Protein AF-A0A520B6V5-F1 (afdb_monomer)

Structure (mmCIF, N/CA/C/O backbone):
data_AF-A0A520B6V5-F1
#
_entry.id   AF-A0A520B6V5-F1
#
loop_
_atom_site.group_PDB
_atom_site.id
_atom_site.type_symbol
_atom_site.label_atom_id
_atom_site.label_alt_id
_atom_site.label_comp_id
_atom_site.label_asym_id
_atom_site.label_entity_id
_atom_site.label_seq_id
_atom_site.pdbx_PDB_ins_code
_atom_site.Cartn_x
_atom_site.Cartn_y
_atom_site.Cartn_z
_atom_site.occupancy
_atom_site.B_iso_or_equiv
_atom_site.auth_seq_id
_atom_site.auth_comp_id
_atom_site.auth_asym_id
_atom_site.auth_atom_id
_atom_site.pdbx_PDB_model_num
ATOM 1 N N . MET A 1 1 ? -78.909 41.472 81.569 1.00 25.52 1 MET A N 1
ATOM 2 C CA . MET A 1 1 ? -78.390 41.015 82.879 1.00 25.52 1 MET A CA 1
ATOM 3 C C . MET A 1 1 ? -78.961 39.630 83.156 1.00 25.52 1 MET A C 1
ATOM 5 O O . MET A 1 1 ? -80.143 39.476 82.890 1.00 25.52 1 MET A O 1
ATOM 9 N N . PRO A 1 2 ? -78.234 38.686 83.771 1.00 33.81 2 PRO A N 1
ATOM 10 C CA . PRO A 1 2 ? -76.838 38.299 83.549 1.00 33.81 2 PRO A CA 1
ATOM 11 C C . PRO A 1 2 ? -76.660 36.761 83.366 1.00 33.81 2 PRO A C 1
ATOM 13 O O . PRO A 1 2 ? -77.494 35.981 83.795 1.00 33.81 2 PRO A O 1
ATOM 16 N N . ARG A 1 3 ? -75.530 36.376 82.749 1.00 31.53 3 ARG A N 1
ATOM 17 C CA . ARG A 1 3 ? -74.710 35.148 82.917 1.00 31.53 3 ARG A CA 1
ATOM 18 C C . ARG A 1 3 ? -75.377 33.762 83.056 1.00 31.53 3 ARG A C 1
ATOM 20 O O . ARG A 1 3 ? -75.946 33.437 84.087 1.00 31.53 3 ARG A O 1
ATOM 27 N N . CYS A 1 4 ? -75.016 32.867 82.135 1.00 25.64 4 CYS A N 1
ATOM 28 C CA . CYS A 1 4 ? -74.608 31.505 82.496 1.00 25.64 4 CYS A CA 1
ATOM 29 C C . CYS A 1 4 ? -73.503 31.039 81.530 1.00 25.64 4 CYS A C 1
ATOM 31 O O . CYS A 1 4 ? -73.747 30.292 80.591 1.00 25.64 4 CYS A O 1
ATOM 33 N N . ASN A 1 5 ? -72.289 31.570 81.712 1.00 27.95 5 ASN A N 1
ATOM 34 C CA . ASN A 1 5 ? -71.089 30.837 81.314 1.00 27.95 5 ASN A CA 1
ATOM 35 C C . ASN A 1 5 ? -70.837 29.877 82.471 1.00 27.95 5 ASN A C 1
ATOM 37 O O . ASN A 1 5 ? -70.323 30.285 83.512 1.00 27.95 5 ASN A O 1
ATOM 41 N N . THR A 1 6 ? -71.296 28.643 82.324 1.00 31.77 6 THR A N 1
ATOM 42 C CA . THR A 1 6 ? -70.886 27.551 83.194 1.00 31.77 6 THR A CA 1
ATOM 43 C C . THR A 1 6 ? -69.450 27.233 82.794 1.00 31.77 6 THR A C 1
ATOM 45 O O . THR A 1 6 ? -69.215 26.570 81.787 1.00 31.77 6 THR A O 1
ATOM 48 N N . GLU A 1 7 ? -68.480 27.796 83.515 1.00 32.78 7 GLU A N 1
ATOM 49 C CA . GLU A 1 7 ? -67.121 27.255 83.534 1.00 32.78 7 GLU A CA 1
ATOM 50 C C . GLU A 1 7 ? -67.236 25.838 84.103 1.00 32.78 7 GLU A C 1
ATOM 52 O O . GLU A 1 7 ? -67.289 25.638 85.314 1.00 32.78 7 GLU A O 1
ATOM 57 N N . PHE A 1 8 ? -67.384 24.851 83.218 1.00 35.91 8 PHE A N 1
ATOM 58 C CA . PHE A 1 8 ? -67.172 23.460 83.579 1.00 35.91 8 PHE A CA 1
ATOM 59 C C . PHE A 1 8 ? -65.708 23.340 84.002 1.00 35.91 8 PHE A C 1
ATOM 61 O O . PHE A 1 8 ? -64.817 23.688 83.228 1.00 35.91 8 PHE A O 1
ATOM 68 N N . MET A 1 9 ? -65.464 22.887 85.234 1.00 37.22 9 MET A N 1
ATOM 69 C CA . MET A 1 9 ? -64.138 22.443 85.651 1.00 37.22 9 MET A CA 1
ATOM 70 C C . MET A 1 9 ? -63.673 21.390 84.648 1.00 37.22 9 MET A C 1
ATOM 72 O O . MET A 1 9 ? -64.223 20.292 84.574 1.00 37.22 9 MET A O 1
ATOM 76 N N . THR A 1 10 ? -62.701 21.759 83.822 1.00 41.72 10 THR A N 1
ATOM 77 C CA . THR A 1 10 ? -62.147 20.871 82.813 1.00 41.72 10 THR A CA 1
ATOM 78 C C . THR A 1 10 ? -61.469 19.708 83.530 1.00 41.72 10 THR A C 1
ATOM 80 O O . THR A 1 10 ? -60.546 19.900 84.321 1.00 41.72 10 THR A O 1
ATOM 83 N N . PHE A 1 11 ? -61.946 18.499 83.255 1.00 49.47 11 PHE A N 1
ATOM 84 C CA . PHE A 1 11 ? -61.425 17.220 83.732 1.00 49.47 11 PHE A CA 1
ATOM 85 C C . PHE A 1 11 ? -60.051 16.941 83.089 1.00 49.47 11 PHE A C 1
ATOM 87 O O . PHE A 1 11 ? -59.913 16.138 82.166 1.00 49.47 11 PHE A O 1
ATOM 94 N N . ILE A 1 12 ? -59.026 17.692 83.489 1.00 52.88 12 ILE A N 1
ATOM 95 C CA . ILE A 1 12 ? -57.696 17.613 82.880 1.00 52.88 12 ILE A CA 1
ATOM 96 C C . ILE A 1 12 ? -56.850 16.604 83.661 1.00 52.88 12 ILE A C 1
ATOM 98 O O . ILE A 1 12 ? -56.676 16.717 84.871 1.00 52.88 12 ILE A O 1
ATOM 102 N N . SER A 1 13 ? -56.349 15.605 82.930 1.00 55.00 13 SER A N 1
ATOM 103 C CA . SER A 1 13 ? -55.339 14.631 83.362 1.00 55.00 13 SER A CA 1
ATOM 104 C C . SER A 1 13 ? -54.192 15.299 84.137 1.00 55.00 13 SER A C 1
ATOM 106 O O . SER A 1 13 ? -53.695 16.340 83.716 1.00 55.00 13 SER A O 1
ATOM 108 N N . THR A 1 14 ? -53.732 14.687 85.231 1.00 61.81 14 THR A N 1
ATOM 109 C CA . THR A 1 14 ? -52.602 15.170 86.054 1.00 61.81 14 THR A CA 1
ATOM 110 C C . THR A 1 14 ? -51.225 14.903 85.438 1.00 61.81 14 THR A C 1
ATOM 112 O O . THR A 1 14 ? -50.211 15.312 86.006 1.00 61.81 14 THR A O 1
ATOM 115 N N . LEU A 1 15 ? -51.172 14.236 84.279 1.00 72.56 15 LEU A N 1
ATOM 116 C CA . LEU A 1 15 ? -49.929 13.923 83.575 1.00 72.56 15 LEU A CA 1
ATOM 117 C C . LEU A 1 15 ? -49.206 15.194 83.104 1.00 72.56 15 LEU A C 1
ATOM 119 O O . LEU A 1 15 ? -49.821 16.138 82.610 1.00 72.56 15 LEU A O 1
ATOM 123 N N . SER A 1 16 ? -47.873 15.189 83.191 1.00 79.69 16 SER A N 1
ATOM 124 C CA . SER A 1 16 ? -47.052 16.220 82.548 1.00 79.69 16 SER A CA 1
ATOM 125 C C . SER A 1 16 ? -47.180 16.142 81.021 1.00 79.69 16 SER A C 1
ATOM 127 O O . SER A 1 16 ? -47.396 15.062 80.467 1.00 79.69 16 SER A O 1
ATOM 129 N N . GLU A 1 17 ? -46.988 17.265 80.319 1.00 80.56 17 GLU A N 1
ATOM 130 C CA . GLU A 1 17 ? -47.048 17.302 78.845 1.00 80.56 17 GLU A CA 1
ATOM 131 C C . GLU A 1 17 ? -46.097 16.285 78.187 1.00 80.56 17 GLU A C 1
ATOM 133 O O . GLU A 1 17 ? -46.443 15.664 77.180 1.00 80.56 17 GLU A O 1
ATOM 138 N N . ALA A 1 18 ? -44.919 16.062 78.779 1.00 81.81 18 ALA A N 1
ATOM 139 C CA . ALA A 1 18 ? -43.954 15.076 78.298 1.00 81.81 18 ALA A CA 1
ATOM 140 C C . ALA A 1 18 ? -44.463 13.634 78.476 1.00 81.81 18 ALA A C 1
ATOM 142 O O . ALA A 1 18 ? -44.456 12.861 77.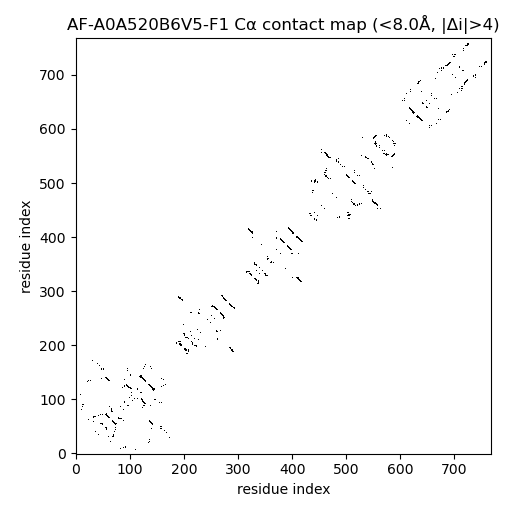521 1.00 81.81 18 ALA A O 1
ATOM 143 N N . ALA A 1 19 ? -44.973 13.289 79.665 1.00 83.19 19 ALA A N 1
ATOM 144 C CA . ALA A 1 19 ? -45.505 11.952 79.935 1.00 83.19 19 ALA A CA 1
ATOM 145 C C . ALA A 1 19 ? -46.736 11.635 79.069 1.00 83.19 19 ALA A C 1
ATOM 147 O O . ALA A 1 19 ? -46.903 10.509 78.600 1.00 83.19 19 ALA A O 1
ATOM 148 N N . GLU A 1 20 ? -47.579 12.638 78.813 1.00 88.12 20 GLU A N 1
ATOM 149 C CA . GLU A 1 20 ? -48.726 12.511 77.917 1.00 88.12 20 GLU A CA 1
ATOM 150 C C . GLU A 1 20 ? -48.300 12.307 76.456 1.00 88.12 20 GLU A C 1
ATOM 152 O O . GLU A 1 20 ? -48.876 11.469 75.759 1.00 88.12 20 GLU A O 1
ATOM 157 N N . THR A 1 21 ? -47.264 13.015 76.001 1.00 88.00 21 THR A N 1
ATOM 158 C CA . THR A 1 21 ? -46.708 12.848 74.648 1.00 88.00 21 THR A CA 1
ATOM 159 C C . THR A 1 21 ? -46.143 11.441 74.447 1.00 88.00 21 THR A C 1
ATOM 161 O O . THR A 1 21 ? -46.429 10.799 73.431 1.00 88.00 21 THR A O 1
ATOM 164 N N . ASP A 1 22 ? -45.399 10.920 75.425 1.00 88.19 22 ASP A N 1
ATOM 165 C CA . ASP A 1 22 ? -44.842 9.564 75.373 1.00 88.19 22 ASP A CA 1
ATOM 166 C C . ASP A 1 22 ? -45.948 8.500 75.364 1.00 88.19 22 ASP A C 1
ATOM 168 O O . ASP A 1 22 ? -45.899 7.539 74.592 1.00 88.19 22 ASP A O 1
ATOM 172 N N . ARG A 1 23 ? -47.000 8.698 76.164 1.00 91.88 23 ARG A N 1
ATOM 173 C CA . ARG A 1 23 ? -48.172 7.815 76.223 1.00 91.88 23 ARG A CA 1
ATOM 174 C C . ARG A 1 23 ? -48.959 7.797 74.911 1.00 91.88 23 ARG A C 1
ATOM 176 O O . ARG A 1 23 ? -49.294 6.715 74.429 1.00 91.88 23 ARG A O 1
ATOM 183 N N . LEU A 1 24 ? -49.245 8.962 74.320 1.00 90.81 24 LEU A N 1
ATOM 184 C CA . LEU A 1 24 ? -49.914 9.062 73.015 1.00 90.81 24 LEU A CA 1
ATOM 185 C C . LEU A 1 24 ? -49.071 8.417 71.916 1.00 90.81 24 LEU A C 1
ATOM 187 O O . LEU A 1 24 ? -49.586 7.643 71.112 1.00 90.81 24 LEU A O 1
ATOM 191 N N . THR A 1 25 ? -47.757 8.646 71.944 1.00 87.69 25 THR A N 1
ATOM 192 C CA . THR A 1 25 ? -46.812 7.985 71.040 1.00 87.69 25 THR A CA 1
ATOM 193 C C . THR A 1 25 ? -46.866 6.467 71.213 1.00 87.69 25 THR A C 1
ATOM 195 O O . THR A 1 25 ? -46.934 5.734 70.227 1.00 87.69 25 THR A O 1
ATOM 198 N N . ALA A 1 26 ? -46.897 5.970 72.453 1.00 87.12 26 ALA A N 1
ATOM 199 C CA . ALA A 1 26 ? -47.045 4.547 72.735 1.00 87.12 26 ALA A CA 1
ATOM 200 C C . ALA A 1 26 ? -48.378 3.992 72.205 1.00 87.12 26 ALA A C 1
ATOM 202 O O . ALA A 1 26 ? -48.365 2.949 71.555 1.00 87.12 26 ALA A O 1
ATOM 203 N N . LEU A 1 27 ? -49.498 4.694 72.408 1.00 90.06 27 LEU A N 1
ATOM 204 C CA . LEU A 1 27 ? -50.824 4.304 71.917 1.00 90.06 27 LEU A CA 1
ATOM 205 C C . LEU A 1 27 ? -50.885 4.243 70.385 1.00 90.06 27 LEU A C 1
ATOM 207 O O . LEU A 1 27 ? -51.315 3.230 69.829 1.00 90.06 27 LEU A O 1
ATOM 211 N N . TRP A 1 28 ? -50.430 5.289 69.693 1.00 89.19 28 TRP A N 1
ATOM 212 C CA . TRP A 1 28 ? -50.412 5.327 68.228 1.00 89.19 28 TRP A CA 1
ATOM 213 C C . TRP A 1 28 ? -49.485 4.258 67.644 1.00 89.19 28 TRP A C 1
ATOM 215 O O . TRP A 1 28 ? -49.840 3.605 66.663 1.00 89.19 28 TRP A O 1
ATOM 225 N N . ASN A 1 29 ? -48.358 3.978 68.305 1.00 85.31 29 ASN A N 1
ATOM 226 C CA . ASN A 1 29 ? -47.446 2.899 67.922 1.00 85.31 29 ASN A CA 1
ATOM 227 C C . ASN A 1 29 ? -48.054 1.492 68.046 1.00 85.31 29 ASN A C 1
ATOM 229 O O . ASN A 1 29 ? -47.529 0.559 67.432 1.00 85.31 29 ASN A O 1
ATOM 233 N N . MET A 1 30 ? -49.138 1.313 68.811 1.00 85.62 30 MET A N 1
ATOM 234 C CA . MET A 1 30 ? -49.874 0.043 68.855 1.00 85.62 30 MET A CA 1
ATOM 235 C C . MET A 1 30 ? -50.797 -0.159 67.647 1.00 85.62 30 MET A C 1
ATOM 237 O O . MET A 1 30 ? -51.280 -1.273 67.452 1.00 85.62 30 MET A O 1
ATOM 241 N N . ALA A 1 31 ? -51.056 0.887 66.847 1.00 87.25 31 ALA A N 1
ATOM 242 C CA . ALA A 1 31 ? -51.912 0.846 65.656 1.00 87.25 31 ALA A CA 1
ATOM 243 C C . ALA A 1 31 ? -53.288 0.184 65.903 1.00 87.25 31 ALA A C 1
ATOM 245 O O . ALA A 1 31 ? -53.793 -0.586 65.080 1.00 87.25 31 ALA A O 1
ATOM 246 N N . ILE A 1 32 ? -53.877 0.443 67.075 1.00 89.31 32 ILE A N 1
ATOM 247 C CA . ILE A 1 32 ? -55.111 -0.213 67.532 1.00 89.31 32 ILE A CA 1
ATOM 248 C C . ILE A 1 32 ? -56.364 0.664 67.434 1.00 89.31 32 ILE A C 1
ATOM 250 O O . ILE A 1 32 ? -57.467 0.122 67.316 1.00 89.31 32 ILE A O 1
ATOM 254 N N . LEU A 1 33 ? -56.219 1.989 67.462 1.00 90.62 33 LEU A N 1
ATOM 255 C CA . LEU A 1 33 ? -57.345 2.916 67.331 1.00 90.62 33 LEU A CA 1
ATOM 256 C C . LEU A 1 33 ? -58.064 2.716 65.988 1.00 90.62 33 LEU A C 1
ATOM 258 O O . LEU A 1 33 ? -57.436 2.379 64.987 1.00 90.62 33 LEU A O 1
ATOM 262 N N . ASP A 1 34 ? -59.390 2.862 65.998 1.00 91.38 34 ASP A N 1
ATOM 263 C CA . ASP A 1 34 ? -60.291 2.700 64.842 1.00 91.38 34 ASP A CA 1
ATOM 264 C C . ASP A 1 34 ? -60.236 1.333 64.134 1.00 91.38 34 ASP A C 1
ATOM 266 O O . ASP A 1 34 ? -60.782 1.150 63.044 1.00 91.38 34 ASP A O 1
ATOM 270 N N . THR A 1 35 ? -59.615 0.327 64.752 1.00 89.50 35 THR A N 1
ATOM 271 C CA . THR A 1 35 ? -59.565 -1.019 64.173 1.00 89.50 35 THR A CA 1
ATOM 272 C C . THR A 1 35 ? -60.896 -1.766 64.364 1.00 89.50 35 THR A C 1
ATOM 274 O O . THR A 1 35 ? -61.522 -1.623 65.420 1.00 89.50 35 THR A O 1
ATOM 277 N N . PRO A 1 36 ? -61.311 -2.633 63.413 1.00 87.25 36 PRO A N 1
ATOM 278 C CA . PRO A 1 36 ? -62.568 -3.384 63.502 1.00 87.25 36 PRO A CA 1
ATOM 279 C C . PRO A 1 36 ? -62.721 -4.179 64.804 1.00 87.25 36 PRO A C 1
ATOM 281 O O . PRO A 1 36 ? -61.720 -4.586 65.409 1.00 87.25 36 PRO A O 1
ATOM 284 N N . ALA A 1 37 ? -63.970 -4.437 65.207 1.00 82.81 37 ALA A N 1
ATOM 285 C CA . ALA A 1 37 ? -64.288 -5.277 66.362 1.00 82.81 37 ALA A CA 1
ATOM 286 C C . ALA A 1 37 ? -63.565 -6.629 66.269 1.00 82.81 37 ALA A C 1
ATOM 288 O O . ALA A 1 37 ? -63.398 -7.191 65.184 1.00 82.81 37 ALA A O 1
ATOM 289 N N . HIS A 1 38 ? -63.090 -7.125 67.407 1.00 87.38 38 HIS A N 1
ATOM 290 C CA . HIS A 1 38 ? -62.276 -8.329 67.449 1.00 87.38 38 HIS A CA 1
ATOM 291 C C . HIS A 1 38 ? -62.694 -9.185 68.634 1.00 87.38 38 HIS A C 1
ATOM 293 O O . HIS A 1 38 ? -62.669 -8.729 69.777 1.00 87.38 38 HIS A O 1
ATOM 299 N N . ARG A 1 39 ? -63.018 -10.444 68.332 1.00 89.69 39 ARG A N 1
ATOM 300 C CA . ARG A 1 39 ? -63.650 -11.389 69.253 1.00 89.69 39 ARG A CA 1
ATOM 301 C C . ARG A 1 39 ? -62.932 -11.497 70.600 1.00 89.69 39 ARG A C 1
ATOM 303 O O . ARG A 1 39 ? -63.594 -11.459 71.628 1.00 89.69 39 ARG A O 1
ATOM 310 N N . ASP A 1 40 ? -61.602 -11.559 70.596 1.00 91.62 40 ASP A N 1
ATOM 311 C CA . ASP A 1 40 ? -60.809 -11.670 71.829 1.00 91.62 40 ASP A CA 1
ATOM 312 C C . ASP A 1 40 ? -61.044 -10.496 72.803 1.00 91.62 40 ASP A C 1
ATOM 314 O O . ASP A 1 40 ? -61.115 -10.700 74.012 1.00 91.62 40 ASP A O 1
ATOM 318 N N . PHE A 1 41 ? -61.233 -9.268 72.302 1.00 94.12 41 PHE A N 1
ATOM 319 C CA . PHE A 1 41 ? -61.522 -8.104 73.154 1.00 94.12 41 PHE A CA 1
ATOM 320 C C . PHE A 1 41 ? -62.972 -8.117 73.658 1.00 94.12 41 PHE A C 1
ATOM 322 O O . PHE A 1 41 ? -63.220 -7.761 74.814 1.00 94.12 41 PHE A O 1
ATOM 329 N N . ASP A 1 42 ? -63.912 -8.564 72.820 1.00 93.25 42 ASP A N 1
ATOM 330 C CA . ASP A 1 42 ? -65.329 -8.712 73.180 1.00 93.25 42 ASP A CA 1
ATOM 331 C C . ASP A 1 42 ? -65.521 -9.762 74.285 1.00 93.25 42 ASP A C 1
ATOM 333 O O . ASP A 1 42 ? -66.317 -9.570 75.209 1.00 93.25 42 ASP A O 1
ATOM 337 N N . GLU A 1 43 ? -64.765 -10.863 74.225 1.00 94.50 43 GLU A N 1
ATOM 338 C CA . GLU A 1 43 ? -64.758 -11.906 75.253 1.00 94.50 43 GLU A CA 1
ATOM 339 C C . GLU A 1 43 ? -64.248 -11.359 76.591 1.00 94.50 43 GLU A C 1
ATOM 341 O O . GLU A 1 43 ? -64.922 -11.527 77.609 1.00 94.50 43 GLU A O 1
ATOM 346 N N . VAL A 1 44 ? -63.134 -10.619 76.593 1.00 95.44 44 VAL A N 1
ATOM 347 C CA . VAL A 1 44 ? -62.594 -10.010 77.820 1.00 95.44 44 VAL A CA 1
ATOM 348 C C . VAL A 1 44 ? -63.538 -8.949 78.398 1.00 95.44 44 VAL A C 1
ATOM 350 O O . VAL A 1 44 ? -63.750 -8.904 79.608 1.00 95.44 44 VAL A O 1
ATOM 353 N N . THR A 1 45 ? -64.180 -8.140 77.552 1.00 95.62 45 THR A N 1
ATOM 354 C CA . THR A 1 45 ? -65.168 -7.141 78.004 1.00 95.62 45 THR A CA 1
ATOM 355 C C . THR A 1 45 ? -66.393 -7.795 78.640 1.00 95.62 45 THR A C 1
ATOM 357 O O . THR A 1 45 ? -66.867 -7.343 79.681 1.00 95.62 45 THR A O 1
ATOM 360 N N . ARG A 1 46 ? -66.886 -8.900 78.065 1.00 95.31 46 ARG A N 1
ATOM 361 C CA . ARG A 1 46 ? -67.986 -9.676 78.654 1.00 95.31 46 ARG A CA 1
ATOM 362 C C . ARG A 1 46 ? -67.588 -10.300 79.991 1.00 95.31 46 ARG A C 1
ATOM 364 O O . ARG A 1 46 ? -68.387 -10.288 80.923 1.00 95.31 46 ARG A O 1
ATOM 371 N N . LEU A 1 47 ? -66.369 -10.833 80.091 1.00 95.75 47 LEU A N 1
ATOM 372 C CA . LEU A 1 47 ? -65.845 -11.388 81.341 1.00 95.75 47 LEU A CA 1
ATOM 373 C C . LEU A 1 47 ? -65.718 -10.318 82.429 1.00 95.75 47 LEU A C 1
ATOM 375 O O . LEU A 1 47 ? -66.053 -10.600 83.574 1.00 95.75 47 LEU A O 1
ATOM 379 N N . ALA A 1 48 ? -65.322 -9.091 82.080 1.00 95.00 48 ALA A N 1
ATOM 380 C CA . ALA A 1 48 ? -65.260 -7.976 83.024 1.00 95.00 48 ALA A CA 1
ATOM 381 C C . ALA A 1 48 ? -66.645 -7.611 83.582 1.00 95.00 48 ALA A C 1
ATOM 383 O O . ALA A 1 48 ? -66.807 -7.479 84.795 1.00 95.00 48 ALA A O 1
ATOM 384 N N . ALA A 1 49 ? -67.655 -7.523 82.708 1.00 94.50 49 ALA A N 1
ATOM 385 C CA . ALA A 1 49 ? -69.043 -7.287 83.106 1.00 94.50 49 ALA A CA 1
ATOM 386 C C . ALA A 1 49 ? -69.560 -8.387 84.052 1.00 94.50 49 ALA A C 1
ATOM 388 O O . ALA A 1 49 ? -70.120 -8.092 85.106 1.00 94.50 49 ALA A O 1
ATOM 389 N N . LEU A 1 50 ? -69.299 -9.658 83.721 1.00 94.12 50 LEU A N 1
ATOM 390 C CA . LEU A 1 50 ? -69.681 -10.808 84.547 1.00 94.12 50 LEU A CA 1
ATOM 391 C C . LEU A 1 50 ? -68.965 -10.825 85.902 1.00 94.12 50 LEU A C 1
ATOM 393 O O . LEU A 1 50 ? -69.611 -11.057 86.921 1.00 94.12 50 LEU A O 1
ATOM 397 N N . ALA A 1 51 ? -67.656 -10.561 85.926 1.00 92.50 51 ALA A N 1
ATOM 398 C CA . ALA A 1 51 ? -66.851 -10.578 87.146 1.00 92.50 51 ALA A CA 1
ATOM 399 C C . ALA A 1 51 ? -67.345 -9.559 88.181 1.00 92.50 51 ALA A C 1
ATOM 401 O O . ALA A 1 51 ? -67.311 -9.831 89.380 1.00 92.50 51 ALA A O 1
ATOM 402 N N . LEU A 1 52 ? -67.833 -8.404 87.720 1.00 92.06 52 LEU A N 1
ATOM 403 C CA . LEU A 1 52 ? -68.367 -7.349 88.579 1.00 92.06 52 LEU A CA 1
ATOM 404 C C . LEU A 1 52 ? -69.900 -7.375 88.678 1.00 92.06 52 LEU A C 1
ATOM 406 O O . LEU A 1 52 ? -70.462 -6.523 89.363 1.00 92.06 52 LEU A O 1
ATOM 410 N N . GLY A 1 53 ? -70.594 -8.314 88.027 1.00 89.88 53 GLY A N 1
ATOM 411 C CA . GLY A 1 53 ? -72.060 -8.386 88.030 1.00 89.88 53 GLY A CA 1
ATOM 412 C C . GLY A 1 53 ? -72.742 -7.137 87.457 1.00 89.88 53 GLY A C 1
ATOM 413 O O . GLY A 1 53 ? -73.752 -6.697 87.994 1.00 89.88 53 GLY A O 1
ATOM 414 N N . SER A 1 54 ? -72.157 -6.531 86.424 1.00 90.38 54 SER A N 1
ATOM 415 C CA . SER A 1 54 ? -72.654 -5.320 85.762 1.00 90.38 54 SER A CA 1
ATOM 416 C C . SER A 1 54 ? -73.177 -5.628 84.363 1.00 90.38 54 SER A C 1
ATOM 418 O O . SER A 1 54 ? -72.749 -6.586 83.719 1.00 90.38 54 SER A O 1
ATOM 420 N N . GLU A 1 55 ? -74.079 -4.786 83.865 1.00 87.19 55 GLU A N 1
ATOM 421 C CA . GLU A 1 55 ? -74.577 -4.881 82.494 1.00 87.19 55 GLU A CA 1
ATOM 422 C C . GLU A 1 55 ? -73.673 -4.167 81.481 1.00 87.19 55 GLU A C 1
ATOM 424 O O . GLU A 1 55 ? -73.719 -4.515 80.301 1.00 87.19 55 GLU A O 1
ATOM 429 N N . SER A 1 56 ? -72.848 -3.197 81.907 1.00 92.38 56 SER A N 1
ATOM 430 C CA . SER A 1 56 ? -72.044 -2.370 80.995 1.00 92.38 56 SER A CA 1
ATOM 431 C C . SER A 1 56 ? -70.549 -2.458 81.280 1.00 92.38 56 SER A C 1
ATOM 433 O O . SER A 1 56 ? -70.092 -2.232 82.397 1.00 92.38 56 SER A O 1
ATOM 435 N N . ALA A 1 57 ? -69.766 -2.729 80.239 1.00 95.56 57 ALA A N 1
ATOM 436 C CA . ALA A 1 57 ? -68.309 -2.764 80.307 1.00 95.56 57 ALA A CA 1
ATOM 437 C C . ALA A 1 57 ? -67.691 -2.321 78.982 1.00 95.56 57 ALA A C 1
ATOM 439 O O . ALA A 1 57 ? -68.318 -2.452 77.929 1.00 95.56 57 ALA A O 1
ATOM 440 N N . ALA A 1 58 ? -66.452 -1.840 79.012 1.00 95.62 58 ALA A N 1
ATOM 441 C CA . ALA A 1 58 ? -65.710 -1.492 77.810 1.00 95.62 58 ALA A CA 1
ATOM 442 C C . ALA A 1 58 ? -64.202 -1.683 77.974 1.00 95.62 58 ALA A C 1
ATOM 444 O O . ALA A 1 58 ? -63.639 -1.479 79.046 1.00 95.62 58 ALA A O 1
ATOM 445 N N . VAL A 1 59 ? -63.538 -2.003 76.865 1.00 96.50 59 VAL A N 1
ATOM 446 C CA . VAL A 1 59 ? -62.108 -1.734 76.690 1.00 96.50 59 VAL A CA 1
ATOM 447 C C . VAL A 1 59 ? -62.000 -0.351 76.066 1.00 96.50 59 VAL A C 1
ATOM 449 O O . VAL A 1 59 ? -62.292 -0.176 74.883 1.00 96.50 59 VAL A O 1
ATOM 452 N N . SER A 1 60 ? -61.600 0.626 76.866 1.00 94.50 60 SER A N 1
ATOM 453 C CA . SER A 1 60 ? -61.468 2.025 76.481 1.00 94.50 60 SER A CA 1
ATOM 454 C C . SER A 1 60 ? -60.001 2.403 76.323 1.00 94.50 60 SER A C 1
ATOM 456 O O . SER A 1 60 ? -59.209 2.185 77.234 1.00 94.50 60 SER A O 1
ATOM 458 N N . LEU A 1 61 ? -59.634 2.993 75.190 1.00 95.00 61 LEU A N 1
ATOM 459 C CA . LEU A 1 61 ? -58.300 3.527 74.915 1.00 95.00 61 LEU A CA 1
ATOM 460 C C . LEU A 1 61 ? -58.393 5.047 74.782 1.00 95.00 61 LEU A C 1
ATOM 462 O O . LEU A 1 61 ? -59.263 5.550 74.076 1.00 95.00 61 LEU A O 1
ATOM 466 N N . VAL A 1 62 ? -57.518 5.789 75.459 1.00 93.75 62 VAL A N 1
ATOM 467 C CA . VAL A 1 62 ? -57.614 7.255 75.535 1.00 93.75 62 VAL A CA 1
ATOM 468 C C . VAL A 1 62 ? -56.638 7.910 74.564 1.00 93.75 62 VAL A C 1
ATOM 470 O O . VAL A 1 62 ? -55.431 7.910 74.792 1.00 93.75 62 VAL A O 1
ATOM 473 N N . ASP A 1 63 ? -57.170 8.481 73.493 1.00 91.50 63 ASP A N 1
ATOM 474 C CA . ASP A 1 63 ? -56.458 9.254 72.473 1.00 91.50 63 ASP A CA 1
ATOM 475 C C . ASP A 1 63 ? -56.293 10.728 72.897 1.00 91.50 63 ASP A C 1
ATOM 477 O O . ASP A 1 63 ? -56.618 11.100 74.028 1.00 91.50 63 ASP A O 1
ATOM 481 N N . ASP A 1 64 ? -55.789 11.587 72.011 1.00 90.38 64 ASP A N 1
ATOM 482 C CA . ASP A 1 64 ? -55.566 13.007 72.294 1.00 90.38 64 ASP A CA 1
ATOM 483 C C . ASP A 1 64 ? -56.869 13.751 72.663 1.00 90.38 64 ASP A C 1
ATOM 485 O O . ASP A 1 64 ? -56.884 14.506 73.636 1.00 90.38 64 ASP A O 1
ATOM 489 N N . ARG A 1 65 ? -57.969 13.477 71.946 1.00 90.69 65 ARG A N 1
ATOM 490 C CA . ARG A 1 65 ? -59.266 14.182 72.041 1.00 90.69 65 ARG A CA 1
ATOM 491 C C . ARG A 1 65 ? -60.449 13.305 72.444 1.00 90.69 65 ARG A C 1
ATOM 493 O O . ARG A 1 65 ? -61.526 13.824 72.737 1.00 90.69 65 ARG A O 1
ATOM 500 N N . ARG A 1 66 ? -60.287 11.982 72.463 1.00 93.25 66 ARG A N 1
ATOM 501 C CA . ARG A 1 66 ? -61.381 11.032 72.727 1.00 93.25 66 ARG A CA 1
ATOM 502 C C . ARG A 1 66 ? -60.934 9.831 73.548 1.00 93.25 66 ARG A C 1
ATOM 504 O O . ARG A 1 66 ? -59.778 9.434 73.510 1.00 93.25 66 ARG A O 1
ATOM 511 N N . ALA A 1 67 ? -61.880 9.207 74.228 1.00 91.94 67 ALA A N 1
ATOM 512 C CA . ALA A 1 67 ? -61.778 7.832 74.681 1.00 91.94 67 ALA A CA 1
ATOM 513 C C . ALA A 1 67 ? -62.507 6.932 73.679 1.00 91.94 67 ALA A C 1
ATOM 515 O O . ALA A 1 67 ? -63.724 7.025 73.535 1.00 91.94 67 ALA A O 1
ATOM 516 N N . TRP A 1 68 ? -61.762 6.092 72.968 1.00 95.56 68 TRP A N 1
ATOM 517 C CA . TRP A 1 68 ? -62.270 5.187 71.944 1.00 95.56 68 TRP A CA 1
ATOM 518 C C . TRP A 1 68 ? -62.478 3.781 72.510 1.00 95.56 68 TRP A C 1
ATOM 520 O O . TRP A 1 68 ? -61.584 3.221 73.148 1.00 95.56 68 TRP A O 1
ATOM 530 N N . PHE A 1 69 ? -63.643 3.182 72.268 1.00 94.19 69 PHE A N 1
ATOM 531 C CA . PHE A 1 69 ? -63.975 1.866 72.809 1.00 94.19 69 PHE A CA 1
ATOM 532 C C . PHE A 1 69 ? -63.627 0.766 71.809 1.00 94.19 69 PHE A C 1
ATOM 534 O O . PHE A 1 69 ? -64.345 0.534 70.835 1.00 94.19 69 PHE A O 1
ATOM 541 N N . LYS A 1 70 ? -62.539 0.039 72.090 1.00 94.06 70 LYS A N 1
ATOM 542 C CA . LYS A 1 70 ? -62.109 -1.120 71.298 1.00 94.06 70 LYS A CA 1
ATOM 543 C C . LYS A 1 70 ? -63.138 -2.251 71.332 1.00 94.06 70 LYS A C 1
ATOM 545 O O . LYS A 1 70 ? -63.283 -2.987 70.358 1.00 94.06 70 LYS A O 1
ATOM 550 N N . SER A 1 71 ? -63.810 -2.383 72.470 1.00 95.19 71 SER A N 1
ATOM 551 C CA . SER A 1 71 ? -64.902 -3.315 72.729 1.00 95.19 71 SER A CA 1
ATOM 552 C C . SER A 1 71 ? -65.838 -2.694 73.768 1.00 95.19 71 SER A C 1
ATOM 554 O O . SER A 1 71 ? -65.381 -1.950 74.639 1.00 95.19 71 SER A O 1
ATOM 556 N N . ARG A 1 72 ? -67.141 -2.972 73.666 1.00 93.62 72 ARG A N 1
ATOM 557 C CA . ARG A 1 72 ? -68.185 -2.421 74.543 1.00 93.62 72 ARG A CA 1
ATOM 558 C C . ARG A 1 72 ? -69.356 -3.386 74.711 1.00 93.62 72 ARG A C 1
ATOM 560 O O . ARG A 1 72 ? -69.754 -4.057 73.760 1.00 93.62 72 ARG A O 1
ATOM 567 N N . LEU A 1 73 ? -69.960 -3.384 75.893 1.00 92.94 73 LEU A N 1
ATOM 568 C CA . LEU A 1 73 ? -71.178 -4.113 76.238 1.00 92.94 73 LEU A CA 1
ATOM 569 C C . LEU A 1 73 ? -72.210 -3.124 76.790 1.00 92.94 73 LEU A C 1
ATOM 571 O O . LEU A 1 73 ? -71.870 -2.316 77.646 1.00 92.94 73 LEU A O 1
ATOM 575 N N . CYS A 1 74 ? -73.441 -3.159 76.269 1.00 87.06 74 CYS A N 1
ATOM 576 C CA . CYS A 1 74 ? -74.579 -2.317 76.688 1.00 87.06 74 CYS A CA 1
ATOM 577 C C . CYS A 1 74 ? -74.346 -0.789 76.706 1.00 87.06 74 CYS A C 1
ATOM 579 O O . CYS A 1 74 ? -75.156 -0.042 77.245 1.00 87.06 74 CYS A O 1
ATOM 581 N N . MET A 1 75 ? -73.299 -0.299 76.040 1.00 85.44 75 MET A N 1
ATOM 582 C CA . MET A 1 75 ? -73.029 1.132 75.863 1.00 85.44 75 MET A CA 1
ATOM 583 C C . MET A 1 75 ? -73.388 1.549 74.431 1.00 85.44 75 MET A C 1
ATOM 585 O O . MET A 1 75 ? -72.907 0.894 73.511 1.00 85.44 75 MET A O 1
ATOM 589 N N . PRO A 1 76 ? -74.196 2.600 74.185 1.00 77.38 76 PRO A N 1
ATOM 590 C CA . PRO A 1 76 ? -74.648 2.952 72.832 1.00 77.38 76 PRO A CA 1
ATOM 591 C C . PRO A 1 76 ? -73.570 3.637 71.977 1.00 77.38 76 PRO A C 1
ATOM 593 O O . PRO A 1 76 ? -73.532 3.430 70.764 1.00 77.38 76 PRO A O 1
ATOM 596 N N . ALA A 1 77 ? -72.685 4.422 72.594 1.00 84.94 77 ALA A N 1
ATOM 597 C CA . ALA A 1 77 ? -71.605 5.126 71.907 1.00 84.94 77 ALA A CA 1
ATOM 598 C C . ALA A 1 77 ? -70.379 4.223 71.691 1.00 84.94 77 ALA A C 1
ATOM 600 O O . ALA A 1 77 ? -70.111 3.330 72.493 1.00 84.94 77 ALA A O 1
ATOM 601 N N . THR A 1 78 ? -69.627 4.465 70.616 1.00 87.56 78 THR A N 1
ATOM 602 C CA . THR A 1 78 ? -68.338 3.805 70.316 1.00 87.56 78 THR A CA 1
ATOM 603 C C . THR A 1 78 ? -67.133 4.574 70.849 1.00 87.56 78 THR A C 1
ATOM 605 O O . THR A 1 78 ? -66.031 4.042 70.880 1.00 87.56 78 THR A O 1
ATOM 608 N N . GLU A 1 79 ? -67.338 5.820 71.262 1.00 91.50 79 GLU A N 1
ATOM 609 C CA . GLU A 1 79 ? -66.327 6.694 71.844 1.00 91.50 79 GLU A CA 1
ATOM 610 C C . GLU A 1 79 ? -67.002 7.790 72.676 1.00 91.50 79 GLU A C 1
ATOM 612 O O . GLU A 1 79 ? -68.212 8.009 72.575 1.00 91.50 79 GLU A O 1
ATOM 617 N N . ALA A 1 80 ? -66.216 8.486 73.490 1.00 88.81 80 ALA A N 1
ATOM 618 C CA . ALA A 1 80 ? -66.632 9.668 74.236 1.00 88.81 80 ALA A CA 1
ATOM 619 C C . ALA A 1 80 ? -65.553 10.761 74.145 1.00 88.81 80 ALA A C 1
ATOM 621 O O . ALA A 1 80 ? -64.375 10.423 74.006 1.00 88.81 80 ALA A O 1
ATOM 622 N N . PRO A 1 81 ? -65.902 12.058 74.260 1.00 90.12 81 PRO A N 1
ATOM 623 C CA . PRO A 1 81 ? -64.906 13.118 74.412 1.00 90.12 81 PRO A CA 1
ATOM 624 C C . PRO A 1 81 ? -63.979 12.823 75.592 1.00 90.12 81 PRO A C 1
ATOM 626 O O . PRO A 1 81 ? -64.437 12.360 76.644 1.00 90.12 81 PRO A O 1
ATOM 629 N N . ARG A 1 82 ? -62.676 13.061 75.421 1.00 88.12 82 ARG A N 1
ATOM 630 C CA . ARG A 1 82 ? -61.663 12.706 76.426 1.00 88.12 82 ARG A CA 1
ATOM 631 C C . ARG A 1 82 ? -61.938 13.369 77.772 1.00 88.12 82 ARG A C 1
ATOM 633 O O . ARG A 1 82 ? -61.808 12.707 78.801 1.00 88.12 82 ARG A O 1
ATOM 640 N N . GLU A 1 83 ? -62.348 14.636 77.757 1.00 83.38 83 GLU A N 1
ATOM 641 C CA . GLU A 1 83 ? -62.692 15.395 78.962 1.00 83.38 83 GLU A CA 1
ATOM 642 C C . GLU A 1 83 ? -63.912 14.841 79.716 1.00 83.38 83 GLU A C 1
ATOM 644 O O . GLU A 1 83 ? -64.108 15.166 80.881 1.00 83.38 83 GLU A O 1
ATOM 649 N N . HIS A 1 84 ? -64.735 13.996 79.089 1.00 87.56 84 HIS A N 1
ATOM 650 C CA . HIS A 1 84 ? -65.905 13.397 79.736 1.00 87.56 84 HIS A CA 1
ATOM 651 C C . HIS A 1 84 ? -65.633 11.976 80.240 1.00 87.56 84 HIS A C 1
ATOM 653 O O . HIS A 1 84 ? -66.301 11.503 81.157 1.00 87.56 84 HIS A O 1
ATOM 659 N N . ALA A 1 85 ? -64.675 11.266 79.648 1.00 86.94 85 ALA A N 1
ATOM 660 C CA . ALA A 1 85 ? -64.499 9.841 79.879 1.00 86.94 85 ALA A CA 1
ATOM 661 C C . ALA A 1 85 ? -63.842 9.526 81.238 1.00 86.94 85 ALA A C 1
ATOM 663 O O . ALA A 1 85 ? -62.717 9.940 81.512 1.00 86.94 85 ALA A O 1
ATOM 664 N N . PHE A 1 86 ? -64.492 8.692 82.061 1.00 87.06 86 PHE A N 1
ATOM 665 C CA . PHE A 1 86 ? -63.956 8.268 83.367 1.00 87.06 86 PHE A CA 1
ATOM 666 C C . PHE A 1 86 ? -62.600 7.554 83.277 1.00 87.06 86 PHE A C 1
ATOM 668 O O . PHE A 1 86 ? -61.802 7.617 84.208 1.00 87.06 86 PHE A O 1
ATOM 675 N N . CYS A 1 87 ? -62.303 6.897 82.153 1.00 86.12 87 CYS A N 1
ATOM 676 C CA . CYS A 1 87 ? -61.016 6.237 81.926 1.00 86.12 87 CYS A CA 1
ATOM 677 C C . CYS A 1 87 ? -59.823 7.202 81.937 1.00 86.12 87 CYS A C 1
ATOM 679 O O . CYS A 1 87 ? -58.712 6.769 82.231 1.00 86.12 87 CYS A O 1
ATOM 681 N N . THR A 1 88 ? -60.048 8.500 81.707 1.00 85.00 88 THR A N 1
ATOM 682 C CA . THR A 1 88 ? -59.015 9.537 81.831 1.00 85.00 88 THR A CA 1
ATOM 683 C C . THR A 1 88 ? -58.464 9.627 83.261 1.00 85.00 88 THR A C 1
ATOM 685 O O . THR A 1 88 ? -57.287 9.927 83.439 1.00 85.00 88 THR A O 1
ATOM 688 N N . LEU A 1 89 ? -59.261 9.272 84.280 1.00 82.38 89 LEU A N 1
ATOM 689 C CA . LEU A 1 89 ? -58.834 9.260 85.687 1.00 82.38 89 LEU A CA 1
ATOM 690 C C . LEU A 1 89 ? -57.718 8.244 85.966 1.00 82.38 89 LEU A C 1
ATOM 692 O O . LEU A 1 89 ? -56.977 8.402 86.929 1.00 82.38 89 LEU A O 1
ATOM 696 N N . ALA A 1 90 ? -57.607 7.195 85.146 1.00 83.25 90 ALA A N 1
ATOM 697 C CA . ALA A 1 90 ? -56.660 6.101 85.345 1.00 83.25 90 ALA A CA 1
ATOM 698 C C . ALA A 1 90 ? -55.360 6.254 84.545 1.00 83.25 90 ALA A C 1
ATOM 700 O O . ALA A 1 90 ? -54.505 5.377 84.623 1.00 83.25 90 ALA A O 1
ATOM 701 N N . LEU A 1 91 ? -55.189 7.338 83.780 1.00 85.00 91 LEU A N 1
ATOM 702 C CA . LEU A 1 91 ? -53.995 7.517 82.944 1.00 85.00 91 LEU A CA 1
ATOM 703 C C . LEU A 1 91 ? -52.707 7.704 83.753 1.00 85.00 91 LEU A C 1
ATOM 705 O O . LEU A 1 91 ? -51.641 7.331 83.273 1.00 85.00 91 LEU A O 1
ATOM 709 N N . ASP A 1 92 ? -52.821 8.234 84.971 1.00 80.25 92 ASP A N 1
ATOM 710 C CA . ASP A 1 92 ? -51.714 8.437 85.919 1.00 80.25 92 ASP A CA 1
ATOM 711 C C . ASP A 1 92 ? -51.679 7.350 87.018 1.00 80.25 92 ASP A C 1
ATOM 713 O O . ASP A 1 92 ? -50.991 7.469 88.028 1.00 80.25 92 ASP A O 1
ATOM 717 N N . SER A 1 93 ? -52.461 6.274 86.853 1.00 78.06 93 SER A N 1
ATOM 718 C CA . SER A 1 93 ? -52.568 5.182 87.823 1.00 78.06 93 SER A CA 1
ATOM 719 C C . SER A 1 93 ? -52.165 3.849 87.204 1.00 78.06 93 SER A C 1
ATOM 721 O O . SER A 1 93 ? -52.575 3.500 86.100 1.00 78.06 93 SER A O 1
ATOM 723 N N . VAL A 1 94 ? -51.414 3.055 87.966 1.00 77.88 94 VAL A N 1
ATOM 724 C CA . VAL A 1 94 ? -51.114 1.645 87.655 1.00 77.88 94 VAL A CA 1
ATOM 725 C C . VAL A 1 94 ? -51.997 0.670 88.439 1.00 77.88 94 VAL A C 1
ATOM 727 O O . VAL A 1 94 ? -51.884 -0.541 88.272 1.00 77.88 94 VAL A O 1
ATOM 730 N N . VAL A 1 95 ? -52.892 1.189 89.285 1.00 85.69 95 VAL A N 1
ATOM 731 C CA . VAL A 1 95 ? -53.863 0.403 90.055 1.00 85.69 95 VAL A CA 1
ATOM 732 C C . VAL A 1 95 ? -55.294 0.685 89.585 1.00 85.69 95 VAL A C 1
ATOM 734 O O . VAL A 1 95 ? -55.571 1.796 89.115 1.00 85.69 95 VAL A O 1
ATOM 737 N N . PRO A 1 96 ? -56.222 -0.284 89.707 1.00 91.44 96 PRO A N 1
ATOM 738 C CA . PRO A 1 96 ? -57.621 -0.063 89.369 1.00 91.44 96 PRO A CA 1
ATOM 739 C C . PRO A 1 96 ? -58.250 1.083 90.165 1.00 91.44 96 PRO A C 1
ATOM 741 O O . PRO A 1 96 ? -58.042 1.217 91.370 1.00 91.44 96 PRO A O 1
ATOM 744 N N . ILE A 1 97 ? -59.063 1.887 89.487 1.00 91.38 97 ILE A N 1
ATOM 745 C CA . ILE A 1 97 ? -59.843 2.968 90.089 1.00 91.38 97 ILE A CA 1
ATOM 746 C C . ILE A 1 97 ? -61.274 2.493 90.273 1.00 91.38 97 ILE A C 1
ATOM 748 O O . ILE A 1 97 ? -61.899 2.048 89.314 1.00 91.38 97 ILE A O 1
ATOM 752 N N . VAL A 1 98 ? -61.800 2.637 91.489 1.00 92.44 98 VAL A N 1
ATOM 753 C CA . VAL A 1 98 ? -63.192 2.324 91.829 1.00 92.44 98 VAL A CA 1
ATOM 754 C C . VAL A 1 98 ? -63.872 3.578 92.376 1.00 92.44 98 VAL A C 1
ATOM 756 O O . VAL A 1 98 ? -63.323 4.274 93.233 1.00 92.44 98 VAL A O 1
ATOM 759 N N . ILE A 1 99 ? -65.064 3.861 91.859 1.00 92.81 99 ILE A N 1
ATOM 760 C CA . ILE A 1 99 ? -65.949 4.961 92.237 1.00 92.81 99 ILE A CA 1
ATOM 761 C C . ILE A 1 99 ? -67.304 4.340 92.559 1.00 92.81 99 ILE A C 1
ATOM 763 O O . ILE A 1 99 ? -68.015 3.883 91.665 1.00 92.81 99 ILE A O 1
ATOM 767 N N . LEU A 1 100 ? -67.619 4.289 93.853 1.00 92.56 100 LEU A N 1
ATOM 768 C CA . LEU A 1 100 ? -68.810 3.630 94.393 1.00 92.56 100 LEU A CA 1
ATOM 769 C C . LEU A 1 100 ? -70.101 4.406 94.099 1.00 92.56 100 LEU A C 1
ATOM 771 O O . LEU A 1 100 ? -71.120 3.796 93.782 1.00 92.56 100 LEU A O 1
ATOM 775 N N . ASP A 1 101 ? -70.035 5.738 94.151 1.00 92.75 101 ASP A N 1
ATOM 776 C CA . ASP A 1 101 ? -71.096 6.637 93.701 1.00 92.75 101 ASP A CA 1
ATOM 777 C C . ASP A 1 101 ? -70.488 7.878 93.035 1.00 92.75 101 ASP A C 1
ATOM 779 O O . ASP A 1 101 ? -69.837 8.690 93.694 1.00 92.75 101 ASP A O 1
ATOM 783 N N . THR A 1 102 ? -70.703 8.050 91.732 1.00 89.62 102 THR A N 1
ATOM 784 C CA . THR A 1 102 ? -70.182 9.196 90.967 1.00 89.62 102 THR A CA 1
ATOM 785 C C . THR A 1 102 ? -70.789 10.532 91.402 1.00 89.62 102 THR A C 1
ATOM 787 O O . THR A 1 102 ? -70.196 11.573 91.141 1.00 89.62 102 THR A O 1
ATOM 790 N N . HIS A 1 103 ? -71.946 10.543 92.074 1.00 88.50 103 HIS A N 1
ATOM 791 C CA . HIS A 1 103 ? -72.535 11.773 92.626 1.00 88.50 103 HIS A CA 1
ATOM 792 C C . HIS A 1 103 ? -71.905 12.177 93.963 1.00 88.50 103 HIS A C 1
ATOM 794 O O . HIS A 1 103 ? -72.000 13.339 94.348 1.00 88.50 103 HIS A O 1
ATOM 800 N N . ALA A 1 104 ? -71.274 11.232 94.666 1.00 87.31 104 ALA A N 1
ATOM 801 C CA . ALA A 1 104 ? -70.613 11.473 95.948 1.00 87.31 104 ALA A CA 1
ATOM 802 C C . ALA A 1 104 ? -69.090 11.654 95.818 1.00 87.31 104 ALA A C 1
ATOM 804 O O . ALA A 1 104 ? -68.441 12.103 96.762 1.00 87.31 104 ALA A O 1
ATOM 805 N N . ASP A 1 105 ? -68.509 11.293 94.673 1.00 86.56 105 ASP A N 1
ATOM 806 C CA . ASP A 1 105 ? -67.072 11.383 94.428 1.00 86.56 105 ASP A CA 1
ATOM 807 C C . ASP A 1 105 ? -66.702 12.727 93.788 1.00 86.56 105 ASP A C 1
ATOM 809 O O . ASP A 1 105 ? -67.123 13.038 92.674 1.00 86.56 105 ASP A O 1
ATOM 813 N N . VAL A 1 106 ? -65.864 13.510 94.474 1.00 84.44 106 VAL A N 1
ATOM 814 C CA . VAL A 1 106 ? -65.388 14.822 93.995 1.00 84.44 106 VAL A CA 1
ATOM 815 C C . VAL A 1 106 ? -64.692 14.733 92.635 1.00 84.44 106 VAL A C 1
ATOM 817 O O . VAL A 1 106 ? -64.737 15.674 91.848 1.00 84.44 106 VAL A O 1
ATOM 820 N N . ARG A 1 107 ? -64.097 13.578 92.304 1.00 83.62 107 ARG A N 1
ATOM 821 C CA . ARG A 1 107 ? -63.462 13.352 91.002 1.00 83.62 107 ARG A CA 1
ATOM 822 C C . ARG A 1 107 ? -64.470 13.263 89.866 1.00 83.62 107 ARG A C 1
ATOM 824 O O . ARG A 1 107 ? -64.020 13.154 88.743 1.00 83.62 107 ARG A O 1
ATOM 831 N N . CYS A 1 108 ? -65.777 13.225 90.137 1.00 83.31 108 CYS A N 1
ATOM 832 C CA . CYS A 1 108 ? -66.871 13.107 89.167 1.00 83.31 108 CYS A CA 1
ATOM 833 C C . CYS A 1 108 ? -67.791 14.336 89.113 1.00 83.31 108 CYS A C 1
ATOM 835 O O . CYS A 1 108 ? -68.749 14.352 88.333 1.00 83.31 108 CYS A O 1
ATOM 837 N N . GLU A 1 109 ? -67.501 15.368 89.909 1.00 82.06 109 GLU A N 1
ATOM 838 C CA . GLU A 1 109 ? -68.323 16.569 90.005 1.00 82.06 109 GLU A CA 1
ATOM 839 C C . GLU A 1 109 ? -68.413 17.292 88.649 1.00 82.06 109 GLU A C 1
ATOM 841 O O . GLU A 1 109 ? -67.414 17.527 87.972 1.00 82.06 109 GLU A O 1
ATOM 846 N N . GLY A 1 110 ? -69.638 17.602 88.211 1.00 79.69 110 GLY A N 1
ATOM 847 C CA . GLY A 1 110 ? -69.890 18.290 86.940 1.00 79.69 110 GLY A CA 1
ATOM 848 C C . GLY A 1 110 ? -69.649 17.462 85.668 1.00 79.69 110 GLY A C 1
ATOM 849 O O . GLY A 1 110 ? -69.822 18.001 84.575 1.00 79.69 110 GLY A O 1
ATOM 850 N N . ASN A 1 111 ? -69.292 16.173 85.770 1.00 83.81 111 ASN A N 1
ATOM 851 C CA . ASN A 1 111 ? -69.066 15.324 84.599 1.00 83.81 111 ASN A CA 1
ATOM 852 C C . ASN A 1 111 ? -70.387 15.051 83.842 1.00 83.81 111 ASN A C 1
ATOM 854 O O . ASN A 1 111 ? -71.316 14.493 84.427 1.00 83.81 111 ASN A O 1
ATOM 858 N N . PRO A 1 112 ? -70.490 15.349 82.532 1.00 85.56 112 PRO A N 1
ATOM 859 C CA . PRO A 1 112 ? -71.722 15.134 81.769 1.00 85.56 112 PRO A CA 1
ATOM 860 C C . PRO A 1 112 ? -72.246 13.691 81.752 1.00 85.56 112 PRO A C 1
ATOM 862 O O . PRO A 1 112 ? -73.447 13.491 81.594 1.00 85.56 112 PRO A O 1
ATOM 865 N N . LEU A 1 113 ? -71.382 12.686 81.943 1.00 85.62 113 LEU A N 1
ATOM 866 C CA . LEU A 1 113 ? -71.768 11.270 81.976 1.00 85.62 113 LEU A CA 1
ATOM 867 C C . LEU A 1 113 ? -72.501 10.859 83.264 1.00 85.62 113 LEU A C 1
ATOM 869 O O . LEU A 1 113 ? -73.038 9.752 83.321 1.00 85.62 113 LEU A O 1
ATOM 873 N N . THR A 1 114 ? -72.537 11.720 84.285 1.00 85.69 114 THR A N 1
ATOM 874 C CA . THR A 1 114 ? -73.258 11.483 85.549 1.00 85.69 114 THR A CA 1
ATOM 875 C C . THR A 1 114 ? -74.595 12.230 85.613 1.00 85.69 114 THR A C 1
ATOM 877 O O . THR A 1 114 ? -75.384 11.995 86.531 1.00 85.69 114 THR A O 1
ATOM 880 N N . LEU A 1 115 ? -74.873 13.119 84.649 1.00 80.94 115 LEU A N 1
ATOM 881 C CA . LEU A 1 115 ? -76.049 13.992 84.630 1.00 80.94 115 LEU A CA 1
ATOM 882 C C . LEU A 1 115 ? -77.271 13.313 83.983 1.00 80.94 115 LEU A C 1
ATOM 884 O O . LEU A 1 115 ? -77.158 12.572 83.010 1.00 80.94 115 LEU A O 1
ATOM 888 N N . GLY A 1 116 ? -78.468 13.635 84.486 1.00 76.62 116 GLY A N 1
ATOM 889 C CA . GLY A 1 116 ? -79.744 13.124 83.966 1.00 76.62 116 GLY A CA 1
ATOM 890 C C . GLY A 1 116 ? -80.160 11.748 84.522 1.00 76.62 116 GLY A C 1
ATOM 891 O O . GLY A 1 116 ? -79.419 11.131 85.284 1.00 76.62 116 GLY A O 1
ATOM 892 N N . PRO A 1 117 ? -81.368 11.259 84.174 1.00 70.12 117 PRO A N 1
ATOM 893 C CA . PRO A 1 117 ? -81.936 10.020 84.727 1.00 70.12 117 PRO A CA 1
ATOM 894 C C . PRO A 1 117 ? -81.218 8.733 84.281 1.00 70.12 117 PRO A C 1
ATOM 896 O O . PRO A 1 117 ? -81.378 7.703 84.928 1.00 70.12 117 PRO A O 1
ATOM 899 N N . ASP A 1 118 ? -80.414 8.796 83.215 1.00 77.44 118 ASP A N 1
ATOM 900 C CA . ASP A 1 118 ? -79.640 7.671 82.667 1.00 77.44 118 ASP A CA 1
ATOM 901 C C . ASP A 1 118 ? -78.123 7.778 82.942 1.00 77.44 118 ASP A C 1
ATOM 903 O O . ASP A 1 118 ? -77.341 7.020 82.362 1.00 77.44 118 ASP A O 1
ATOM 907 N N . GLY A 1 119 ? -77.700 8.717 83.798 1.00 84.94 119 GLY A N 1
ATOM 908 C CA . GLY A 1 119 ? -76.293 8.938 84.138 1.00 84.94 119 GLY A CA 1
ATOM 909 C C . GLY A 1 119 ? -75.652 7.748 84.863 1.00 84.94 119 GLY A C 1
ATOM 910 O O . GLY A 1 119 ? -76.305 7.036 85.631 1.00 84.94 119 GLY A O 1
ATOM 911 N N . TYR A 1 120 ? -74.355 7.531 84.638 1.00 90.19 120 TYR A N 1
ATOM 912 C CA . TYR A 1 120 ? -73.606 6.484 85.332 1.00 90.19 120 TYR A CA 1
ATOM 913 C C . TYR A 1 120 ? -73.359 6.881 86.784 1.00 90.19 120 TYR A C 1
ATOM 915 O O . TYR A 1 120 ? -72.856 7.971 87.060 1.00 90.19 120 TYR A O 1
ATOM 923 N N . ARG A 1 121 ? -73.691 5.973 87.703 1.00 92.50 121 ARG A N 1
ATOM 924 C CA . ARG A 1 121 ? -73.552 6.118 89.156 1.00 92.50 121 ARG A CA 1
ATOM 925 C C . ARG A 1 121 ? -72.404 5.303 89.730 1.00 92.50 121 ARG A C 1
ATOM 927 O O . ARG A 1 121 ? -71.952 5.620 90.816 1.00 92.50 121 ARG A O 1
ATOM 934 N N . PHE A 1 122 ? -71.884 4.322 89.005 1.00 93.94 122 PHE A N 1
ATOM 935 C CA . PHE A 1 122 ? -70.740 3.514 89.421 1.00 93.94 122 PHE A CA 1
ATOM 936 C C . PHE A 1 122 ? -69.716 3.409 88.289 1.00 93.94 122 PHE A C 1
ATOM 938 O O . PHE A 1 122 ? -70.097 3.305 87.121 1.00 93.94 122 PHE A O 1
ATOM 945 N N . TYR A 1 123 ? -68.429 3.400 88.642 1.00 93.81 123 TYR A N 1
ATOM 946 C CA . TYR A 1 123 ? -67.329 3.151 87.712 1.00 93.81 123 TYR A CA 1
ATOM 947 C C . TYR A 1 123 ? -66.228 2.331 88.388 1.00 93.81 123 TYR A C 1
ATOM 949 O O . TYR A 1 123 ? -65.717 2.715 89.438 1.00 93.81 123 TYR A O 1
ATOM 957 N N . ALA A 1 124 ? -65.803 1.242 87.754 1.00 94.25 124 ALA A N 1
ATOM 958 C CA . ALA A 1 124 ? -64.560 0.553 88.078 1.00 94.25 124 ALA A CA 1
ATOM 959 C C . ALA A 1 124 ? -63.727 0.392 86.809 1.00 94.25 124 ALA A C 1
ATOM 961 O O . ALA A 1 124 ? -64.222 -0.131 85.817 1.00 94.25 124 ALA A O 1
ATOM 962 N N . GLY A 1 125 ? -62.472 0.832 86.819 1.00 93.94 125 GLY A N 1
ATOM 963 C CA . GLY A 1 125 ? -61.581 0.756 85.664 1.00 93.94 125 GLY A CA 1
ATOM 964 C C . GLY A 1 125 ? -60.189 0.290 86.048 1.00 93.94 125 GLY A C 1
ATOM 965 O O . GLY A 1 125 ? -59.517 0.955 86.833 1.00 93.94 125 GLY A O 1
ATOM 966 N N . ALA A 1 126 ? -59.744 -0.820 85.468 1.00 95.50 126 ALA A N 1
ATOM 967 C CA . ALA A 1 126 ? -58.367 -1.282 85.571 1.00 95.50 126 ALA A CA 1
ATOM 968 C C . ALA A 1 126 ? -57.525 -0.724 84.411 1.00 95.50 126 ALA A C 1
ATOM 970 O O . ALA A 1 126 ? -57.967 -0.799 83.260 1.00 95.50 126 ALA A O 1
ATOM 971 N N . PRO A 1 127 ? -56.338 -0.154 84.681 1.00 95.25 127 PRO A N 1
ATOM 972 C CA . PRO A 1 127 ? -55.496 0.441 83.650 1.00 95.25 127 PRO A CA 1
ATOM 973 C C . PRO A 1 127 ? -54.900 -0.618 82.713 1.00 95.25 127 PRO A C 1
ATOM 975 O O . PRO A 1 127 ? -54.437 -1.670 83.148 1.00 95.25 127 PRO A O 1
ATOM 978 N N . ILE A 1 128 ? -54.888 -0.319 81.414 1.00 95.31 128 ILE A N 1
ATOM 979 C CA . ILE A 1 128 ? -54.242 -1.125 80.371 1.00 95.31 128 ILE A CA 1
ATOM 980 C C . ILE A 1 128 ? -52.840 -0.555 80.172 1.00 95.31 128 ILE A C 1
ATOM 982 O O . ILE A 1 128 ? -52.660 0.436 79.462 1.00 95.31 128 ILE A O 1
ATOM 986 N N . VAL A 1 129 ? -51.852 -1.148 80.836 1.00 92.00 129 VAL A N 1
ATOM 987 C CA . VAL A 1 129 ? -50.469 -0.652 80.859 1.00 92.00 129 VAL A CA 1
ATOM 988 C C . VAL A 1 129 ? -49.591 -1.524 79.969 1.00 92.00 129 VAL A C 1
ATOM 990 O O . VAL A 1 129 ? -49.610 -2.742 80.105 1.00 92.00 129 VAL A O 1
ATOM 993 N N . THR A 1 130 ? -48.839 -0.905 79.058 1.00 89.12 130 THR A N 1
ATOM 994 C CA . THR A 1 130 ? -47.859 -1.584 78.181 1.00 89.12 130 THR A CA 1
ATOM 995 C C . THR A 1 130 ? -46.639 -2.089 78.951 1.00 89.12 130 THR A C 1
ATOM 997 O O . THR A 1 130 ? -46.345 -1.604 80.044 1.00 89.12 130 THR A O 1
ATOM 1000 N N . SER A 1 131 ? -45.844 -2.978 78.346 1.00 84.81 131 SER A N 1
ATOM 1001 C CA . SER A 1 131 ? -44.557 -3.428 78.900 1.00 84.81 131 SER A CA 1
ATOM 1002 C C . SER A 1 131 ? -43.558 -2.283 79.134 1.00 84.81 131 SER A C 1
ATOM 1004 O O . SER A 1 131 ? -42.651 -2.405 79.952 1.00 84.81 131 SER A O 1
ATOM 1006 N N . ALA A 1 132 ? -43.719 -1.171 78.409 1.00 81.94 132 ALA A N 1
ATOM 1007 C CA . ALA A 1 132 ? -42.935 0.054 78.563 1.00 81.94 132 ALA A CA 1
ATOM 1008 C C . ALA A 1 132 ? -43.442 0.967 79.700 1.00 81.94 132 ALA A C 1
ATOM 1010 O O . ALA A 1 132 ? -42.852 2.013 79.951 1.00 81.94 132 ALA A O 1
ATOM 1011 N N . GLY A 1 133 ? -44.522 0.587 80.390 1.00 86.56 133 GLY A N 1
ATOM 1012 C CA . GLY A 1 133 ? -45.077 1.325 81.526 1.00 86.56 133 GLY A CA 1
ATOM 1013 C C . GLY A 1 133 ? -46.096 2.409 81.163 1.00 86.56 133 GLY A C 1
ATOM 1014 O O . GLY A 1 133 ? -46.573 3.104 82.054 1.00 86.56 133 GLY A O 1
ATOM 1015 N N . HIS A 1 134 ? -46.474 2.562 79.889 1.00 89.50 134 HIS A N 1
ATOM 1016 C CA . HIS A 1 134 ? -47.466 3.564 79.473 1.00 89.50 134 HIS A CA 1
ATOM 1017 C C . HIS A 1 134 ? -48.897 3.026 79.586 1.00 89.50 134 HIS A C 1
ATOM 1019 O O . HIS A 1 134 ? -49.205 1.986 78.994 1.00 89.50 134 HIS A O 1
ATOM 1025 N N . CYS A 1 135 ? -49.771 3.752 80.293 1.00 92.62 135 CYS A N 1
ATOM 1026 C CA . CYS A 1 135 ? -51.204 3.464 80.388 1.00 92.62 135 CYS A CA 1
ATOM 1027 C C . CYS A 1 135 ? -51.938 3.930 79.120 1.00 92.62 135 CYS A C 1
ATOM 1029 O O . CYS A 1 135 ? -51.992 5.118 78.806 1.00 92.62 135 CYS A O 1
ATOM 1031 N N . LEU A 1 136 ? -52.507 2.999 78.360 1.00 93.44 136 LEU A N 1
ATOM 1032 C CA . LEU A 1 136 ? -53.200 3.294 77.103 1.00 93.44 136 LEU A CA 1
ATOM 1033 C C . LEU A 1 136 ? -54.672 3.673 77.311 1.00 93.44 136 LEU A C 1
ATOM 1035 O O . LEU A 1 136 ? -55.277 4.301 76.444 1.00 93.44 136 LEU A O 1
ATOM 1039 N N . GLY A 1 137 ? -55.248 3.286 78.446 1.00 93.56 137 GLY A N 1
ATOM 1040 C CA . GLY A 1 137 ? -56.656 3.457 78.787 1.00 93.56 137 GLY A CA 1
ATOM 1041 C C . GLY A 1 137 ? -57.074 2.456 79.861 1.00 93.56 137 GLY A C 1
ATOM 1042 O O . GLY A 1 137 ? -56.244 2.065 80.679 1.00 93.56 137 GLY A O 1
ATOM 1043 N N . THR A 1 138 ? -58.334 2.024 79.879 1.00 95.31 138 THR A N 1
ATOM 1044 C CA . THR A 1 138 ? -58.847 1.098 80.899 1.00 95.31 138 THR A CA 1
ATOM 1045 C C . THR A 1 138 ? -59.721 -0.012 80.333 1.00 95.31 138 THR A C 1
ATOM 1047 O O . THR A 1 138 ? -60.458 0.178 79.369 1.00 95.31 138 THR A O 1
ATOM 1050 N N . LEU A 1 139 ? -59.689 -1.172 80.985 1.00 96.62 139 LEU A N 1
ATOM 1051 C CA . LEU A 1 139 ? -60.812 -2.101 80.979 1.00 96.62 139 LEU A CA 1
ATOM 1052 C C . LEU A 1 139 ? -61.742 -1.677 82.113 1.00 96.62 139 LEU A C 1
ATOM 1054 O O . LEU A 1 139 ? -61.348 -1.707 83.280 1.00 96.62 139 LEU A O 1
ATOM 1058 N N . CYS A 1 140 ? -62.948 -1.238 81.776 1.00 94.56 140 CYS A N 1
ATOM 1059 C CA . CYS A 1 140 ? -63.864 -0.646 82.737 1.00 94.56 140 CYS A CA 1
ATOM 1060 C C . CYS A 1 140 ? -65.257 -1.263 82.724 1.00 94.56 140 CYS A C 1
ATOM 1062 O O . CYS A 1 140 ? -65.683 -1.889 81.757 1.00 94.56 140 CYS A O 1
ATOM 1064 N N . VAL A 1 141 ? -65.949 -1.061 83.838 1.00 94.62 141 VAL A N 1
ATOM 1065 C CA . VAL A 1 141 ? -67.308 -1.498 84.136 1.00 94.62 141 VAL A CA 1
ATOM 1066 C C . VAL A 1 141 ? -68.070 -0.306 84.711 1.00 94.62 141 VAL A C 1
ATOM 1068 O O . VAL A 1 141 ? -67.518 0.436 85.529 1.00 94.62 141 VAL A O 1
ATOM 1071 N N . LEU A 1 142 ? -69.316 -0.106 84.277 1.00 92.88 142 LEU A N 1
ATOM 1072 C CA . LEU A 1 142 ? -70.149 1.027 84.684 1.00 92.88 142 LEU A CA 1
ATOM 1073 C C . LEU A 1 142 ? -71.577 0.584 85.004 1.00 92.88 142 LEU A C 1
ATOM 1075 O O . LEU A 1 142 ? -72.141 -0.228 84.281 1.00 92.88 142 LEU A O 1
ATOM 1079 N N . ASP A 1 143 ? -72.205 1.203 86.005 1.00 91.94 143 ASP A N 1
ATOM 1080 C CA . ASP A 1 143 ? -73.636 1.009 86.283 1.00 91.94 143 ASP A CA 1
ATOM 1081 C C . ASP A 1 143 ? -74.373 2.330 86.483 1.00 91.94 143 ASP A C 1
ATOM 1083 O O . ASP A 1 143 ? -73.785 3.366 86.795 1.00 91.94 143 ASP A O 1
ATOM 1087 N N . ARG A 1 144 ? -75.700 2.272 86.343 1.00 89.81 144 ARG A N 1
ATOM 1088 C CA . ARG A 1 144 ? -76.626 3.385 86.614 1.00 89.81 144 ARG A CA 1
ATOM 1089 C C . ARG A 1 144 ? -77.062 3.479 88.076 1.00 89.81 144 ARG A C 1
ATOM 1091 O O . ARG A 1 144 ? -77.748 4.426 88.444 1.00 89.81 144 ARG A O 1
ATOM 1098 N N . GLN A 1 145 ? -76.683 2.512 88.909 1.00 89.56 145 GLN A N 1
ATOM 1099 C CA . GLN A 1 145 ? -76.926 2.534 90.351 1.00 89.56 145 GLN A CA 1
ATOM 1100 C C . GLN A 1 145 ? -75.592 2.603 91.103 1.00 89.56 145 GLN A C 1
ATOM 1102 O O . GLN A 1 145 ? -74.616 2.010 90.640 1.00 89.56 145 GLN A O 1
ATOM 1107 N N . PRO A 1 146 ? -75.523 3.337 92.227 1.00 91.75 146 PRO A N 1
ATOM 1108 C CA . PRO A 1 146 ? -74.342 3.327 93.077 1.00 91.75 146 PRO A CA 1
ATOM 1109 C C . PRO A 1 146 ? -74.186 1.962 93.754 1.00 91.75 146 PRO A C 1
ATOM 1111 O O . PRO A 1 146 ? -75.153 1.210 93.899 1.00 91.75 146 PRO A O 1
ATOM 1114 N N . ARG A 1 147 ? -72.971 1.651 94.199 1.00 92.06 147 ARG A N 1
ATOM 1115 C CA . ARG A 1 147 ? -72.652 0.417 94.926 1.00 92.06 147 ARG A CA 1
ATOM 1116 C C . ARG A 1 147 ? -72.166 0.739 96.334 1.00 92.06 147 ARG A C 1
ATOM 1118 O O . ARG A 1 147 ? -71.437 1.703 96.523 1.00 92.06 147 ARG A O 1
ATOM 1125 N N . GLU A 1 148 ? -72.516 -0.085 97.320 1.00 88.50 148 GLU A N 1
ATOM 1126 C CA . GLU A 1 148 ? -72.012 0.082 98.695 1.00 88.50 148 GLU A CA 1
ATOM 1127 C C . GLU A 1 148 ? -70.533 -0.311 98.820 1.00 88.50 148 GLU A C 1
ATOM 1129 O O . GLU A 1 148 ? -69.772 0.335 99.539 1.00 88.50 148 GLU A O 1
ATOM 1134 N N . ASN A 1 149 ? -70.112 -1.363 98.114 1.00 91.00 149 ASN A N 1
ATOM 1135 C CA . ASN A 1 149 ? -68.726 -1.811 98.042 1.00 91.00 149 ASN A CA 1
ATOM 1136 C C . ASN A 1 149 ? -68.448 -2.581 96.735 1.00 91.00 149 ASN A C 1
ATOM 1138 O O . ASN A 1 149 ? -69.360 -2.950 95.995 1.00 91.00 149 ASN A O 1
ATOM 1142 N N . VAL A 1 150 ? -67.164 -2.822 96.458 1.00 90.50 150 VAL A N 1
ATOM 1143 C CA . VAL A 1 150 ? -66.700 -3.784 95.449 1.00 90.50 150 VAL A CA 1
ATOM 1144 C C . VAL A 1 150 ? -65.680 -4.692 96.138 1.00 90.50 150 VAL A C 1
ATOM 1146 O O . VAL A 1 150 ? -64.670 -4.176 96.625 1.00 90.50 150 VAL A O 1
ATOM 1149 N N . PRO A 1 151 ? -65.927 -6.010 96.237 1.00 93.12 151 PRO A N 1
ATOM 1150 C CA . PRO A 1 151 ? -64.994 -6.934 96.866 1.00 93.12 151 PRO A CA 1
ATOM 1151 C C . PRO A 1 151 ? -63.599 -6.899 96.214 1.00 93.12 151 PRO A C 1
ATOM 1153 O O . PRO A 1 151 ? -63.510 -6.793 94.985 1.00 93.12 151 PRO A O 1
ATOM 1156 N N . PRO A 1 152 ? -62.504 -7.027 96.990 1.00 91.06 152 PRO A N 1
ATOM 1157 C CA . PRO A 1 152 ? -61.144 -7.012 96.452 1.00 91.06 152 PRO A CA 1
ATOM 1158 C C . PRO A 1 152 ? -60.905 -8.058 95.357 1.00 91.06 152 PRO A C 1
ATOM 1160 O O . PRO A 1 152 ? -60.198 -7.768 94.394 1.00 91.06 152 PRO A O 1
ATOM 1163 N N . GLU A 1 153 ? -61.529 -9.239 95.446 1.00 92.94 153 GLU A N 1
ATOM 1164 C CA . GLU A 1 153 ? -61.431 -10.264 94.401 1.00 92.94 153 GLU A CA 1
ATOM 1165 C C . GLU A 1 153 ? -61.985 -9.805 93.044 1.00 92.94 153 GLU A C 1
ATOM 1167 O O . GLU A 1 153 ? -61.432 -10.164 92.007 1.00 92.94 153 GLU A O 1
ATOM 1172 N N . GLN A 1 154 ? -63.028 -8.968 93.024 1.00 93.62 154 GLN A N 1
ATOM 1173 C CA . GLN A 1 154 ? -63.587 -8.432 91.781 1.00 93.62 154 GLN A CA 1
ATOM 1174 C C . GLN A 1 154 ? -62.679 -7.354 91.184 1.00 93.62 154 GLN A C 1
ATOM 1176 O O . GLN A 1 154 ? -62.492 -7.300 89.969 1.00 93.62 154 GLN A O 1
ATOM 1181 N N . VAL A 1 155 ? -62.071 -6.522 92.036 1.00 92.12 155 VAL A N 1
ATOM 1182 C CA . VAL A 1 155 ? -61.085 -5.519 91.606 1.00 92.12 155 VAL A CA 1
ATOM 1183 C C . VAL A 1 155 ? -59.844 -6.199 91.021 1.00 92.12 155 VAL A C 1
ATOM 1185 O O . VAL A 1 155 ? -59.352 -5.773 89.975 1.00 92.12 155 VAL A O 1
ATOM 1188 N N . GLN A 1 156 ? -59.376 -7.286 91.644 1.00 93.25 156 GLN A N 1
ATOM 1189 C CA . GLN A 1 156 ? -58.264 -8.083 91.127 1.00 93.25 156 GLN A CA 1
ATOM 1190 C C . GLN A 1 156 ? -58.625 -8.775 89.808 1.00 93.25 156 GLN A C 1
ATOM 1192 O O . GLN A 1 156 ? -57.845 -8.711 88.863 1.00 93.25 156 GLN A O 1
ATOM 1197 N N . ALA A 1 157 ? -59.823 -9.358 89.697 1.00 93.06 157 ALA A N 1
ATOM 1198 C CA . ALA A 1 157 ? -60.282 -9.965 88.448 1.00 93.06 157 ALA A CA 1
ATOM 1199 C C . ALA A 1 157 ? -60.300 -8.951 87.289 1.00 93.06 157 ALA A C 1
ATOM 1201 O O . ALA A 1 157 ? -59.887 -9.272 86.176 1.00 93.06 157 ALA A O 1
ATOM 1202 N N . LEU A 1 158 ? -60.724 -7.708 87.545 1.00 94.06 158 LEU A N 1
ATOM 1203 C CA . LEU A 1 158 ? -60.686 -6.640 86.545 1.00 94.06 158 LEU A CA 1
ATOM 1204 C C . LEU A 1 158 ? -59.247 -6.281 86.133 1.00 94.06 158 LEU A C 1
ATOM 1206 O O . LEU A 1 158 ? -58.995 -6.047 84.951 1.00 94.06 158 LEU A O 1
ATOM 1210 N N . ALA A 1 159 ? -58.305 -6.268 87.082 1.00 93.62 159 ALA A N 1
ATOM 1211 C CA . ALA A 1 159 ? -56.886 -6.034 86.812 1.00 93.62 159 ALA A CA 1
ATOM 1212 C C . ALA A 1 159 ? -56.254 -7.152 85.967 1.00 93.62 159 ALA A C 1
ATOM 1214 O O . ALA A 1 159 ? -55.577 -6.865 84.979 1.00 93.62 159 ALA A O 1
ATOM 1215 N N . ASP A 1 160 ? -56.525 -8.416 86.298 1.00 94.56 160 ASP A N 1
ATOM 1216 C CA . ASP A 1 160 ? -56.007 -9.571 85.556 1.00 94.56 160 ASP A CA 1
ATOM 1217 C C . ASP A 1 160 ? -56.540 -9.582 84.114 1.00 94.56 160 ASP A C 1
ATOM 1219 O O . ASP A 1 160 ? -55.789 -9.791 83.156 1.00 94.56 160 ASP A O 1
ATOM 1223 N N . LEU A 1 161 ? -57.830 -9.274 83.937 1.00 96.31 161 LEU A N 1
ATOM 1224 C CA . LEU A 1 161 ? -58.439 -9.129 82.616 1.00 96.31 161 LEU A CA 1
ATOM 1225 C C . LEU A 1 161 ? -57.828 -7.957 81.830 1.00 96.31 161 LEU A C 1
ATOM 1227 O O . LEU A 1 161 ? -57.589 -8.102 80.632 1.00 96.31 161 LEU A O 1
ATOM 1231 N N . ALA A 1 162 ? -57.514 -6.826 82.473 1.00 94.38 162 ALA A N 1
ATOM 1232 C CA . ALA A 1 162 ? -56.808 -5.720 81.820 1.00 94.38 162 ALA A CA 1
ATOM 1233 C C . ALA A 1 162 ? -55.396 -6.128 81.358 1.00 94.38 162 ALA A C 1
ATOM 1235 O O . ALA A 1 162 ? -54.980 -5.745 80.264 1.00 94.38 162 ALA A O 1
ATOM 1236 N N . GLY A 1 163 ? -54.697 -6.973 82.124 1.00 92.81 163 GLY A N 1
ATOM 1237 C CA . GLY A 1 163 ? -53.421 -7.568 81.715 1.00 92.81 163 GLY A CA 1
ATOM 1238 C C . GLY A 1 163 ? -53.538 -8.445 80.461 1.00 92.81 163 GLY A C 1
ATOM 1239 O O . GLY A 1 163 ? -52.690 -8.370 79.569 1.00 92.81 163 GLY A O 1
ATOM 1240 N N . ILE A 1 164 ? -54.623 -9.218 80.334 1.00 94.56 164 ILE A N 1
ATOM 1241 C CA . ILE A 1 164 ? -54.921 -9.977 79.106 1.00 94.56 164 ILE A CA 1
ATOM 1242 C C . ILE A 1 164 ? -55.146 -9.023 77.929 1.00 94.56 164 ILE A C 1
ATOM 1244 O O . ILE A 1 164 ? -54.605 -9.258 76.846 1.00 94.56 164 ILE A O 1
ATOM 1248 N N . VAL A 1 165 ? -55.889 -7.927 78.133 1.00 94.38 165 VAL A N 1
ATOM 1249 C CA . VAL A 1 165 ? -56.072 -6.896 77.099 1.00 94.38 165 VAL A CA 1
ATOM 1250 C C . VAL A 1 165 ? -54.720 -6.351 76.644 1.00 94.38 165 VAL A C 1
ATOM 1252 O O . VAL A 1 165 ? -54.473 -6.348 75.442 1.00 94.38 165 VAL A O 1
ATOM 1255 N N . THR A 1 166 ? -53.819 -5.969 77.557 1.00 92.19 166 THR A N 1
ATOM 1256 C CA . THR A 1 166 ? -52.455 -5.535 77.197 1.00 92.19 166 THR A CA 1
ATOM 1257 C C . THR A 1 166 ? -51.756 -6.563 76.302 1.00 92.19 166 THR A C 1
ATOM 1259 O O . THR A 1 166 ? -51.274 -6.208 75.223 1.00 92.19 166 THR A O 1
ATOM 1262 N N . GLY A 1 167 ? -51.744 -7.840 76.700 1.00 89.62 167 GLY A N 1
ATOM 1263 C CA . GLY A 1 167 ? -51.095 -8.904 75.927 1.00 89.62 167 GLY A CA 1
ATOM 1264 C C . GLY A 1 167 ? -51.666 -9.062 74.512 1.00 89.62 167 GLY A C 1
ATOM 1265 O O . GLY A 1 167 ? -50.912 -9.252 73.555 1.00 89.62 167 GLY A O 1
ATOM 1266 N N . LEU A 1 168 ? -52.986 -8.917 74.347 1.00 91.25 168 LEU A N 1
ATOM 1267 C CA . LEU A 1 168 ? -53.643 -8.954 73.034 1.00 91.25 168 LEU A CA 1
ATOM 1268 C C . LEU A 1 168 ? -53.226 -7.776 72.138 1.00 91.25 168 LEU A C 1
ATOM 1270 O O . LEU A 1 168 ? -53.006 -7.967 70.937 1.00 91.25 168 LEU A O 1
ATOM 1274 N N . ILE A 1 169 ? -53.102 -6.570 72.705 1.00 89.69 169 ILE A N 1
ATOM 1275 C CA . ILE A 1 169 ? -52.665 -5.369 71.975 1.00 89.69 169 ILE A CA 1
ATOM 1276 C C . ILE A 1 169 ? -51.224 -5.542 71.479 1.00 89.69 169 ILE A C 1
ATOM 1278 O O . ILE A 1 169 ? -50.944 -5.334 70.296 1.00 89.69 169 ILE A O 1
ATOM 1282 N N . GLU A 1 170 ? -50.312 -5.978 72.346 1.00 86.88 170 GLU A N 1
ATOM 1283 C CA . GLU A 1 170 ? -48.895 -6.130 71.998 1.00 86.88 170 GLU A CA 1
ATOM 1284 C C . GLU A 1 170 ? -48.661 -7.271 70.992 1.00 86.88 170 GLU A C 1
ATOM 1286 O O . GLU A 1 170 ? -47.931 -7.100 70.010 1.00 86.88 170 GLU A O 1
ATOM 1291 N N . ALA A 1 171 ? -49.345 -8.410 71.146 1.00 84.50 171 ALA A N 1
ATOM 1292 C CA . ALA A 1 171 ? -49.242 -9.538 70.215 1.00 84.50 171 ALA A CA 1
ATOM 1293 C C . ALA A 1 171 ? -49.728 -9.200 68.793 1.00 84.50 171 ALA A C 1
ATOM 1295 O O . ALA A 1 171 ? -49.242 -9.766 67.806 1.00 84.50 171 ALA A O 1
ATOM 1296 N N . ARG A 1 172 ? -50.694 -8.282 68.657 1.00 83.56 172 ARG A N 1
ATOM 1297 C CA . ARG A 1 172 ? -51.139 -7.765 67.354 1.00 83.56 172 ARG A CA 1
ATOM 1298 C C . ARG A 1 172 ? -50.026 -6.971 66.666 1.00 83.56 172 ARG A C 1
ATOM 1300 O O . ARG A 1 172 ? -49.760 -7.201 65.488 1.00 83.56 172 ARG A O 1
ATOM 1307 N N . ARG A 1 173 ? -49.348 -6.086 67.402 1.00 76.06 173 ARG A N 1
ATOM 1308 C CA . ARG A 1 173 ? -48.262 -5.246 66.875 1.00 76.06 173 ARG A CA 1
ATOM 1309 C C . ARG A 1 173 ? -47.102 -6.079 66.330 1.00 76.06 173 ARG A C 1
ATOM 1311 O O . ARG A 1 173 ? -46.626 -5.815 65.227 1.00 76.06 173 ARG A O 1
ATOM 1318 N N . PHE A 1 174 ? -46.674 -7.106 67.066 1.00 72.75 174 PHE A N 1
ATOM 1319 C CA . PHE A 1 174 ? -45.583 -7.980 66.621 1.00 72.75 174 PHE A CA 1
ATOM 1320 C C . PHE A 1 174 ? -45.907 -8.719 65.317 1.00 72.75 174 PHE A C 1
ATOM 1322 O O . PHE A 1 174 ? -45.044 -8.813 64.444 1.00 72.75 174 PHE A O 1
ATOM 1329 N N . ARG A 1 175 ? -47.152 -9.185 65.143 1.00 72.38 175 ARG A N 1
ATOM 1330 C CA . ARG A 1 175 ? -47.589 -9.824 63.889 1.00 72.38 175 ARG A CA 1
ATOM 1331 C C . ARG A 1 175 ? -47.545 -8.861 62.704 1.00 72.38 175 ARG A C 1
ATOM 1333 O O . ARG A 1 175 ? -46.985 -9.201 61.668 1.00 72.38 175 ARG A O 1
ATOM 1340 N N . GLN A 1 176 ? -48.044 -7.641 62.885 1.00 64.94 176 GLN A N 1
ATOM 1341 C CA . GLN A 1 176 ? -48.089 -6.640 61.819 1.00 64.94 176 GLN A CA 1
ATOM 1342 C C . GLN A 1 176 ? -46.688 -6.211 61.345 1.00 64.94 176 GLN A C 1
ATOM 1344 O O . GLN A 1 176 ? -46.457 -6.064 60.147 1.00 64.94 176 GLN A O 1
ATOM 1349 N N . ILE A 1 177 ? -45.726 -6.060 62.263 1.00 67.19 177 ILE A N 1
ATOM 1350 C CA . ILE A 1 177 ? -44.330 -5.750 61.907 1.00 67.19 177 ILE A CA 1
ATOM 1351 C C . ILE A 1 177 ? -43.695 -6.903 61.109 1.00 67.19 177 ILE A C 1
ATOM 1353 O O . ILE A 1 177 ? -42.983 -6.652 60.136 1.00 67.19 177 ILE A O 1
ATOM 1357 N N . GLY A 1 178 ? -43.977 -8.157 61.478 1.00 62.59 178 GLY A N 1
ATOM 1358 C CA . GLY A 1 178 ? -43.492 -9.335 60.750 1.00 62.59 178 GLY A CA 1
ATOM 1359 C C . GLY A 1 178 ? -44.044 -9.441 59.323 1.00 62.59 178 GLY A C 1
ATOM 1360 O O . GLY A 1 178 ? -43.300 -9.751 58.390 1.00 62.59 178 GLY A O 1
ATOM 1361 N N . GLU A 1 179 ? -45.326 -9.126 59.128 1.00 63.94 179 GLU A N 1
ATOM 1362 C CA . GLU A 1 179 ? -45.965 -9.122 57.804 1.00 63.94 179 GLU A CA 1
ATOM 1363 C C . GLU A 1 179 ? -45.385 -8.033 56.890 1.00 63.94 179 GLU A C 1
ATOM 1365 O O . GLU A 1 179 ? -45.042 -8.314 55.741 1.00 63.94 179 GLU A O 1
ATOM 1370 N N . ILE A 1 180 ? -45.189 -6.814 57.409 1.00 59.91 180 ILE A N 1
ATOM 1371 C CA . ILE A 1 180 ? -44.588 -5.705 56.650 1.00 59.91 180 ILE A CA 1
ATOM 1372 C C . ILE A 1 180 ? -43.147 -6.037 56.248 1.00 59.91 180 ILE A C 1
ATOM 1374 O O . ILE A 1 180 ? -42.771 -5.836 55.095 1.00 59.91 180 ILE A O 1
ATOM 1378 N N . ALA A 1 181 ? -42.341 -6.576 57.168 1.00 61.84 181 ALA A N 1
ATOM 1379 C CA . ALA A 1 181 ? -40.966 -6.968 56.866 1.00 61.84 181 ALA A CA 1
ATOM 1380 C C . ALA A 1 181 ? -40.900 -8.029 55.752 1.00 61.84 181 ALA A C 1
ATOM 1382 O O . ALA A 1 181 ? -40.047 -7.941 54.870 1.00 61.84 181 ALA A O 1
ATOM 1383 N N . THR A 1 182 ? -41.838 -8.980 55.748 1.00 63.66 182 THR A N 1
ATOM 1384 C CA . THR A 1 182 ? -41.944 -10.012 54.704 1.00 63.66 182 THR A CA 1
ATOM 1385 C C . THR A 1 182 ? -42.319 -9.402 53.349 1.00 63.66 182 THR A C 1
ATOM 1387 O O . THR A 1 182 ? -41.660 -9.678 52.350 1.00 63.66 182 THR A O 1
ATOM 1390 N N . GLN A 1 183 ? -43.310 -8.504 53.312 1.00 61.84 183 GLN A N 1
ATOM 1391 C CA . GLN A 1 183 ? -43.725 -7.825 52.077 1.00 61.84 183 GLN A CA 1
ATOM 1392 C C . GLN A 1 183 ? -42.623 -6.943 51.482 1.00 61.84 183 GLN A C 1
ATOM 1394 O O . GLN A 1 183 ? -42.438 -6.928 50.268 1.00 61.84 183 GLN A O 1
ATOM 1399 N N . VAL A 1 184 ? -41.869 -6.220 52.317 1.00 63.12 184 VAL A N 1
ATOM 1400 C CA . VAL A 1 184 ? -40.750 -5.385 51.853 1.00 63.12 184 VAL A CA 1
ATOM 1401 C C . VAL A 1 184 ? -39.675 -6.244 51.190 1.00 63.12 184 VAL A C 1
ATOM 1403 O O . VAL A 1 184 ? -39.188 -5.882 50.122 1.00 63.12 184 VAL A O 1
ATOM 1406 N N . VAL A 1 185 ? -39.343 -7.391 51.787 1.00 71.06 185 VAL A N 1
ATOM 1407 C CA . VAL A 1 185 ? -38.351 -8.340 51.263 1.00 71.06 185 VAL A CA 1
ATOM 1408 C C . VAL A 1 185 ? -38.808 -9.013 49.960 1.00 71.06 185 VAL A C 1
ATOM 1410 O O . VAL A 1 185 ? -37.975 -9.301 49.102 1.00 71.06 185 VAL A O 1
ATOM 1413 N N . ASP A 1 186 ? -40.109 -9.220 49.757 1.00 65.31 186 ASP A N 1
ATOM 1414 C CA . ASP A 1 186 ? -40.634 -9.806 48.515 1.00 65.31 186 ASP A CA 1
ATOM 1415 C C . ASP A 1 186 ? -40.642 -8.845 47.318 1.00 65.31 186 ASP A C 1
ATOM 1417 O O . ASP A 1 186 ? -40.634 -9.293 46.171 1.00 65.31 186 ASP A O 1
ATOM 1421 N N . VAL A 1 187 ? -40.621 -7.532 47.559 1.00 63.03 187 VAL A N 1
ATOM 1422 C CA . VAL A 1 187 ? -40.571 -6.514 46.493 1.00 63.03 187 VAL A CA 1
ATOM 1423 C C . VAL A 1 187 ? -39.127 -6.152 46.109 1.00 63.03 187 VAL A C 1
ATOM 1425 O O . VAL A 1 187 ? -38.903 -5.502 45.086 1.00 63.03 187 VAL A O 1
ATOM 1428 N N . THR A 1 188 ? -38.116 -6.574 46.880 1.00 73.06 188 THR A N 1
ATOM 1429 C CA . THR A 1 188 ? -36.713 -6.291 46.537 1.00 73.06 188 THR A CA 1
ATOM 1430 C C . THR A 1 188 ? -36.274 -7.056 45.293 1.00 73.06 188 THR A C 1
ATOM 1432 O O . THR A 1 188 ? -36.611 -8.225 45.135 1.00 73.06 188 THR A O 1
ATOM 1435 N N . SER A 1 189 ? -35.446 -6.436 44.450 1.00 77.12 189 SER A N 1
ATOM 1436 C CA . SER A 1 189 ? -34.808 -7.102 43.305 1.00 77.12 189 SER A CA 1
ATOM 1437 C C . SER A 1 189 ? -33.692 -8.073 43.700 1.00 77.12 189 SER A C 1
ATOM 1439 O O . SER A 1 189 ? -33.297 -8.912 42.894 1.00 77.12 189 SER A O 1
ATOM 1441 N N . ASP A 1 190 ? -33.167 -7.940 44.918 1.00 88.00 190 ASP A N 1
ATOM 1442 C CA . ASP A 1 190 ? -32.083 -8.772 45.428 1.00 88.00 190 ASP A CA 1
ATOM 1443 C C . ASP A 1 190 ? -32.651 -10.092 45.963 1.00 88.00 190 ASP A C 1
ATOM 1445 O O . ASP A 1 190 ? -33.686 -10.125 46.635 1.00 88.00 190 ASP A O 1
ATOM 1449 N N . ALA A 1 191 ? -31.967 -11.198 45.675 1.00 90.31 191 ALA A N 1
ATOM 1450 C CA . ALA A 1 191 ? -32.337 -12.493 46.222 1.00 90.31 191 ALA A CA 1
ATOM 1451 C C . ALA A 1 191 ? -31.996 -12.519 47.716 1.00 90.31 191 ALA A C 1
ATOM 1453 O O . ALA A 1 191 ? -30.841 -12.334 48.099 1.00 90.31 191 ALA A O 1
ATOM 1454 N N . ILE A 1 192 ? -33.002 -12.741 48.559 1.00 90.19 192 ILE A N 1
ATOM 1455 C CA . ILE A 1 192 ? -32.857 -12.777 50.014 1.00 90.19 192 ILE A CA 1
ATOM 1456 C C . ILE A 1 192 ? -33.230 -14.169 50.502 1.00 90.19 192 ILE A C 1
ATOM 1458 O O . ILE A 1 192 ? -34.318 -14.677 50.220 1.00 90.19 192 ILE A O 1
ATOM 1462 N N . LEU A 1 193 ? -32.316 -14.770 51.261 1.00 90.62 193 LEU A N 1
ATOM 1463 C CA . LEU A 1 193 ? -32.512 -16.071 51.884 1.00 90.62 193 LEU A CA 1
ATOM 1464 C C . LEU A 1 193 ? -32.040 -16.062 53.334 1.00 90.62 193 LEU A C 1
ATOM 1466 O O . LEU A 1 193 ? -31.082 -15.365 53.676 1.00 90.62 193 LEU A O 1
ATOM 1470 N N . CYS A 1 194 ? -32.670 -16.891 54.160 1.00 89.31 194 CYS A N 1
ATOM 1471 C CA . CYS A 1 194 ? -32.214 -17.172 55.518 1.00 89.31 194 CYS A CA 1
ATOM 1472 C C . CYS A 1 194 ? -31.930 -18.662 55.669 1.00 89.31 194 CYS A C 1
ATOM 1474 O O . CYS A 1 194 ? -32.643 -19.488 55.103 1.00 89.31 194 CYS A O 1
ATOM 1476 N N . VAL A 1 195 ? -30.914 -18.998 56.458 1.00 87.56 195 VAL A N 1
ATOM 1477 C CA . VAL A 1 195 ? -30.584 -20.374 56.834 1.00 87.56 195 VAL A CA 1
ATOM 1478 C C . VAL A 1 195 ? -30.466 -20.501 58.344 1.00 87.56 195 VAL A C 1
ATOM 1480 O O . VAL A 1 195 ? -29.995 -19.582 59.022 1.00 87.56 195 VAL A O 1
ATOM 1483 N N . ASP A 1 196 ? -30.911 -21.640 58.864 1.00 84.38 196 ASP A N 1
ATOM 1484 C CA . ASP A 1 196 ? -30.762 -21.981 60.275 1.00 84.38 196 ASP A CA 1
ATOM 1485 C C . ASP A 1 196 ? -29.337 -22.451 60.622 1.00 84.38 196 ASP A C 1
ATOM 1487 O O . ASP A 1 196 ? -28.471 -22.571 59.754 1.00 84.38 196 ASP A O 1
ATOM 1491 N N . GLY A 1 197 ? -29.079 -22.746 61.899 1.00 77.44 197 GLY A N 1
ATOM 1492 C CA . GLY A 1 197 ? -27.775 -23.237 62.360 1.00 77.44 197 GLY A CA 1
ATOM 1493 C C . GLY A 1 197 ? -27.346 -24.595 61.784 1.00 77.44 197 GLY A C 1
ATOM 1494 O O . GLY A 1 197 ? -26.149 -24.896 61.795 1.00 77.44 197 GLY A O 1
ATOM 1495 N N . ALA A 1 198 ? -28.285 -25.386 61.253 1.00 79.12 198 ALA A N 1
ATOM 1496 C CA . ALA A 1 198 ? -28.021 -26.648 60.560 1.00 79.12 198 ALA A CA 1
ATOM 1497 C C . ALA A 1 198 ? -27.745 -26.452 59.056 1.00 79.12 198 ALA A C 1
ATOM 1499 O O . ALA A 1 198 ? -27.296 -27.383 58.387 1.00 79.12 198 ALA A O 1
ATOM 1500 N N . GLY A 1 199 ? -27.948 -25.238 58.536 1.00 77.56 199 GLY A N 1
ATOM 1501 C CA . GLY A 1 199 ? -27.736 -24.885 57.135 1.00 77.56 199 GLY A CA 1
ATOM 1502 C C . GLY A 1 199 ? -28.949 -25.136 56.244 1.00 77.56 199 GLY A C 1
ATOM 1503 O O . GLY A 1 199 ? -28.801 -25.087 55.020 1.00 77.56 199 GLY A O 1
ATOM 1504 N N . ALA A 1 200 ? -30.122 -25.395 56.828 1.00 87.19 200 ALA A N 1
ATOM 1505 C CA . ALA A 1 200 ? -31.371 -25.518 56.093 1.00 87.19 200 ALA A CA 1
ATOM 1506 C C . ALA A 1 200 ? -31.965 -24.132 55.817 1.00 87.19 200 ALA A C 1
ATOM 1508 O O . ALA A 1 200 ? -31.981 -23.256 56.683 1.00 87.19 200 ALA A O 1
ATOM 1509 N N . ILE A 1 201 ? -32.454 -23.926 54.597 1.00 90.06 201 ILE A N 1
ATOM 1510 C CA . ILE A 1 201 ? -33.083 -22.681 54.161 1.00 90.06 201 ILE A CA 1
ATOM 1511 C C . ILE A 1 201 ? -34.432 -22.538 54.866 1.00 90.06 201 ILE A C 1
ATOM 1513 O O . ILE A 1 201 ? -35.313 -23.384 54.734 1.00 90.06 201 ILE A O 1
ATOM 1517 N N . THR A 1 202 ? -34.598 -21.449 55.607 1.00 87.50 202 THR A N 1
ATOM 1518 C CA . THR A 1 202 ? -35.820 -21.125 56.357 1.00 87.50 202 THR A CA 1
ATOM 1519 C C . THR A 1 202 ? -36.631 -20.012 55.709 1.00 87.50 202 THR A C 1
ATOM 1521 O O . THR A 1 202 ? -37.816 -19.870 55.997 1.00 87.50 202 THR A O 1
ATOM 1524 N N . PHE A 1 203 ? -36.014 -19.234 54.819 1.00 87.88 203 PHE A N 1
ATOM 1525 C CA . PHE A 1 203 ? -36.669 -18.145 54.108 1.00 87.88 203 PHE A CA 1
ATOM 1526 C C . PHE A 1 203 ? -36.102 -18.005 52.697 1.00 87.88 203 PHE A C 1
ATOM 1528 O O . PHE A 1 203 ? -34.894 -18.153 52.500 1.00 87.88 203 PHE A O 1
ATOM 1535 N N . TRP A 1 204 ? -36.977 -17.704 51.738 1.00 90.69 204 TRP A N 1
ATOM 1536 C CA . TRP A 1 204 ? -36.654 -17.595 50.319 1.00 90.69 204 TRP A CA 1
ATOM 1537 C C . TRP A 1 204 ? -37.639 -16.647 49.626 1.00 90.69 204 TRP A C 1
ATOM 1539 O O . TRP A 1 204 ? -38.813 -17.000 49.472 1.00 90.69 204 TRP A O 1
ATOM 1549 N N . ASN A 1 205 ? -37.179 -15.448 49.251 1.00 89.69 205 ASN A N 1
ATOM 1550 C CA . ASN A 1 205 ? -38.038 -14.419 48.652 1.00 89.69 205 ASN A CA 1
ATOM 1551 C C . ASN A 1 205 ? -38.294 -14.641 47.154 1.00 89.69 205 ASN A C 1
ATOM 1553 O O . ASN A 1 205 ? -37.623 -15.434 46.484 1.00 89.69 205 ASN A O 1
ATOM 1557 N N . ARG A 1 206 ? -39.234 -13.871 46.594 1.00 88.50 206 ARG A N 1
ATOM 1558 C CA . ARG A 1 206 ? -39.574 -13.937 45.163 1.00 88.50 206 ARG A CA 1
ATOM 1559 C C . ARG A 1 206 ? -38.379 -13.700 44.228 1.00 88.50 206 ARG A C 1
ATOM 1561 O O . ARG A 1 206 ? -38.269 -14.370 43.202 1.00 88.50 206 ARG A O 1
ATOM 1568 N N . ALA A 1 207 ? -37.475 -12.778 44.555 1.00 90.69 207 ALA A N 1
ATOM 1569 C CA . ALA A 1 207 ? -36.291 -12.521 43.732 1.00 90.69 207 ALA A CA 1
ATOM 1570 C C . ALA A 1 207 ? -35.317 -13.710 43.705 1.00 90.69 207 ALA A C 1
ATOM 1572 O O . ALA A 1 207 ? -34.742 -13.997 42.655 1.00 90.69 207 ALA A O 1
ATOM 1573 N N . ALA A 1 208 ? -35.180 -14.451 44.808 1.00 92.12 208 ALA A N 1
ATOM 1574 C CA . ALA A 1 208 ? -34.402 -15.685 44.847 1.00 92.12 208 ALA A CA 1
ATOM 1575 C C . ALA A 1 208 ? -35.015 -16.778 43.954 1.00 92.12 208 ALA A C 1
ATOM 1577 O O . ALA A 1 208 ? -34.277 -17.489 43.268 1.00 92.12 208 ALA A O 1
ATOM 1578 N N . GLU A 1 209 ? -36.350 -16.863 43.867 1.00 92.62 209 GLU A N 1
ATOM 1579 C CA . GLU A 1 209 ? -37.015 -17.775 42.925 1.00 92.62 209 GLU A CA 1
ATOM 1580 C C . GLU A 1 209 ? -36.676 -17.453 41.471 1.00 92.62 209 GLU A C 1
ATOM 1582 O O . GLU A 1 209 ? -36.337 -18.349 40.700 1.00 92.62 209 GLU A O 1
ATOM 1587 N N . VAL A 1 210 ? -36.735 -16.173 41.098 1.00 90.94 210 VAL A N 1
ATOM 1588 C CA . VAL A 1 210 ? -36.415 -15.726 39.735 1.00 90.94 210 VAL A CA 1
ATOM 1589 C C . VAL A 1 210 ? -34.930 -15.928 39.425 1.00 90.94 210 VAL A C 1
ATOM 1591 O O . VAL A 1 210 ? -34.581 -16.383 38.338 1.00 90.94 210 VAL A O 1
ATOM 1594 N N . MET A 1 211 ? -34.049 -15.612 40.377 1.00 92.56 211 MET A N 1
ATOM 1595 C CA . MET A 1 211 ? -32.603 -15.691 40.189 1.00 92.56 211 MET A CA 1
ATOM 1596 C C . MET A 1 211 ? -32.114 -17.141 40.083 1.00 92.56 211 MET A C 1
ATOM 1598 O O . MET A 1 211 ? -31.352 -17.465 39.177 1.00 92.56 211 MET A O 1
ATOM 1602 N N . PHE A 1 212 ? -32.540 -18.038 40.968 1.00 93.19 212 PHE A N 1
ATOM 1603 C CA . PHE A 1 212 ? -32.005 -19.405 40.993 1.00 93.19 212 PHE A CA 1
ATOM 1604 C C . PHE A 1 212 ? -32.918 -20.440 40.329 1.00 93.19 212 PHE A C 1
ATOM 1606 O O . PHE A 1 212 ? -32.474 -21.555 40.069 1.00 93.19 212 PHE A O 1
ATOM 1613 N N . GLY A 1 213 ? -34.174 -20.097 40.034 1.00 91.56 213 GLY A N 1
ATOM 1614 C CA . GLY A 1 213 ? -35.152 -20.989 39.401 1.00 91.56 213 GLY A CA 1
ATOM 1615 C C . GLY A 1 213 ? -35.819 -21.990 40.352 1.00 91.56 213 GLY A C 1
ATOM 1616 O O . GLY A 1 213 ? -36.671 -22.762 39.918 1.00 91.56 213 GLY A O 1
ATOM 1617 N N . HIS A 1 214 ? -35.462 -21.981 41.639 1.00 92.25 214 HIS A N 1
ATOM 1618 C CA . HIS A 1 214 ? -36.111 -22.782 42.677 1.00 92.25 214 HIS A CA 1
ATOM 1619 C C . HIS A 1 214 ? -37.261 -21.995 43.306 1.00 92.25 214 HIS A C 1
ATOM 1621 O O . HIS A 1 214 ? -37.044 -20.907 43.835 1.00 92.25 214 HIS A O 1
ATOM 1627 N N . SER A 1 215 ? -38.474 -22.550 43.296 1.00 92.50 215 SER A N 1
ATOM 1628 C CA . SER A 1 215 ? -39.584 -21.969 44.065 1.00 92.50 215 SER A CA 1
ATOM 1629 C C . SER A 1 215 ? -39.308 -22.039 45.571 1.00 92.50 215 SER A C 1
ATOM 1631 O O . SER A 1 215 ? -38.593 -22.926 46.038 1.00 92.50 215 SER A O 1
ATOM 1633 N N . SER A 1 216 ? -39.926 -21.154 46.349 1.00 90.00 216 SER A N 1
ATOM 1634 C CA . SER A 1 216 ? -39.811 -21.107 47.808 1.00 90.00 216 SER A CA 1
ATOM 1635 C C . SER A 1 216 ? -40.195 -22.450 48.442 1.00 90.00 216 SER A C 1
ATOM 1637 O O . SER A 1 216 ? -39.480 -22.962 49.298 1.00 90.00 216 SER A O 1
ATOM 1639 N N . ALA A 1 217 ? -41.234 -23.112 47.918 1.00 89.75 217 ALA A N 1
ATOM 1640 C CA . ALA A 1 217 ? -41.645 -24.450 48.352 1.00 89.75 217 ALA A CA 1
ATOM 1641 C C . ALA A 1 217 ? -40.602 -25.551 48.072 1.00 89.75 217 ALA A C 1
ATOM 1643 O O . ALA A 1 217 ? -40.570 -26.554 48.779 1.00 89.75 217 ALA A O 1
ATOM 1644 N N . GLN A 1 218 ? -39.764 -25.389 47.043 1.00 91.00 218 GLN A N 1
ATOM 1645 C CA . GLN A 1 218 ? -38.665 -26.313 46.740 1.00 91.00 218 GLN A CA 1
ATOM 1646 C C . GLN A 1 218 ? -37.397 -25.982 47.529 1.00 91.00 218 GLN A C 1
ATOM 1648 O O . GLN A 1 218 ? -36.616 -26.886 47.807 1.00 91.00 218 GLN A O 1
ATOM 1653 N N . ALA A 1 219 ? -37.168 -24.702 47.831 1.00 89.75 219 ALA A N 1
ATOM 1654 C CA . ALA A 1 219 ? -35.957 -24.224 48.486 1.00 89.75 219 ALA A CA 1
ATOM 1655 C C . ALA A 1 219 ? -36.023 -24.357 50.013 1.00 89.75 219 ALA A C 1
ATOM 1657 O O . ALA A 1 219 ? -35.039 -24.762 50.629 1.00 89.75 219 ALA A O 1
ATOM 1658 N N . ILE A 1 220 ? -37.168 -24.051 50.634 1.00 91.38 220 ILE A N 1
ATOM 1659 C CA . ILE A 1 220 ? -37.336 -24.142 52.089 1.00 91.38 220 ILE A CA 1
ATOM 1660 C C . ILE A 1 220 ? -37.132 -25.592 52.553 1.00 91.38 220 ILE A C 1
ATOM 1662 O O . ILE A 1 220 ? -37.693 -26.535 51.998 1.00 91.38 220 ILE A O 1
ATOM 1666 N N . GLY A 1 221 ? -36.304 -25.766 53.584 1.00 87.06 221 GLY A N 1
ATOM 1667 C CA . GLY A 1 221 ? -35.903 -27.061 54.134 1.00 87.06 221 GLY A CA 1
ATOM 1668 C C . GLY A 1 221 ? -34.730 -27.736 53.412 1.00 87.06 221 GLY A C 1
ATOM 1669 O O . GLY A 1 221 ? -34.191 -28.708 53.936 1.00 87.06 221 GLY A O 1
ATOM 1670 N N . GLN A 1 222 ? -34.300 -27.233 52.250 1.00 91.88 222 GLN A N 1
ATOM 1671 C CA . GLN A 1 222 ? -33.091 -27.710 51.566 1.00 91.88 222 GLN A CA 1
ATOM 1672 C C . GLN A 1 222 ? -31.832 -27.019 52.098 1.00 91.88 222 GLN A C 1
ATOM 1674 O O . GLN A 1 222 ? -31.905 -25.995 52.776 1.00 91.88 222 GLN A O 1
ATOM 1679 N N . THR A 1 223 ? -30.659 -27.561 51.771 1.00 89.06 223 THR A N 1
ATOM 1680 C CA . THR A 1 223 ? -29.370 -26.921 52.066 1.00 89.06 223 THR A CA 1
ATOM 1681 C C . THR A 1 223 ? -28.989 -25.917 50.975 1.00 89.06 223 THR A C 1
ATOM 1683 O O . THR A 1 223 ? -29.517 -25.935 49.861 1.00 89.06 223 THR A O 1
ATOM 1686 N N . LEU A 1 224 ? -27.989 -25.073 51.254 1.00 87.38 224 LEU A N 1
ATOM 1687 C CA . LEU A 1 224 ? -27.414 -24.139 50.271 1.00 87.38 224 LEU A CA 1
ATOM 1688 C C . LEU A 1 224 ? -26.799 -24.820 49.031 1.00 87.38 224 LEU A C 1
ATOM 1690 O O . LEU A 1 224 ? -26.436 -24.139 48.072 1.00 87.38 224 LEU A O 1
ATOM 1694 N N . ASP A 1 225 ? -26.715 -26.152 48.999 1.00 87.94 225 ASP A N 1
ATOM 1695 C CA . ASP A 1 225 ? -26.207 -26.906 47.851 1.00 87.94 225 ASP A CA 1
ATOM 1696 C C . ASP A 1 225 ? -27.051 -26.729 46.592 1.00 87.94 225 ASP A C 1
ATOM 1698 O O . ASP A 1 225 ? -26.547 -26.970 45.496 1.00 87.94 225 ASP A O 1
ATOM 1702 N N . ILE A 1 226 ? -28.300 -26.272 46.712 1.00 90.06 226 ILE A N 1
ATOM 1703 C CA . ILE A 1 226 ? -29.147 -25.974 45.552 1.00 90.06 226 ILE A CA 1
ATOM 1704 C C . ILE A 1 226 ? -28.608 -24.792 44.724 1.00 90.06 226 ILE A C 1
ATOM 1706 O O . ILE A 1 226 ? -28.770 -24.791 43.510 1.00 90.06 226 ILE A O 1
ATOM 1710 N N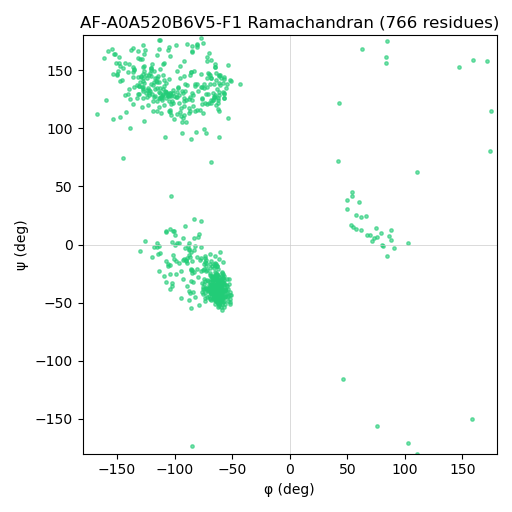 . ILE A 1 227 ? -27.874 -23.853 45.339 1.00 91.44 227 ILE A N 1
ATOM 1711 C CA . ILE A 1 227 ? -27.294 -22.675 44.661 1.00 91.44 227 ILE A CA 1
ATOM 1712 C C . ILE A 1 227 ? -25.764 -22.684 44.580 1.00 91.44 227 ILE A C 1
ATOM 1714 O O . ILE A 1 227 ? -25.178 -21.829 43.916 1.00 91.44 227 ILE A O 1
ATOM 1718 N N . LEU A 1 228 ? -25.094 -23.641 45.227 1.00 88.00 228 LEU A N 1
ATOM 1719 C CA . LEU A 1 228 ? -23.634 -23.735 45.227 1.00 88.00 228 LEU A CA 1
ATOM 1720 C C . LEU A 1 228 ? -23.112 -24.673 44.121 1.00 88.00 228 LEU A C 1
ATOM 1722 O O . LEU A 1 228 ? -23.567 -25.820 44.013 1.00 88.00 228 LEU A O 1
ATOM 1726 N N . PRO A 1 229 ? -22.110 -24.241 43.331 1.00 88.12 229 PRO A N 1
ATOM 1727 C CA . PRO A 1 229 ? -21.359 -25.121 42.442 1.00 88.12 229 PRO A CA 1
ATOM 1728 C C . PRO A 1 229 ? -20.700 -26.278 43.198 1.00 88.12 229 PRO A C 1
ATOM 1730 O O . PRO A 1 229 ? -20.189 -26.104 44.309 1.00 88.12 229 PRO A O 1
ATOM 1733 N N . ALA A 1 230 ? -20.647 -27.457 42.572 1.00 83.00 230 ALA A N 1
ATOM 1734 C CA . ALA A 1 230 ? -20.079 -28.661 43.188 1.00 83.00 230 ALA A CA 1
ATOM 1735 C C . ALA A 1 230 ? -18.602 -28.482 43.591 1.00 83.00 230 ALA A C 1
ATOM 1737 O O . ALA A 1 230 ? -18.159 -29.005 44.612 1.00 83.00 230 ALA A O 1
ATOM 1738 N N . THR A 1 231 ? -17.855 -27.683 42.825 1.00 81.81 231 THR A N 1
ATOM 1739 C CA . THR A 1 231 ? -16.452 -27.330 43.083 1.00 81.81 231 THR A CA 1
ATOM 1740 C C . THR A 1 231 ? -16.263 -26.545 44.383 1.00 81.81 231 THR A C 1
ATOM 1742 O O . THR A 1 231 ? -15.210 -26.645 45.014 1.00 81.81 231 THR A O 1
ATOM 1745 N N . HIS A 1 232 ? -17.266 -25.771 44.809 1.00 79.44 232 HIS A N 1
ATOM 1746 C CA . HIS A 1 232 ? -17.178 -24.858 45.953 1.00 79.44 232 HIS A CA 1
ATOM 1747 C C . HIS A 1 232 ? -17.956 -25.346 47.188 1.00 79.44 232 HIS A C 1
ATOM 1749 O O . HIS A 1 232 ? -17.702 -24.861 48.296 1.00 79.44 232 HIS A O 1
ATOM 1755 N N . ALA A 1 233 ? -18.836 -26.344 47.040 1.00 79.06 233 ALA A N 1
ATOM 1756 C CA . ALA A 1 233 ? -19.682 -26.879 48.112 1.00 79.06 233 ALA A CA 1
ATOM 1757 C C . ALA A 1 233 ? -18.881 -27.309 49.360 1.00 79.06 233 ALA A C 1
ATOM 1759 O O . ALA A 1 233 ? -19.154 -26.855 50.470 1.00 79.06 233 ALA A O 1
ATOM 1760 N N . ALA A 1 234 ? -17.805 -28.088 49.188 1.00 80.56 234 ALA A N 1
ATOM 1761 C CA . ALA A 1 234 ? -17.000 -28.592 50.309 1.00 80.56 234 ALA A CA 1
ATOM 1762 C C . ALA A 1 234 ? -16.228 -27.496 51.074 1.00 80.56 234 ALA A C 1
ATOM 1764 O O . ALA A 1 234 ? -15.908 -27.649 52.259 1.00 80.56 234 ALA A O 1
ATOM 1765 N N . ALA A 1 235 ? -15.867 -26.397 50.407 1.00 81.12 235 ALA A N 1
ATOM 1766 C CA . ALA A 1 235 ? -15.251 -25.243 51.060 1.00 81.12 235 ALA A CA 1
ATOM 1767 C C . ALA A 1 235 ? -16.305 -24.439 51.833 1.00 81.12 235 ALA A C 1
ATOM 1769 O O . ALA A 1 235 ? -16.074 -24.071 52.988 1.00 81.12 235 ALA A O 1
ATOM 1770 N N . HIS A 1 236 ? -17.478 -24.244 51.227 1.00 78.94 236 HIS A N 1
ATOM 1771 C CA . HIS A 1 236 ? -18.595 -23.538 51.838 1.00 78.94 236 HIS A CA 1
ATOM 1772 C C . HIS A 1 236 ? -19.131 -24.266 53.080 1.00 78.94 236 HIS A C 1
ATOM 1774 O O . HIS A 1 236 ? -19.278 -23.640 54.124 1.00 78.94 236 HIS A O 1
ATOM 1780 N N . HIS A 1 237 ? -19.326 -25.590 53.027 1.00 80.50 237 HIS A N 1
ATOM 1781 C CA . HIS A 1 237 ? -19.762 -26.400 54.178 1.00 80.50 237 HIS A CA 1
ATOM 1782 C C . HIS A 1 237 ? -18.820 -26.264 55.375 1.00 80.50 237 HIS A C 1
ATOM 1784 O O . HIS A 1 237 ? -19.265 -26.046 56.500 1.00 80.50 237 HIS A O 1
ATOM 1790 N N . ARG A 1 238 ? -17.502 -26.328 55.138 1.00 80.88 238 ARG A N 1
ATOM 1791 C CA . ARG A 1 238 ? -16.488 -26.136 56.189 1.00 80.88 238 ARG A CA 1
ATOM 1792 C C . ARG A 1 238 ? -16.519 -24.724 56.770 1.00 80.88 238 ARG A C 1
ATOM 1794 O O . ARG A 1 238 ? -16.363 -24.559 57.981 1.00 80.88 238 ARG A O 1
ATOM 1801 N N . GLY A 1 239 ? -16.704 -23.713 55.920 1.00 79.75 239 GLY A N 1
ATOM 1802 C CA . GLY A 1 239 ? -16.857 -22.322 56.343 1.00 79.75 239 GLY A CA 1
ATOM 1803 C C . GLY A 1 239 ? -18.114 -22.108 57.187 1.00 79.75 239 GLY A C 1
ATOM 1804 O O . GLY A 1 239 ? -18.037 -21.492 58.250 1.00 79.75 239 GLY A O 1
ATOM 1805 N N . PHE A 1 240 ? -19.237 -22.680 56.753 1.00 79.88 240 PHE A N 1
ATOM 1806 C CA . PHE A 1 240 ? -20.524 -22.605 57.433 1.00 79.88 240 PHE A CA 1
ATOM 1807 C C . PHE A 1 240 ? -20.486 -23.297 58.797 1.00 79.88 240 PHE A C 1
ATOM 1809 O O . PHE A 1 240 ? -20.759 -22.656 59.804 1.00 79.88 240 PHE A O 1
ATOM 1816 N N . ALA A 1 241 ? -20.019 -24.549 58.867 1.00 79.25 241 ALA A N 1
ATOM 1817 C CA . ALA A 1 241 ? -19.895 -25.290 60.125 1.00 79.25 241 ALA A CA 1
ATOM 1818 C C . ALA A 1 241 ? -19.036 -24.545 61.164 1.00 79.25 241 ALA A C 1
ATOM 1820 O O . ALA A 1 241 ? -19.371 -24.495 62.348 1.00 79.25 241 ALA A O 1
ATOM 1821 N N . ARG A 1 242 ? -17.948 -23.899 60.719 1.00 80.31 242 ARG A N 1
ATOM 1822 C CA . ARG A 1 242 ? -17.117 -23.049 61.583 1.00 80.31 242 ARG A CA 1
ATOM 1823 C C . ARG A 1 242 ? -17.874 -21.813 62.075 1.00 80.31 242 ARG A C 1
ATOM 1825 O O . ARG A 1 242 ? -17.731 -21.446 63.240 1.00 80.31 242 ARG A O 1
ATOM 1832 N N . ALA A 1 243 ? -18.632 -21.154 61.200 1.00 76.44 243 ALA A N 1
ATOM 1833 C CA . ALA A 1 243 ? -19.401 -19.960 61.541 1.00 76.44 243 ALA A CA 1
ATOM 1834 C C . ALA A 1 243 ? -20.560 -20.278 62.504 1.00 76.44 243 ALA A C 1
ATOM 1836 O O . ALA A 1 243 ? -20.762 -19.530 63.464 1.00 76.44 243 ALA A O 1
ATOM 1837 N N . SER A 1 244 ? -21.264 -21.397 62.298 1.00 75.88 244 SER A N 1
ATOM 1838 C CA . SER A 1 244 ? -22.347 -21.881 63.167 1.00 75.88 244 SER A CA 1
ATOM 1839 C C . SER A 1 244 ? -21.849 -22.296 64.555 1.00 75.88 244 SER A C 1
ATOM 1841 O O . SER A 1 244 ? -22.551 -22.094 65.538 1.00 75.88 244 SER A O 1
ATOM 1843 N N . ALA A 1 245 ? -20.606 -22.777 64.672 1.00 74.81 245 ALA A N 1
ATOM 1844 C CA . ALA A 1 245 ? -19.954 -23.071 65.954 1.00 74.81 245 ALA A CA 1
ATOM 1845 C C . ALA A 1 245 ? -19.400 -21.823 66.685 1.00 74.81 245 ALA A C 1
ATOM 1847 O O . ALA A 1 245 ? -18.659 -21.948 67.659 1.00 74.81 245 ALA A O 1
ATOM 1848 N N . GLY A 1 246 ? -19.710 -20.609 66.214 1.00 69.25 246 GLY A N 1
ATOM 1849 C CA . GLY A 1 246 ? -19.269 -19.354 66.835 1.00 69.25 246 GLY A CA 1
ATOM 1850 C C . GLY A 1 246 ? -17.887 -18.856 66.393 1.00 69.25 246 GLY A C 1
ATOM 1851 O O . GLY A 1 246 ? -17.394 -17.862 66.929 1.00 69.25 246 GLY A O 1
ATOM 1852 N N . GLY A 1 247 ? -17.260 -19.488 65.396 1.00 67.44 247 GLY A N 1
ATOM 1853 C CA . GLY A 1 247 ? -15.990 -19.032 64.830 1.00 67.44 247 GLY A CA 1
ATOM 1854 C C . GLY A 1 247 ? -16.095 -17.672 64.122 1.00 67.44 247 GLY A C 1
ATOM 1855 O O . GLY A 1 247 ? -17.147 -17.291 63.604 1.00 67.44 247 GLY A O 1
ATOM 1856 N N . ARG A 1 248 ? -14.983 -16.920 64.064 1.00 60.19 248 ARG A N 1
ATOM 1857 C CA . ARG A 1 248 ? -14.906 -15.671 63.282 1.00 60.19 248 ARG A CA 1
ATOM 1858 C C . ARG A 1 248 ? -15.048 -15.981 61.788 1.00 60.19 248 ARG A C 1
ATOM 1860 O O . ARG A 1 248 ? -14.284 -16.776 61.245 1.00 60.19 248 ARG A O 1
ATOM 1867 N N . THR A 1 249 ? -15.986 -15.308 61.129 1.00 63.97 249 THR A N 1
ATOM 1868 C CA . THR A 1 249 ? -16.137 -15.287 59.668 1.00 63.97 249 THR A CA 1
ATOM 1869 C C . THR A 1 249 ? -15.701 -13.925 59.133 1.00 63.97 249 THR A C 1
ATOM 1871 O O . THR A 1 249 ? -15.977 -12.893 59.742 1.00 63.97 249 THR A O 1
ATOM 1874 N N . THR A 1 250 ? -14.990 -13.918 58.008 1.00 60.69 250 THR A N 1
ATOM 1875 C CA . THR A 1 250 ? -14.536 -12.703 57.312 1.00 60.69 250 THR A CA 1
ATOM 1876 C C . THR A 1 250 ? -15.604 -12.099 56.398 1.00 60.69 250 THR A C 1
ATOM 1878 O O . THR A 1 250 ? -15.367 -11.035 55.829 1.00 60.69 250 THR A O 1
ATOM 1881 N N . LEU A 1 251 ? -16.750 -12.772 56.252 1.00 62.88 251 LEU A N 1
ATOM 1882 C CA . LEU A 1 251 ? -17.812 -12.431 55.301 1.00 62.88 251 LEU A CA 1
ATOM 1883 C C . LEU A 1 251 ? -18.945 -11.600 55.917 1.00 62.88 251 LEU A C 1
ATOM 1885 O O . LEU A 1 251 ? -19.733 -11.003 55.194 1.00 62.88 251 LEU A O 1
ATOM 1889 N N . VAL A 1 252 ? -19.047 -11.551 57.248 1.00 61.81 252 VAL A N 1
ATOM 1890 C CA . VAL A 1 252 ? -20.083 -10.747 57.912 1.00 61.81 252 VAL A CA 1
ATOM 1891 C C . VAL A 1 252 ? -19.718 -9.269 57.794 1.00 61.81 252 VAL A C 1
ATOM 1893 O O . VAL A 1 252 ? -18.643 -8.855 58.228 1.00 61.81 252 VAL A O 1
ATOM 1896 N N . GLY A 1 253 ? -20.615 -8.485 57.191 1.00 58.19 253 GLY A N 1
ATOM 1897 C CA . GLY A 1 253 ? -20.424 -7.049 56.953 1.00 58.19 253 GLY A CA 1
ATOM 1898 C C . GLY A 1 253 ? -19.541 -6.694 55.749 1.00 58.19 253 GLY A C 1
ATOM 1899 O O . GLY A 1 253 ? -19.186 -5.528 55.591 1.00 58.19 253 GLY A O 1
ATOM 1900 N N . LYS A 1 254 ? -19.179 -7.665 54.899 1.00 69.50 254 LYS A N 1
ATOM 1901 C CA . LYS A 1 254 ? -18.483 -7.429 53.624 1.00 69.50 254 LYS A CA 1
ATOM 1902 C C . LYS A 1 254 ? -19.243 -8.098 52.486 1.00 69.50 254 LYS A C 1
ATOM 1904 O O . LYS A 1 254 ? -19.683 -9.234 52.634 1.00 69.50 254 LYS A O 1
ATOM 1909 N N . SER A 1 255 ? -19.351 -7.416 51.353 1.00 75.75 255 SER A N 1
ATOM 1910 C CA . SER A 1 255 ? -19.770 -8.055 50.108 1.00 75.75 255 SER A CA 1
ATOM 1911 C C . SER A 1 255 ? -18.618 -8.859 49.519 1.00 75.75 255 SER A C 1
ATOM 1913 O O . SER A 1 255 ? -17.483 -8.377 49.476 1.00 75.75 255 SER A O 1
ATOM 1915 N N . VAL A 1 256 ? -18.903 -10.076 49.063 1.00 82.19 256 VAL A N 1
ATOM 1916 C CA . VAL A 1 256 ? -17.942 -10.926 48.354 1.00 82.19 256 VAL A CA 1
ATOM 1917 C C . VAL A 1 256 ? -18.508 -11.414 47.033 1.00 82.19 256 VAL A C 1
ATOM 1919 O O . VAL A 1 256 ? -19.677 -11.777 46.942 1.00 82.19 256 VAL A O 1
ATOM 1922 N N . GLU A 1 257 ? -17.659 -11.457 46.012 1.00 84.94 257 GLU A N 1
ATOM 1923 C CA . GLU A 1 257 ? -18.014 -12.049 44.727 1.00 84.94 257 GLU A CA 1
ATOM 1924 C C . GLU A 1 257 ? -17.798 -13.562 44.760 1.00 84.94 257 GLU A C 1
ATOM 1926 O O . GLU A 1 257 ? -16.724 -14.043 45.130 1.00 84.94 257 GLU A O 1
ATOM 1931 N N . LEU A 1 258 ? -18.818 -14.311 44.356 1.00 88.06 258 LEU A N 1
ATOM 1932 C CA . LEU A 1 258 ? -18.823 -15.768 44.303 1.00 88.06 258 LEU A CA 1
ATOM 1933 C C . LEU A 1 258 ? -19.461 -16.244 42.996 1.00 88.06 258 LEU A C 1
ATOM 1935 O O . LEU A 1 258 ? -20.074 -15.476 42.259 1.00 88.06 258 LEU A O 1
ATOM 1939 N N . THR A 1 259 ? -19.325 -17.534 42.716 1.00 90.00 259 THR A N 1
ATOM 1940 C CA . THR A 1 259 ? -20.081 -18.195 41.650 1.00 90.00 259 THR A CA 1
ATOM 1941 C C . THR A 1 259 ? -21.226 -18.967 42.282 1.00 90.00 259 THR A C 1
ATOM 1943 O O . THR A 1 259 ? -20.999 -19.742 43.215 1.00 90.00 259 THR A O 1
ATOM 1946 N N . ALA A 1 260 ? -22.431 -18.770 41.761 1.00 92.06 260 ALA A N 1
ATOM 1947 C CA . ALA A 1 260 ? -23.598 -19.570 42.088 1.00 92.06 260 ALA A CA 1
ATOM 1948 C C . ALA A 1 260 ? -24.052 -20.372 40.870 1.00 92.06 260 ALA A C 1
ATOM 1950 O O . ALA A 1 260 ? -23.597 -20.128 39.752 1.00 92.06 260 ALA A O 1
ATOM 1951 N N . LYS A 1 261 ? -24.955 -21.324 41.089 1.00 94.06 261 LYS A N 1
ATOM 1952 C CA . LYS A 1 261 ? -25.619 -22.076 40.024 1.00 94.06 261 LYS A CA 1
ATOM 1953 C C . LYS A 1 261 ? -27.126 -21.845 40.048 1.00 94.06 261 LYS A C 1
ATOM 1955 O O . LYS A 1 261 ? -27.701 -21.636 41.116 1.00 94.06 261 LYS A O 1
ATOM 1960 N N . ARG A 1 262 ? -27.758 -21.904 38.880 1.00 93.31 262 ARG A N 1
ATOM 1961 C CA . ARG A 1 262 ? -29.221 -21.969 38.737 1.00 93.31 262 ARG A CA 1
ATOM 1962 C C . ARG A 1 262 ? -29.689 -23.430 38.738 1.00 93.31 262 ARG A C 1
ATOM 1964 O O . ARG A 1 262 ? -28.876 -24.353 38.681 1.00 93.31 262 ARG A O 1
ATOM 1971 N N . ILE A 1 263 ? -31.003 -23.644 38.761 1.00 92.75 263 ILE A N 1
ATOM 1972 C CA . ILE A 1 263 ? -31.631 -24.975 38.725 1.00 92.75 263 ILE A CA 1
ATOM 1973 C C . ILE A 1 263 ? -31.252 -25.807 37.485 1.00 92.75 263 ILE A C 1
ATOM 1975 O O . ILE A 1 263 ? -31.182 -27.031 37.558 1.00 92.75 263 ILE A O 1
ATOM 1979 N N . ASP A 1 264 ? -30.949 -25.157 36.357 1.00 90.88 264 ASP A N 1
ATOM 1980 C CA . ASP A 1 264 ? -30.463 -25.792 35.122 1.00 90.88 264 ASP A CA 1
ATOM 1981 C C . ASP A 1 264 ? -28.957 -26.127 35.157 1.00 90.88 264 ASP A C 1
ATOM 1983 O O . ASP A 1 264 ? -28.390 -26.574 34.163 1.00 90.88 264 ASP A O 1
ATOM 1987 N N . SER A 1 265 ? -28.312 -25.936 36.313 1.00 87.62 265 SER A N 1
ATOM 1988 C CA . SER A 1 265 ? -26.871 -26.080 36.546 1.00 87.62 265 SER A CA 1
ATOM 1989 C C . SER A 1 265 ? -25.978 -25.057 35.836 1.00 87.62 265 SER A C 1
ATOM 1991 O O . SER A 1 265 ? -24.756 -25.189 35.902 1.00 87.62 265 SER A O 1
ATOM 1993 N N . SER A 1 266 ? -26.536 -24.020 35.202 1.00 91.06 266 SER A N 1
ATOM 1994 C CA . SER A 1 266 ? -25.739 -22.910 34.677 1.00 91.06 266 SER A CA 1
ATOM 1995 C C . SER A 1 266 ? -25.098 -22.127 35.820 1.00 91.06 266 SER A C 1
ATOM 1997 O O . SER A 1 266 ? -25.752 -21.759 36.799 1.00 91.06 266 SER A O 1
ATOM 1999 N N . GLU A 1 267 ? -23.796 -21.884 35.704 1.00 92.44 267 GLU A N 1
ATOM 2000 C CA . GLU A 1 267 ? -23.045 -21.098 36.675 1.00 92.44 267 GLU A CA 1
ATOM 2001 C C . GLU A 1 267 ? -23.028 -19.617 36.282 1.00 92.44 267 GLU A C 1
ATOM 2003 O O . GLU A 1 267 ? -22.841 -19.270 35.115 1.00 92.44 267 GLU A O 1
ATOM 2008 N N . PHE A 1 268 ? -23.196 -18.729 37.261 1.00 92.38 268 PHE A N 1
ATOM 2009 C CA . PHE A 1 268 ? -23.191 -17.283 37.053 1.00 92.38 268 PHE A CA 1
ATOM 2010 C C . PHE A 1 268 ? -22.564 -16.546 38.248 1.00 92.38 268 PHE A C 1
ATOM 2012 O O . PHE A 1 268 ? -22.574 -17.052 39.377 1.00 92.38 268 PHE A O 1
ATOM 2019 N N . PRO A 1 269 ? -21.959 -15.367 38.018 1.00 91.50 269 PRO A N 1
ATOM 2020 C CA . PRO A 1 269 ? -21.334 -14.597 39.081 1.00 91.50 269 PRO A CA 1
ATOM 2021 C C . PRO A 1 269 ? -22.382 -13.880 39.937 1.00 91.50 269 PRO A C 1
ATOM 2023 O O . PRO A 1 269 ? -23.288 -13.228 39.417 1.00 91.50 269 PRO A O 1
ATOM 2026 N N . ILE A 1 270 ? -22.202 -13.948 41.252 1.00 92.06 270 ILE A N 1
ATOM 2027 C CA . ILE A 1 270 ? -23.029 -13.269 42.245 1.00 92.06 270 ILE A CA 1
ATOM 2028 C C . ILE A 1 270 ? -22.187 -12.424 43.201 1.00 92.06 270 ILE A C 1
ATOM 2030 O O . ILE A 1 270 ? -21.030 -12.739 43.474 1.00 92.06 270 ILE A O 1
ATOM 2034 N N . GLU A 1 271 ? -22.793 -11.385 43.759 1.00 90.38 271 GLU A N 1
ATOM 2035 C CA . GLU A 1 271 ? -22.289 -10.659 44.925 1.00 90.38 271 GLU A CA 1
ATOM 2036 C C . GLU A 1 271 ? -23.132 -11.054 46.145 1.00 90.38 271 GLU A C 1
ATOM 2038 O O . GLU A 1 271 ? -24.354 -10.922 46.118 1.00 90.38 271 GLU A O 1
ATOM 2043 N N . LEU A 1 272 ? -22.490 -11.560 47.199 1.00 88.31 272 LEU A N 1
ATOM 2044 C CA . LEU A 1 272 ? -23.133 -12.021 48.430 1.00 88.31 272 LEU A CA 1
ATOM 2045 C C . LEU A 1 272 ? -22.741 -11.121 49.608 1.00 88.31 272 LEU A C 1
ATOM 2047 O O . LEU A 1 272 ? -21.556 -10.979 49.919 1.00 88.31 272 LEU A O 1
ATOM 2051 N N . SER A 1 273 ? -23.738 -10.597 50.320 1.00 86.06 273 SER A N 1
ATOM 2052 C CA . SER A 1 273 ? -23.580 -9.949 51.626 1.00 86.06 273 SER A CA 1
ATOM 2053 C C . SER A 1 273 ? -24.230 -10.809 52.712 1.00 86.06 273 SER A C 1
ATOM 2055 O O . SER A 1 273 ? -25.400 -11.175 52.599 1.00 86.06 273 SER A O 1
ATOM 2057 N N . LEU A 1 274 ? -23.483 -11.128 53.774 1.00 84.19 274 LEU A N 1
ATOM 2058 C CA . LEU A 1 274 ? -23.943 -12.007 54.856 1.00 84.19 274 LEU A CA 1
ATOM 2059 C C . LEU A 1 274 ? -24.173 -11.245 56.168 1.00 84.19 274 LEU A C 1
ATOM 2061 O O . LEU A 1 274 ? -23.311 -10.491 56.630 1.00 84.19 274 LEU A O 1
ATOM 2065 N N . ALA A 1 275 ? -25.308 -11.523 56.809 1.00 80.69 275 ALA A N 1
ATOM 2066 C CA . ALA A 1 275 ? -25.645 -11.099 58.166 1.00 80.69 275 ALA A CA 1
ATOM 2067 C C . ALA A 1 275 ? -25.897 -12.321 59.067 1.00 80.69 275 ALA A C 1
ATOM 2069 O O . ALA A 1 275 ? -26.300 -13.379 58.590 1.00 80.69 275 ALA A O 1
ATOM 2070 N N . ARG A 1 276 ? -25.652 -12.183 60.377 1.00 80.75 276 ARG A N 1
ATOM 2071 C CA . ARG A 1 276 ? -25.816 -13.253 61.378 1.00 80.75 276 ARG A CA 1
ATOM 2072 C C . ARG A 1 276 ? -26.611 -12.747 62.581 1.00 80.75 276 ARG A C 1
ATOM 2074 O O . ARG A 1 276 ? -26.293 -11.674 63.088 1.00 80.75 276 ARG A O 1
ATOM 2081 N N . TRP A 1 277 ? -27.555 -13.544 63.083 1.00 79.50 277 TRP A N 1
ATOM 2082 C CA . TRP A 1 277 ? -28.264 -13.308 64.354 1.00 79.50 277 TRP A CA 1
ATOM 2083 C C . TRP A 1 277 ? -28.428 -14.612 65.153 1.00 79.50 277 TRP A C 1
ATOM 2085 O O . TRP A 1 277 ? -28.173 -15.693 64.631 1.00 79.50 277 TRP A O 1
ATOM 2095 N N . GLY A 1 278 ? -28.815 -14.519 66.427 1.00 70.06 278 GLY A N 1
ATOM 2096 C CA . GLY A 1 278 ? -28.920 -15.664 67.349 1.00 70.06 278 GLY A CA 1
ATOM 2097 C C . GLY A 1 278 ? -27.854 -15.659 68.451 1.00 70.06 278 GLY A C 1
ATOM 2098 O O . GLY A 1 278 ? -27.036 -14.739 68.530 1.00 70.06 278 GLY A O 1
ATOM 2099 N N . SER A 1 279 ? -27.884 -16.669 69.324 1.00 65.62 279 SER A N 1
ATOM 2100 C CA . SER A 1 279 ? -27.012 -16.785 70.504 1.00 65.62 279 SER A CA 1
ATOM 2101 C C . SER A 1 279 ? -26.372 -18.175 70.605 1.00 65.62 279 SER A C 1
ATOM 2103 O O . SER A 1 279 ? -26.797 -19.120 69.947 1.00 65.62 279 SER A O 1
ATOM 2105 N N . LEU A 1 280 ? -25.352 -18.316 71.459 1.00 57.22 280 LEU A N 1
ATOM 2106 C CA . LEU A 1 280 ? -24.683 -19.601 71.717 1.00 57.22 280 LEU A CA 1
ATOM 2107 C C . LEU A 1 280 ? -25.611 -20.667 72.326 1.00 57.22 280 LEU A C 1
ATOM 2109 O O . LEU A 1 280 ? -25.370 -21.850 72.115 1.00 57.22 280 LEU A O 1
ATOM 2113 N N . GLU A 1 281 ? -26.662 -20.265 73.044 1.00 56.81 281 GLU A N 1
ATOM 2114 C CA . GLU A 1 281 ? -27.626 -21.187 73.669 1.00 56.81 281 GLU A CA 1
ATOM 2115 C C . GLU A 1 281 ? -28.748 -21.623 72.710 1.00 56.81 281 GLU A C 1
ATOM 2117 O O . GLU A 1 281 ? -29.313 -22.698 72.891 1.00 56.81 281 GLU A O 1
ATOM 2122 N N . GLY A 1 282 ? -29.053 -20.821 71.677 1.00 59.84 282 GLY A N 1
ATOM 2123 C CA . GLY A 1 282 ? -30.142 -21.069 70.716 1.00 59.84 282 GLY A CA 1
ATOM 2124 C C . GLY A 1 282 ? -29.703 -21.363 69.275 1.00 59.84 282 GLY A C 1
ATOM 2125 O O . GLY A 1 282 ? -30.553 -21.589 68.417 1.00 59.84 282 GLY A O 1
ATOM 2126 N N . GLY A 1 283 ? -28.396 -21.353 68.998 1.00 68.25 283 GLY A N 1
ATOM 2127 C CA . GLY A 1 283 ? -27.837 -21.466 67.650 1.00 68.25 283 GLY A CA 1
ATOM 2128 C C . GLY A 1 283 ? -27.794 -20.130 66.891 1.00 68.25 283 GLY A C 1
ATOM 2129 O O . GLY A 1 283 ? -28.535 -19.188 67.181 1.00 68.25 283 GLY A O 1
ATOM 2130 N N . TYR A 1 284 ? -26.889 -20.041 65.910 1.00 77.31 284 TYR A N 1
ATOM 2131 C CA . TYR A 1 284 ? -26.771 -18.889 65.011 1.00 77.31 284 TYR A CA 1
ATOM 2132 C C . TYR A 1 284 ? -27.505 -19.142 63.694 1.00 77.31 284 TYR A C 1
ATOM 2134 O O . TYR A 1 284 ? -27.319 -20.187 63.079 1.00 77.31 284 TYR A O 1
ATOM 2142 N N . ASN A 1 285 ? -28.251 -18.143 63.233 1.00 82.12 285 ASN A N 1
ATOM 2143 C CA . ASN A 1 285 ? -28.892 -18.099 61.923 1.00 82.12 285 ASN A CA 1
ATOM 2144 C C . ASN A 1 285 ? -28.187 -17.072 61.030 1.00 82.12 285 ASN A C 1
ATOM 2146 O O . ASN A 1 285 ? -27.562 -16.121 61.521 1.00 82.12 285 ASN A O 1
ATOM 2150 N N . PHE A 1 286 ? -28.308 -17.245 59.717 1.00 84.56 286 PHE A N 1
ATOM 2151 C CA . PHE A 1 286 ? -27.661 -16.383 58.730 1.00 84.56 286 PHE A CA 1
ATOM 2152 C C . PHE A 1 286 ? -28.660 -15.897 57.685 1.00 84.56 286 PHE A C 1
ATOM 2154 O O . PHE A 1 286 ? -29.530 -16.655 57.268 1.00 84.56 286 PHE A O 1
ATOM 2161 N N . ALA A 1 287 ? -28.499 -14.656 57.225 1.00 85.38 287 ALA A N 1
ATOM 2162 C CA . ALA A 1 287 ? -29.195 -14.116 56.059 1.00 85.38 287 ALA A CA 1
ATOM 2163 C C . ALA A 1 287 ? -28.170 -13.771 54.989 1.00 85.38 287 ALA A C 1
ATOM 2165 O O . ALA A 1 287 ? -27.145 -13.149 55.282 1.00 85.38 287 ALA A O 1
ATOM 2166 N N . GLY A 1 288 ? -28.466 -14.174 53.760 1.00 88.06 288 GLY A N 1
ATOM 2167 C CA . GLY A 1 288 ? -27.728 -13.791 52.568 1.00 88.06 288 GLY A CA 1
ATOM 2168 C C . GLY A 1 288 ? -28.570 -12.856 51.714 1.00 88.06 288 GLY A C 1
ATOM 2169 O O . GLY A 1 288 ? -29.709 -13.183 51.390 1.00 88.06 288 GLY A O 1
ATOM 2170 N N . ILE A 1 289 ? -27.993 -11.716 51.341 1.00 89.44 289 ILE A N 1
ATOM 2171 C CA . ILE A 1 289 ? -28.484 -10.876 50.246 1.00 89.44 289 ILE A CA 1
ATOM 2172 C C . ILE A 1 289 ? -27.581 -11.151 49.051 1.00 89.44 289 ILE A C 1
ATOM 2174 O O . ILE A 1 289 ? -26.360 -11.028 49.165 1.00 89.44 289 ILE A O 1
ATOM 2178 N N . ILE A 1 290 ? -28.175 -11.553 47.933 1.00 91.56 290 ILE A N 1
ATOM 2179 C CA . ILE A 1 290 ? -27.463 -11.965 46.730 1.00 91.56 290 ILE A CA 1
ATOM 2180 C C . ILE A 1 290 ? -27.895 -11.105 45.543 1.00 91.56 290 ILE A C 1
ATOM 2182 O O . ILE A 1 290 ? -29.086 -10.954 45.267 1.00 91.56 290 ILE A O 1
ATOM 2186 N N . ARG A 1 291 ? -26.909 -10.577 44.814 1.00 91.06 291 ARG A N 1
ATOM 2187 C CA . ARG A 1 291 ? -27.094 -9.818 43.571 1.00 91.06 291 ARG A CA 1
ATOM 2188 C C . ARG A 1 291 ? -26.463 -10.540 42.393 1.00 91.06 291 ARG A C 1
ATOM 2190 O O . ARG A 1 291 ? -25.361 -11.067 42.515 1.00 91.06 291 ARG A O 1
ATOM 2197 N N . ASP A 1 292 ? -27.130 -10.518 41.244 1.00 89.81 292 ASP A N 1
ATOM 2198 C CA . ASP A 1 292 ? -26.574 -11.030 39.989 1.00 89.81 292 ASP A CA 1
ATOM 2199 C C . ASP A 1 292 ? -25.548 -10.027 39.422 1.00 89.81 292 ASP A C 1
ATOM 2201 O O . ASP A 1 292 ? -25.875 -8.869 39.155 1.00 89.81 292 ASP A O 1
ATOM 2205 N N . ALA A 1 293 ? -24.299 -10.465 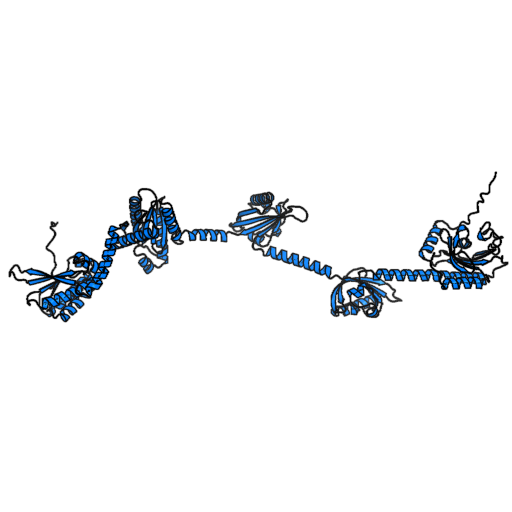39.242 1.00 86.88 293 ALA A N 1
ATOM 2206 C CA . ALA A 1 293 ? -23.197 -9.634 38.752 1.00 86.88 293 ALA A CA 1
ATOM 2207 C C . ALA A 1 293 ? -22.899 -9.837 37.249 1.00 86.88 293 ALA A C 1
ATOM 2209 O O . ALA A 1 293 ? -21.901 -9.321 36.735 1.00 86.88 293 ALA A O 1
ATOM 2210 N N . THR A 1 294 ? -23.742 -10.583 36.523 1.00 86.75 294 THR A N 1
ATOM 2211 C CA . THR A 1 294 ? -23.488 -11.003 35.133 1.00 86.75 294 THR A CA 1
ATOM 2212 C C . THR A 1 294 ? -23.371 -9.816 34.175 1.00 86.75 294 THR A C 1
ATOM 2214 O O . THR A 1 294 ? -22.356 -9.681 33.490 1.00 86.75 294 THR A O 1
ATOM 2217 N N . ALA A 1 295 ? -24.366 -8.921 34.154 1.00 83.38 295 ALA A N 1
ATOM 2218 C CA . ALA A 1 295 ? -24.405 -7.781 33.230 1.00 83.38 295 ALA A CA 1
ATOM 2219 C C . ALA A 1 295 ? -23.234 -6.811 33.450 1.00 83.38 295 ALA A C 1
ATOM 2221 O O . ALA A 1 295 ? -22.591 -6.366 32.499 1.00 83.38 295 ALA A O 1
ATOM 2222 N N . ARG A 1 296 ? -22.907 -6.542 34.720 1.00 83.38 296 ARG A N 1
ATOM 2223 C CA . ARG A 1 296 ? -21.763 -5.705 35.088 1.00 83.38 296 ARG A CA 1
ATOM 2224 C C . ARG A 1 296 ? -20.449 -6.300 34.570 1.00 83.38 296 ARG A C 1
ATOM 2226 O O . ARG A 1 296 ? -19.667 -5.583 33.950 1.00 83.38 296 ARG A O 1
ATOM 2233 N N . ARG A 1 297 ? -20.224 -7.606 34.767 1.00 82.25 297 ARG A N 1
ATOM 2234 C CA . ARG A 1 297 ? -19.010 -8.286 34.285 1.00 82.25 297 ARG A CA 1
ATOM 2235 C C . ARG A 1 297 ? -18.901 -8.328 32.766 1.00 82.25 297 ARG A C 1
ATOM 2237 O O . ARG A 1 297 ? -17.789 -8.246 32.252 1.00 82.25 297 ARG A O 1
ATOM 2244 N N . MET A 1 298 ? -20.015 -8.478 32.051 1.00 80.69 298 MET A N 1
ATOM 2245 C CA . MET A 1 298 ? -20.010 -8.433 30.586 1.00 80.69 298 MET A CA 1
ATOM 2246 C C . MET A 1 298 ? -19.552 -7.062 30.084 1.00 80.69 298 MET A C 1
ATOM 2248 O O . MET A 1 298 ? -18.611 -7.004 29.303 1.00 80.69 298 MET A O 1
ATOM 2252 N N . LEU A 1 299 ? -20.114 -5.972 30.618 1.00 83.94 299 LEU A N 1
ATOM 2253 C CA . LEU A 1 299 ? -19.719 -4.605 30.257 1.00 83.94 299 LEU A CA 1
ATOM 2254 C C . LEU A 1 299 ? -18.252 -4.297 30.589 1.00 83.94 299 LEU A C 1
ATOM 2256 O O . LEU A 1 299 ? -17.544 -3.694 29.784 1.00 83.94 299 LEU A O 1
ATOM 2260 N N . GLU A 1 300 ? -17.776 -4.708 31.768 1.00 83.56 300 GLU A N 1
ATOM 2261 C CA . GLU A 1 300 ? -16.371 -4.527 32.157 1.00 83.56 300 GLU A CA 1
ATOM 2262 C C . GLU A 1 300 ? -15.429 -5.275 31.199 1.00 83.56 300 GLU A C 1
ATOM 2264 O O . GLU A 1 300 ? -14.471 -4.679 30.700 1.00 83.56 300 GLU A O 1
ATOM 2269 N N . ARG A 1 301 ? -15.744 -6.536 30.869 1.00 83.88 301 ARG A N 1
ATOM 2270 C CA . ARG A 1 301 ? -14.967 -7.342 29.913 1.00 83.88 301 ARG A CA 1
ATOM 2271 C C . ARG A 1 301 ? -15.014 -6.786 28.497 1.00 83.88 301 ARG A C 1
ATOM 2273 O O . ARG A 1 301 ? -13.973 -6.735 27.852 1.00 83.88 301 ARG A O 1
ATOM 2280 N N . GLU A 1 302 ? -16.179 -6.366 28.012 1.00 84.62 302 GLU A N 1
ATOM 2281 C CA . GLU A 1 302 ? -16.319 -5.745 26.690 1.00 84.62 302 GLU A CA 1
ATOM 2282 C C . GLU A 1 302 ? -15.481 -4.472 26.595 1.00 84.62 302 GLU A C 1
ATOM 2284 O O . GLU A 1 302 ? -14.770 -4.271 25.612 1.00 84.62 302 GLU A O 1
ATOM 2289 N N . ARG A 1 303 ? -15.486 -3.638 27.643 1.00 87.06 303 ARG A N 1
ATOM 2290 C CA . ARG A 1 303 ? -14.657 -2.430 27.699 1.00 87.06 303 ARG A CA 1
ATOM 2291 C C . ARG A 1 303 ? -13.165 -2.760 27.699 1.00 87.06 303 ARG A C 1
ATOM 2293 O O . ARG A 1 303 ? -12.397 -2.103 26.999 1.00 87.06 303 ARG A O 1
ATOM 2300 N N . GLU A 1 304 ? -12.744 -3.751 28.482 1.00 84.19 304 GLU A N 1
ATOM 2301 C CA . GLU A 1 304 ? -11.348 -4.203 28.518 1.00 84.19 304 GLU A CA 1
ATOM 2302 C C . GLU A 1 304 ? -10.899 -4.779 27.173 1.00 84.19 304 GLU A C 1
ATOM 2304 O O . GLU A 1 304 ? -9.828 -4.420 26.685 1.00 84.19 304 GLU A O 1
ATOM 2309 N N . GLN A 1 305 ? -11.733 -5.604 26.537 1.00 85.06 305 GLN A N 1
ATOM 2310 C CA . GLN A 1 305 ? -11.463 -6.160 25.212 1.00 85.06 305 GLN A CA 1
ATOM 2311 C C . GLN A 1 305 ? -11.408 -5.075 24.137 1.00 85.06 305 GLN A C 1
ATOM 2313 O O . GLN A 1 305 ? -10.475 -5.068 23.338 1.00 85.06 305 GLN A O 1
ATOM 2318 N N . ALA A 1 306 ? -12.353 -4.131 24.134 1.00 80.56 306 ALA A N 1
ATOM 2319 C CA . ALA A 1 306 ? -12.358 -3.014 23.195 1.00 80.56 306 ALA A CA 1
ATOM 2320 C C . ALA A 1 306 ? -11.099 -2.148 23.345 1.00 80.56 306 ALA A C 1
ATOM 2322 O O . ALA A 1 306 ? -10.469 -1.798 22.347 1.00 80.56 306 ALA A O 1
ATOM 2323 N N . LYS A 1 307 ? -10.686 -1.856 24.587 1.00 85.25 307 LYS A N 1
ATOM 2324 C CA . LYS A 1 307 ? -9.443 -1.125 24.858 1.00 85.25 307 LYS A CA 1
ATOM 2325 C C . LYS A 1 307 ? -8.217 -1.897 24.363 1.00 85.25 307 LYS A C 1
ATOM 2327 O O . LYS A 1 307 ? -7.420 -1.339 23.618 1.00 85.25 307 LYS A O 1
ATOM 2332 N N . ALA A 1 308 ? -8.090 -3.176 24.723 1.00 87.38 308 ALA A N 1
ATOM 2333 C CA . ALA A 1 308 ? -6.960 -4.007 24.308 1.00 87.38 308 ALA A CA 1
ATOM 2334 C C . ALA A 1 308 ? -6.872 -4.148 22.779 1.00 87.38 308 ALA A C 1
ATOM 2336 O O . ALA A 1 308 ? -5.780 -4.122 22.209 1.00 87.38 308 ALA A O 1
ATOM 2337 N N . PHE A 1 309 ? -8.019 -4.258 22.104 1.00 89.12 309 PHE A N 1
ATOM 2338 C CA . PHE A 1 309 ? -8.097 -4.275 20.648 1.00 89.12 309 PHE A CA 1
ATOM 2339 C C . PHE A 1 309 ? -7.594 -2.960 20.036 1.00 89.12 309 PHE A C 1
ATOM 2341 O O . PHE A 1 309 ? -6.740 -2.999 19.153 1.00 89.12 309 PHE A O 1
ATOM 2348 N N . LEU A 1 310 ? -8.065 -1.804 20.524 1.00 89.75 310 LEU A N 1
ATOM 2349 C CA . LEU A 1 310 ? -7.621 -0.491 20.038 1.00 89.75 310 LEU A CA 1
ATOM 2350 C C . LEU A 1 310 ? -6.123 -0.260 20.273 1.00 89.75 310 LEU A C 1
ATOM 2352 O O . LEU A 1 310 ? -5.435 0.154 19.341 1.00 89.75 310 LEU A O 1
ATOM 2356 N N . ASP A 1 311 ? -5.611 -0.585 21.464 1.00 88.75 311 ASP A N 1
ATOM 2357 C CA . ASP A 1 311 ? -4.179 -0.488 21.783 1.00 88.75 311 ASP A CA 1
ATOM 2358 C C . ASP A 1 311 ? -3.350 -1.363 20.822 1.00 88.75 311 ASP A C 1
ATOM 2360 O O . ASP A 1 311 ? -2.337 -0.920 20.282 1.00 88.75 311 ASP A O 1
ATOM 2364 N N . THR A 1 312 ? -3.826 -2.579 20.522 1.00 90.12 312 THR A N 1
ATOM 2365 C CA . THR A 1 312 ? -3.167 -3.497 19.578 1.00 90.12 312 THR A CA 1
ATOM 2366 C C . THR A 1 312 ? -3.162 -2.949 18.153 1.00 90.12 312 THR A C 1
ATOM 2368 O O . THR A 1 312 ? -2.124 -3.002 17.492 1.00 90.12 312 THR A O 1
ATOM 2371 N N . VAL A 1 313 ? -4.293 -2.424 17.668 1.00 91.25 313 VAL A N 1
ATOM 2372 C CA . VAL A 1 313 ? -4.387 -1.813 16.332 1.00 91.25 313 VAL A CA 1
ATOM 2373 C C . VAL A 1 313 ? -3.419 -0.640 16.230 1.00 91.25 313 VAL A C 1
ATOM 2375 O O . VAL A 1 313 ? -2.647 -0.577 15.279 1.00 91.25 313 VAL A O 1
ATOM 2378 N N . VAL A 1 314 ? -3.419 0.254 17.222 1.00 92.81 314 VAL A N 1
ATOM 2379 C CA . VAL A 1 314 ? -2.531 1.420 17.259 1.00 92.81 314 VAL A CA 1
ATOM 2380 C C . VAL A 1 314 ? -1.059 1.005 17.222 1.00 92.81 314 VAL A C 1
ATOM 2382 O O . VAL A 1 314 ? -0.310 1.537 16.400 1.00 92.81 314 VAL A O 1
ATOM 2385 N N . ASP A 1 315 ? -0.649 0.034 18.042 1.00 89.88 315 ASP A N 1
ATOM 2386 C CA . ASP A 1 315 ? 0.752 -0.402 18.133 1.00 89.88 315 ASP A CA 1
ATOM 2387 C C . ASP A 1 315 ? 1.242 -1.197 16.909 1.00 89.88 315 ASP A C 1
ATOM 2389 O O . ASP A 1 315 ? 2.446 -1.228 16.661 1.00 89.88 315 ASP A O 1
ATOM 2393 N N . HIS A 1 316 ? 0.347 -1.798 16.118 1.00 87.44 316 HIS A N 1
ATOM 2394 C CA . HIS A 1 316 ? 0.711 -2.531 14.894 1.00 87.44 316 HIS A CA 1
ATOM 2395 C C . HIS A 1 316 ? 0.454 -1.744 13.600 1.00 87.44 316 HIS A C 1
ATOM 2397 O O . HIS A 1 316 ? 0.702 -2.264 12.510 1.00 87.44 316 HIS A O 1
ATOM 2403 N N . LEU A 1 317 ? -0.024 -0.496 13.683 1.00 91.19 317 LEU A N 1
ATOM 2404 C CA . LEU A 1 317 ? -0.086 0.385 12.517 1.00 91.19 317 LEU A CA 1
ATOM 2405 C C . LEU A 1 317 ? 1.340 0.636 11.988 1.00 91.19 317 LEU A C 1
ATOM 2407 O O . LEU A 1 317 ? 2.188 1.103 12.747 1.00 91.19 317 LEU A O 1
ATOM 2411 N N . PRO A 1 318 ? 1.612 0.394 10.690 1.00 87.69 318 PRO A N 1
ATOM 2412 C CA . PRO A 1 318 ? 2.951 0.547 10.113 1.00 87.69 318 PRO A CA 1
ATOM 2413 C C . PRO A 1 318 ? 3.367 2.014 9.924 1.00 87.69 318 PRO A C 1
ATOM 2415 O O . PRO A 1 318 ? 4.538 2.306 9.705 1.00 87.69 318 PRO A O 1
ATOM 2418 N N . ALA A 1 319 ? 2.413 2.945 9.990 1.00 93.88 319 ALA A N 1
ATOM 2419 C CA . ALA A 1 319 ? 2.676 4.377 9.968 1.00 93.88 319 ALA A CA 1
ATOM 2420 C C . ALA A 1 319 ? 2.837 4.909 11.397 1.00 93.88 319 ALA A C 1
ATOM 2422 O O . ALA A 1 319 ? 2.124 4.481 12.310 1.00 93.88 319 ALA A O 1
ATOM 2423 N N . MET A 1 320 ? 3.722 5.892 11.579 1.00 94.75 320 MET A N 1
ATOM 2424 C CA . MET A 1 320 ? 3.837 6.615 12.843 1.00 94.75 320 MET A CA 1
ATOM 2425 C C . MET A 1 320 ? 2.512 7.322 13.123 1.00 94.75 320 MET A C 1
ATOM 2427 O O . MET A 1 320 ? 2.147 8.252 12.406 1.00 94.75 320 MET A O 1
ATOM 2431 N N . LEU A 1 321 ? 1.822 6.911 14.182 1.00 96.44 321 LEU A N 1
ATOM 2432 C CA . LEU A 1 321 ? 0.643 7.583 14.710 1.00 96.44 321 LEU A CA 1
ATOM 2433 C C . LEU A 1 321 ? 1.038 8.346 15.967 1.00 96.44 321 LEU A C 1
ATOM 2435 O O . LEU A 1 321 ? 1.641 7.780 16.879 1.00 96.44 321 LEU A O 1
ATOM 2439 N N . PHE A 1 322 ? 0.652 9.614 16.036 1.00 95.44 322 PHE A N 1
ATOM 2440 C CA . PHE A 1 322 ? 0.795 10.414 17.237 1.00 95.44 322 PHE A CA 1
ATOM 2441 C C . PHE A 1 322 ? -0.458 11.230 17.533 1.00 95.44 322 PHE A C 1
ATOM 2443 O O . PHE A 1 322 ? -1.180 11.659 16.633 1.00 95.44 322 PHE A O 1
ATOM 2450 N N . VAL A 1 323 ? -0.680 11.486 18.816 1.00 96.38 323 VAL A N 1
ATOM 2451 C CA . VAL A 1 323 ? -1.705 12.400 19.315 1.00 96.38 323 VAL A CA 1
ATOM 2452 C C . VAL A 1 323 ? -1.008 13.451 20.156 1.00 96.38 323 VAL A C 1
ATOM 2454 O O . VAL A 1 323 ? -0.184 13.112 21.004 1.00 96.38 323 VAL A O 1
ATOM 2457 N N . LYS A 1 324 ? -1.335 14.720 19.935 1.00 96.50 324 LYS A N 1
ATOM 2458 C CA . LYS A 1 324 ? -0.899 15.838 20.770 1.00 96.50 324 LYS A CA 1
ATOM 2459 C C . LYS A 1 324 ? -2.090 16.565 21.348 1.00 96.50 324 LYS A C 1
ATOM 2461 O O . LYS A 1 324 ? -3.131 16.674 20.703 1.00 96.50 324 LYS A O 1
ATOM 2466 N N . ASP A 1 325 ? -1.891 17.144 22.516 1.00 95.69 325 ASP A N 1
ATOM 2467 C CA . ASP A 1 325 ? -2.785 18.160 23.040 1.00 95.69 325 ASP A CA 1
ATOM 2468 C C . ASP A 1 325 ? -2.720 19.419 22.152 1.00 95.69 325 ASP A C 1
ATOM 2470 O O . ASP A 1 325 ? -1.642 19.938 21.845 1.00 95.69 325 ASP A O 1
ATOM 2474 N N . ALA A 1 326 ? -3.873 19.900 21.688 1.00 93.19 326 ALA A N 1
ATOM 2475 C CA . ALA A 1 326 ? -3.944 20.997 20.729 1.00 93.19 326 ALA A CA 1
ATOM 2476 C C . ALA A 1 326 ? -3.486 22.347 21.301 1.00 93.19 326 ALA A C 1
ATOM 2478 O O . ALA A 1 326 ? -3.013 23.189 20.532 1.00 93.19 326 ALA A O 1
ATOM 2479 N N . GLU A 1 327 ? -3.600 22.551 22.613 1.00 92.12 327 GLU A N 1
ATOM 2480 C CA . GLU A 1 327 ? -3.246 23.795 23.298 1.00 92.12 327 GLU A CA 1
ATOM 2481 C C . GLU A 1 327 ? -1.757 23.816 23.662 1.00 92.12 327 GLU A C 1
ATOM 2483 O O . GLU A 1 327 ? -1.015 24.700 23.236 1.00 92.12 327 GLU A O 1
ATOM 2488 N N . THR A 1 328 ? -1.301 22.792 24.380 1.00 94.12 328 THR A N 1
ATOM 2489 C CA . THR A 1 328 ? 0.064 22.683 24.914 1.00 94.12 328 THR A CA 1
ATOM 2490 C C . THR A 1 328 ? 1.072 22.118 23.918 1.00 94.12 328 THR A C 1
ATOM 2492 O O . THR A 1 328 ? 2.273 22.207 24.162 1.00 94.12 328 THR A O 1
ATOM 2495 N N . LYS A 1 329 ? 0.610 21.52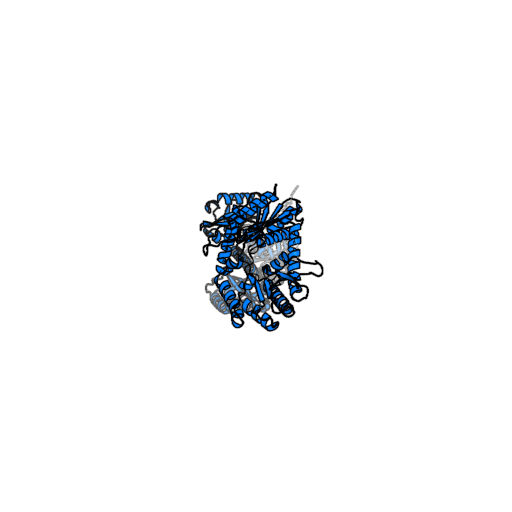1 22.808 1.00 94.12 329 LYS A N 1
ATOM 2496 C CA . LYS A 1 329 ? 1.435 20.836 21.790 1.00 94.12 329 LYS A CA 1
ATOM 2497 C C . LYS A 1 329 ? 2.209 19.625 22.300 1.00 94.12 329 LYS A C 1
ATOM 2499 O O . LYS A 1 329 ? 3.085 19.119 21.598 1.00 94.12 329 LYS A O 1
ATOM 2504 N N . ARG A 1 330 ? 1.886 19.138 23.499 1.00 96.25 330 ARG A N 1
ATOM 2505 C CA . ARG A 1 330 ? 2.567 17.996 24.108 1.00 96.25 330 ARG A CA 1
ATOM 2506 C C . ARG A 1 330 ? 2.046 16.683 23.541 1.00 96.25 330 ARG A C 1
ATOM 2508 O O . ARG A 1 330 ? 0.838 16.521 23.375 1.00 96.25 330 ARG A O 1
ATOM 2515 N N . TYR A 1 331 ? 2.947 15.745 23.261 1.00 96.75 331 TYR A N 1
ATOM 2516 C CA . TYR A 1 331 ? 2.582 14.395 22.830 1.00 96.75 331 TYR A CA 1
ATOM 2517 C C . TYR A 1 331 ? 1.828 13.655 23.949 1.00 96.75 331 TYR A C 1
ATOM 2519 O O . TYR A 1 331 ? 2.290 13.593 25.085 1.00 96.75 331 TYR A O 1
ATOM 2527 N N . LEU A 1 332 ? 0.670 13.090 23.613 1.00 96.00 332 LEU A N 1
ATOM 2528 C CA . LEU A 1 332 ? -0.198 12.282 24.479 1.00 96.00 332 LEU A CA 1
ATOM 2529 C C . LEU A 1 332 ? -0.187 10.801 24.090 1.00 96.00 332 LEU A C 1
ATOM 2531 O O . LEU A 1 332 ? -0.391 9.938 24.938 1.00 96.00 332 LEU A O 1
ATOM 2535 N N . LEU A 1 333 ? 0.079 10.510 22.817 1.00 95.69 333 LEU A N 1
ATOM 2536 C CA . LEU A 1 333 ? 0.244 9.156 22.306 1.00 95.69 333 LEU A CA 1
ATOM 2537 C C . LEU A 1 333 ? 1.266 9.167 21.175 1.00 95.69 333 LEU A C 1
ATOM 2539 O O . LEU A 1 333 ? 1.260 10.077 20.347 1.00 95.69 333 LEU A O 1
ATOM 2543 N N . VAL A 1 334 ? 2.107 8.139 21.131 1.00 95.75 334 VAL A N 1
ATOM 2544 C CA . VAL A 1 334 ? 2.921 7.765 19.972 1.00 95.75 334 VAL A CA 1
ATOM 2545 C C . VAL A 1 334 ? 2.914 6.243 19.913 1.00 95.75 334 VAL A C 1
ATOM 2547 O O . VAL A 1 334 ? 3.135 5.600 20.942 1.00 95.75 334 VAL A O 1
ATOM 2550 N N . ASN A 1 335 ? 2.615 5.670 18.750 1.00 95.69 335 ASN A N 1
ATOM 2551 C CA . ASN A 1 335 ? 2.648 4.221 18.575 1.00 95.69 335 ASN A CA 1
ATOM 2552 C C . ASN A 1 335 ? 4.076 3.700 18.352 1.00 95.69 335 ASN A C 1
ATOM 2554 O O . ASN A 1 335 ? 5.012 4.468 18.123 1.00 95.69 335 ASN A O 1
ATOM 2558 N N . ARG A 1 336 ? 4.229 2.374 18.354 1.00 94.50 336 ARG A N 1
ATOM 2559 C CA . ARG A 1 336 ? 5.512 1.702 18.113 1.00 94.50 336 ARG A CA 1
ATOM 2560 C C . ARG A 1 336 ? 6.226 2.155 16.832 1.00 94.50 336 ARG A C 1
ATOM 2562 O O . ARG A 1 336 ? 7.424 2.418 16.869 1.00 94.50 336 ARG A O 1
ATOM 2569 N N . ALA A 1 337 ? 5.507 2.303 15.717 1.00 94.06 337 ALA A N 1
ATOM 2570 C CA . ALA A 1 337 ? 6.102 2.779 14.464 1.00 94.06 337 ALA A CA 1
ATOM 2571 C C . ALA A 1 337 ? 6.694 4.197 14.597 1.00 94.06 337 ALA A C 1
ATOM 2573 O O . ALA A 1 337 ? 7.699 4.517 13.964 1.00 94.06 337 ALA A O 1
ATOM 2574 N N . GLY A 1 338 ? 6.115 5.046 15.453 1.00 93.25 338 GLY A N 1
ATOM 2575 C CA . GLY A 1 338 ? 6.688 6.344 15.801 1.00 93.25 338 GLY A CA 1
ATOM 2576 C C . GLY A 1 338 ? 7.983 6.254 16.602 1.00 93.25 338 GLY A C 1
ATOM 2577 O O . GLY A 1 338 ? 8.899 7.038 16.345 1.00 93.25 338 GLY A O 1
ATOM 2578 N N . GLU A 1 339 ? 8.100 5.292 17.521 1.00 93.31 339 GLU A N 1
ATOM 2579 C CA . GLU A 1 339 ? 9.359 5.038 18.237 1.00 93.31 339 GLU A CA 1
ATOM 2580 C C . GLU A 1 339 ? 10.460 4.595 17.269 1.00 93.31 339 GLU A C 1
ATOM 2582 O O . GLU A 1 339 ? 11.566 5.130 17.298 1.00 93.31 339 GLU A O 1
ATOM 2587 N N . GLU A 1 340 ? 10.141 3.665 16.368 1.00 91.25 340 GLU A N 1
ATOM 2588 C CA . GLU A 1 340 ? 11.073 3.130 15.371 1.00 91.25 340 GLU A CA 1
ATOM 2589 C C . GLU A 1 340 ? 11.521 4.207 14.369 1.00 91.25 340 GLU A C 1
ATOM 2591 O O . GLU A 1 340 ? 12.711 4.327 14.076 1.00 91.25 340 GLU A O 1
ATOM 2596 N N . LEU A 1 341 ? 10.590 5.040 13.887 1.00 90.44 341 LEU A N 1
ATOM 2597 C CA . LEU A 1 341 ? 10.888 6.105 12.928 1.00 90.44 341 LEU A CA 1
ATOM 2598 C C . LEU A 1 341 ? 11.735 7.231 13.539 1.00 90.44 341 LEU A C 1
ATOM 2600 O O . LEU A 1 341 ? 12.648 7.747 12.894 1.00 90.44 341 LEU A O 1
ATOM 2604 N N . THR A 1 342 ? 11.424 7.633 14.774 1.00 90.31 342 THR A N 1
ATOM 2605 C CA . THR A 1 342 ? 12.100 8.754 15.450 1.00 90.31 342 THR A CA 1
ATOM 2606 C C . THR A 1 342 ? 13.340 8.331 16.240 1.00 90.31 342 THR A C 1
ATOM 2608 O O . THR A 1 342 ? 14.135 9.191 16.621 1.00 90.31 342 THR A O 1
ATOM 2611 N N . GLY A 1 343 ? 13.487 7.029 16.512 1.00 90.06 343 GLY A N 1
ATOM 2612 C CA . GLY A 1 343 ? 14.469 6.425 17.417 1.00 90.06 343 GLY A CA 1
ATOM 2613 C C . GLY A 1 343 ? 14.400 6.935 18.857 1.00 90.06 343 GLY A C 1
ATOM 2614 O O . GLY A 1 343 ? 15.406 6.915 19.566 1.00 90.06 343 GLY A O 1
ATOM 2615 N N . LYS A 1 344 ? 13.233 7.422 19.292 1.00 91.12 344 LYS A N 1
ATOM 2616 C CA . LYS A 1 344 ? 12.964 7.872 20.664 1.00 91.12 344 LYS A CA 1
ATOM 2617 C C . LYS A 1 344 ? 11.876 7.000 21.268 1.00 91.12 344 LYS A C 1
ATOM 2619 O O . LYS A 1 344 ? 10.904 6.689 20.591 1.00 91.12 344 LYS A O 1
ATOM 2624 N N . SER A 1 345 ? 12.006 6.635 22.542 1.00 94.50 345 SER A N 1
ATOM 2625 C CA . SER A 1 345 ? 10.937 5.883 23.196 1.00 94.50 345 SER A CA 1
ATOM 2626 C C . SER A 1 345 ? 9.712 6.766 23.419 1.00 94.50 345 SER A C 1
ATOM 2628 O O . SER A 1 345 ? 9.839 7.945 23.753 1.00 94.50 345 SER A O 1
ATOM 2630 N N . ARG A 1 346 ? 8.515 6.182 23.339 1.00 93.38 346 ARG A N 1
ATOM 2631 C CA . ARG A 1 346 ? 7.251 6.827 23.692 1.00 93.38 346 ARG A CA 1
ATOM 2632 C C . ARG A 1 346 ? 7.324 7.431 25.088 1.00 93.38 346 ARG A C 1
ATOM 2634 O O . ARG A 1 346 ? 6.925 8.574 25.253 1.00 93.38 346 ARG A O 1
ATOM 2641 N N . ASN A 1 347 ? 7.941 6.754 26.058 1.00 93.56 347 ASN A N 1
ATOM 2642 C CA . ASN A 1 347 ? 8.092 7.286 27.418 1.00 93.56 347 ASN A CA 1
ATOM 2643 C C . ASN A 1 347 ? 8.895 8.597 27.459 1.00 93.56 347 ASN A C 1
ATOM 2645 O O . ASN A 1 347 ? 8.623 9.449 28.300 1.00 93.56 347 ASN A O 1
ATOM 2649 N N . ASP A 1 348 ? 9.843 8.782 26.537 1.00 93.62 348 ASP A N 1
ATOM 2650 C CA . ASP A 1 348 ? 10.612 10.021 26.420 1.00 93.62 348 ASP A CA 1
ATOM 2651 C C . ASP A 1 348 ? 9.879 11.100 25.626 1.00 93.62 348 ASP A C 1
ATOM 2653 O O . ASP A 1 348 ? 10.210 12.278 25.767 1.00 93.62 348 ASP A O 1
ATOM 2657 N N . MET A 1 349 ? 8.942 10.713 24.761 1.00 94.44 349 MET A N 1
ATOM 2658 C CA . MET A 1 349 ? 8.180 11.623 23.909 1.00 94.44 349 MET A CA 1
ATOM 2659 C C . MET A 1 349 ? 6.942 12.175 24.608 1.00 94.44 349 MET A C 1
ATOM 2661 O O . MET A 1 349 ? 6.648 13.364 24.473 1.00 94.44 349 MET A O 1
ATOM 2665 N N . ILE A 1 350 ? 6.220 11.330 25.348 1.00 96.69 350 ILE A N 1
ATOM 2666 C CA . ILE A 1 350 ? 4.992 11.716 26.038 1.00 96.69 350 ILE A CA 1
ATOM 2667 C C . ILE A 1 350 ? 5.267 12.877 26.994 1.00 96.69 350 ILE A C 1
ATOM 2669 O O . ILE A 1 350 ? 6.218 12.877 27.773 1.00 96.69 350 ILE A O 1
ATOM 2673 N N . GLY A 1 351 ? 4.420 13.899 26.908 1.00 95.94 351 GLY A N 1
ATOM 2674 C CA . GLY A 1 351 ? 4.536 15.117 27.692 1.00 95.94 351 GLY A CA 1
ATOM 2675 C C . GLY A 1 351 ? 5.535 16.137 27.147 1.00 95.94 351 GLY A C 1
ATOM 2676 O O . GLY A 1 351 ? 5.613 17.210 27.731 1.00 95.94 351 GLY A O 1
ATOM 2677 N N . LYS A 1 352 ? 6.257 15.888 26.048 1.00 96.12 352 LYS A N 1
ATOM 2678 C CA . LYS A 1 352 ? 7.169 16.869 25.421 1.00 96.12 352 LYS A CA 1
ATOM 2679 C C . LYS A 1 352 ? 6.576 17.489 24.155 1.00 96.12 352 LYS A C 1
ATOM 2681 O O . LYS A 1 352 ? 5.621 16.948 23.605 1.00 96.12 352 LYS A O 1
ATOM 2686 N N . THR A 1 353 ? 7.107 18.620 23.704 1.00 94.88 353 THR A N 1
ATOM 2687 C CA . THR A 1 353 ? 6.755 19.288 22.436 1.00 94.88 353 THR A CA 1
ATOM 2688 C C . THR A 1 353 ? 7.763 18.959 21.327 1.00 94.88 353 THR A C 1
ATOM 2690 O O . THR A 1 353 ? 8.799 18.338 21.573 1.00 94.88 353 THR A O 1
ATOM 2693 N N . ASP A 1 354 ? 7.488 19.354 20.077 1.00 93.12 354 ASP A N 1
ATOM 2694 C CA . ASP A 1 354 ? 8.420 19.080 18.973 1.00 93.12 354 ASP A CA 1
ATOM 2695 C C . ASP A 1 354 ? 9.813 19.712 19.158 1.00 93.12 354 ASP A C 1
ATOM 2697 O O . ASP A 1 354 ? 10.787 19.005 18.904 1.00 93.12 354 ASP A O 1
ATOM 2701 N N . PRO A 1 355 ? 9.969 20.988 19.583 1.00 92.31 355 PRO A N 1
ATOM 2702 C CA . PRO A 1 355 ? 11.286 21.600 19.793 1.00 92.31 355 PRO A CA 1
ATOM 2703 C C . PRO A 1 355 ? 12.091 20.949 20.920 1.00 92.31 355 PRO A C 1
ATOM 2705 O O . PRO A 1 355 ? 13.317 20.967 20.878 1.00 92.31 355 PRO A O 1
ATOM 2708 N N . GLU A 1 356 ? 11.420 20.354 21.911 1.00 91.38 356 GLU A N 1
ATOM 2709 C CA . GLU A 1 356 ? 12.072 19.593 22.987 1.00 91.38 356 GLU A CA 1
ATOM 2710 C C . GLU A 1 356 ? 12.617 18.241 22.487 1.00 91.38 356 GLU A C 1
ATOM 2712 O O . GLU A 1 356 ? 13.522 17.669 23.097 1.00 91.38 356 GLU A O 1
ATOM 2717 N N . LEU A 1 357 ? 12.070 17.713 21.387 1.00 89.44 357 LEU A N 1
ATOM 2718 C CA . LEU A 1 357 ? 12.398 16.387 20.861 1.00 89.44 357 LEU A CA 1
ATOM 2719 C C . LEU A 1 357 ? 13.307 16.431 19.630 1.00 89.44 357 LEU A C 1
ATOM 2721 O O . LEU A 1 357 ? 14.188 15.577 19.497 1.00 89.44 357 LEU A O 1
ATOM 2725 N N . PHE A 1 358 ? 13.108 17.393 18.732 1.00 88.00 358 PHE A N 1
ATOM 2726 C CA . PHE A 1 358 ? 13.704 17.406 17.399 1.00 88.00 358 PHE A CA 1
ATOM 2727 C C . PHE A 1 358 ? 14.376 18.744 17.095 1.00 88.00 358 PHE A C 1
ATOM 2729 O O . PHE A 1 358 ? 13.807 19.804 17.342 1.00 88.00 358 PHE A O 1
ATOM 2736 N N . ALA A 1 359 ? 15.545 18.700 16.447 1.00 84.06 359 ALA A N 1
ATOM 2737 C CA . ALA A 1 359 ? 16.273 19.903 16.032 1.00 84.06 359 ALA A CA 1
ATOM 2738 C C . ALA A 1 359 ? 15.436 20.818 15.115 1.00 84.06 359 ALA A C 1
ATOM 2740 O O . ALA A 1 359 ? 15.512 22.040 15.204 1.00 84.06 359 ALA A O 1
ATOM 2741 N N . GLN A 1 360 ? 14.579 20.229 14.274 1.00 83.19 360 GLN A N 1
ATOM 2742 C CA . GLN A 1 360 ? 13.654 20.950 13.392 1.00 83.19 360 GLN A CA 1
ATOM 2743 C C . GLN A 1 360 ? 12.276 21.211 14.033 1.00 83.19 360 GLN A C 1
ATOM 2745 O O . GLN A 1 360 ? 11.311 21.533 13.336 1.00 83.19 360 GLN A O 1
ATOM 2750 N N . GLY A 1 361 ? 12.149 21.072 15.356 1.00 84.94 361 GLY A N 1
ATOM 2751 C CA . GLY A 1 361 ? 10.857 21.042 16.039 1.00 84.94 361 GLY A CA 1
ATOM 2752 C C . GLY A 1 361 ? 9.999 22.298 15.864 1.00 84.94 361 GLY A C 1
ATOM 2753 O O . GLY A 1 361 ? 8.778 22.190 15.771 1.00 84.94 361 GLY A O 1
ATOM 2754 N N . ALA A 1 362 ? 10.608 23.476 15.693 1.00 86.44 362 ALA A N 1
ATOM 2755 C CA . ALA A 1 362 ? 9.872 24.707 15.379 1.00 86.44 362 ALA A CA 1
ATOM 2756 C C . ALA A 1 362 ? 9.078 24.598 14.059 1.00 86.44 362 ALA A C 1
ATOM 2758 O O . ALA A 1 362 ? 7.949 25.081 13.957 1.00 86.44 362 ALA A O 1
ATOM 2759 N N . GLY A 1 363 ? 9.634 23.907 13.056 1.00 86.38 363 GLY A N 1
ATOM 2760 C CA . GLY A 1 363 ? 8.941 23.631 11.798 1.00 86.38 363 GLY A CA 1
ATOM 2761 C C . GLY A 1 363 ? 7.754 22.680 11.979 1.00 86.38 363 GLY A C 1
ATOM 2762 O O . GLY A 1 363 ? 6.721 22.841 11.326 1.00 86.38 363 GLY A O 1
ATOM 2763 N N . TYR A 1 364 ? 7.858 21.715 12.897 1.00 87.56 364 TYR A N 1
ATOM 2764 C CA . TYR A 1 364 ? 6.771 20.783 13.208 1.00 87.56 364 TYR A CA 1
ATOM 2765 C C . TYR A 1 364 ? 5.617 21.451 13.963 1.00 87.56 364 TYR A C 1
ATOM 2767 O O . TYR A 1 364 ? 4.459 21.204 13.608 1.00 87.56 364 TYR A O 1
ATOM 2775 N N . GLU A 1 365 ? 5.912 22.368 14.886 1.00 87.56 365 GLU A N 1
ATOM 2776 C CA . GLU A 1 365 ? 4.896 23.191 15.553 1.00 87.56 365 GLU A CA 1
ATOM 2777 C C . GLU A 1 365 ? 4.195 24.143 14.583 1.00 87.56 365 GLU A C 1
ATOM 2779 O O . GLU A 1 365 ? 2.987 24.370 14.681 1.00 87.56 365 GLU A O 1
ATOM 2784 N N . GLN A 1 366 ? 4.921 24.700 13.611 1.00 88.12 366 GLN A N 1
ATOM 2785 C CA . GLN A 1 366 ? 4.307 25.556 12.599 1.00 88.12 366 GLN A CA 1
ATOM 2786 C C . GLN A 1 366 ? 3.291 24.783 11.746 1.00 88.12 366 GLN A C 1
ATOM 2788 O O . GLN A 1 366 ? 2.225 25.308 11.422 1.00 88.12 366 GLN A O 1
ATOM 2793 N N . ARG A 1 367 ? 3.566 23.508 11.463 1.00 88.31 367 ARG A N 1
ATOM 2794 C CA . ARG A 1 367 ? 2.616 22.598 10.807 1.00 88.31 367 ARG A CA 1
ATOM 2795 C C . ARG A 1 367 ? 1.429 22.245 11.714 1.00 88.31 367 ARG A C 1
ATOM 2797 O O . ARG A 1 367 ? 0.316 22.104 11.216 1.00 88.31 367 ARG A O 1
ATOM 2804 N N . ASP A 1 368 ? 1.619 22.172 13.035 1.00 89.75 368 ASP A N 1
ATOM 2805 C CA . ASP A 1 368 ? 0.506 22.019 13.989 1.00 89.75 368 ASP A CA 1
ATOM 2806 C C . ASP A 1 368 ? -0.396 23.260 13.996 1.00 89.75 368 ASP A C 1
ATOM 2808 O O . ASP A 1 368 ? -1.620 23.138 14.025 1.00 89.75 368 ASP A O 1
ATOM 2812 N N . LYS A 1 369 ? 0.186 24.463 13.911 1.00 88.56 369 LYS A N 1
ATOM 2813 C CA . LYS A 1 369 ? -0.575 25.715 13.754 1.00 88.56 369 LYS A CA 1
ATOM 2814 C C . LYS A 1 369 ? -1.345 25.741 12.433 1.00 88.56 369 LYS A C 1
ATOM 2816 O O . LYS A 1 369 ? -2.511 26.125 12.426 1.00 88.56 369 LYS A O 1
ATOM 2821 N N . ALA A 1 370 ? -0.728 25.292 11.340 1.00 87.62 370 ALA A N 1
ATOM 2822 C CA . ALA A 1 370 ? -1.393 25.185 10.043 1.00 87.62 370 ALA A CA 1
ATOM 2823 C C . ALA A 1 370 ? -2.576 24.202 10.086 1.00 87.62 370 ALA A C 1
ATOM 2825 O O . ALA A 1 370 ? -3.657 24.534 9.609 1.00 87.62 370 ALA A O 1
ATOM 2826 N N . ALA A 1 371 ? -2.416 23.041 10.728 1.00 87.69 371 ALA A N 1
ATOM 2827 C CA . ALA A 1 371 ? -3.506 22.083 10.914 1.00 87.69 371 ALA A CA 1
ATOM 2828 C C . ALA A 1 371 ? -4.660 22.659 11.758 1.00 87.69 371 ALA A C 1
ATOM 2830 O O . ALA A 1 371 ? -5.823 22.433 11.440 1.00 87.69 371 ALA A O 1
ATOM 2831 N N . LEU A 1 372 ? -4.367 23.462 12.788 1.00 88.81 372 LEU A N 1
ATOM 2832 C CA . LEU A 1 372 ? -5.398 24.157 13.571 1.00 88.81 372 LEU A CA 1
ATOM 2833 C C . LEU A 1 372 ? -6.126 25.269 12.801 1.00 88.81 372 LEU A C 1
ATOM 2835 O O . LEU A 1 372 ? -7.274 25.586 13.126 1.00 88.81 372 LEU A O 1
ATOM 2839 N N . ALA A 1 373 ? -5.495 25.876 11.799 1.00 87.94 373 ALA A N 1
ATOM 2840 C CA . ALA A 1 373 ? -6.112 26.943 11.013 1.00 87.94 373 ALA A CA 1
ATOM 2841 C C . ALA A 1 373 ? -7.176 26.424 10.029 1.00 87.94 373 ALA A C 1
ATOM 2843 O O . ALA A 1 373 ? -8.052 27.181 9.615 1.00 87.94 373 ALA A O 1
ATOM 2844 N N . VAL A 1 374 ? -7.129 25.138 9.671 1.00 84.75 374 VAL A N 1
ATOM 2845 C CA . VAL A 1 374 ? -8.027 24.524 8.685 1.00 84.75 374 VAL A CA 1
ATOM 2846 C C . VAL A 1 374 ? -9.001 23.567 9.388 1.00 84.75 374 VAL A C 1
ATOM 2848 O O . VAL A 1 374 ? -8.665 22.943 10.391 1.00 84.75 374 VAL A O 1
ATOM 2851 N N . LYS A 1 375 ? -10.240 23.458 8.890 1.00 77.56 375 LYS A N 1
ATOM 2852 C CA . LYS A 1 375 ? -11.246 22.500 9.403 1.00 77.56 375 LYS A CA 1
ATOM 2853 C C . LYS A 1 375 ? -11.168 21.111 8.749 1.00 77.56 375 LYS A C 1
ATOM 2855 O O . LYS A 1 375 ? -11.917 20.219 9.126 1.00 77.56 375 LYS A O 1
ATOM 2860 N N . SER A 1 376 ? -10.296 20.932 7.760 1.00 82.81 376 SER A N 1
ATOM 2861 C CA . SER A 1 376 ? -10.123 19.699 6.986 1.00 82.81 376 SER A CA 1
ATOM 2862 C C . SER A 1 376 ? -8.763 19.053 7.253 1.00 82.81 376 SER A C 1
ATOM 2864 O O . SER A 1 376 ? -7.920 19.613 7.951 1.00 82.81 376 SER A O 1
ATOM 2866 N N . VAL A 1 377 ? -8.529 17.881 6.655 1.00 85.75 377 VAL A N 1
ATOM 2867 C CA . VAL A 1 377 ? -7.234 17.186 6.711 1.00 85.75 377 VAL A CA 1
ATOM 2868 C C . VAL A 1 377 ? -6.125 18.093 6.173 1.00 85.75 377 VAL A C 1
ATOM 2870 O O . VAL A 1 377 ? -6.204 18.570 5.040 1.00 85.75 377 VAL A O 1
ATOM 2873 N N . HIS A 1 378 ? -5.075 18.296 6.967 1.00 89.38 378 HIS A N 1
ATOM 2874 C CA . HIS A 1 378 ? -3.849 18.954 6.529 1.00 89.38 378 HIS A CA 1
ATOM 2875 C C . HIS A 1 378 ? -2.845 17.883 6.083 1.00 89.38 378 HIS A C 1
ATOM 2877 O O . HIS A 1 378 ? -2.360 17.102 6.902 1.00 89.38 378 HIS A O 1
ATOM 2883 N N . LEU A 1 379 ? -2.578 17.814 4.777 1.00 90.69 379 LEU A N 1
ATOM 2884 C CA . LEU A 1 379 ? -1.672 16.850 4.149 1.00 90.69 379 LEU A CA 1
ATOM 2885 C C . LEU A 1 379 ? -0.453 17.581 3.588 1.00 90.69 379 LEU A C 1
ATOM 2887 O O . LEU A 1 379 ? -0.602 18.546 2.841 1.00 90.69 379 LEU A O 1
ATOM 2891 N N . PHE A 1 380 ? 0.738 17.090 3.908 1.00 89.69 380 PHE A N 1
ATOM 2892 C CA . PHE A 1 380 ? 1.990 17.600 3.359 1.00 89.69 380 PHE A CA 1
ATOM 2893 C C . PHE A 1 380 ? 3.054 16.500 3.328 1.00 89.69 380 PHE A C 1
ATOM 2895 O O . PHE A 1 380 ? 2.931 15.470 3.996 1.00 89.69 380 PHE A O 1
ATOM 2902 N N . GLU A 1 381 ? 4.113 16.742 2.563 1.00 91.06 381 GLU A N 1
ATOM 2903 C CA . GLU A 1 381 ? 5.319 15.918 2.565 1.00 91.06 381 GLU A CA 1
ATOM 2904 C C . GLU A 1 381 ? 6.499 16.721 3.099 1.00 91.06 381 GLU A C 1
ATOM 2906 O O . GLU A 1 381 ? 6.580 17.937 2.905 1.00 91.06 381 GLU A O 1
ATOM 2911 N N . SER A 1 382 ? 7.398 16.051 3.810 1.00 89.25 382 SER A N 1
ATOM 2912 C CA . SER A 1 382 ? 8.612 16.672 4.323 1.00 89.25 382 SER A CA 1
ATOM 2913 C C . SER A 1 382 ? 9.732 15.670 4.510 1.00 89.25 382 SER A C 1
ATOM 2915 O O . SER A 1 382 ? 9.478 14.549 4.943 1.00 89.25 382 SER A O 1
ATOM 2917 N N . GLU A 1 383 ? 10.960 16.124 4.294 1.00 89.06 383 GLU A N 1
ATOM 2918 C CA . GLU A 1 383 ? 12.153 15.389 4.704 1.00 89.06 383 GLU A CA 1
ATOM 2919 C C . GLU A 1 383 ? 12.238 15.288 6.230 1.00 89.06 383 GLU A C 1
ATOM 2921 O O . GLU A 1 383 ? 11.954 16.250 6.952 1.00 89.06 383 GLU A O 1
ATOM 2926 N N . PHE A 1 384 ? 12.616 14.107 6.701 1.00 87.94 384 PHE A N 1
ATOM 2927 C CA . PHE A 1 384 ? 12.875 13.794 8.094 1.00 87.94 384 PHE A CA 1
ATOM 2928 C C . PHE A 1 384 ? 14.202 13.050 8.198 1.00 87.94 384 PHE A C 1
ATOM 2930 O O . PHE A 1 384 ? 14.398 12.017 7.562 1.00 87.94 384 PHE A O 1
ATOM 2937 N N . GLU A 1 385 ? 15.099 13.560 9.030 1.00 84.88 385 GLU A N 1
ATOM 2938 C CA . GLU A 1 385 ? 16.387 12.928 9.287 1.00 84.88 385 GLU A CA 1
ATOM 2939 C C . GLU A 1 385 ? 16.243 11.921 10.431 1.00 84.88 385 GLU A C 1
ATOM 2941 O O . GLU A 1 385 ? 15.884 12.279 11.559 1.00 84.88 385 GLU A O 1
ATOM 2946 N N . ARG A 1 386 ? 16.494 10.642 10.138 1.00 84.31 386 ARG A N 1
ATOM 2947 C CA . ARG A 1 386 ? 16.510 9.585 11.151 1.00 84.31 386 ARG A CA 1
ATOM 2948 C C . ARG A 1 386 ? 17.760 9.718 12.032 1.00 84.31 386 ARG A C 1
ATOM 2950 O O . ARG A 1 386 ? 18.779 10.230 11.574 1.00 84.31 386 ARG A O 1
ATOM 2957 N N . PRO A 1 387 ? 17.762 9.161 13.257 1.00 75.50 387 PRO A N 1
ATOM 2958 C CA . PRO A 1 387 ? 18.920 9.226 14.160 1.00 75.50 387 PRO A CA 1
ATOM 2959 C C . PRO A 1 387 ? 20.236 8.639 13.616 1.00 75.50 387 PRO A C 1
ATOM 2961 O O . PRO A 1 387 ? 21.290 8.905 14.185 1.00 75.50 387 PRO A O 1
ATOM 2964 N N . GLY A 1 388 ? 20.191 7.851 12.535 1.00 71.19 388 GLY A N 1
ATOM 2965 C CA . GLY A 1 388 ? 21.368 7.313 11.839 1.00 71.19 388 GLY A CA 1
ATOM 2966 C C . GLY A 1 388 ? 21.948 8.206 10.731 1.00 71.19 388 GLY A C 1
ATOM 2967 O O . GLY A 1 388 ? 22.940 7.814 10.126 1.00 71.19 388 GLY A O 1
ATOM 2968 N N . GLY A 1 389 ? 21.351 9.373 10.454 1.00 76.06 389 GLY A N 1
ATOM 2969 C CA . GLY A 1 389 ? 21.767 10.291 9.382 1.00 76.06 389 GLY A CA 1
ATOM 2970 C C . GLY A 1 389 ? 21.079 10.049 8.030 1.00 76.06 389 GLY A C 1
ATOM 2971 O O . GLY A 1 389 ? 21.285 10.810 7.088 1.00 76.06 389 GLY A O 1
ATOM 2972 N N . ASP A 1 390 ? 20.236 9.018 7.922 1.00 83.12 390 ASP A N 1
ATOM 2973 C CA . ASP A 1 390 ? 19.440 8.769 6.718 1.00 83.12 390 ASP A CA 1
ATOM 2974 C C . ASP A 1 390 ? 18.248 9.743 6.641 1.00 83.12 390 ASP A C 1
ATOM 2976 O O . ASP A 1 390 ? 17.430 9.809 7.564 1.00 83.12 390 ASP A O 1
ATOM 2980 N N . SER A 1 391 ? 18.112 10.467 5.523 1.00 86.19 391 SER A N 1
ATOM 2981 C CA . SER A 1 391 ? 16.927 11.291 5.229 1.00 86.19 391 SER A CA 1
ATOM 2982 C C . SER A 1 391 ? 15.837 10.448 4.582 1.00 86.19 391 SER A C 1
ATOM 2984 O O . SER A 1 391 ? 16.090 9.731 3.607 1.00 86.19 391 SER A O 1
ATOM 2986 N N . VAL A 1 392 ? 14.622 10.556 5.112 1.00 90.75 392 VAL A N 1
ATOM 2987 C CA . VAL A 1 392 ? 13.418 9.944 4.550 1.00 90.75 392 VAL A CA 1
ATOM 2988 C C . VAL A 1 392 ? 12.349 10.984 4.256 1.00 90.75 392 VAL A C 1
ATOM 2990 O O . VAL A 1 392 ? 12.161 11.945 5.000 1.00 90.75 392 VAL A O 1
ATOM 2993 N N . THR A 1 393 ? 11.590 10.757 3.191 1.00 91.75 393 THR A N 1
ATOM 2994 C CA . THR A 1 393 ? 10.443 11.589 2.836 1.00 91.75 393 THR A CA 1
ATOM 2995 C C . THR A 1 393 ? 9.203 11.065 3.557 1.00 91.75 393 THR A C 1
ATOM 2997 O O . THR A 1 393 ? 8.704 9.979 3.255 1.00 91.75 393 THR A O 1
ATOM 3000 N N . LEU A 1 394 ? 8.670 11.852 4.493 1.00 93.00 394 LEU A N 1
ATOM 3001 C CA . LEU A 1 394 ? 7.445 11.527 5.221 1.00 93.00 394 LEU A CA 1
ATOM 3002 C C . LEU A 1 394 ? 6.236 12.226 4.617 1.00 93.00 394 LEU A C 1
ATOM 3004 O O . LEU A 1 394 ? 6.194 13.455 4.532 1.00 93.00 394 LEU A O 1
ATOM 3008 N N . ARG A 1 395 ? 5.199 11.451 4.307 1.00 94.75 395 ARG A N 1
ATOM 3009 C CA . ARG A 1 395 ? 3.862 11.957 4.006 1.00 94.75 395 ARG A CA 1
ATOM 3010 C C . ARG A 1 395 ? 3.046 11.994 5.287 1.00 94.75 395 ARG A C 1
ATOM 3012 O O . ARG A 1 395 ? 2.693 10.952 5.832 1.00 94.75 395 ARG A O 1
ATOM 3019 N N . THR A 1 396 ? 2.733 13.197 5.757 1.00 93.44 396 THR A N 1
ATOM 3020 C CA . THR A 1 396 ? 2.039 13.400 7.031 1.00 93.44 396 THR A CA 1
ATOM 3021 C C . THR A 1 396 ? 0.624 13.912 6.805 1.00 93.44 396 THR A C 1
ATOM 3023 O O . THR A 1 396 ? 0.419 14.940 6.160 1.00 93.44 396 THR A O 1
ATOM 3026 N N . LYS A 1 397 ? -0.357 13.218 7.384 1.00 94.44 397 LYS A N 1
ATOM 3027 C CA . LYS A 1 397 ? -1.744 13.678 7.507 1.00 94.44 397 LYS A CA 1
ATOM 3028 C C . LYS A 1 397 ? -1.984 14.134 8.935 1.00 94.44 397 LYS A C 1
ATOM 3030 O O . LYS A 1 397 ? -1.682 13.388 9.860 1.00 94.44 397 LYS A O 1
ATOM 3035 N N . ARG A 1 398 ? -2.547 15.327 9.118 1.00 93.94 398 ARG A N 1
ATOM 3036 C CA . ARG A 1 398 ? -2.977 15.834 10.426 1.00 93.94 398 ARG A CA 1
ATOM 3037 C C . ARG A 1 398 ? -4.453 16.189 10.403 1.00 93.94 398 ARG A C 1
ATOM 3039 O O . ARG A 1 398 ? -4.924 16.840 9.470 1.00 93.94 398 ARG A O 1
ATOM 3046 N N . ILE A 1 399 ? -5.156 15.774 11.446 1.00 93.50 399 ILE A N 1
ATOM 3047 C CA . ILE A 1 399 ? -6.534 16.165 11.726 1.00 93.50 399 ILE A CA 1
ATOM 3048 C C . ILE A 1 399 ? -6.628 16.704 13.145 1.00 93.50 399 ILE A C 1
ATOM 3050 O O . ILE A 1 399 ? -5.839 16.345 14.019 1.00 93.50 399 ILE A O 1
ATOM 3054 N N . VAL A 1 400 ? -7.604 17.573 13.358 1.00 94.12 400 VAL A N 1
ATOM 3055 C CA . VAL A 1 400 ? -7.940 18.098 14.676 1.00 94.12 400 VAL A CA 1
ATOM 3056 C C . VAL A 1 400 ? -9.244 17.440 15.086 1.00 94.12 400 VAL A C 1
ATOM 3058 O O . VAL A 1 400 ? -10.202 17.479 14.315 1.00 94.12 400 VAL A O 1
ATOM 3061 N N . VAL A 1 401 ? -9.263 16.813 16.255 1.00 93.62 401 VAL A N 1
ATOM 3062 C CA . VAL A 1 401 ? -10.420 16.066 16.755 1.00 93.62 401 VAL A CA 1
ATOM 3063 C C . VAL A 1 401 ? -10.872 16.635 18.090 1.00 93.62 401 VAL A C 1
ATOM 3065 O O . VAL A 1 401 ? -10.059 17.135 18.874 1.00 93.62 401 VAL A O 1
ATOM 3068 N N . ASP A 1 402 ? -12.176 16.574 18.327 1.00 93.25 402 ASP A N 1
ATOM 3069 C CA . ASP A 1 402 ? -12.767 16.949 19.605 1.00 93.25 402 ASP A CA 1
ATOM 3070 C C . ASP A 1 402 ? -12.379 15.930 20.674 1.00 93.25 402 ASP A C 1
ATOM 3072 O O . ASP A 1 402 ? -12.206 14.740 20.390 1.00 93.25 402 ASP A O 1
ATOM 3076 N N . GLY A 1 403 ? -12.209 16.408 21.900 1.00 89.56 403 GLY A N 1
ATOM 3077 C CA . GLY A 1 403 ? -11.985 15.550 23.050 1.00 89.56 403 GLY A CA 1
ATOM 3078 C C . GLY A 1 403 ? -13.158 15.618 24.023 1.00 89.56 403 GLY A C 1
ATOM 3079 O O . GLY A 1 403 ? -14.118 16.360 23.809 1.00 89.56 403 GLY A O 1
ATOM 3080 N N . PRO A 1 404 ? -13.115 14.816 25.095 1.00 88.75 404 PRO A N 1
ATOM 3081 C CA . PRO A 1 404 ? -14.198 14.746 26.067 1.00 88.75 404 PRO A CA 1
ATOM 3082 C C . PRO A 1 404 ? -14.366 16.040 26.877 1.00 88.75 404 PRO A C 1
ATOM 3084 O O . PRO A 1 404 ? -15.420 16.228 27.481 1.00 88.75 404 PRO A O 1
ATOM 3087 N N . ASN A 1 405 ? -13.353 16.916 26.909 1.00 88.56 405 ASN A N 1
ATOM 3088 C CA . ASN A 1 405 ? -13.353 18.118 27.743 1.00 88.56 405 ASN A CA 1
ATOM 3089 C C . ASN A 1 405 ? -13.545 19.404 26.933 1.00 88.56 405 ASN A C 1
ATOM 3091 O O . ASN A 1 405 ? -14.117 20.365 27.450 1.00 88.56 405 ASN A O 1
ATOM 3095 N N . ARG A 1 406 ? -13.049 19.455 25.688 1.00 90.31 406 ARG A N 1
ATOM 3096 C CA . ARG A 1 406 ? -13.165 20.635 24.818 1.00 90.31 406 ARG A CA 1
ATOM 3097 C C . ARG A 1 406 ? -13.290 20.268 23.339 1.00 90.31 406 ARG A C 1
ATOM 3099 O O . ARG A 1 406 ? -12.768 19.255 22.877 1.00 90.31 406 ARG A O 1
ATOM 3106 N N . GLU A 1 407 ? -13.926 21.145 22.567 1.00 90.56 407 GLU A N 1
ATOM 3107 C CA . GLU A 1 407 ? -13.830 21.079 21.107 1.00 90.56 407 GLU A CA 1
ATOM 3108 C C . GLU A 1 407 ? -12.374 21.276 20.664 1.00 90.56 407 GLU A C 1
ATOM 3110 O O . GLU A 1 407 ? -11.621 22.055 21.258 1.00 90.56 407 GLU A O 1
ATOM 3115 N N . ARG A 1 408 ? -11.984 20.578 19.594 1.00 90.75 408 ARG A N 1
ATOM 3116 C CA . ARG A 1 408 ? -10.651 20.637 18.981 1.00 90.75 408 ARG A CA 1
ATOM 3117 C C . ARG A 1 408 ? -9.525 20.366 19.985 1.00 90.75 408 ARG A C 1
ATOM 3119 O O . ARG A 1 408 ? -8.500 21.048 19.980 1.00 90.75 408 ARG A O 1
ATOM 3126 N N . GLU A 1 409 ? -9.724 19.384 20.862 1.00 94.12 409 GLU A N 1
ATOM 3127 C CA . GLU A 1 409 ? -8.815 19.066 21.967 1.00 94.12 409 GLU A CA 1
ATOM 3128 C C . GLU A 1 409 ? -7.490 18.468 21.506 1.00 94.12 409 GLU A C 1
ATOM 3130 O O . GLU A 1 409 ? -6.458 18.784 22.106 1.00 94.12 409 GLU A O 1
ATOM 3135 N N . TYR A 1 410 ? -7.506 17.654 20.447 1.00 96.00 410 TYR A N 1
ATOM 3136 C CA . TYR A 1 410 ? -6.344 16.876 20.028 1.00 96.00 410 TYR A CA 1
ATOM 3137 C C . TYR A 1 410 ? -5.949 17.124 18.575 1.00 96.00 410 TYR A C 1
ATOM 3139 O O . TYR A 1 410 ? -6.787 17.303 17.692 1.00 96.00 410 TYR A O 1
ATOM 3147 N N . ILE A 1 411 ? -4.644 17.067 18.318 1.00 95.75 411 ILE A N 1
ATOM 3148 C CA . ILE A 1 411 ? -4.066 16.981 16.977 1.00 95.75 411 ILE A CA 1
ATOM 3149 C C . ILE A 1 411 ? -3.608 15.542 16.780 1.00 95.75 411 ILE A C 1
ATOM 3151 O O . ILE A 1 411 ? -2.683 15.090 17.453 1.00 95.75 411 ILE A O 1
ATOM 3155 N N . VAL A 1 412 ? -4.243 14.831 15.854 1.00 95.69 412 VAL A N 1
ATOM 3156 C CA . VAL A 1 412 ? -3.866 13.466 15.480 1.00 95.69 412 VAL A CA 1
ATOM 3157 C C . VAL A 1 412 ? -3.081 13.533 14.184 1.00 95.69 412 VAL A C 1
ATOM 3159 O O . VAL A 1 412 ? -3.573 14.051 13.178 1.00 95.69 412 VAL A O 1
ATOM 3162 N N . GLY A 1 413 ? -1.852 13.032 14.210 1.00 94.94 413 GLY A N 1
ATOM 3163 C CA . GLY A 1 413 ? -0.981 12.972 13.051 1.00 94.94 413 GLY A CA 1
ATOM 3164 C C . GLY A 1 413 ? -0.603 11.544 12.699 1.00 94.94 413 GLY A C 1
ATOM 3165 O O . GLY A 1 413 ? -0.279 10.748 13.574 1.00 94.94 413 GLY A O 1
ATOM 3166 N N . MET A 1 414 ? -0.625 11.240 11.407 1.00 95.06 414 MET A N 1
ATOM 3167 C CA . MET A 1 414 ? -0.135 9.984 10.856 1.00 95.06 414 MET A CA 1
ATOM 3168 C C . MET A 1 414 ? 0.933 10.282 9.808 1.00 95.06 414 MET A C 1
ATOM 3170 O O . MET A 1 414 ? 0.642 10.967 8.823 1.00 95.06 414 MET A O 1
ATOM 3174 N N . SER A 1 415 ? 2.144 9.777 10.022 1.00 94.38 415 SER A N 1
ATOM 3175 C CA . SER A 1 415 ? 3.298 9.967 9.144 1.00 94.38 415 SER A CA 1
ATOM 3176 C C . SER A 1 415 ? 3.725 8.633 8.543 1.00 94.38 415 SER A C 1
ATOM 3178 O O . SER A 1 415 ? 4.025 7.682 9.262 1.00 94.38 415 SER A O 1
ATOM 3180 N N . GLU A 1 416 ? 3.761 8.571 7.218 1.00 93.56 416 GLU A N 1
ATOM 3181 C CA . GLU A 1 416 ? 4.149 7.390 6.449 1.00 93.56 416 GLU A CA 1
ATOM 3182 C C . GLU A 1 416 ? 5.432 7.679 5.668 1.00 93.56 416 GLU A C 1
ATOM 3184 O O . GLU A 1 416 ? 5.547 8.736 5.041 1.00 93.56 416 GLU A O 1
ATOM 3189 N N . ASP A 1 417 ? 6.384 6.748 5.690 1.00 91.94 417 ASP A N 1
ATOM 3190 C CA . ASP A 1 417 ? 7.587 6.833 4.866 1.00 91.94 417 ASP A CA 1
ATOM 3191 C C . ASP A 1 417 ? 7.251 6.482 3.414 1.00 91.94 417 ASP A C 1
ATOM 3193 O O . ASP A 1 417 ? 6.888 5.352 3.092 1.00 91.94 417 ASP A O 1
ATOM 3197 N N . VAL A 1 418 ? 7.363 7.471 2.527 1.00 91.06 418 VAL A N 1
ATOM 3198 C CA . VAL A 1 418 ? 7.083 7.317 1.095 1.00 91.06 418 VAL A CA 1
ATOM 3199 C C . VAL A 1 418 ? 8.358 7.316 0.254 1.00 91.06 418 VAL A C 1
ATOM 3201 O O . VAL A 1 418 ? 8.275 7.395 -0.971 1.00 91.06 418 VAL A O 1
ATOM 3204 N N . THR A 1 419 ? 9.537 7.203 0.871 1.00 87.94 419 THR A N 1
ATOM 3205 C CA . THR A 1 419 ? 10.837 7.327 0.194 1.00 87.94 419 THR A CA 1
ATOM 3206 C C . THR A 1 419 ? 11.002 6.303 -0.926 1.00 87.94 419 THR A C 1
ATOM 3208 O O . THR A 1 419 ? 11.315 6.666 -2.061 1.00 87.94 419 THR A O 1
ATOM 3211 N N . GLU A 1 420 ? 10.756 5.021 -0.644 1.00 85.88 420 GLU A N 1
ATOM 3212 C CA . GLU A 1 420 ? 10.852 3.961 -1.655 1.00 85.88 420 GLU A CA 1
ATOM 3213 C C . GLU A 1 420 ? 9.797 4.121 -2.746 1.00 85.88 420 GLU A C 1
ATOM 3215 O O . GLU A 1 420 ? 10.106 3.976 -3.926 1.00 85.88 420 GLU A O 1
ATOM 3220 N N . THR A 1 421 ? 8.577 4.515 -2.372 1.00 84.38 421 THR A N 1
ATOM 3221 C CA . THR A 1 421 ? 7.497 4.769 -3.334 1.00 84.38 421 THR A CA 1
ATOM 3222 C C . THR A 1 421 ? 7.866 5.915 -4.276 1.00 84.38 421 THR A C 1
ATOM 3224 O O . THR A 1 421 ? 7.708 5.789 -5.488 1.00 84.38 421 THR A O 1
ATOM 3227 N N . ARG A 1 422 ? 8.418 7.017 -3.753 1.00 83.12 422 ARG A N 1
ATOM 3228 C CA . ARG A 1 422 ? 8.878 8.167 -4.543 1.00 83.12 422 ARG A CA 1
ATOM 3229 C C . ARG A 1 422 ? 10.046 7.796 -5.454 1.00 83.12 422 ARG A C 1
ATOM 3231 O O . ARG A 1 422 ? 10.026 8.158 -6.630 1.00 83.12 422 ARG A O 1
ATOM 3238 N N . LYS A 1 423 ? 11.024 7.033 -4.954 1.00 81.31 423 LYS A N 1
ATOM 3239 C CA . LYS A 1 423 ? 12.142 6.512 -5.762 1.00 81.31 423 LYS A CA 1
ATOM 3240 C C . LYS A 1 423 ? 11.644 5.592 -6.879 1.00 81.31 423 LYS A C 1
ATOM 3242 O O . LYS A 1 423 ? 12.055 5.763 -8.023 1.00 81.31 423 LYS A O 1
ATOM 3247 N N . ALA A 1 424 ? 10.725 4.676 -6.576 1.00 77.25 424 ALA A N 1
ATOM 3248 C CA . ALA A 1 424 ? 10.127 3.776 -7.556 1.00 77.25 424 ALA A CA 1
ATOM 3249 C C . ALA A 1 424 ? 9.324 4.544 -8.614 1.00 77.25 424 ALA A C 1
ATOM 3251 O O . ALA A 1 424 ? 9.496 4.301 -9.803 1.00 77.25 424 ALA A O 1
ATOM 3252 N N . GLN A 1 425 ? 8.508 5.522 -8.214 1.00 80.75 425 GLN A N 1
ATOM 3253 C CA . GLN A 1 425 ? 7.758 6.373 -9.144 1.00 80.75 425 GLN A CA 1
ATOM 3254 C C . GLN A 1 425 ? 8.681 7.178 -10.063 1.00 80.75 425 GLN A C 1
ATOM 3256 O O . GLN A 1 425 ? 8.474 7.191 -11.275 1.00 80.75 425 GLN A O 1
ATOM 3261 N N . ALA A 1 426 ? 9.720 7.807 -9.510 1.00 78.12 426 ALA A N 1
ATOM 3262 C CA . ALA A 1 426 ? 10.712 8.533 -10.298 1.00 78.12 426 ALA A CA 1
ATOM 3263 C C . ALA A 1 426 ? 11.456 7.600 -11.268 1.00 78.12 426 ALA A C 1
ATOM 3265 O O . ALA A 1 426 ? 11.718 7.973 -12.412 1.00 78.12 426 ALA A O 1
ATOM 3266 N N . GLN A 1 427 ? 11.752 6.370 -10.841 1.00 76.19 427 GLN A N 1
ATOM 3267 C CA . GLN A 1 427 ? 12.378 5.358 -11.686 1.00 76.19 427 GLN A CA 1
ATOM 3268 C C . GLN A 1 427 ? 11.442 4.885 -12.804 1.00 76.19 427 GLN A C 1
ATOM 3270 O O . GLN A 1 427 ? 11.883 4.776 -13.943 1.00 76.19 427 GLN A O 1
ATOM 3275 N N . VAL A 1 428 ? 10.155 4.659 -12.523 1.00 78.56 428 VAL A N 1
ATOM 3276 C CA . VAL A 1 428 ? 9.148 4.311 -13.540 1.00 78.56 428 VAL A CA 1
ATOM 3277 C C . VAL A 1 428 ? 9.012 5.433 -14.566 1.00 78.56 428 VAL A C 1
ATOM 3279 O O . VAL A 1 428 ? 9.076 5.165 -15.762 1.00 78.56 428 VAL A O 1
ATOM 3282 N N . GLN A 1 429 ? 8.905 6.691 -14.125 1.00 75.44 429 GLN A N 1
ATOM 3283 C CA . GLN A 1 429 ? 8.873 7.844 -15.033 1.00 75.44 429 GLN A CA 1
ATOM 3284 C C . GLN A 1 429 ? 10.147 7.940 -15.879 1.00 75.44 429 GLN A C 1
ATOM 3286 O O . GLN A 1 429 ? 10.081 8.220 -17.073 1.00 75.44 429 GLN A O 1
ATOM 3291 N N . ARG A 1 430 ? 11.315 7.667 -15.288 1.00 77.38 430 ARG A N 1
ATOM 3292 C CA . ARG A 1 430 ? 12.577 7.631 -16.028 1.00 77.38 430 ARG A CA 1
ATOM 3293 C C . ARG A 1 430 ? 12.584 6.514 -17.075 1.00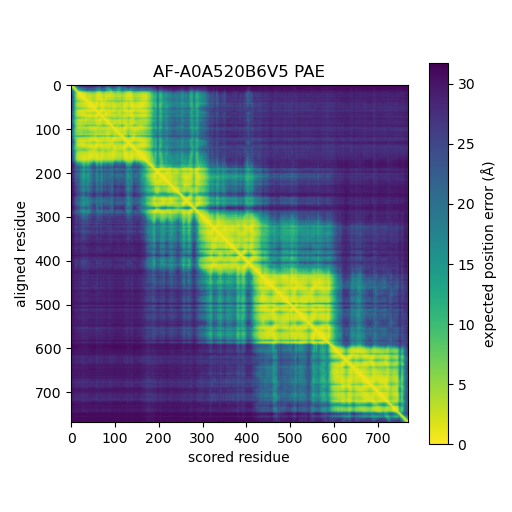 77.38 430 ARG A C 1
ATOM 3295 O O . ARG A 1 430 ? 12.923 6.792 -18.215 1.00 77.38 430 ARG A O 1
ATOM 3302 N N . LEU A 1 431 ? 12.187 5.292 -16.723 1.00 81.44 431 LEU A N 1
ATOM 3303 C CA . LEU A 1 431 ? 12.152 4.142 -17.640 1.00 81.44 431 LEU A CA 1
ATOM 3304 C C . LEU A 1 431 ? 11.117 4.309 -18.762 1.00 81.44 431 LEU A C 1
ATOM 3306 O O . LEU A 1 431 ? 11.337 3.831 -19.873 1.00 81.44 431 LEU A O 1
ATOM 3310 N N . ALA A 1 432 ? 10.020 5.025 -18.497 1.00 83.06 432 ALA A N 1
ATOM 3311 C CA . ALA A 1 432 ? 9.025 5.365 -19.509 1.00 83.06 432 ALA A CA 1
ATOM 3312 C C . ALA A 1 432 ? 9.595 6.271 -20.611 1.00 83.06 432 ALA A C 1
ATOM 3314 O O . ALA A 1 432 ? 9.145 6.182 -21.752 1.00 83.06 432 ALA A O 1
ATOM 3315 N N . HIS A 1 433 ? 10.612 7.085 -20.299 1.00 87.56 433 HIS A N 1
ATOM 3316 C CA . HIS A 1 433 ? 11.160 8.068 -21.237 1.00 87.56 433 HIS A CA 1
ATOM 3317 C C . HIS A 1 433 ? 12.594 7.820 -21.711 1.00 87.56 433 HIS A C 1
ATOM 3319 O O . HIS A 1 433 ? 12.970 8.297 -22.784 1.00 87.56 433 HIS A O 1
ATOM 3325 N N . TYR A 1 434 ? 13.396 7.073 -20.956 1.00 91.94 434 TYR A N 1
ATOM 3326 C CA . TYR A 1 434 ? 14.832 6.927 -21.179 1.00 91.94 434 TYR A CA 1
ATOM 3327 C C . TYR A 1 434 ? 15.271 5.459 -21.215 1.00 91.94 434 TYR A C 1
ATOM 3329 O O . TYR A 1 434 ? 14.745 4.617 -20.489 1.00 91.94 434 TYR A O 1
ATOM 3337 N N . ASP A 1 435 ? 16.260 5.160 -22.058 1.00 93.31 435 ASP A N 1
ATOM 3338 C CA . ASP A 1 435 ? 16.960 3.876 -22.121 1.00 93.31 435 ASP A CA 1
ATOM 3339 C C . ASP A 1 435 ? 17.850 3.701 -20.884 1.00 93.31 435 ASP A C 1
ATOM 3341 O O . ASP A 1 435 ? 18.644 4.581 -20.550 1.00 93.31 435 ASP A O 1
ATOM 3345 N N . SER A 1 436 ? 17.745 2.562 -20.197 1.00 88.44 436 SER A N 1
ATOM 3346 C CA . SER A 1 436 ? 18.431 2.336 -18.917 1.00 88.44 436 SER A CA 1
ATOM 3347 C C . SER A 1 436 ? 19.948 2.205 -19.042 1.00 88.44 436 SER A C 1
ATOM 3349 O O . SER A 1 436 ? 20.649 2.441 -18.061 1.00 88.44 436 SER A O 1
ATOM 3351 N N . LEU A 1 437 ? 20.451 1.815 -20.217 1.00 91.69 437 LEU A N 1
ATOM 3352 C CA . LEU A 1 437 ? 21.878 1.583 -20.438 1.00 91.69 437 LEU A CA 1
ATOM 3353 C C . LEU A 1 437 ? 22.609 2.864 -20.846 1.00 91.69 437 LEU A C 1
ATOM 3355 O O . LEU A 1 437 ? 23.656 3.189 -20.296 1.00 91.69 437 LEU A O 1
ATOM 3359 N N . THR A 1 438 ? 22.057 3.603 -21.804 1.00 92.38 438 THR A N 1
ATOM 3360 C CA . THR A 1 438 ? 22.697 4.811 -22.339 1.00 92.38 438 THR A CA 1
ATOM 3361 C C . THR A 1 438 ? 22.215 6.083 -21.654 1.00 92.38 438 THR A C 1
ATOM 3363 O O . THR A 1 438 ? 22.917 7.090 -21.677 1.00 92.38 438 THR A O 1
ATOM 3366 N N . GLY A 1 439 ? 21.023 6.073 -21.044 1.00 90.06 439 GLY A N 1
ATOM 3367 C CA . GLY A 1 439 ? 20.331 7.243 -20.494 1.00 90.06 439 GLY A CA 1
ATOM 3368 C C . GLY A 1 439 ? 19.807 8.219 -21.557 1.00 90.06 439 GLY A C 1
ATOM 3369 O O . GLY A 1 439 ? 19.460 9.353 -21.222 1.00 90.06 439 GLY A O 1
ATOM 3370 N N . LEU A 1 440 ? 19.861 7.862 -22.844 1.00 94.25 440 LEU A N 1
ATOM 3371 C CA . LEU A 1 440 ? 19.218 8.621 -23.923 1.00 94.25 440 LEU A CA 1
ATOM 3372 C C . LEU A 1 440 ? 17.709 8.375 -23.899 1.00 94.25 440 LEU A C 1
ATOM 3374 O O . LEU A 1 440 ? 17.247 7.533 -23.131 1.00 94.25 440 LEU A O 1
ATOM 3378 N N . ARG A 1 441 ? 16.919 9.076 -24.721 1.00 94.94 441 ARG A N 1
ATOM 3379 C CA . ARG A 1 441 ? 15.496 8.731 -24.837 1.00 94.94 441 ARG A CA 1
ATOM 3380 C C . ARG A 1 441 ? 15.336 7.299 -25.346 1.00 94.94 441 ARG A C 1
ATOM 3382 O O . ARG A 1 441 ? 16.148 6.819 -26.137 1.00 94.94 441 ARG A O 1
ATOM 3389 N N . ASN A 1 442 ? 14.298 6.618 -24.879 1.00 94.94 442 ASN A N 1
ATOM 3390 C CA . ASN A 1 442 ? 13.945 5.302 -25.399 1.00 94.94 442 ASN A CA 1
ATOM 3391 C C . ASN A 1 442 ? 13.162 5.427 -26.721 1.00 94.94 442 ASN A C 1
ATOM 3393 O O . ASN A 1 442 ? 12.765 6.519 -27.134 1.00 94.94 442 ASN A O 1
ATOM 3397 N N . ARG A 1 443 ? 12.910 4.287 -27.371 1.00 93.81 443 ARG A N 1
ATOM 3398 C CA . ARG A 1 443 ? 12.149 4.213 -28.625 1.00 93.81 443 ARG A CA 1
ATOM 3399 C C . ARG A 1 443 ? 10.763 4.857 -28.540 1.00 93.81 443 ARG A C 1
ATOM 3401 O O . ARG A 1 443 ? 10.408 5.593 -29.452 1.00 93.81 443 ARG A O 1
ATOM 3408 N N . GLY A 1 444 ? 10.000 4.590 -27.477 1.00 91.56 444 GLY A N 1
ATOM 3409 C CA . GLY A 1 444 ? 8.633 5.106 -27.331 1.00 91.56 444 GLY A CA 1
ATOM 3410 C C . GLY A 1 444 ? 8.609 6.632 -27.308 1.00 91.56 444 GLY A C 1
ATOM 3411 O O . GLY A 1 444 ? 8.010 7.260 -28.168 1.00 91.56 444 GLY A O 1
ATOM 3412 N N . SER A 1 445 ? 9.405 7.231 -26.421 1.00 93.62 445 SER A N 1
ATOM 3413 C CA . SER A 1 445 ? 9.509 8.691 -26.305 1.00 93.62 445 SER A CA 1
ATOM 3414 C C . SER A 1 445 ? 10.171 9.388 -27.488 1.00 93.62 445 SER A C 1
ATOM 3416 O O . SER A 1 445 ? 10.129 10.616 -27.564 1.00 93.62 445 SER A O 1
ATOM 3418 N N . PHE A 1 446 ? 10.843 8.640 -28.361 1.00 95.50 446 PHE A N 1
ATOM 3419 C CA . PHE A 1 446 ? 11.359 9.158 -29.620 1.00 95.50 446 PHE A CA 1
ATOM 3420 C C . PHE A 1 446 ? 10.271 9.185 -30.694 1.00 95.50 446 PHE A C 1
ATOM 3422 O O . PHE A 1 446 ? 10.117 10.205 -31.353 1.00 95.50 446 PHE A O 1
ATOM 3429 N N . VAL A 1 447 ? 9.485 8.111 -30.819 1.00 94.50 447 VAL A N 1
ATOM 3430 C CA . VAL A 1 447 ? 8.315 8.055 -31.714 1.00 94.50 447 VAL A CA 1
ATOM 3431 C C . VAL A 1 447 ? 7.305 9.144 -31.347 1.00 94.50 447 VAL A C 1
ATOM 3433 O O . VAL A 1 447 ? 6.942 9.929 -32.215 1.00 94.50 447 VAL A O 1
ATOM 3436 N N . ASP A 1 448 ? 6.994 9.305 -30.056 1.00 94.75 448 ASP A N 1
ATOM 3437 C CA . ASP A 1 448 ? 6.097 10.364 -29.568 1.00 94.75 448 ASP A CA 1
ATOM 3438 C C . ASP A 1 448 ? 6.578 11.784 -29.935 1.00 94.75 448 ASP A C 1
ATOM 3440 O O . ASP A 1 448 ? 5.783 12.720 -30.029 1.00 94.75 448 ASP A O 1
ATOM 3444 N N . GLU A 1 449 ? 7.893 11.988 -30.081 1.00 95.06 449 GLU A N 1
ATOM 3445 C CA . GLU A 1 449 ? 8.458 13.272 -30.508 1.00 95.06 449 GLU A CA 1
ATOM 3446 C C . GLU A 1 449 ? 8.286 13.488 -32.014 1.00 95.06 449 GLU A C 1
ATOM 3448 O O . GLU A 1 449 ? 7.937 14.594 -32.422 1.00 95.06 449 GLU A O 1
ATOM 3453 N N . ILE A 1 450 ? 8.494 12.444 -32.823 1.00 96.19 450 ILE A N 1
ATOM 3454 C CA . ILE A 1 450 ? 8.274 12.487 -34.275 1.00 96.19 450 ILE A CA 1
ATOM 3455 C C . ILE A 1 450 ? 6.800 12.790 -34.555 1.00 96.19 450 ILE A C 1
ATOM 3457 O O . ILE A 1 450 ? 6.507 13.763 -35.248 1.00 96.19 450 ILE A O 1
ATOM 3461 N N . ASP A 1 451 ? 5.881 12.038 -33.943 1.00 95.94 451 ASP A N 1
ATOM 3462 C CA . ASP A 1 451 ? 4.437 12.224 -34.118 1.00 95.94 451 ASP A CA 1
ATOM 3463 C C . ASP A 1 451 ? 4.002 13.643 -33.728 1.00 95.94 451 ASP A C 1
ATOM 3465 O O . ASP A 1 451 ? 3.197 14.271 -34.417 1.00 95.94 451 ASP A O 1
ATOM 3469 N N . ARG A 1 452 ? 4.577 14.197 -32.649 1.00 96.25 452 ARG A N 1
ATOM 3470 C CA . ARG A 1 452 ? 4.303 15.577 -32.226 1.00 96.25 452 ARG A CA 1
ATOM 3471 C C . ARG A 1 452 ? 4.776 16.603 -33.255 1.00 96.25 452 ARG A C 1
ATOM 3473 O O . ARG A 1 452 ? 4.080 17.591 -33.472 1.00 96.25 452 ARG A O 1
ATOM 3480 N N . LEU A 1 453 ? 5.954 16.407 -33.849 1.00 96.00 453 LEU A N 1
ATOM 3481 C CA . LEU A 1 453 ? 6.505 17.322 -34.852 1.00 96.00 453 LEU A CA 1
ATOM 3482 C C . LEU A 1 453 ? 5.730 17.253 -36.171 1.00 96.00 453 LEU A C 1
ATOM 3484 O O . LEU A 1 453 ? 5.446 18.302 -36.744 1.00 96.00 453 LEU A O 1
ATOM 3488 N N . ILE A 1 454 ? 5.328 16.052 -36.595 1.00 95.25 454 ILE A N 1
ATOM 3489 C CA . ILE A 1 454 ? 4.460 15.837 -37.761 1.00 95.25 454 ILE A CA 1
ATOM 3490 C C . ILE A 1 454 ? 3.105 16.515 -37.548 1.00 95.25 454 ILE A C 1
ATOM 3492 O O . ILE A 1 454 ? 2.676 17.304 -38.384 1.00 95.25 454 ILE A O 1
ATOM 3496 N N . ALA A 1 455 ? 2.456 16.281 -36.402 1.00 94.00 455 ALA A N 1
ATOM 3497 C CA . ALA A 1 455 ? 1.167 16.897 -36.081 1.00 94.00 455 ALA A CA 1
ATOM 3498 C C . ALA A 1 455 ? 1.237 18.433 -35.992 1.00 94.00 455 ALA A C 1
ATOM 3500 O O . ALA A 1 455 ? 0.232 19.112 -36.191 1.00 94.00 455 ALA A O 1
ATOM 3501 N N . ALA A 1 456 ? 2.413 18.980 -35.677 1.00 94.44 456 ALA A N 1
ATOM 3502 C CA . ALA A 1 456 ? 2.675 20.415 -35.664 1.00 94.44 456 ALA A CA 1
ATOM 3503 C C . ALA A 1 456 ? 3.121 20.976 -37.030 1.00 94.44 456 ALA A C 1
ATOM 3505 O O . ALA A 1 456 ? 3.438 22.163 -37.099 1.00 94.44 456 ALA A O 1
ATOM 3506 N N . GLU A 1 457 ? 3.197 20.142 -38.078 1.00 91.44 457 GLU A N 1
ATOM 3507 C CA . GLU A 1 457 ? 3.745 20.469 -39.406 1.00 91.44 457 GLU A CA 1
ATOM 3508 C C . GLU A 1 457 ? 5.134 21.140 -39.334 1.00 91.44 457 GLU A C 1
ATOM 3510 O O . GLU A 1 457 ? 5.507 21.974 -40.162 1.00 91.44 457 GLU A O 1
ATOM 3515 N N . ALA A 1 458 ? 5.918 20.804 -38.306 1.00 92.88 458 ALA A N 1
ATOM 3516 C CA . ALA A 1 458 ? 7.219 21.405 -38.062 1.00 92.88 458 ALA A CA 1
ATOM 3517 C C . ALA A 1 458 ? 8.294 20.672 -38.882 1.00 92.88 458 ALA A C 1
ATOM 3519 O O . ALA A 1 458 ? 8.453 19.469 -38.696 1.00 92.88 458 ALA A O 1
ATOM 3520 N N . PRO A 1 459 ? 9.092 21.351 -39.729 1.00 93.94 459 PRO A N 1
ATOM 3521 C CA . PRO A 1 459 ? 10.177 20.697 -40.457 1.00 93.94 459 PRO A CA 1
ATOM 3522 C C . PRO A 1 459 ? 11.255 20.146 -39.514 1.00 93.94 459 PRO A C 1
ATOM 3524 O O . PRO A 1 459 ? 11.737 20.853 -38.618 1.00 93.94 459 PRO A O 1
ATOM 3527 N N . PHE A 1 460 ? 11.692 18.908 -39.747 1.00 96.38 460 PHE A N 1
ATOM 3528 C CA . PHE A 1 460 ? 12.784 18.273 -39.002 1.00 96.38 460 PHE A CA 1
ATOM 3529 C C . PHE A 1 460 ? 13.569 17.288 -39.870 1.00 96.38 460 PHE A C 1
ATOM 3531 O O . PHE A 1 460 ? 13.099 16.835 -40.906 1.00 96.38 460 PHE A O 1
ATOM 3538 N N . ALA A 1 461 ? 14.782 16.945 -39.444 1.00 95.88 461 ALA A N 1
ATOM 3539 C CA . ALA A 1 461 ? 15.548 15.851 -40.029 1.00 95.88 461 ALA A CA 1
ATOM 3540 C C . ALA A 1 461 ? 15.587 14.663 -39.069 1.00 95.88 461 ALA A C 1
ATOM 3542 O O . ALA A 1 461 ? 15.911 14.834 -37.889 1.00 95.88 461 ALA A O 1
ATOM 3543 N N . LEU A 1 462 ? 15.295 13.473 -39.586 1.00 96.69 462 LEU A N 1
ATOM 3544 C CA . LEU A 1 462 ? 15.466 12.198 -38.908 1.00 96.69 462 LEU A CA 1
ATOM 3545 C C . LEU A 1 462 ? 16.803 11.582 -39.327 1.00 96.69 462 LEU A C 1
ATOM 3547 O O . LEU A 1 462 ? 17.046 11.348 -40.508 1.00 96.69 462 LEU A O 1
ATOM 3551 N N . ILE A 1 463 ? 17.669 11.316 -38.354 1.00 95.81 463 ILE A N 1
ATOM 3552 C CA . ILE A 1 463 ? 18.987 10.715 -38.563 1.00 95.81 463 ILE A CA 1
ATOM 3553 C C . ILE A 1 463 ? 19.001 9.350 -37.874 1.00 95.81 463 ILE A C 1
ATOM 3555 O O . ILE A 1 463 ? 18.935 9.295 -36.648 1.00 95.81 463 ILE A O 1
ATOM 3559 N N . SER A 1 464 ? 19.123 8.270 -38.642 1.00 95.69 464 SER A N 1
ATOM 3560 C CA . SER A 1 464 ? 19.314 6.901 -38.144 1.00 95.69 464 SER A CA 1
ATOM 3561 C C . SER A 1 464 ? 20.798 6.538 -38.163 1.00 95.69 464 SER A C 1
ATOM 3563 O O . SER A 1 464 ? 21.490 6.779 -39.153 1.00 95.69 464 SER A O 1
ATOM 3565 N N . ILE A 1 465 ? 21.295 5.943 -37.081 1.00 95.38 465 ILE A N 1
ATOM 3566 C CA . ILE A 1 465 ? 22.693 5.546 -36.894 1.00 95.38 465 ILE A CA 1
ATOM 3567 C C . ILE A 1 465 ? 22.737 4.077 -36.492 1.00 95.38 465 ILE A C 1
ATOM 3569 O O . ILE A 1 465 ? 22.049 3.669 -35.560 1.00 95.38 465 ILE A O 1
ATOM 3573 N N . ASP A 1 466 ? 23.619 3.315 -37.124 1.00 94.00 466 ASP A N 1
ATOM 3574 C CA . ASP A 1 466 ? 23.896 1.924 -36.771 1.00 94.00 466 ASP A CA 1
ATOM 3575 C C . ASP A 1 466 ? 25.398 1.721 -36.578 1.00 94.00 466 ASP A C 1
ATOM 3577 O O . ASP A 1 466 ? 26.209 2.240 -37.355 1.00 94.00 466 ASP A O 1
ATOM 3581 N N . LEU A 1 467 ? 25.766 1.015 -35.506 1.00 92.06 467 LEU A N 1
ATOM 3582 C CA . LEU A 1 467 ? 27.164 0.738 -35.190 1.00 92.06 467 LEU A CA 1
ATOM 3583 C C . LEU A 1 467 ? 27.681 -0.440 -36.020 1.00 92.06 467 LEU A C 1
ATOM 3585 O O . LEU A 1 467 ? 27.295 -1.597 -35.846 1.00 92.06 467 LEU A O 1
ATOM 3589 N N . ASP A 1 468 ? 28.652 -0.161 -36.883 1.00 85.62 468 ASP A N 1
ATOM 3590 C CA . ASP A 1 468 ? 29.195 -1.160 -37.787 1.00 85.62 468 ASP A CA 1
ATOM 3591 C C . ASP A 1 468 ? 29.923 -2.266 -37.010 1.00 85.62 468 ASP A C 1
ATOM 3593 O O . ASP A 1 468 ? 30.859 -2.013 -36.249 1.00 85.62 468 ASP A O 1
ATOM 3597 N N . ARG A 1 469 ? 29.545 -3.522 -37.277 1.00 81.69 469 ARG A N 1
ATOM 3598 C CA . ARG A 1 469 ? 30.154 -4.733 -36.691 1.00 81.69 469 ARG A CA 1
ATOM 3599 C C . ARG A 1 469 ? 30.034 -4.827 -35.162 1.00 81.69 469 ARG A C 1
ATOM 3601 O O . ARG A 1 469 ? 30.793 -5.580 -34.554 1.00 81.69 469 ARG A O 1
ATOM 3608 N N . PHE A 1 470 ? 29.059 -4.168 -34.534 1.00 88.19 470 PHE A N 1
ATOM 3609 C CA . PHE A 1 470 ? 28.848 -4.283 -33.085 1.00 88.19 470 PHE A CA 1
ATOM 3610 C C . PHE A 1 470 ? 28.616 -5.731 -32.618 1.00 88.19 470 PHE A C 1
ATOM 3612 O O . PHE A 1 470 ? 29.127 -6.141 -31.576 1.00 88.19 470 PHE A O 1
ATOM 3619 N N . LYS A 1 471 ? 27.945 -6.557 -33.432 1.00 83.00 471 LYS A N 1
ATOM 3620 C CA . LYS A 1 471 ? 27.800 -7.996 -33.160 1.00 83.00 471 LYS A CA 1
ATOM 3621 C C . LYS A 1 471 ? 29.146 -8.704 -32.947 1.00 83.00 471 LYS A C 1
ATOM 3623 O O . LYS A 1 471 ? 29.273 -9.472 -32.004 1.00 83.00 471 LYS A O 1
ATOM 3628 N N . ALA A 1 472 ? 30.163 -8.391 -33.752 1.00 83.31 472 ALA A N 1
ATOM 3629 C CA . ALA A 1 472 ? 31.491 -8.986 -33.599 1.00 83.31 472 ALA A CA 1
ATOM 3630 C C . ALA A 1 472 ? 32.155 -8.588 -32.269 1.00 83.31 472 ALA A C 1
ATOM 3632 O O . ALA A 1 472 ? 32.872 -9.391 -31.681 1.00 83.31 472 ALA A O 1
ATOM 3633 N N . VAL A 1 473 ? 31.879 -7.380 -31.760 1.00 85.00 473 VAL A N 1
ATOM 3634 C CA . VAL A 1 473 ? 32.345 -6.949 -30.432 1.00 85.00 473 VAL A CA 1
ATOM 3635 C C . VAL A 1 473 ? 31.696 -7.778 -29.326 1.00 85.00 473 VAL A C 1
ATOM 3637 O O . VAL A 1 473 ? 32.403 -8.245 -28.434 1.00 85.00 473 VAL A O 1
ATOM 3640 N N . ASN A 1 474 ? 30.384 -8.009 -29.399 1.00 85.88 474 ASN A N 1
ATOM 3641 C CA . ASN A 1 474 ? 29.692 -8.875 -28.441 1.00 85.88 474 ASN A CA 1
ATOM 3642 C C . ASN A 1 474 ? 30.193 -10.320 -28.504 1.00 85.88 474 ASN A C 1
ATOM 3644 O O . ASN A 1 474 ? 30.442 -10.916 -27.458 1.00 85.88 474 ASN A O 1
ATOM 3648 N N . ASP A 1 475 ? 30.381 -10.859 -29.709 1.00 87.12 475 ASP A N 1
ATOM 3649 C CA . ASP A 1 475 ? 30.840 -12.234 -29.911 1.00 87.12 475 ASP A CA 1
ATOM 3650 C C . ASP A 1 475 ? 32.284 -12.430 -29.402 1.00 87.12 475 ASP A C 1
ATOM 3652 O O . ASP A 1 475 ? 32.618 -13.488 -28.873 1.00 87.12 475 ASP A O 1
ATOM 3656 N N . GLN A 1 476 ? 33.139 -11.406 -29.519 1.00 83.88 476 GLN A N 1
ATOM 3657 C CA . GLN A 1 476 ? 34.551 -11.477 -29.127 1.00 83.88 476 GLN A CA 1
ATOM 3658 C C . GLN A 1 476 ? 34.809 -11.144 -27.647 1.00 83.88 476 GLN A C 1
ATOM 3660 O O . GLN A 1 476 ? 35.659 -11.778 -27.021 1.00 83.88 476 GLN A O 1
ATOM 3665 N N . PHE A 1 477 ? 34.123 -10.143 -27.086 1.00 84.25 477 PHE A N 1
ATOM 3666 C CA . PHE A 1 477 ? 34.417 -9.595 -25.749 1.00 84.25 477 PHE A CA 1
ATOM 3667 C C . PHE A 1 477 ? 33.264 -9.753 -24.745 1.00 84.25 477 PHE A C 1
ATOM 3669 O O . PHE A 1 477 ? 33.412 -9.403 -23.571 1.00 84.25 477 PHE A O 1
ATOM 3676 N N . GLY A 1 478 ? 32.133 -10.310 -25.182 1.00 86.00 478 GLY A N 1
ATOM 3677 C CA . GLY A 1 478 ? 30.947 -10.551 -24.369 1.00 86.00 478 GLY A CA 1
ATOM 3678 C C . GLY A 1 478 ? 30.028 -9.334 -24.227 1.00 86.00 478 GLY A C 1
ATOM 3679 O O . GLY A 1 478 ? 30.425 -8.182 -24.408 1.00 86.00 478 GLY A O 1
ATOM 3680 N N . HIS A 1 479 ? 28.779 -9.596 -23.834 1.00 87.75 479 HIS A N 1
ATOM 3681 C CA . HIS A 1 479 ? 27.728 -8.576 -23.731 1.00 87.75 479 HIS A CA 1
ATOM 3682 C C . HIS A 1 479 ? 28.049 -7.436 -22.756 1.00 87.75 479 HIS A C 1
ATOM 3684 O O . HIS A 1 479 ? 27.718 -6.294 -23.043 1.00 87.75 479 HIS A O 1
ATOM 3690 N N . LEU A 1 480 ? 28.752 -7.698 -21.647 1.00 87.44 480 LEU A N 1
ATOM 3691 C CA . LEU A 1 480 ? 29.129 -6.642 -20.694 1.00 87.44 480 LEU A CA 1
ATOM 3692 C C . LEU A 1 480 ? 30.078 -5.601 -21.313 1.00 87.44 480 LEU A C 1
ATOM 3694 O O . LEU A 1 480 ? 29.974 -4.412 -21.012 1.00 87.44 480 LEU A O 1
ATOM 3698 N N . ALA A 1 481 ? 30.988 -6.037 -22.190 1.00 86.75 481 ALA A N 1
ATOM 3699 C CA . ALA A 1 481 ? 31.870 -5.135 -22.923 1.00 86.75 481 ALA A CA 1
ATOM 3700 C C . ALA A 1 481 ? 31.091 -4.334 -23.979 1.00 86.75 481 ALA A C 1
ATOM 3702 O O . ALA A 1 481 ? 31.327 -3.135 -24.134 1.00 86.75 481 ALA A O 1
ATOM 3703 N N . GLY A 1 482 ? 30.128 -4.972 -24.654 1.00 89.75 482 GLY A N 1
ATOM 3704 C CA . GLY A 1 482 ? 29.214 -4.307 -25.582 1.00 89.75 482 GLY A CA 1
ATOM 3705 C C . GLY A 1 482 ? 28.329 -3.258 -24.912 1.00 89.75 482 GLY A C 1
ATOM 3706 O O . GLY A 1 482 ? 28.227 -2.141 -25.410 1.00 89.75 482 GLY A O 1
ATOM 3707 N N . ASP A 1 483 ? 27.754 -3.570 -23.753 1.00 92.44 483 ASP A N 1
ATOM 3708 C CA . ASP A 1 483 ? 26.926 -2.649 -22.970 1.00 92.44 483 ASP A CA 1
ATOM 3709 C C . ASP A 1 483 ? 27.717 -1.406 -22.545 1.00 92.44 483 ASP A C 1
ATOM 3711 O O . ASP A 1 483 ? 27.253 -0.275 -22.698 1.00 92.44 483 ASP A O 1
ATOM 3715 N N . ALA A 1 484 ? 28.954 -1.592 -22.079 1.00 89.62 484 ALA A N 1
ATOM 3716 C CA . ALA A 1 484 ? 29.827 -0.476 -21.735 1.00 89.62 484 ALA A CA 1
ATOM 3717 C C . ALA A 1 484 ? 30.237 0.357 -22.956 1.00 89.62 484 ALA A C 1
ATOM 3719 O O . ALA A 1 484 ? 30.312 1.585 -22.863 1.00 89.62 484 ALA A O 1
ATOM 3720 N N . ALA A 1 485 ? 30.455 -0.287 -24.107 1.00 91.06 485 ALA A N 1
ATOM 3721 C CA . ALA A 1 485 ? 30.689 0.423 -25.357 1.00 91.06 485 ALA A CA 1
ATOM 3722 C C . ALA A 1 485 ? 29.462 1.261 -25.753 1.00 91.06 485 ALA A C 1
ATOM 3724 O O . ALA A 1 485 ? 29.613 2.439 -26.062 1.00 91.06 485 ALA A O 1
ATOM 3725 N N . LEU A 1 486 ? 28.250 0.708 -25.662 1.00 94.19 486 LEU A N 1
ATOM 3726 C CA . LEU A 1 486 ? 26.998 1.419 -25.942 1.00 94.19 486 LEU A CA 1
ATOM 3727 C C . LEU A 1 486 ? 26.771 2.610 -25.004 1.00 94.19 486 LEU A C 1
ATOM 3729 O O . LEU A 1 486 ? 26.361 3.674 -25.466 1.00 94.19 486 LEU A O 1
ATOM 3733 N N . ALA A 1 487 ? 27.065 2.464 -23.709 1.00 92.62 487 ALA A N 1
ATOM 3734 C CA . ALA A 1 487 ? 26.992 3.569 -22.753 1.00 92.62 487 ALA A CA 1
ATOM 3735 C C . ALA A 1 487 ? 27.932 4.721 -23.158 1.00 92.62 487 ALA A C 1
ATOM 3737 O O . ALA A 1 487 ? 27.504 5.873 -23.239 1.00 92.62 487 ALA A O 1
ATOM 3738 N N . GLN A 1 488 ? 29.180 4.405 -23.524 1.00 92.25 488 GLN A N 1
ATOM 3739 C CA . GLN A 1 488 ? 30.151 5.405 -23.977 1.00 92.25 488 GLN A CA 1
ATOM 3740 C C . GLN A 1 488 ? 29.782 6.024 -25.338 1.00 92.25 488 GLN A C 1
ATOM 3742 O O . GLN A 1 488 ? 30.019 7.215 -25.551 1.00 92.25 488 GLN A O 1
ATOM 3747 N N . ILE A 1 489 ? 29.177 5.256 -26.252 1.00 94.12 489 ILE A N 1
ATOM 3748 C CA . ILE A 1 489 ? 28.586 5.787 -27.492 1.00 94.12 489 ILE A CA 1
ATOM 3749 C C . ILE A 1 489 ? 27.492 6.805 -27.151 1.00 94.12 489 ILE A C 1
ATOM 3751 O O . ILE A 1 489 ? 27.491 7.900 -27.711 1.00 94.12 489 ILE A O 1
ATOM 3755 N N . GLY A 1 490 ? 26.611 6.488 -26.197 1.00 93.50 490 GLY A N 1
ATOM 3756 C CA . GLY A 1 4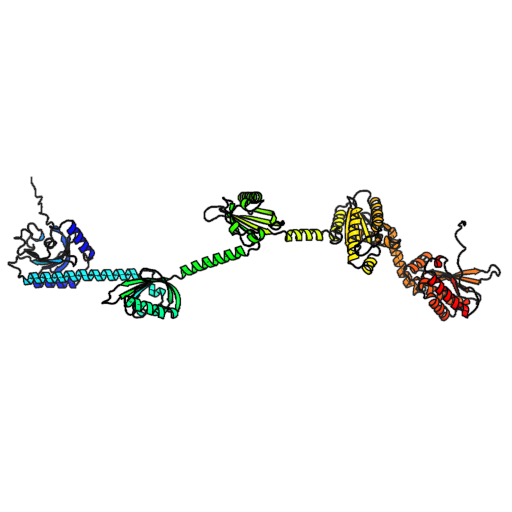90 ? 25.580 7.408 -25.717 1.00 93.50 490 GLY A CA 1
ATOM 3757 C C . GLY A 1 490 ? 26.159 8.734 -25.216 1.00 93.50 490 GLY A C 1
ATOM 3758 O O . GLY A 1 490 ? 25.682 9.801 -25.604 1.00 93.50 490 GLY A O 1
ATOM 3759 N N . ASP A 1 491 ? 27.235 8.686 -24.430 1.00 92.50 491 ASP A N 1
ATOM 3760 C CA . ASP A 1 491 ? 27.926 9.886 -23.943 1.00 92.50 491 ASP A CA 1
ATOM 3761 C C . ASP A 1 491 ? 28.585 10.696 -25.065 1.00 92.50 491 ASP A C 1
ATOM 3763 O O . ASP A 1 491 ? 28.486 11.925 -25.083 1.00 92.50 491 ASP A O 1
ATOM 3767 N N . ARG A 1 492 ? 29.207 10.031 -26.046 1.00 92.81 492 ARG A N 1
ATOM 3768 C CA . ARG A 1 492 ? 29.779 10.709 -27.221 1.00 92.81 492 ARG A CA 1
ATOM 3769 C C . ARG A 1 492 ? 28.711 11.399 -28.053 1.00 92.81 492 ARG A C 1
ATOM 3771 O O . ARG A 1 492 ? 28.909 12.541 -28.458 1.00 92.81 492 ARG A O 1
ATOM 3778 N N . LEU A 1 493 ? 27.580 10.733 -28.271 1.00 93.50 493 LEU A N 1
ATOM 3779 C CA . LEU A 1 493 ? 26.449 11.301 -28.997 1.00 93.50 493 LEU A CA 1
ATOM 3780 C C . LEU A 1 493 ? 25.871 12.526 -28.275 1.00 93.50 493 LEU A C 1
ATOM 3782 O O . LEU A 1 493 ? 25.586 13.528 -28.927 1.00 93.50 493 LEU A O 1
ATOM 3786 N N . ARG A 1 494 ? 25.773 12.505 -26.937 1.00 92.56 494 ARG A N 1
ATOM 3787 C CA . ARG A 1 494 ? 25.403 13.701 -26.153 1.00 92.56 494 ARG A CA 1
ATOM 3788 C C . ARG A 1 494 ? 26.402 14.841 -26.309 1.00 92.56 494 ARG A C 1
ATOM 3790 O O . ARG A 1 494 ? 25.985 15.989 -26.385 1.00 92.56 494 ARG A O 1
ATOM 3797 N N . ALA A 1 495 ? 27.699 14.538 -26.335 1.00 90.75 495 ALA A N 1
ATOM 3798 C CA . ALA A 1 495 ? 28.745 15.554 -26.410 1.00 90.75 495 ALA A CA 1
ATOM 3799 C C . ALA A 1 495 ? 28.779 16.290 -27.762 1.00 90.75 495 ALA A C 1
ATOM 3801 O O . ALA A 1 495 ? 29.164 17.456 -27.806 1.00 90.75 495 ALA A O 1
ATOM 3802 N N . VAL A 1 496 ? 28.380 15.627 -28.854 1.00 89.75 496 VAL A N 1
ATOM 3803 C CA . VAL A 1 496 ? 28.325 16.229 -30.203 1.00 89.75 496 VAL A CA 1
ATOM 3804 C C . VAL A 1 496 ? 26.960 16.828 -30.553 1.00 89.75 496 VAL A C 1
ATOM 3806 O O . VAL A 1 496 ? 26.838 17.560 -31.536 1.00 89.75 496 VAL A O 1
ATOM 3809 N N . ALA A 1 497 ? 25.928 16.525 -29.768 1.00 83.94 497 ALA A N 1
ATOM 3810 C CA . ALA A 1 497 ? 24.580 17.034 -29.963 1.00 83.94 497 ALA A CA 1
ATOM 3811 C C . ALA A 1 497 ? 24.454 18.531 -29.628 1.00 83.94 497 ALA A C 1
ATOM 3813 O O . ALA A 1 497 ? 25.130 19.067 -28.753 1.00 83.94 497 ALA A O 1
ATOM 3814 N N . MET A 1 498 ? 23.563 19.221 -30.345 1.00 78.06 498 MET A N 1
ATOM 3815 C CA . MET A 1 498 ? 23.326 20.666 -30.219 1.00 78.06 498 MET A CA 1
ATOM 3816 C C . MET A 1 498 ? 21.998 20.954 -29.493 1.00 78.06 498 MET A C 1
ATOM 3818 O O . MET A 1 498 ? 21.154 20.073 -29.363 1.00 78.06 498 MET A O 1
ATOM 3822 N N . VAL A 1 499 ? 21.760 22.208 -29.081 1.00 70.69 499 VAL A N 1
ATOM 3823 C CA . VAL A 1 499 ? 20.554 22.637 -28.323 1.00 70.69 499 VAL A CA 1
ATOM 3824 C C . VAL A 1 499 ? 19.222 22.243 -28.990 1.00 70.69 499 VAL A C 1
ATOM 3826 O O . VAL A 1 499 ? 18.247 21.983 -28.297 1.00 70.69 499 VAL A O 1
ATOM 3829 N N . ALA A 1 500 ? 19.177 22.151 -30.322 1.00 83.94 500 ALA A N 1
ATOM 3830 C CA . ALA A 1 500 ? 17.989 21.770 -31.096 1.00 83.94 500 ALA A CA 1
ATOM 3831 C C . ALA A 1 500 ? 18.060 20.318 -31.610 1.00 83.94 500 ALA A C 1
ATOM 3833 O O . ALA A 1 500 ? 17.782 20.057 -32.784 1.00 83.94 500 ALA A O 1
ATOM 3834 N N . THR A 1 501 ? 18.523 19.388 -30.766 1.00 89.62 501 THR A N 1
ATOM 3835 C CA . THR A 1 501 ? 18.611 17.964 -31.115 1.00 89.62 501 THR A CA 1
ATOM 3836 C C . THR A 1 501 ? 18.012 17.072 -30.034 1.00 89.62 501 THR A C 1
ATOM 3838 O O . THR A 1 501 ? 18.255 17.266 -28.843 1.00 89.62 501 THR A O 1
ATOM 3841 N N . THR A 1 502 ? 17.244 16.072 -30.461 1.00 93.75 502 THR A N 1
ATOM 3842 C CA . THR A 1 502 ? 16.689 15.030 -29.591 1.00 93.75 502 THR A CA 1
ATOM 3843 C C . THR A 1 502 ? 17.374 13.713 -29.919 1.00 93.75 502 THR A C 1
ATOM 3845 O O . THR A 1 502 ? 17.360 13.295 -31.070 1.00 93.75 502 THR A O 1
ATOM 3848 N N . LEU A 1 503 ? 17.964 13.063 -28.917 1.00 95.69 503 LEU A N 1
ATOM 3849 C CA . LEU A 1 503 ? 18.725 11.817 -29.049 1.00 95.69 503 LEU A CA 1
ATOM 3850 C C . LEU A 1 503 ? 17.972 10.637 -28.441 1.00 95.69 503 LEU A C 1
ATOM 3852 O O . LEU A 1 503 ? 17.503 10.728 -27.301 1.00 95.69 503 LEU A O 1
ATOM 3856 N N . ALA A 1 504 ? 17.965 9.507 -29.140 1.00 96.44 504 ALA A N 1
ATOM 3857 C CA . ALA A 1 504 ? 17.408 8.261 -28.640 1.00 96.44 504 ALA A CA 1
ATOM 3858 C C . ALA A 1 504 ? 18.255 7.041 -28.999 1.00 96.44 504 ALA A C 1
ATOM 3860 O O . ALA A 1 504 ? 18.961 7.023 -30.008 1.00 96.44 504 ALA A O 1
ATOM 3861 N N . ARG A 1 505 ? 18.120 5.993 -28.187 1.00 96.38 505 ARG A N 1
ATOM 3862 C CA . ARG A 1 505 ? 18.496 4.632 -28.568 1.00 96.38 505 ARG A CA 1
ATOM 3863 C C . ARG A 1 505 ? 17.224 3.860 -28.894 1.00 96.38 505 ARG A C 1
ATOM 3865 O O . ARG A 1 505 ? 16.327 3.749 -28.058 1.00 96.38 505 ARG A O 1
ATOM 3872 N N . VAL A 1 506 ? 17.134 3.364 -30.123 1.00 91.62 506 VAL A N 1
ATOM 3873 C CA . VAL A 1 506 ? 15.898 2.782 -30.669 1.00 91.62 506 VAL A CA 1
ATOM 3874 C C . VAL A 1 506 ? 15.852 1.266 -30.451 1.00 91.62 506 VAL A C 1
ATOM 3876 O O . VAL A 1 506 ? 14.775 0.708 -30.238 1.00 91.62 506 VAL A O 1
ATOM 3879 N N . GLY A 1 507 ? 17.011 0.613 -30.408 1.00 86.38 507 GLY A N 1
ATOM 3880 C CA . GLY A 1 507 ? 17.156 -0.806 -30.084 1.00 86.38 507 GLY A CA 1
ATOM 3881 C C . GLY A 1 507 ? 18.584 -1.273 -30.341 1.00 86.38 507 GLY A C 1
ATOM 3882 O O . GLY A 1 507 ? 19.293 -0.617 -31.082 1.00 86.38 507 GLY A O 1
ATOM 3883 N N . GLY A 1 508 ? 19.029 -2.370 -29.715 1.00 87.62 508 GLY A N 1
ATOM 3884 C CA . GLY A 1 508 ? 20.331 -2.993 -30.012 1.00 87.62 508 GLY A CA 1
ATOM 3885 C C . GLY A 1 508 ? 21.498 -1.998 -30.111 1.00 87.62 508 GLY A C 1
ATOM 3886 O O . GLY A 1 508 ? 21.844 -1.337 -29.130 1.00 87.62 508 GLY A O 1
ATOM 3887 N N . ASP A 1 509 ? 22.071 -1.906 -31.303 1.00 90.56 509 ASP A N 1
ATOM 3888 C CA . ASP A 1 509 ? 23.140 -1.014 -31.760 1.00 90.56 509 ASP A CA 1
ATOM 3889 C C . ASP A 1 509 ? 22.655 0.202 -32.575 1.00 90.56 509 ASP A C 1
ATOM 3891 O O . ASP A 1 509 ? 23.464 0.926 -33.157 1.00 90.56 509 ASP A O 1
ATOM 3895 N N . GLU A 1 510 ? 21.350 0.461 -32.581 1.00 93.12 510 GLU A N 1
ATOM 3896 C CA . GLU A 1 510 ? 20.700 1.534 -33.328 1.00 93.12 510 GLU A CA 1
ATOM 3897 C C . GLU A 1 510 ? 20.423 2.765 -32.454 1.00 93.12 510 GLU A C 1
ATOM 3899 O O . GLU A 1 510 ? 19.749 2.718 -31.412 1.00 93.12 510 GLU A O 1
ATOM 3904 N N . PHE A 1 511 ? 20.885 3.911 -32.941 1.00 96.62 511 PHE A N 1
ATOM 3905 C CA . PHE A 1 511 ? 20.652 5.228 -32.362 1.00 96.62 511 PHE A CA 1
ATOM 3906 C C . PHE A 1 511 ? 19.935 6.114 -33.373 1.00 96.62 511 PHE A C 1
ATOM 3908 O O . PHE A 1 511 ? 20.087 5.947 -34.580 1.00 96.62 511 PHE A O 1
ATOM 3915 N N . ALA A 1 512 ? 19.159 7.076 -32.888 1.00 95.69 512 ALA A N 1
ATOM 3916 C CA . ALA A 1 512 ? 18.469 8.015 -33.756 1.00 95.69 512 ALA A CA 1
ATOM 3917 C C . ALA A 1 512 ? 18.479 9.431 -33.185 1.00 95.69 512 ALA A C 1
ATOM 3919 O O . ALA A 1 512 ? 18.500 9.633 -31.965 1.00 95.69 512 ALA A O 1
ATOM 3920 N N . LEU A 1 513 ? 18.487 10.414 -34.083 1.00 95.75 513 LEU A N 1
ATOM 3921 C CA . LEU A 1 513 ? 18.407 11.825 -33.744 1.00 95.75 513 LEU A CA 1
ATOM 3922 C C . LEU A 1 513 ? 17.296 12.511 -34.527 1.00 95.75 513 LEU A C 1
ATOM 3924 O O . LEU A 1 513 ? 17.067 12.212 -35.696 1.00 95.75 513 LEU A O 1
ATOM 3928 N N . ILE A 1 514 ? 16.677 13.492 -33.881 1.00 96.12 514 ILE A N 1
ATOM 3929 C CA . ILE A 1 514 ? 15.838 14.498 -34.529 1.00 96.12 514 ILE A CA 1
ATOM 3930 C C . ILE A 1 514 ? 16.583 15.824 -34.468 1.00 96.12 514 ILE A C 1
ATOM 3932 O O . ILE A 1 514 ? 17.019 16.240 -33.391 1.00 96.12 514 ILE A O 1
ATOM 3936 N N . VAL A 1 515 ? 16.711 16.497 -35.608 1.00 95.12 515 VAL A N 1
ATOM 3937 C CA . VAL A 1 515 ? 17.256 17.855 -35.704 1.00 95.12 515 VAL A CA 1
ATOM 3938 C C . VAL A 1 515 ? 16.138 18.796 -36.126 1.00 95.12 515 VAL A C 1
ATOM 3940 O O . VAL A 1 515 ? 15.511 18.579 -37.158 1.00 95.12 515 VAL A O 1
ATOM 3943 N N . THR A 1 516 ? 15.912 19.860 -35.357 1.00 93.44 516 THR A N 1
ATOM 3944 C CA . THR A 1 516 ? 14.922 20.903 -35.674 1.00 93.44 516 THR A CA 1
ATOM 3945 C C . THR A 1 516 ? 15.598 22.253 -35.929 1.00 93.44 516 THR A C 1
ATOM 3947 O O . THR A 1 516 ? 16.771 22.462 -35.590 1.00 93.44 516 THR A O 1
ATOM 3950 N N . GLY A 1 517 ? 14.871 23.187 -36.549 1.00 88.00 517 GLY A N 1
ATOM 3951 C CA . GLY A 1 517 ? 15.333 24.552 -36.830 1.00 88.00 517 GLY A CA 1
ATOM 3952 C C . GLY A 1 517 ? 15.754 24.788 -38.290 1.00 88.00 517 GLY A C 1
ATOM 3953 O O . GLY A 1 517 ? 15.512 23.946 -39.147 1.00 88.00 517 GLY A O 1
ATOM 3954 N N . PRO A 1 518 ? 16.368 25.941 -38.610 1.00 86.50 518 PRO A N 1
ATOM 3955 C CA . PRO A 1 518 ? 16.678 26.313 -39.992 1.00 86.50 518 PRO A CA 1
ATOM 3956 C C . PRO A 1 518 ? 17.818 25.474 -40.589 1.00 86.50 518 PRO A C 1
ATOM 3958 O O . PRO A 1 518 ? 18.624 24.895 -39.859 1.00 86.50 518 PRO A O 1
ATOM 3961 N N . ALA A 1 519 ? 17.914 25.469 -41.925 1.00 88.19 519 ALA A N 1
ATOM 3962 C CA . ALA A 1 519 ? 18.980 24.817 -42.698 1.00 88.19 519 ALA A CA 1
ATOM 3963 C C . ALA A 1 519 ? 19.172 23.320 -42.368 1.00 88.19 519 ALA A C 1
ATOM 3965 O O . ALA A 1 519 ? 20.301 22.849 -42.209 1.00 88.19 519 ALA A O 1
ATOM 3966 N N . LEU A 1 520 ? 18.061 22.577 -42.267 1.00 91.12 520 LEU A N 1
ATOM 3967 C CA . LEU A 1 520 ? 18.026 21.173 -41.840 1.00 91.12 520 LEU A CA 1
ATOM 3968 C C . LEU A 1 520 ? 18.986 20.274 -42.618 1.00 91.12 520 LEU A C 1
ATOM 3970 O O . LEU A 1 520 ? 19.770 19.566 -41.994 1.00 91.12 520 LEU A O 1
ATOM 3974 N N . ALA A 1 521 ? 18.976 20.328 -43.953 1.00 89.12 521 ALA A N 1
ATOM 3975 C CA . ALA A 1 521 ? 19.825 19.471 -44.780 1.00 89.12 521 ALA A CA 1
ATOM 3976 C C . ALA A 1 521 ? 21.324 19.681 -44.494 1.00 89.12 521 ALA A C 1
ATOM 3978 O O . ALA A 1 521 ? 22.060 18.723 -44.267 1.00 89.12 521 ALA A O 1
ATOM 3979 N N . GLU A 1 522 ? 21.781 20.935 -44.448 1.00 89.88 522 GLU A N 1
ATOM 3980 C CA . GLU A 1 522 ? 23.196 21.242 -44.218 1.00 89.88 522 GLU A CA 1
ATOM 3981 C C . GLU A 1 522 ? 23.625 20.932 -42.783 1.00 89.88 522 GLU A C 1
ATOM 3983 O O . GLU A 1 522 ? 24.645 20.281 -42.556 1.00 89.88 522 GLU A O 1
ATOM 3988 N N . ARG A 1 523 ? 22.808 21.311 -41.795 1.00 91.06 523 ARG A N 1
ATOM 3989 C CA . ARG A 1 523 ? 23.098 21.007 -40.389 1.00 91.06 523 ARG A CA 1
ATOM 3990 C C . ARG A 1 523 ? 23.113 19.510 -40.112 1.00 91.06 523 ARG A C 1
ATOM 3992 O O . ARG A 1 523 ? 23.977 19.052 -39.371 1.00 91.06 523 ARG A O 1
ATOM 3999 N N . SER A 1 524 ? 22.201 18.753 -40.718 1.00 92.88 524 SER A N 1
ATOM 4000 C CA . SER A 1 524 ? 22.144 17.297 -40.559 1.00 92.88 524 SER A CA 1
ATOM 4001 C C . SER A 1 524 ? 23.348 16.622 -41.201 1.00 92.88 524 SER A C 1
ATOM 4003 O O . SER A 1 524 ? 23.915 15.715 -40.603 1.00 92.88 524 SER A O 1
ATOM 4005 N N . ARG A 1 525 ? 23.814 17.117 -42.357 1.00 91.44 525 ARG A N 1
ATOM 4006 C CA . ARG A 1 525 ? 25.049 16.646 -43.000 1.00 91.44 525 ARG A CA 1
ATOM 4007 C C . ARG A 1 525 ? 26.270 16.858 -42.105 1.00 91.44 525 ARG A C 1
ATOM 4009 O O . ARG A 1 525 ? 27.024 15.916 -41.872 1.00 91.44 525 ARG A O 1
ATOM 4016 N N . ILE A 1 526 ? 26.446 18.075 -41.584 1.00 91.25 526 ILE A N 1
ATOM 4017 C CA . ILE A 1 526 ? 27.573 18.425 -40.706 1.00 91.25 526 ILE A CA 1
ATOM 4018 C C . ILE A 1 526 ? 27.525 17.606 -39.412 1.00 91.25 526 ILE A C 1
ATOM 4020 O O . ILE A 1 526 ? 28.537 17.030 -39.004 1.00 91.25 526 ILE A O 1
ATOM 4024 N N . LEU A 1 527 ? 26.355 17.523 -38.773 1.00 92.69 527 LEU A N 1
ATOM 4025 C CA . LEU A 1 527 ? 26.182 16.769 -37.534 1.00 92.69 527 LEU A CA 1
ATOM 4026 C C . LEU A 1 527 ? 26.452 15.275 -37.751 1.00 92.69 527 LEU A C 1
ATOM 4028 O O . LEU A 1 527 ? 27.215 14.688 -36.992 1.00 92.69 527 LEU A O 1
ATOM 4032 N N . ALA A 1 528 ? 25.906 14.674 -38.808 1.00 92.31 528 ALA A N 1
ATOM 4033 C CA . ALA A 1 528 ? 26.137 13.269 -39.131 1.00 92.31 528 ALA A CA 1
ATOM 4034 C C . ALA A 1 528 ? 27.619 12.963 -39.407 1.00 92.31 528 ALA A C 1
ATOM 4036 O O . ALA A 1 528 ? 28.145 11.985 -38.882 1.00 92.31 528 ALA A O 1
ATOM 4037 N N . ALA A 1 529 ? 28.327 13.819 -40.152 1.00 90.81 529 ALA A N 1
ATOM 4038 C CA . ALA A 1 529 ? 29.765 13.653 -40.389 1.00 90.81 529 ALA A CA 1
ATOM 4039 C C . ALA A 1 529 ? 30.590 13.785 -39.092 1.00 90.81 529 ALA A C 1
ATOM 4041 O O . ALA A 1 529 ? 31.564 13.056 -38.876 1.00 90.81 529 ALA A O 1
ATOM 4042 N N . THR A 1 530 ? 30.171 14.687 -38.200 1.00 92.31 530 THR A N 1
ATOM 4043 C CA . THR A 1 530 ? 30.780 14.860 -36.873 1.00 92.31 530 THR A CA 1
ATOM 4044 C C . THR A 1 530 ? 30.561 13.623 -36.006 1.00 92.31 530 THR A C 1
ATOM 4046 O O . THR A 1 530 ? 31.502 13.146 -35.374 1.00 92.31 530 THR A O 1
ATOM 4049 N N . ILE A 1 531 ? 29.346 13.067 -36.016 1.00 92.88 531 ILE A N 1
ATOM 4050 C CA . ILE A 1 531 ? 28.995 11.833 -35.308 1.00 92.88 531 ILE A CA 1
ATOM 4051 C C . ILE A 1 531 ? 29.862 10.676 -35.799 1.00 92.88 531 ILE A C 1
ATOM 4053 O O . ILE A 1 531 ? 30.541 10.063 -34.981 1.00 92.88 531 ILE A O 1
ATOM 4057 N N . VAL A 1 532 ? 29.916 10.420 -37.111 1.00 91.94 532 VAL A N 1
ATOM 4058 C CA . VAL A 1 532 ? 30.727 9.328 -37.682 1.00 91.94 532 VAL A CA 1
ATOM 4059 C C . VAL A 1 532 ? 32.182 9.423 -37.219 1.00 91.94 532 VAL A C 1
ATOM 4061 O O . VAL A 1 532 ? 32.768 8.439 -36.767 1.00 91.94 532 VAL A O 1
ATOM 4064 N N . THR A 1 533 ? 32.746 10.630 -37.249 1.00 90.56 533 THR A N 1
ATOM 4065 C CA . THR A 1 533 ? 34.121 10.885 -36.800 1.00 90.56 533 THR A CA 1
ATOM 4066 C C . THR A 1 533 ? 34.296 10.639 -35.295 1.00 90.56 533 THR A C 1
ATOM 4068 O O . THR A 1 533 ? 35.267 10.010 -34.868 1.00 90.56 533 THR A O 1
ATOM 4071 N N . ALA A 1 534 ? 33.354 11.105 -34.473 1.00 90.75 534 ALA A N 1
ATOM 4072 C CA . ALA A 1 534 ? 33.398 10.946 -33.021 1.00 90.75 534 ALA A CA 1
ATOM 4073 C C . ALA A 1 534 ? 33.242 9.479 -32.583 1.00 90.75 534 ALA A C 1
ATOM 4075 O O . ALA A 1 534 ? 33.899 9.033 -31.635 1.00 90.75 534 ALA A O 1
ATOM 4076 N N . LEU A 1 535 ? 32.396 8.707 -33.270 1.00 91.12 535 LEU A N 1
ATOM 4077 C CA . LEU A 1 535 ? 32.173 7.296 -32.957 1.00 91.12 535 LEU A CA 1
ATOM 4078 C C . LEU A 1 535 ? 33.343 6.407 -33.407 1.00 91.12 535 LEU A C 1
ATOM 4080 O O . LEU A 1 535 ? 33.661 5.456 -32.698 1.00 91.12 535 LEU A O 1
ATOM 4084 N N . ALA A 1 536 ? 34.061 6.779 -34.474 1.00 88.38 536 ALA A N 1
ATOM 4085 C CA . ALA A 1 536 ? 35.233 6.050 -34.976 1.00 88.38 536 ALA A CA 1
ATOM 4086 C C . ALA A 1 536 ? 36.443 6.018 -34.015 1.00 88.38 536 ALA A C 1
ATOM 4088 O O . ALA A 1 536 ? 37.365 5.216 -34.195 1.00 88.38 536 ALA A O 1
ATOM 4089 N N . SER A 1 537 ? 36.470 6.888 -32.998 1.00 87.94 537 SER A N 1
ATOM 4090 C CA . SER A 1 537 ? 37.560 6.930 -32.014 1.00 87.94 537 SER A CA 1
ATOM 4091 C C . SER A 1 537 ? 37.559 5.676 -31.114 1.00 87.94 537 SER A C 1
ATOM 4093 O O . SER A 1 537 ? 36.483 5.231 -30.712 1.00 87.94 537 SER A O 1
ATOM 4095 N N . PRO A 1 538 ? 38.716 5.118 -30.706 1.00 89.06 538 PRO A N 1
ATOM 4096 C CA . PRO A 1 538 ? 38.760 3.935 -29.837 1.00 89.06 538 PRO A CA 1
ATOM 4097 C C . PRO A 1 538 ? 37.984 4.121 -28.522 1.00 89.06 538 PRO A C 1
ATOM 4099 O O . PRO A 1 538 ? 38.087 5.163 -27.873 1.00 89.06 538 PRO A O 1
ATOM 4102 N N . ILE A 1 539 ? 37.188 3.128 -28.132 1.00 88.38 539 ILE A N 1
ATOM 4103 C CA . ILE A 1 539 ? 36.369 3.088 -26.910 1.00 88.38 539 ILE A CA 1
ATOM 4104 C C . ILE A 1 539 ? 37.086 2.192 -25.907 1.00 88.38 539 ILE A C 1
ATOM 4106 O O . ILE A 1 539 ? 37.207 0.986 -26.120 1.00 88.38 539 ILE A O 1
ATOM 4110 N N . VAL A 1 540 ? 37.589 2.789 -24.828 1.00 86.06 540 VAL A N 1
ATOM 4111 C CA . VAL A 1 540 ? 38.321 2.074 -23.779 1.00 86.06 540 VAL A CA 1
ATOM 4112 C C . VAL A 1 540 ? 37.340 1.672 -22.687 1.00 86.06 540 VAL A C 1
ATOM 4114 O O . VAL A 1 540 ? 36.864 2.514 -21.928 1.00 86.06 540 VAL A O 1
ATOM 4117 N N . THR A 1 541 ? 37.057 0.376 -22.597 1.00 83.88 541 THR A N 1
ATOM 4118 C CA . THR A 1 541 ? 36.246 -0.208 -21.522 1.00 83.88 541 THR A CA 1
ATOM 4119 C C . THR A 1 541 ? 37.138 -0.956 -20.528 1.00 83.88 541 THR A C 1
ATOM 4121 O O . THR A 1 541 ? 38.314 -1.207 -20.792 1.00 83.88 541 THR A O 1
ATOM 4124 N N . ARG A 1 542 ? 36.580 -1.377 -19.384 1.00 81.56 542 ARG A N 1
ATOM 4125 C CA . ARG A 1 542 ? 37.289 -2.233 -18.413 1.00 81.56 542 ARG A CA 1
ATOM 4126 C C . ARG A 1 542 ? 37.751 -3.572 -19.017 1.00 81.56 542 ARG A C 1
ATOM 4128 O O . ARG A 1 542 ? 38.682 -4.173 -18.489 1.00 81.56 542 ARG A O 1
ATOM 4135 N N . TRP A 1 543 ? 37.089 -4.047 -20.072 1.00 82.44 543 TRP A N 1
ATOM 4136 C CA . TRP A 1 543 ? 37.299 -5.380 -20.644 1.00 82.44 543 TRP A CA 1
ATOM 4137 C C . TRP A 1 543 ? 38.144 -5.361 -21.919 1.00 82.44 543 TRP A C 1
ATOM 4139 O O . TRP A 1 543 ? 38.925 -6.282 -22.139 1.00 82.44 543 TRP A O 1
ATOM 4149 N N . ALA A 1 544 ? 37.995 -4.329 -22.753 1.00 80.81 544 ALA A N 1
ATOM 4150 C CA . ALA A 1 544 ? 38.689 -4.212 -24.031 1.00 80.81 544 ALA A CA 1
ATOM 4151 C C . ALA A 1 544 ? 38.707 -2.768 -24.553 1.00 80.81 544 ALA A C 1
ATOM 4153 O O . ALA A 1 544 ? 37.858 -1.945 -24.192 1.00 80.81 544 ALA A O 1
ATOM 4154 N N . THR A 1 545 ? 39.634 -2.498 -25.472 1.00 87.12 545 THR A N 1
ATOM 4155 C CA . THR A 1 545 ? 39.584 -1.322 -26.345 1.00 87.12 545 THR A CA 1
ATOM 4156 C C . THR A 1 545 ? 38.942 -1.732 -27.663 1.00 87.12 545 THR A C 1
ATOM 4158 O O . THR A 1 545 ? 39.514 -2.539 -28.395 1.00 87.12 545 THR A O 1
ATOM 4161 N N . VAL A 1 546 ? 37.761 -1.192 -27.962 1.00 84.94 546 VAL A N 1
ATOM 4162 C CA . VAL A 1 546 ? 37.002 -1.521 -29.176 1.00 84.94 546 VAL A CA 1
ATOM 4163 C C . VAL A 1 546 ? 37.006 -0.343 -30.138 1.00 84.94 546 VAL A C 1
ATOM 4165 O O . VAL A 1 546 ? 36.929 0.814 -29.725 1.00 84.94 546 VAL A O 1
ATOM 4168 N N . GLN A 1 547 ? 37.105 -0.631 -31.432 1.00 84.56 547 GLN A N 1
ATOM 4169 C CA . GLN A 1 547 ? 37.013 0.375 -32.482 1.00 84.56 547 GLN A CA 1
ATOM 4170 C C . GLN A 1 547 ? 35.820 0.028 -33.370 1.00 84.56 547 GLN A C 1
ATOM 4172 O O . GLN A 1 547 ? 35.796 -1.029 -34.000 1.00 84.56 547 GLN A O 1
ATOM 4177 N N . LEU A 1 548 ? 34.815 0.901 -33.362 1.00 85.75 548 LEU A N 1
ATOM 4178 C CA . LEU A 1 548 ? 33.548 0.718 -34.063 1.00 85.75 548 LEU A CA 1
ATOM 4179 C C . LEU A 1 548 ? 33.417 1.781 -35.152 1.00 85.75 548 LEU A C 1
ATOM 4181 O O . LEU A 1 548 ? 33.782 2.935 -34.941 1.00 85.75 548 LEU A O 1
ATOM 4185 N N . GLY A 1 549 ? 32.905 1.383 -36.313 1.00 85.62 549 GLY A N 1
ATOM 4186 C CA . GLY A 1 549 ? 32.402 2.329 -37.306 1.00 85.62 549 GLY A CA 1
ATOM 4187 C C . GLY A 1 549 ? 30.955 2.702 -36.997 1.00 85.62 549 GLY A C 1
ATOM 4188 O O . GLY A 1 549 ? 30.307 2.073 -36.158 1.00 85.62 549 GLY A O 1
ATOM 4189 N N . SER A 1 550 ? 30.429 3.698 -37.696 1.00 91.25 550 SER A N 1
ATOM 4190 C CA . SER A 1 550 ? 28.991 3.939 -37.717 1.00 91.25 550 SER A CA 1
ATOM 4191 C C . SER A 1 550 ? 28.544 4.311 -39.118 1.00 91.25 550 SER A C 1
ATOM 4193 O O . SER A 1 550 ? 29.138 5.195 -39.740 1.00 91.25 550 SER A O 1
ATOM 4195 N N . SER A 1 551 ? 27.463 3.699 -39.576 1.00 91.75 551 SER A N 1
ATOM 4196 C CA . SER A 1 551 ? 26.773 4.101 -40.798 1.00 91.75 551 SER A CA 1
ATOM 4197 C C . SER A 1 551 ? 25.613 5.031 -40.433 1.00 91.75 551 SER A C 1
ATOM 4199 O O . SER A 1 551 ? 24.983 4.841 -39.391 1.00 91.75 551 SER A O 1
ATOM 4201 N N . VAL A 1 552 ? 25.339 6.045 -41.264 1.00 95.00 552 VAL A N 1
ATOM 4202 C CA . VAL A 1 552 ? 24.292 7.046 -40.986 1.00 95.00 552 VAL A CA 1
ATOM 4203 C C . VAL A 1 552 ? 23.373 7.253 -42.189 1.00 95.00 552 VAL A C 1
ATOM 4205 O O . VAL A 1 552 ? 23.843 7.522 -43.296 1.00 95.00 552 VAL A O 1
ATOM 4208 N N . GLY A 1 553 ? 22.064 7.172 -41.951 1.00 94.19 553 GLY A N 1
ATOM 4209 C CA . GLY A 1 553 ? 21.000 7.496 -42.902 1.00 94.19 553 GLY A CA 1
ATOM 4210 C C . GLY A 1 553 ? 20.205 8.722 -42.459 1.00 94.19 553 GLY A C 1
ATOM 4211 O O . GLY A 1 553 ? 19.937 8.879 -41.271 1.00 9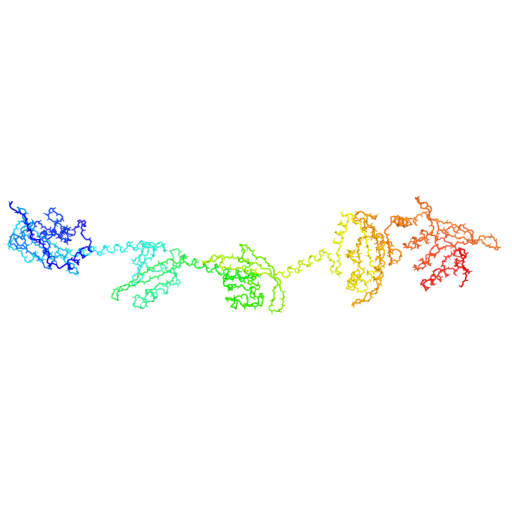4.19 553 GLY A O 1
ATOM 4212 N N . ILE A 1 554 ? 19.842 9.600 -43.394 1.00 95.25 554 ILE A N 1
ATOM 4213 C CA . ILE A 1 554 ? 19.113 10.846 -43.110 1.00 95.25 554 ILE A CA 1
ATOM 4214 C C . ILE A 1 554 ? 17.865 10.937 -43.990 1.00 95.25 554 ILE A C 1
ATOM 4216 O O . ILE A 1 554 ? 17.982 10.784 -45.203 1.00 95.25 554 ILE A O 1
ATOM 4220 N N . ALA A 1 555 ? 16.715 11.252 -43.394 1.00 95.44 555 ALA A N 1
ATOM 4221 C CA . ALA A 1 555 ? 15.483 11.648 -44.080 1.00 95.44 555 ALA A CA 1
ATOM 4222 C C . ALA A 1 555 ? 15.006 13.017 -43.561 1.00 95.44 555 ALA A C 1
ATOM 4224 O O . ALA A 1 555 ? 15.164 13.330 -42.378 1.00 95.44 555 ALA A O 1
ATOM 4225 N N . LEU A 1 556 ? 14.458 13.854 -44.434 1.00 94.62 556 LEU A N 1
ATOM 4226 C CA . LEU A 1 556 ? 13.995 15.210 -44.141 1.00 94.62 556 LEU A CA 1
ATOM 4227 C C . LEU A 1 556 ? 12.469 15.267 -44.189 1.00 94.62 556 LEU A C 1
ATOM 4229 O O . LEU A 1 556 ? 11.884 15.037 -45.234 1.00 94.62 556 LEU A O 1
ATOM 4233 N N . ALA A 1 557 ? 11.815 15.628 -43.091 1.00 93.69 557 ALA A N 1
ATOM 4234 C CA . ALA A 1 557 ? 10.383 15.895 -43.090 1.00 93.69 557 ALA A CA 1
ATOM 4235 C C . ALA A 1 557 ? 10.113 17.376 -43.421 1.00 93.69 557 ALA A C 1
ATOM 4237 O O . ALA A 1 557 ? 10.791 18.252 -42.862 1.00 93.69 557 ALA A O 1
ATOM 4238 N N . PRO A 1 558 ? 9.116 17.688 -44.269 1.00 90.88 558 PRO A N 1
ATOM 4239 C CA . PRO A 1 558 ? 8.168 16.762 -44.909 1.00 90.88 558 PRO A CA 1
ATOM 4240 C C . PRO A 1 558 ? 8.608 16.221 -46.289 1.00 90.88 558 PRO A C 1
ATOM 4242 O O . PRO A 1 558 ? 7.889 15.420 -46.878 1.00 90.88 558 PRO A O 1
ATOM 4245 N N . ASP A 1 559 ? 9.754 16.656 -46.829 1.00 89.12 559 ASP A N 1
ATOM 4246 C CA . ASP A 1 559 ? 10.174 16.366 -48.217 1.00 89.12 559 ASP A CA 1
ATOM 4247 C C . ASP A 1 559 ? 10.308 14.861 -48.530 1.00 89.12 559 ASP A C 1
ATOM 4249 O O . ASP A 1 559 ? 9.978 14.411 -49.627 1.00 89.12 559 ASP A O 1
ATOM 4253 N N . ASP A 1 560 ? 10.773 14.089 -47.550 1.00 89.62 560 ASP A N 1
ATOM 4254 C CA . ASP A 1 560 ? 11.019 12.653 -47.617 1.00 89.62 560 ASP A CA 1
ATOM 4255 C C . ASP A 1 560 ? 9.922 11.844 -46.895 1.00 89.62 560 ASP A C 1
ATOM 4257 O O . ASP A 1 560 ? 10.130 10.667 -46.624 1.00 89.62 560 ASP A O 1
ATOM 4261 N N . GLY A 1 561 ? 8.776 12.430 -46.534 1.00 88.75 561 GLY A N 1
ATOM 4262 C CA . GLY A 1 561 ? 7.654 11.710 -45.914 1.00 88.75 561 GLY A CA 1
ATOM 4263 C C . GLY A 1 561 ? 6.860 12.547 -44.911 1.00 88.75 561 GLY A C 1
ATOM 4264 O O . GLY A 1 561 ? 7.399 13.455 -44.273 1.00 88.75 561 GLY A O 1
ATOM 4265 N N . ASP A 1 562 ? 5.579 12.214 -44.751 1.00 89.75 562 ASP A N 1
ATOM 4266 C CA . ASP A 1 562 ? 4.635 12.912 -43.867 1.00 89.75 562 ASP A CA 1
ATOM 4267 C C . ASP A 1 562 ? 4.126 12.047 -42.697 1.00 89.75 562 ASP A C 1
ATOM 4269 O O . ASP A 1 562 ? 3.423 12.546 -41.818 1.00 89.75 562 ASP A O 1
ATOM 4273 N N . THR A 1 563 ? 4.534 10.775 -42.630 1.00 92.75 563 THR A N 1
ATOM 4274 C CA . THR A 1 563 ? 4.246 9.859 -41.516 1.00 92.75 563 THR A CA 1
ATOM 4275 C C . THR A 1 563 ? 5.519 9.351 -40.842 1.00 92.75 563 THR A C 1
ATOM 4277 O O . THR A 1 563 ? 6.598 9.283 -41.443 1.00 92.75 563 THR A O 1
ATOM 4280 N N . THR A 1 564 ? 5.403 8.963 -39.569 1.00 92.38 564 THR A N 1
ATOM 4281 C CA . THR A 1 564 ? 6.519 8.404 -38.795 1.00 92.38 564 THR A CA 1
ATOM 4282 C C . THR A 1 564 ? 7.064 7.130 -39.439 1.00 92.38 564 THR A C 1
ATOM 4284 O O . THR A 1 564 ? 8.281 6.943 -39.505 1.00 92.38 564 THR A O 1
ATOM 4287 N N . GLU A 1 565 ? 6.188 6.259 -39.938 1.00 90.44 565 GLU A N 1
ATOM 4288 C CA . GLU A 1 565 ? 6.553 5.020 -40.620 1.00 90.44 565 GLU A CA 1
ATOM 4289 C C . GLU A 1 565 ? 7.358 5.280 -41.899 1.00 90.44 565 GLU A C 1
ATOM 4291 O O . GLU A 1 565 ? 8.424 4.682 -42.067 1.00 90.44 565 GLU A O 1
ATOM 4296 N N . GLU A 1 566 ? 6.902 6.191 -42.763 1.00 89.62 566 GLU A N 1
ATOM 4297 C CA . GLU A 1 566 ? 7.588 6.519 -44.019 1.00 89.62 566 GLU A CA 1
ATOM 4298 C C . GLU A 1 566 ? 8.961 7.144 -43.775 1.00 89.62 566 GLU A C 1
ATOM 4300 O O . GLU A 1 566 ? 9.962 6.679 -44.323 1.00 89.62 566 GLU A O 1
ATOM 4305 N N . LEU A 1 567 ? 9.045 8.144 -42.891 1.00 92.69 567 LEU A N 1
ATOM 4306 C CA . LEU A 1 567 ? 10.311 8.808 -42.573 1.00 92.69 567 LEU A CA 1
ATOM 4307 C C . LEU A 1 567 ? 11.335 7.830 -41.992 1.00 92.69 567 LEU A C 1
ATOM 4309 O O . LEU A 1 567 ? 12.512 7.867 -42.361 1.00 92.69 567 LEU A O 1
ATOM 4313 N N . ARG A 1 568 ? 10.899 6.924 -41.107 1.00 91.62 568 ARG A N 1
ATOM 4314 C CA . ARG A 1 568 ? 11.766 5.865 -40.574 1.00 91.62 568 ARG A CA 1
ATOM 4315 C C . ARG A 1 568 ? 12.226 4.911 -41.671 1.00 91.62 568 ARG A C 1
ATOM 4317 O O . ARG A 1 568 ? 13.421 4.644 -41.763 1.00 91.62 568 ARG A O 1
ATOM 4324 N N . GLN A 1 569 ? 11.314 4.441 -42.521 1.00 88.12 569 GLN A N 1
ATOM 4325 C CA . GLN A 1 569 ? 11.644 3.549 -43.632 1.00 88.12 569 GLN A CA 1
ATOM 4326 C C . GLN A 1 569 ? 12.665 4.185 -44.588 1.00 88.12 569 GLN A C 1
ATOM 4328 O O . GLN A 1 569 ? 13.618 3.529 -45.017 1.00 88.12 569 GLN A O 1
ATOM 4333 N N . HIS A 1 570 ? 12.502 5.468 -44.902 1.00 91.56 570 HIS A N 1
ATOM 4334 C CA . HIS A 1 570 ? 13.410 6.204 -45.774 1.00 91.56 570 HIS A CA 1
ATOM 4335 C C . HIS A 1 570 ? 14.777 6.462 -45.125 1.00 91.56 570 HIS A C 1
ATOM 4337 O O . HIS A 1 570 ? 15.807 6.303 -45.791 1.00 91.56 570 HIS A O 1
ATOM 4343 N N . ALA A 1 571 ? 14.820 6.761 -43.823 1.00 90.88 571 ALA A N 1
ATOM 4344 C CA . ALA A 1 571 ? 16.071 6.862 -43.074 1.00 90.88 571 ALA A CA 1
ATOM 4345 C C . ALA A 1 571 ? 16.820 5.515 -43.018 1.00 90.88 571 ALA A C 1
ATOM 4347 O O . ALA A 1 571 ? 18.035 5.480 -43.232 1.00 90.88 571 ALA A O 1
ATOM 4348 N N . ASP A 1 572 ? 16.113 4.399 -42.818 1.00 87.94 572 ASP A N 1
ATOM 4349 C CA . ASP A 1 572 ? 16.693 3.048 -42.785 1.00 87.94 572 ASP A CA 1
ATOM 4350 C C . ASP A 1 572 ? 17.235 2.621 -44.158 1.00 87.94 572 ASP A C 1
ATOM 4352 O O . ASP A 1 572 ? 18.294 1.997 -44.274 1.00 87.94 572 ASP A O 1
ATOM 4356 N N . LEU A 1 573 ? 16.552 3.005 -45.233 1.00 84.62 573 LEU A N 1
ATOM 4357 C CA . LEU A 1 573 ? 17.023 2.782 -46.594 1.00 84.62 573 LEU A CA 1
ATOM 4358 C C . LEU A 1 573 ? 18.277 3.609 -46.914 1.00 84.62 573 LEU A C 1
ATOM 4360 O O . LEU A 1 573 ? 19.216 3.094 -47.528 1.00 84.62 573 LEU A O 1
ATOM 4364 N N . ALA A 1 574 ? 18.328 4.867 -46.472 1.00 88.81 574 ALA A N 1
ATOM 4365 C CA . ALA A 1 574 ? 19.528 5.693 -46.577 1.00 88.81 574 ALA A CA 1
ATOM 4366 C C . ALA A 1 574 ? 20.695 5.085 -45.775 1.00 88.81 574 ALA A C 1
ATOM 4368 O O . ALA A 1 574 ? 21.819 5.002 -46.272 1.00 88.81 574 ALA A O 1
ATOM 4369 N N . LEU A 1 575 ? 20.417 4.566 -44.578 1.00 88.44 575 LEU A N 1
ATOM 4370 C CA . LEU A 1 575 ? 21.384 3.870 -43.732 1.00 88.44 575 LEU A CA 1
ATOM 4371 C C . LEU A 1 575 ? 21.914 2.589 -44.396 1.00 88.44 575 LEU A C 1
ATOM 4373 O O . LEU A 1 575 ? 23.117 2.320 -44.385 1.00 88.44 575 LEU A O 1
ATOM 4377 N N . TYR A 1 576 ? 21.037 1.806 -45.025 1.00 82.12 576 TYR A N 1
ATOM 4378 C CA . TYR A 1 576 ? 21.432 0.618 -45.779 1.00 82.12 576 TYR A CA 1
ATOM 4379 C C . TYR A 1 576 ? 22.385 0.960 -46.935 1.00 82.12 576 TYR A C 1
ATOM 4381 O O . TYR A 1 576 ? 23.367 0.248 -47.157 1.00 82.12 576 TYR A O 1
ATOM 4389 N N . ARG A 1 577 ? 22.154 2.075 -47.640 1.00 81.62 577 ARG A N 1
ATOM 4390 C CA . ARG A 1 577 ? 23.080 2.554 -48.681 1.00 81.62 577 ARG A CA 1
ATOM 4391 C C . ARG A 1 577 ? 24.428 2.960 -48.109 1.00 81.62 577 ARG A C 1
ATOM 4393 O O . ARG A 1 577 ? 25.449 2.580 -48.678 1.00 81.62 577 ARG A O 1
ATOM 4400 N N . ALA A 1 578 ? 24.445 3.649 -46.969 1.00 85.00 578 ALA A N 1
ATOM 4401 C CA . ALA A 1 578 ? 25.693 3.971 -46.283 1.00 85.00 578 ALA A CA 1
ATOM 4402 C C . ALA A 1 578 ? 26.507 2.700 -45.973 1.00 85.00 578 ALA A C 1
ATOM 4404 O O . ALA A 1 578 ? 27.723 2.669 -46.172 1.00 85.00 578 ALA A O 1
ATOM 4405 N N . LYS A 1 579 ? 25.832 1.603 -45.599 1.00 80.25 579 LYS A N 1
ATOM 4406 C CA . LYS A 1 579 ? 26.483 0.301 -45.389 1.00 80.25 579 LYS A CA 1
ATOM 4407 C C . LYS A 1 579 ? 27.045 -0.318 -46.677 1.00 80.25 579 LYS A C 1
ATOM 4409 O O . LYS A 1 579 ? 28.088 -0.968 -46.615 1.00 80.25 579 LYS A O 1
ATOM 4414 N N . GLN A 1 580 ? 26.391 -0.131 -47.826 1.00 76.62 580 GLN A N 1
ATOM 4415 C CA . GLN A 1 580 ? 26.875 -0.629 -49.124 1.00 76.62 580 GLN A CA 1
ATOM 4416 C C . GLN A 1 580 ? 28.057 0.179 -49.676 1.00 76.62 580 GLN A C 1
ATOM 4418 O O . GLN A 1 580 ? 28.959 -0.398 -50.273 1.00 76.62 580 GLN A O 1
ATOM 4423 N N . GLN A 1 581 ? 28.105 1.490 -49.431 1.00 76.38 581 GLN A N 1
ATOM 4424 C CA . GLN A 1 581 ? 29.168 2.387 -49.914 1.00 76.38 581 GLN A CA 1
ATOM 4425 C C . GLN A 1 581 ? 30.490 2.285 -49.125 1.00 76.38 581 GLN A C 1
ATOM 4427 O O . GLN A 1 581 ? 31.319 3.190 -49.170 1.00 76.38 581 GLN A O 1
ATOM 4432 N N . GLY A 1 582 ? 30.707 1.179 -48.408 1.00 71.88 582 GLY A N 1
ATOM 4433 C CA . GLY A 1 582 ? 31.929 0.928 -47.640 1.00 71.88 582 GLY A CA 1
ATOM 4434 C C . GLY A 1 582 ? 31.806 1.132 -46.128 1.00 71.88 582 GLY A C 1
ATOM 4435 O O . GLY A 1 582 ? 32.791 0.868 -45.438 1.00 71.88 582 GLY A O 1
ATOM 4436 N N . ARG A 1 583 ? 30.612 1.486 -45.611 1.00 78.62 583 ARG A N 1
ATOM 4437 C CA . ARG A 1 583 ? 30.346 1.831 -44.196 1.00 78.62 583 ARG A CA 1
ATOM 4438 C C . ARG A 1 583 ? 31.111 3.082 -43.739 1.00 78.62 583 ARG A C 1
ATOM 4440 O O . ARG A 1 583 ? 31.974 3.583 -44.452 1.00 78.62 583 ARG A O 1
ATOM 4447 N N . GLY A 1 584 ? 30.781 3.630 -42.568 1.00 76.81 584 GLY A N 1
ATOM 4448 C CA . GLY A 1 584 ? 31.450 4.846 -42.078 1.00 76.81 584 GLY A CA 1
ATOM 4449 C C . GLY A 1 584 ? 31.171 6.102 -42.916 1.00 76.81 584 GLY A C 1
ATOM 4450 O O . GLY A 1 584 ? 31.986 7.022 -42.934 1.00 76.81 584 GLY A O 1
ATOM 4451 N N . VAL A 1 585 ? 30.048 6.137 -43.638 1.00 82.44 585 VAL A N 1
ATOM 4452 C CA . VAL A 1 585 ? 29.632 7.268 -44.481 1.00 82.44 585 VAL A CA 1
ATOM 4453 C C . VAL A 1 585 ? 28.220 7.726 -44.123 1.00 82.44 585 VAL A C 1
ATOM 4455 O O . VAL A 1 585 ? 27.460 7.018 -43.460 1.00 82.44 585 VAL A O 1
ATOM 4458 N N . VAL A 1 586 ? 27.875 8.933 -44.570 1.00 88.94 586 VAL A N 1
ATOM 4459 C CA . VAL A 1 586 ? 26.557 9.547 -44.383 1.00 88.94 586 VAL A CA 1
ATOM 4460 C C . VAL A 1 586 ? 25.808 9.520 -45.708 1.00 88.94 586 VAL A C 1
ATOM 4462 O O . VAL A 1 586 ? 26.339 9.973 -46.721 1.00 88.94 586 VAL A O 1
ATOM 4465 N N . CYS A 1 587 ? 24.570 9.037 -45.704 1.00 90.06 587 CYS A N 1
ATOM 4466 C CA . CYS A 1 587 ? 23.699 9.037 -46.875 1.00 90.06 587 CYS A CA 1
ATOM 4467 C C . CYS A 1 587 ? 22.382 9.754 -46.571 1.00 90.06 587 CYS A C 1
ATOM 4469 O O . CYS A 1 587 ? 21.743 9.490 -45.557 1.00 90.06 587 CYS A O 1
ATOM 4471 N N . PHE A 1 588 ? 21.966 10.639 -47.476 1.00 91.25 588 PHE A N 1
ATOM 4472 C CA . PHE A 1 588 ? 20.605 11.172 -47.488 1.00 91.25 588 PHE A CA 1
ATOM 4473 C C . PHE A 1 588 ? 19.693 10.223 -48.259 1.00 91.25 588 PHE A C 1
ATOM 4475 O O . PHE A 1 588 ? 20.125 9.568 -49.218 1.00 91.25 588 PHE A O 1
ATOM 4482 N N . PHE A 1 589 ? 18.430 10.166 -47.856 1.00 86.69 589 PHE A N 1
ATOM 4483 C CA . PHE A 1 589 ? 17.397 9.572 -48.675 1.00 86.69 589 PHE A CA 1
ATOM 4484 C C . PHE A 1 589 ? 17.268 10.353 -49.990 1.00 86.69 589 PHE A C 1
ATOM 4486 O O . PHE A 1 589 ? 17.533 11.548 -50.089 1.00 86.69 589 PHE A O 1
ATOM 4493 N N . SER A 1 590 ? 16.957 9.612 -51.046 1.00 76.38 590 SER A N 1
ATOM 4494 C CA . SER A 1 590 ? 16.720 10.137 -52.384 1.00 76.38 590 SER A CA 1
ATOM 4495 C C . SER A 1 590 ? 15.914 9.087 -53.131 1.00 76.38 590 SER A C 1
ATOM 4497 O O . SER A 1 590 ? 16.347 7.926 -53.216 1.00 76.38 590 SER A O 1
ATOM 4499 N N . ALA A 1 591 ? 14.757 9.502 -53.650 1.00 63.34 591 ALA A N 1
ATOM 4500 C CA . ALA A 1 591 ? 13.807 8.646 -54.352 1.00 63.34 591 ALA A CA 1
ATOM 4501 C C . ALA A 1 591 ? 14.388 8.043 -55.650 1.00 63.34 591 ALA A C 1
ATOM 4503 O O . ALA A 1 591 ? 14.133 6.881 -55.964 1.00 63.34 591 ALA A O 1
ATOM 4504 N N . GLU A 1 592 ? 15.238 8.776 -56.379 1.00 57.88 592 GLU A N 1
ATOM 4505 C CA . GLU A 1 592 ? 15.881 8.280 -57.611 1.00 57.88 592 GLU A CA 1
ATOM 4506 C C . GLU A 1 592 ? 16.884 7.149 -57.333 1.00 57.88 592 GLU A C 1
ATOM 4508 O O . GLU A 1 592 ? 16.933 6.148 -58.049 1.00 57.88 592 GLU A O 1
ATOM 4513 N N . MET A 1 593 ? 17.642 7.262 -56.240 1.00 54.09 593 MET A N 1
ATOM 4514 C CA . MET A 1 593 ? 18.594 6.233 -55.811 1.00 54.09 593 MET A CA 1
ATOM 4515 C C . MET A 1 593 ? 17.911 4.998 -55.182 1.00 54.09 593 MET A C 1
ATOM 4517 O O . MET A 1 593 ? 18.534 3.937 -55.078 1.00 54.09 593 MET A O 1
ATOM 4521 N N . ASP A 1 594 ? 16.638 5.094 -54.775 1.00 53.12 594 ASP A N 1
ATOM 4522 C CA . ASP A 1 594 ? 15.872 3.948 -54.249 1.00 53.12 594 ASP A CA 1
ATOM 4523 C C . ASP A 1 594 ? 15.487 2.987 -55.354 1.00 53.12 594 ASP A C 1
ATOM 4525 O O . ASP A 1 594 ? 15.761 1.787 -55.286 1.00 53.12 594 ASP A O 1
ATOM 4529 N N . ARG A 1 595 ? 14.988 3.561 -56.446 1.00 57.19 595 ARG A N 1
ATOM 4530 C CA . ARG A 1 595 ? 14.643 2.825 -57.653 1.00 57.19 595 ARG A CA 1
ATOM 4531 C C . ARG A 1 595 ? 15.827 2.011 -58.177 1.00 57.19 595 ARG A C 1
ATOM 4533 O O . ARG A 1 595 ? 15.665 0.828 -58.446 1.00 57.19 595 ARG A O 1
ATOM 4540 N N . ALA A 1 596 ? 17.033 2.588 -58.184 1.00 59.16 596 ALA A N 1
ATOM 4541 C CA . ALA A 1 596 ? 18.260 1.896 -58.590 1.00 59.16 596 ALA A CA 1
ATOM 4542 C C . ALA A 1 596 ? 18.649 0.729 -57.657 1.00 59.16 596 ALA A C 1
ATOM 4544 O O . ALA A 1 596 ? 19.123 -0.306 -58.121 1.00 59.16 596 ALA A O 1
ATOM 4545 N N . THR A 1 597 ? 18.433 0.868 -56.343 1.00 60.31 597 THR A N 1
ATOM 4546 C CA . THR A 1 597 ? 18.760 -0.176 -55.352 1.00 60.31 597 THR A CA 1
ATOM 4547 C C . THR A 1 597 ? 17.764 -1.341 -55.433 1.00 60.31 597 THR A C 1
ATOM 4549 O O . THR A 1 597 ? 18.159 -2.509 -55.383 1.00 60.31 597 THR A O 1
ATOM 4552 N N . GLN A 1 598 ? 16.472 -1.034 -55.591 1.00 63.50 598 GLN A N 1
ATOM 4553 C CA . GLN A 1 598 ? 15.417 -2.027 -55.804 1.00 63.50 598 GLN A CA 1
ATOM 4554 C C . GLN A 1 598 ? 15.571 -2.735 -57.156 1.00 63.50 598 GLN A C 1
ATOM 4556 O O . GLN A 1 598 ? 15.485 -3.962 -57.205 1.00 63.50 598 GLN A O 1
ATOM 4561 N N . ASP A 1 599 ? 15.888 -1.998 -58.225 1.00 68.69 599 ASP A N 1
ATOM 4562 C CA . ASP A 1 599 ? 16.196 -2.573 -59.539 1.00 68.69 599 ASP A CA 1
ATOM 4563 C C . ASP A 1 599 ? 17.400 -3.517 -59.472 1.00 68.69 599 ASP A C 1
ATOM 4565 O O . ASP A 1 599 ? 17.361 -4.598 -60.059 1.00 68.69 599 ASP A O 1
ATOM 4569 N N . ARG A 1 600 ? 18.441 -3.169 -58.703 1.00 73.44 600 ARG A N 1
ATOM 4570 C CA . ARG A 1 600 ? 19.621 -4.026 -58.524 1.00 73.44 600 ARG A CA 1
ATOM 4571 C C . ARG A 1 600 ? 19.301 -5.335 -57.801 1.00 73.44 600 ARG A C 1
ATOM 4573 O O . ARG A 1 600 ? 19.777 -6.383 -58.222 1.00 73.44 600 ARG A O 1
ATOM 4580 N N . ARG A 1 601 ? 18.465 -5.301 -56.753 1.00 72.50 601 ARG A N 1
ATOM 4581 C CA . ARG A 1 601 ? 17.975 -6.521 -56.073 1.00 72.50 601 ARG A CA 1
ATOM 4582 C C . ARG A 1 601 ? 17.092 -7.372 -56.984 1.00 72.50 601 ARG A C 1
ATOM 4584 O O . ARG A 1 601 ? 17.170 -8.597 -56.934 1.00 72.50 601 ARG A O 1
ATOM 4591 N N . GLY A 1 602 ? 16.268 -6.727 -57.812 1.00 81.12 602 GLY A N 1
ATOM 4592 C CA . GLY A 1 602 ? 15.506 -7.397 -58.863 1.00 81.12 602 GLY A CA 1
ATOM 4593 C C . GLY A 1 602 ? 16.436 -8.148 -59.814 1.00 81.12 602 GLY A C 1
ATOM 4594 O O . GLY A 1 602 ? 16.313 -9.359 -59.948 1.00 81.12 602 GLY A O 1
ATOM 4595 N N . LEU A 1 603 ? 17.437 -7.453 -60.361 1.00 83.88 603 LEU A N 1
ATOM 4596 C CA . LEU A 1 603 ? 18.436 -8.044 -61.253 1.00 83.88 603 LEU A CA 1
ATOM 4597 C C . LEU A 1 603 ? 19.257 -9.160 -60.597 1.00 83.88 603 LEU A C 1
ATOM 4599 O O . LEU A 1 603 ? 19.564 -10.127 -61.275 1.00 83.88 603 LEU A O 1
ATOM 4603 N N . GLU A 1 604 ? 19.594 -9.085 -59.306 1.00 85.81 604 GLU A N 1
ATOM 4604 C CA . GLU A 1 604 ? 20.275 -10.194 -58.613 1.00 85.81 604 GLU A CA 1
ATOM 4605 C C . GLU A 1 604 ? 19.406 -11.459 -58.576 1.00 85.81 604 GLU A C 1
ATOM 4607 O O . GLU A 1 604 ? 19.872 -12.563 -58.868 1.00 85.81 604 GLU A O 1
ATOM 4612 N N . ARG A 1 605 ? 18.124 -11.305 -58.227 1.00 84.94 605 ARG A N 1
ATOM 4613 C CA . ARG A 1 605 ? 17.176 -12.421 -58.218 1.00 84.94 605 ARG A CA 1
ATOM 4614 C C . ARG A 1 605 ? 16.999 -12.997 -59.621 1.00 84.94 605 ARG A C 1
ATOM 4616 O O . ARG A 1 605 ? 17.008 -14.216 -59.772 1.00 84.94 605 ARG A O 1
ATOM 4623 N N . ASP A 1 606 ? 16.852 -12.129 -60.613 1.00 88.69 606 ASP A N 1
ATOM 4624 C CA . ASP A 1 606 ? 16.627 -12.524 -62.000 1.00 88.69 606 ASP A CA 1
ATOM 4625 C C . ASP A 1 606 ? 17.899 -13.170 -62.595 1.00 88.69 606 ASP A C 1
ATOM 4627 O O . ASP A 1 606 ? 17.797 -14.163 -63.307 1.00 88.69 606 ASP A O 1
ATOM 4631 N N . LEU A 1 607 ? 19.103 -12.719 -62.214 1.00 89.25 607 LEU A N 1
ATOM 4632 C CA . LEU A 1 607 ? 20.376 -13.343 -62.599 1.00 89.25 607 LEU A CA 1
ATOM 4633 C C . LEU A 1 607 ? 20.499 -14.767 -62.049 1.00 89.25 607 LEU A C 1
ATOM 4635 O O . LEU A 1 607 ? 20.957 -15.660 -62.754 1.00 89.25 607 LEU A O 1
ATOM 4639 N N . ARG A 1 608 ? 20.063 -15.001 -60.804 1.00 87.50 608 ARG A N 1
ATOM 4640 C CA . ARG A 1 608 ? 20.044 -16.349 -60.217 1.00 87.50 608 ARG A CA 1
ATOM 4641 C C . ARG A 1 608 ? 19.147 -17.297 -61.017 1.00 87.50 608 ARG A C 1
ATOM 4643 O O . ARG A 1 608 ? 19.530 -18.439 -61.216 1.00 87.50 608 ARG A O 1
ATOM 4650 N N . ALA A 1 609 ? 17.998 -16.819 -61.497 1.00 85.31 609 ALA A N 1
ATOM 4651 C CA . ALA A 1 609 ? 17.129 -17.596 -62.381 1.00 85.31 609 ALA A CA 1
ATOM 4652 C C . ALA A 1 609 ? 17.748 -17.792 -63.778 1.00 85.31 609 ALA A C 1
ATOM 4654 O O . ALA A 1 609 ? 17.643 -18.874 -64.349 1.00 85.31 609 ALA A O 1
ATOM 4655 N N . ALA A 1 610 ? 18.435 -16.771 -64.299 1.00 87.44 610 ALA A N 1
ATOM 4656 C CA . ALA A 1 610 ? 19.067 -16.813 -65.612 1.00 87.44 610 ALA A CA 1
ATOM 4657 C C . ALA A 1 610 ? 20.158 -17.895 -65.717 1.00 87.44 610 ALA A C 1
ATOM 4659 O O . ALA A 1 610 ? 20.319 -18.481 -66.784 1.00 87.44 610 ALA A O 1
ATOM 4660 N N . LEU A 1 611 ? 20.867 -18.196 -64.620 1.00 85.06 611 LEU A N 1
ATOM 4661 C CA . LEU A 1 611 ? 21.913 -19.229 -64.573 1.00 85.06 611 LEU A CA 1
ATOM 4662 C C . LEU A 1 611 ? 21.410 -20.646 -64.890 1.00 85.06 611 LEU A C 1
ATOM 4664 O O . LEU A 1 611 ? 22.165 -21.434 -65.458 1.00 85.06 611 LEU A O 1
ATOM 4668 N N . ASP A 1 612 ? 20.149 -20.941 -64.571 1.00 79.50 612 ASP A N 1
ATOM 4669 C CA . ASP A 1 612 ? 19.507 -22.240 -64.821 1.00 79.50 612 ASP A CA 1
ATOM 4670 C C . ASP A 1 612 ? 18.758 -22.284 -66.171 1.00 79.50 612 ASP A C 1
ATOM 4672 O O . ASP A 1 612 ? 18.074 -23.259 -66.485 1.00 79.50 612 ASP A O 1
ATOM 4676 N N . SER A 1 613 ? 18.870 -21.226 -66.978 1.00 79.88 613 SER A N 1
ATOM 4677 C CA . SER A 1 613 ? 18.148 -21.044 -68.242 1.00 79.88 613 SER A CA 1
ATOM 4678 C C . SER A 1 613 ? 19.099 -20.720 -69.403 1.00 79.88 613 SER A C 1
ATOM 4680 O O . SER A 1 613 ? 20.280 -20.439 -69.198 1.00 79.88 613 SER A O 1
ATOM 4682 N N . ASP A 1 614 ? 18.583 -20.694 -70.634 1.00 79.25 614 ASP A N 1
ATOM 4683 C CA . ASP A 1 614 ? 19.356 -20.329 -71.834 1.00 79.25 614 ASP A CA 1
ATOM 4684 C C . ASP A 1 614 ? 19.457 -18.797 -72.055 1.00 79.25 614 ASP A C 1
ATOM 4686 O O . ASP A 1 614 ? 19.691 -18.326 -73.167 1.00 79.25 614 ASP A O 1
ATOM 4690 N N . GLU A 1 615 ? 19.270 -17.985 -71.005 1.00 88.88 615 GLU A N 1
ATOM 4691 C CA . GLU A 1 615 ? 19.358 -16.515 -71.077 1.00 88.88 615 GLU A CA 1
ATOM 4692 C C . GLU A 1 615 ? 20.801 -15.979 -71.118 1.00 88.88 615 GLU A C 1
ATOM 4694 O O . GLU A 1 615 ? 21.040 -14.852 -71.578 1.00 88.88 615 GLU A O 1
ATOM 4699 N N . ILE A 1 616 ? 21.762 -16.767 -70.625 1.00 91.62 616 ILE A N 1
ATOM 4700 C CA . ILE A 1 616 ? 23.195 -16.460 -70.670 1.00 91.62 616 ILE A CA 1
ATOM 4701 C C . ILE A 1 616 ? 23.804 -17.132 -71.901 1.00 91.62 616 ILE A C 1
ATOM 4703 O O . ILE A 1 616 ? 23.837 -18.354 -72.007 1.00 91.62 616 ILE A O 1
ATOM 4707 N N . THR A 1 617 ? 24.323 -16.318 -72.815 1.00 91.88 617 THR A N 1
ATOM 4708 C CA . THR A 1 617 ? 24.936 -16.750 -74.081 1.00 91.88 617 THR A CA 1
ATOM 4709 C C . THR A 1 617 ? 26.348 -16.188 -74.217 1.00 91.88 617 THR A C 1
ATOM 4711 O O . THR A 1 617 ? 26.750 -15.297 -73.461 1.00 91.88 617 THR A O 1
ATOM 4714 N N . LEU A 1 618 ? 27.123 -16.696 -75.177 1.00 93.94 618 LEU A N 1
ATOM 4715 C CA . LEU A 1 618 ? 28.480 -16.229 -75.452 1.00 93.94 618 LEU A CA 1
ATOM 4716 C C . LEU A 1 618 ? 28.556 -15.541 -76.817 1.00 93.94 618 LEU A C 1
ATOM 4718 O O . LEU A 1 618 ? 28.038 -16.024 -77.819 1.00 93.94 618 LEU A O 1
ATOM 4722 N N . ALA A 1 619 ? 29.227 -14.393 -76.849 1.00 94.50 619 ALA A N 1
ATOM 4723 C CA . ALA A 1 619 ? 29.704 -13.774 -78.077 1.00 94.50 619 ALA A CA 1
ATOM 4724 C C . ALA A 1 619 ? 31.217 -13.982 -78.178 1.00 94.50 619 ALA A C 1
ATOM 4726 O O . ALA A 1 619 ? 31.915 -13.877 -77.173 1.00 94.50 619 ALA A O 1
ATOM 4727 N N . TYR A 1 620 ? 31.729 -14.220 -79.385 1.00 94.44 620 TYR A N 1
ATOM 4728 C CA . TYR A 1 620 ? 33.144 -14.531 -79.590 1.00 94.44 620 TYR A CA 1
ATOM 4729 C C . TYR A 1 620 ? 33.880 -13.419 -80.316 1.00 94.44 620 TYR A C 1
ATOM 4731 O O . TYR A 1 620 ? 33.473 -12.995 -81.400 1.00 94.44 620 TYR A O 1
ATOM 4739 N N . GLN A 1 621 ? 34.995 -12.977 -79.740 1.00 94.69 621 GLN A N 1
ATOM 4740 C CA . GLN A 1 621 ? 35.884 -12.006 -80.364 1.00 94.69 621 GLN A CA 1
ATOM 4741 C C . GLN A 1 621 ? 37.152 -12.703 -80.888 1.00 94.69 621 GLN A C 1
ATOM 4743 O O . GLN A 1 621 ? 37.928 -13.231 -80.092 1.00 94.69 621 GLN A O 1
ATOM 4748 N N . PRO A 1 622 ? 37.394 -12.738 -82.213 1.00 92.81 622 PRO A N 1
ATOM 4749 C CA . PRO A 1 622 ? 38.541 -13.446 -82.768 1.00 92.81 622 PRO A CA 1
ATOM 4750 C C . PRO A 1 622 ? 39.861 -12.707 -82.534 1.00 92.81 622 PRO A C 1
ATOM 4752 O O . PRO A 1 622 ? 39.976 -11.502 -82.753 1.00 92.81 622 PRO A O 1
ATOM 4755 N N . VAL A 1 623 ? 40.887 -13.473 -82.173 1.00 89.62 623 VAL A N 1
ATOM 4756 C CA . VAL A 1 623 ? 42.281 -13.042 -82.066 1.00 89.62 623 VAL A CA 1
ATOM 4757 C C . VAL A 1 623 ? 43.043 -13.578 -83.273 1.00 89.62 623 VAL A C 1
ATOM 4759 O O . VAL A 1 623 ? 43.191 -14.791 -83.455 1.00 89.62 623 VAL A O 1
ATOM 4762 N N . VAL A 1 624 ? 43.531 -12.661 -84.106 1.00 90.75 624 VAL A N 1
ATOM 4763 C CA . VAL A 1 624 ? 44.204 -12.973 -85.373 1.00 90.75 624 VAL A CA 1
ATOM 4764 C C . VAL A 1 624 ? 45.718 -12.857 -85.215 1.00 90.75 624 VAL A C 1
ATOM 4766 O O . VAL A 1 624 ? 46.238 -11.874 -84.686 1.00 90.75 624 VAL A O 1
ATOM 4769 N N . SER A 1 625 ? 46.443 -13.858 -85.708 1.00 88.62 625 SER A N 1
ATOM 4770 C CA . SER A 1 625 ? 47.902 -13.822 -85.805 1.00 88.62 625 SER A CA 1
ATOM 4771 C C . SER A 1 625 ? 48.339 -12.792 -86.843 1.00 88.62 625 SER A C 1
ATOM 4773 O O . SER A 1 625 ? 48.036 -12.926 -88.025 1.00 88.62 625 SER A O 1
ATOM 4775 N N . THR A 1 626 ? 49.136 -11.805 -86.436 1.00 89.56 626 THR A N 1
ATOM 4776 C CA . THR A 1 626 ? 49.689 -10.794 -87.358 1.00 89.56 626 THR A CA 1
ATOM 4777 C C . THR A 1 626 ? 50.677 -11.371 -88.374 1.00 89.56 626 THR A C 1
ATOM 4779 O O . THR A 1 626 ? 50.973 -10.725 -89.372 1.00 89.56 626 THR A O 1
ATOM 4782 N N . LYS A 1 627 ? 51.204 -12.580 -88.133 1.00 89.69 627 LYS A N 1
ATOM 4783 C CA . LYS A 1 627 ? 52.160 -13.253 -89.024 1.00 89.69 627 LYS A CA 1
ATOM 4784 C C . LYS A 1 627 ? 51.479 -14.118 -90.083 1.00 89.69 627 LYS A C 1
ATOM 4786 O O . LYS A 1 627 ? 52.013 -14.265 -91.176 1.00 89.69 627 LYS A O 1
ATOM 4791 N N . THR A 1 628 ? 50.366 -14.756 -89.729 1.00 87.75 628 THR A N 1
ATOM 4792 C CA . THR A 1 628 ? 49.691 -15.747 -90.586 1.00 87.75 628 THR A CA 1
ATOM 4793 C C . THR A 1 628 ? 48.315 -15.293 -91.054 1.00 87.75 628 THR A C 1
ATOM 4795 O O . THR A 1 628 ? 47.716 -15.990 -91.861 1.00 87.75 628 THR A O 1
ATOM 4798 N N . GLU A 1 629 ? 47.807 -14.172 -90.532 1.00 88.31 629 GLU A N 1
ATOM 4799 C CA . GLU A 1 629 ? 46.454 -13.636 -90.761 1.00 88.31 629 GLU A CA 1
ATOM 4800 C C . GLU A 1 629 ? 45.320 -14.630 -90.446 1.00 88.31 629 GLU A C 1
ATOM 4802 O O . GLU A 1 629 ? 44.162 -14.416 -90.792 1.00 88.31 629 GLU A O 1
ATOM 4807 N N . GLN A 1 630 ? 45.639 -15.713 -89.734 1.00 89.81 630 GLN A N 1
ATOM 4808 C CA . GLN A 1 630 ? 44.685 -16.728 -89.301 1.00 89.81 630 GLN A CA 1
ATOM 4809 C C . GLN A 1 630 ? 44.251 -16.494 -87.856 1.00 89.81 630 GLN A C 1
ATOM 4811 O O . GLN A 1 630 ? 45.024 -16.001 -87.027 1.00 89.81 630 GLN A O 1
ATOM 4816 N N . ILE A 1 631 ? 43.014 -16.885 -87.554 1.00 91.06 631 ILE A N 1
ATOM 4817 C CA . ILE A 1 631 ? 42.471 -16.883 -86.194 1.00 91.06 631 ILE A CA 1
ATOM 4818 C C . ILE A 1 631 ? 43.227 -17.931 -85.375 1.00 91.06 631 ILE A C 1
ATOM 4820 O O . ILE A 1 631 ? 43.288 -19.099 -85.749 1.00 91.06 631 ILE A O 1
ATOM 4824 N N . THR A 1 632 ? 43.813 -17.511 -84.257 1.00 89.06 632 THR A N 1
ATOM 4825 C CA . THR A 1 632 ? 44.534 -18.404 -83.334 1.00 89.06 632 THR A CA 1
ATOM 4826 C C . THR A 1 632 ? 43.720 -18.740 -82.096 1.00 89.06 632 THR A C 1
ATOM 4828 O O . THR A 1 632 ? 43.851 -19.824 -81.532 1.00 89.06 632 THR A O 1
ATOM 4831 N N . SER A 1 633 ? 42.896 -17.799 -81.647 1.00 91.44 633 SER A N 1
ATOM 4832 C CA . SER A 1 633 ? 42.009 -17.980 -80.505 1.00 91.44 633 SER A CA 1
ATOM 4833 C C . SER A 1 633 ? 40.788 -17.083 -80.642 1.00 91.44 633 SER A C 1
ATOM 4835 O O . SER A 1 633 ? 40.797 -16.140 -81.432 1.00 91.44 633 SER A O 1
ATOM 4837 N N . VAL A 1 634 ? 39.744 -17.367 -79.877 1.00 93.06 634 VAL A N 1
ATOM 4838 C CA . VAL A 1 634 ? 38.575 -16.499 -79.735 1.00 93.06 634 VAL A CA 1
ATOM 4839 C C . VAL A 1 634 ? 38.311 -16.259 -78.253 1.00 93.06 634 VAL A C 1
ATOM 4841 O O . VAL A 1 634 ? 38.393 -17.189 -77.455 1.00 93.06 634 VAL A O 1
ATOM 4844 N N . GLU A 1 635 ? 38.031 -15.018 -77.879 1.00 93.56 635 GLU A N 1
ATOM 4845 C CA . GLU A 1 635 ? 37.657 -14.652 -76.514 1.00 93.56 635 GLU A CA 1
ATOM 4846 C C . GLU A 1 635 ? 36.146 -14.807 -76.334 1.00 93.56 635 GLU A C 1
ATOM 4848 O O . GLU A 1 635 ? 35.366 -14.251 -77.111 1.00 93.56 635 GLU A O 1
ATOM 4853 N N . ALA A 1 636 ? 35.746 -15.584 -75.328 1.00 94.00 636 ALA A N 1
ATOM 4854 C CA . ALA A 1 636 ? 34.362 -15.803 -74.946 1.00 94.00 636 ALA A CA 1
ATOM 4855 C C . ALA A 1 636 ? 33.875 -14.654 -74.053 1.00 94.00 636 ALA A C 1
ATOM 4857 O O . ALA A 1 636 ? 34.333 -14.474 -72.922 1.00 9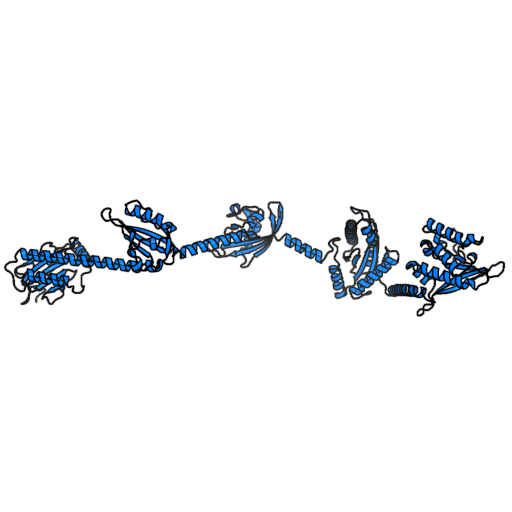4.00 636 ALA A O 1
ATOM 4858 N N . LEU A 1 637 ? 32.912 -13.886 -74.558 1.00 92.94 637 LEU A N 1
ATOM 4859 C CA . LEU A 1 637 ? 32.337 -12.730 -73.884 1.00 92.94 637 LEU A CA 1
ATOM 4860 C C . LEU A 1 637 ? 30.885 -13.021 -73.505 1.00 92.94 637 LEU A C 1
ATOM 4862 O O . LEU A 1 637 ? 30.016 -13.121 -74.373 1.00 92.94 637 LEU A O 1
ATOM 4866 N N . ALA A 1 638 ? 30.608 -13.097 -72.204 1.00 92.25 638 ALA A N 1
ATOM 4867 C CA . ALA A 1 638 ? 29.265 -13.360 -71.699 1.00 92.25 638 ALA A CA 1
ATOM 4868 C C . ALA A 1 638 ? 28.258 -12.276 -72.119 1.00 92.25 638 ALA A C 1
ATOM 4870 O O . ALA A 1 638 ? 28.551 -11.073 -72.114 1.00 92.25 638 ALA A O 1
ATOM 4871 N N . ARG A 1 639 ? 27.052 -12.705 -72.484 1.00 94.25 639 ARG A N 1
ATOM 4872 C CA . ARG A 1 639 ? 25.910 -11.864 -72.840 1.00 94.25 639 ARG A CA 1
ATOM 4873 C C . ARG A 1 639 ? 24.688 -12.357 -72.086 1.00 94.25 639 ARG A C 1
ATOM 4875 O O . ARG A 1 639 ? 24.377 -13.541 -72.132 1.00 94.25 639 ARG A O 1
ATOM 4882 N N . TRP A 1 640 ? 23.989 -11.441 -71.427 1.00 94.19 640 TRP A N 1
ATOM 4883 C CA . TRP A 1 640 ? 22.720 -11.743 -70.778 1.00 94.19 640 TRP A CA 1
ATOM 4884 C C . TRP A 1 640 ? 21.587 -11.004 -71.481 1.00 94.19 640 TRP A C 1
ATOM 4886 O O . TRP A 1 640 ? 21.573 -9.771 -71.530 1.00 94.19 640 TRP A O 1
ATOM 4896 N N . CYS A 1 641 ? 20.642 -11.762 -72.030 1.00 89.50 641 CYS A N 1
ATOM 4897 C CA . CYS A 1 641 ? 19.450 -11.234 -72.683 1.00 89.50 641 CYS A CA 1
ATOM 4898 C C . CYS A 1 641 ? 18.230 -11.498 -71.801 1.00 89.50 641 CYS A C 1
ATOM 4900 O O . CYS A 1 641 ? 17.598 -12.544 -71.903 1.00 89.50 641 CYS A O 1
ATOM 4902 N N . HIS A 1 642 ? 17.889 -10.536 -70.946 1.00 89.19 642 HIS A N 1
ATOM 4903 C CA . HIS A 1 642 ? 16.765 -10.673 -70.028 1.00 89.19 642 HIS A CA 1
ATOM 4904 C C . HIS A 1 642 ? 15.424 -10.600 -70.797 1.00 89.19 642 HIS A C 1
ATOM 4906 O O . HIS A 1 642 ? 15.226 -9.667 -71.582 1.00 89.19 642 HIS A O 1
ATOM 4912 N N . PRO A 1 643 ? 14.436 -11.475 -70.517 1.00 82.69 643 PRO A N 1
ATOM 4913 C CA . PRO A 1 643 ? 13.200 -11.608 -71.304 1.00 82.69 643 PRO A CA 1
ATOM 4914 C C . PRO A 1 643 ? 12.344 -10.333 -71.358 1.00 82.69 643 PRO A C 1
ATOM 4916 O O . PRO A 1 643 ? 11.743 -10.024 -72.382 1.00 82.69 643 PRO A O 1
ATOM 4919 N N . ILE A 1 644 ? 12.296 -9.577 -70.256 1.00 84.44 644 ILE A N 1
ATOM 4920 C CA . ILE A 1 644 ? 11.563 -8.301 -70.163 1.00 84.44 644 ILE A CA 1
ATOM 4921 C C . ILE A 1 644 ? 12.458 -7.082 -70.450 1.00 84.44 644 ILE A C 1
ATOM 4923 O O . ILE A 1 644 ? 12.049 -6.168 -71.160 1.00 84.44 644 ILE A O 1
ATOM 4927 N N . ARG A 1 645 ? 13.664 -7.034 -69.865 1.00 80.50 645 ARG A N 1
ATOM 4928 C CA . ARG A 1 645 ? 14.546 -5.854 -69.871 1.00 80.50 645 ARG A CA 1
ATOM 4929 C C . ARG A 1 645 ? 15.454 -5.760 -71.107 1.00 80.50 645 ARG A C 1
ATOM 4931 O O . ARG A 1 645 ? 16.059 -4.713 -71.318 1.00 80.50 645 ARG A O 1
ATOM 4938 N N . GLY A 1 646 ? 15.537 -6.807 -71.927 1.00 86.50 646 GLY A N 1
ATOM 4939 C CA . GLY A 1 646 ? 16.441 -6.860 -73.075 1.00 86.50 646 GLY A CA 1
ATOM 4940 C C . GLY A 1 646 ? 17.905 -7.098 -72.665 1.00 86.50 646 GLY A C 1
ATOM 4941 O O . GLY A 1 646 ? 18.156 -7.688 -71.612 1.00 86.50 646 GLY A O 1
ATOM 4942 N N . PRO A 1 647 ? 18.888 -6.694 -73.492 1.00 87.31 647 PRO A N 1
ATOM 4943 C CA . PRO A 1 647 ? 20.299 -6.971 -73.231 1.00 87.31 647 PRO A CA 1
ATOM 4944 C C . PRO A 1 647 ? 20.799 -6.225 -71.987 1.00 87.31 647 PRO A C 1
ATOM 4946 O O . PRO A 1 647 ? 20.725 -4.997 -71.913 1.00 87.31 647 PRO A O 1
ATOM 4949 N N . ILE A 1 648 ? 21.353 -6.970 -71.030 1.00 89.75 648 ILE A N 1
ATOM 4950 C CA . ILE A 1 648 ? 21.952 -6.427 -69.809 1.00 89.75 648 ILE A CA 1
ATOM 4951 C C . ILE A 1 648 ? 23.474 -6.293 -70.002 1.00 89.75 648 ILE A C 1
ATOM 4953 O O . ILE A 1 648 ? 24.124 -7.262 -70.407 1.00 89.75 648 ILE A O 1
ATOM 4957 N N . PRO A 1 649 ? 24.075 -5.118 -69.719 1.00 86.06 649 PRO A N 1
ATOM 4958 C CA . PRO A 1 649 ? 25.513 -4.908 -69.887 1.00 86.06 649 PRO A CA 1
ATOM 4959 C C . PRO A 1 649 ? 26.374 -5.859 -69.027 1.00 86.06 649 PRO A C 1
ATOM 4961 O O . PRO A 1 649 ? 26.076 -6.006 -67.838 1.00 86.06 649 PRO A O 1
ATOM 4964 N N . PRO A 1 650 ? 27.470 -6.433 -69.571 1.00 86.12 650 PRO A N 1
ATOM 4965 C CA . PRO A 1 650 ? 28.407 -7.285 -68.829 1.00 86.12 650 PRO A CA 1
ATOM 4966 C C . PRO A 1 650 ? 28.930 -6.668 -67.535 1.00 86.12 650 PRO A C 1
ATOM 4968 O O . PRO A 1 650 ? 28.836 -7.301 -66.488 1.00 86.12 650 PRO A O 1
ATOM 4971 N N . ASP A 1 651 ? 29.366 -5.409 -67.574 1.00 81.81 651 ASP A N 1
ATOM 4972 C CA . ASP A 1 651 ? 29.889 -4.707 -66.394 1.00 81.81 651 ASP A CA 1
ATOM 4973 C C . ASP A 1 651 ? 28.876 -4.663 -65.236 1.00 81.81 651 ASP A C 1
ATOM 4975 O O . ASP A 1 651 ? 29.259 -4.685 -64.067 1.00 81.81 651 ASP A O 1
ATOM 4979 N N . LEU A 1 652 ? 27.574 -4.635 -65.550 1.00 81.88 652 LEU A N 1
ATOM 4980 C CA . LEU A 1 652 ? 26.508 -4.574 -64.555 1.00 81.88 652 LEU A CA 1
ATOM 4981 C C . LEU A 1 652 ? 26.242 -5.943 -63.920 1.00 81.88 652 LEU A C 1
ATOM 4983 O O . LEU A 1 652 ? 26.227 -6.054 -62.696 1.00 81.88 652 LEU A O 1
ATOM 4987 N N . PHE A 1 653 ? 26.022 -6.992 -64.719 1.00 89.19 653 PHE A N 1
ATOM 4988 C CA . PHE A 1 653 ? 25.663 -8.297 -64.153 1.00 89.19 653 PHE A CA 1
ATOM 4989 C C . PHE A 1 653 ? 26.865 -9.069 -63.606 1.00 89.19 653 PHE A C 1
ATOM 4991 O O . PHE A 1 653 ? 26.690 -9.828 -62.657 1.00 89.19 653 PHE A O 1
ATOM 4998 N N . ILE A 1 654 ? 28.076 -8.850 -64.133 1.00 86.81 654 ILE A N 1
ATOM 4999 C CA . ILE A 1 654 ? 29.304 -9.426 -63.564 1.00 86.81 654 ILE A CA 1
ATOM 5000 C C . ILE A 1 654 ? 29.544 -8.837 -62.169 1.00 86.81 654 ILE A C 1
ATOM 5002 O O . ILE A 1 654 ? 29.752 -9.593 -61.225 1.00 86.81 654 ILE A O 1
ATOM 5006 N N . SER A 1 655 ? 29.400 -7.517 -62.001 1.00 83.38 655 SER A N 1
ATOM 5007 C CA . SER A 1 655 ? 29.500 -6.865 -60.686 1.00 83.38 655 SER A CA 1
ATOM 5008 C C . SER A 1 655 ? 28.454 -7.396 -59.695 1.00 83.38 655 SER A C 1
ATOM 5010 O O . SER A 1 655 ? 28.786 -7.705 -58.550 1.00 83.38 655 SER A O 1
ATOM 5012 N N . ILE A 1 656 ? 27.201 -7.578 -60.132 1.00 86.19 656 ILE A N 1
ATOM 5013 C CA . ILE A 1 656 ? 26.156 -8.192 -59.296 1.00 86.19 656 ILE A CA 1
ATOM 5014 C C . ILE A 1 656 ? 26.530 -9.634 -58.929 1.00 86.19 656 ILE A C 1
ATOM 5016 O O . ILE A 1 656 ? 26.360 -10.031 -57.775 1.00 86.19 656 ILE A O 1
ATOM 5020 N N . ALA A 1 657 ? 27.053 -10.419 -59.874 1.00 86.94 657 ALA A N 1
ATOM 5021 C CA . ALA A 1 657 ? 27.462 -11.798 -59.632 1.00 86.94 657 ALA A CA 1
ATOM 5022 C C . ALA A 1 657 ? 28.604 -11.892 -58.607 1.00 86.94 657 ALA A C 1
ATOM 5024 O O . ALA A 1 657 ? 28.586 -12.775 -57.751 1.00 86.94 657 ALA A O 1
ATOM 5025 N N . GLU A 1 658 ? 29.581 -10.986 -58.667 1.00 84.50 658 GLU A N 1
ATOM 5026 C CA . GLU A 1 658 ? 30.704 -10.943 -57.725 1.00 84.50 658 GLU A CA 1
ATOM 5027 C C . GLU A 1 658 ? 30.242 -10.614 -56.304 1.00 84.50 658 GLU A C 1
ATOM 5029 O O . GLU A 1 658 ? 30.594 -11.319 -55.359 1.00 84.50 658 GLU A O 1
ATOM 5034 N N . GLU A 1 659 ? 29.406 -9.587 -56.146 1.00 78.56 659 GLU A N 1
ATOM 5035 C CA . GLU A 1 659 ? 28.925 -9.149 -54.832 1.00 78.56 659 GLU A CA 1
ATOM 5036 C C . GLU A 1 659 ? 27.934 -10.125 -54.186 1.00 78.56 659 GLU A C 1
ATOM 5038 O O . GLU A 1 659 ? 27.889 -10.241 -52.960 1.00 78.56 659 GLU A O 1
ATOM 5043 N N . SER A 1 660 ? 27.141 -10.826 -54.999 1.00 82.31 660 SER A N 1
ATOM 5044 C CA . SER A 1 660 ? 26.165 -11.822 -54.533 1.00 82.31 660 SER A CA 1
ATOM 5045 C C . SER A 1 660 ? 26.752 -13.229 -54.375 1.00 82.31 660 SER A C 1
ATOM 5047 O O . SER A 1 660 ? 26.054 -14.136 -53.921 1.00 82.31 660 SER A O 1
ATOM 5049 N N . GLY A 1 661 ? 28.016 -13.434 -54.762 1.00 84.44 661 GLY A N 1
ATOM 5050 C CA . GLY A 1 661 ? 28.669 -14.745 -54.773 1.00 84.44 661 GLY A CA 1
ATOM 5051 C C . GLY A 1 661 ? 28.201 -15.683 -55.896 1.00 84.44 661 GLY A C 1
ATOM 5052 O O . GLY A 1 661 ? 28.635 -16.831 -55.950 1.00 84.44 661 GLY A O 1
ATOM 5053 N N . LEU A 1 662 ? 27.348 -15.218 -56.816 1.00 89.12 662 LEU A N 1
ATOM 5054 C CA . LEU A 1 662 ? 26.898 -15.984 -57.986 1.00 89.12 662 LEU A CA 1
ATOM 5055 C C . LEU A 1 662 ? 27.985 -16.137 -59.064 1.00 89.12 662 LEU A C 1
ATOM 5057 O O . LEU A 1 662 ? 27.839 -16.965 -59.962 1.00 89.12 662 LEU A O 1
ATOM 5061 N N . ILE A 1 663 ? 29.083 -15.379 -58.981 1.00 89.69 663 ILE A N 1
ATOM 5062 C CA . ILE A 1 663 ? 30.157 -15.377 -59.985 1.00 89.69 663 ILE A CA 1
ATOM 5063 C C . ILE A 1 663 ? 30.795 -16.754 -60.200 1.00 89.69 663 ILE A C 1
ATOM 5065 O O . ILE A 1 663 ? 31.156 -17.085 -61.325 1.00 89.69 663 ILE A O 1
ATOM 5069 N N . THR A 1 664 ? 30.876 -17.598 -59.169 1.00 88.88 664 THR A N 1
ATOM 5070 C CA . THR A 1 664 ? 31.408 -18.965 -59.303 1.00 88.88 664 THR A CA 1
ATOM 5071 C C . THR A 1 664 ? 30.500 -19.846 -60.159 1.00 88.88 664 THR A C 1
ATOM 5073 O O . THR A 1 664 ? 30.979 -20.576 -61.029 1.00 88.88 664 THR A O 1
ATOM 5076 N N . GLN A 1 665 ? 29.182 -19.736 -59.971 1.00 89.69 665 GLN A N 1
ATOM 5077 C CA . GLN A 1 665 ? 28.196 -20.477 -60.764 1.00 89.69 665 GLN A CA 1
ATOM 5078 C C . GLN A 1 665 ? 28.166 -19.963 -62.208 1.00 89.69 665 GLN A C 1
ATOM 5080 O O . GLN A 1 665 ? 28.254 -20.752 -63.149 1.00 89.69 665 GLN A O 1
ATOM 5085 N N . LEU A 1 666 ? 28.142 -18.637 -62.379 1.00 91.75 666 LEU A N 1
ATOM 5086 C CA . LEU A 1 666 ? 28.192 -17.982 -63.685 1.00 91.75 666 LEU A CA 1
ATOM 5087 C C . LEU A 1 666 ? 29.450 -18.368 -64.469 1.00 91.75 666 LEU A C 1
ATOM 5089 O O . LEU A 1 666 ? 29.358 -18.775 -65.623 1.00 91.75 666 LEU A O 1
ATOM 5093 N N . GLY A 1 667 ? 30.621 -18.281 -63.838 1.00 91.25 667 GLY A N 1
ATOM 5094 C CA . GLY A 1 667 ? 31.888 -18.623 -64.474 1.00 91.25 667 GLY A CA 1
ATOM 5095 C C . GLY A 1 667 ? 31.979 -20.101 -64.852 1.00 91.25 667 GLY A C 1
ATOM 5096 O O . GLY A 1 667 ? 32.473 -20.419 -65.929 1.00 91.25 667 GLY A O 1
ATOM 5097 N N . THR A 1 668 ? 31.433 -21.004 -64.030 1.00 91.31 668 THR A N 1
ATOM 5098 C CA . THR A 1 668 ? 31.342 -22.436 -64.370 1.00 91.31 668 THR A CA 1
ATOM 5099 C C . THR A 1 668 ? 30.461 -22.658 -65.599 1.00 91.31 668 THR A C 1
ATOM 5101 O O . THR A 1 668 ? 30.857 -23.369 -66.520 1.00 91.31 668 THR A O 1
ATOM 5104 N N . ARG A 1 669 ? 29.292 -22.004 -65.661 1.00 91.06 669 ARG A N 1
ATOM 5105 C CA . ARG A 1 669 ? 28.387 -22.093 -66.816 1.00 91.06 669 ARG A CA 1
ATOM 5106 C C . ARG A 1 669 ? 29.038 -21.554 -68.092 1.00 91.06 669 ARG A C 1
ATOM 5108 O O . ARG A 1 669 ? 28.961 -22.213 -69.124 1.00 91.06 669 ARG A O 1
ATOM 5115 N N . ILE A 1 670 ? 29.719 -20.407 -68.010 1.00 93.25 670 ILE A N 1
ATOM 5116 C CA . ILE A 1 670 ? 30.480 -19.822 -69.126 1.00 93.25 670 ILE A CA 1
ATOM 5117 C C . ILE A 1 670 ? 31.568 -20.788 -69.607 1.00 93.25 670 ILE A C 1
ATOM 5119 O O . ILE A 1 670 ? 31.700 -20.992 -70.810 1.00 93.25 670 ILE A O 1
ATOM 5123 N N . LEU A 1 671 ? 32.320 -21.407 -68.689 1.00 92.81 671 LEU A N 1
ATOM 5124 C CA . LEU A 1 671 ? 33.352 -22.390 -69.030 1.00 92.81 671 LEU A CA 1
ATOM 5125 C C . LEU A 1 671 ? 32.768 -23.595 -69.777 1.00 92.81 671 LEU A C 1
ATOM 5127 O O . LEU A 1 671 ? 33.344 -23.998 -70.785 1.00 92.81 671 LEU A O 1
ATOM 5131 N N . CYS A 1 672 ? 31.634 -24.141 -69.321 1.00 92.38 672 CYS A N 1
ATOM 5132 C CA . CYS A 1 672 ? 30.958 -25.244 -70.008 1.00 92.38 672 CYS A CA 1
ATOM 5133 C C . CYS A 1 672 ? 30.570 -24.867 -71.440 1.00 92.38 672 CYS A C 1
ATOM 5135 O O . CYS A 1 672 ? 31.035 -25.523 -72.367 1.00 92.38 672 CYS A O 1
ATOM 5137 N N . ILE A 1 673 ? 29.803 -23.784 -71.623 1.00 92.62 673 ILE A N 1
ATOM 5138 C CA . ILE A 1 673 ? 29.319 -23.359 -72.949 1.00 92.62 673 ILE A CA 1
ATOM 5139 C C . ILE A 1 673 ? 30.506 -23.088 -73.885 1.00 92.62 673 ILE A C 1
ATOM 5141 O O . ILE A 1 673 ? 30.542 -23.579 -75.010 1.00 92.62 673 ILE A O 1
ATOM 5145 N N . ALA A 1 674 ? 31.525 -22.373 -73.399 1.00 94.56 674 ALA A N 1
ATOM 5146 C CA . ALA A 1 674 ? 32.712 -22.050 -74.184 1.00 94.56 674 ALA A CA 1
ATOM 5147 C C . ALA A 1 674 ? 33.475 -23.306 -74.632 1.00 94.56 674 ALA A C 1
ATOM 5149 O O . ALA A 1 674 ? 33.975 -23.355 -75.755 1.00 94.56 674 ALA A O 1
ATOM 5150 N N . CYS A 1 675 ? 33.585 -24.321 -73.768 1.00 94.19 675 CYS A N 1
ATOM 5151 C CA . CYS A 1 675 ? 34.283 -25.561 -74.101 1.00 94.19 675 CYS A CA 1
ATOM 5152 C C . CYS A 1 675 ? 33.463 -26.467 -75.028 1.00 94.19 675 CYS A C 1
ATOM 5154 O O . CYS A 1 675 ? 34.039 -27.070 -75.933 1.00 94.19 675 CYS A O 1
ATOM 5156 N N . GLU A 1 676 ? 32.144 -26.541 -74.830 1.00 93.25 676 GLU A N 1
ATOM 5157 C CA . GLU A 1 676 ? 31.216 -27.282 -75.692 1.00 93.25 676 GLU A CA 1
ATOM 5158 C C . GLU A 1 676 ? 31.224 -26.722 -77.116 1.00 93.25 676 GLU A C 1
ATOM 5160 O O . GLU A 1 676 ? 31.450 -27.464 -78.068 1.00 93.25 676 GLU A O 1
ATOM 5165 N N . GLU A 1 677 ? 31.079 -25.407 -77.274 1.00 94.06 677 GLU A N 1
ATOM 5166 C CA . GLU A 1 677 ? 31.084 -24.779 -78.598 1.00 94.06 677 GLU A CA 1
ATOM 5167 C C . GLU A 1 677 ? 32.471 -24.847 -79.259 1.00 94.06 677 GLU A C 1
ATOM 5169 O O . GLU A 1 677 ? 32.579 -25.053 -80.470 1.00 94.06 677 GLU A O 1
ATOM 5174 N N . ALA A 1 678 ? 33.556 -24.773 -78.477 1.00 93.56 678 ALA A N 1
ATOM 5175 C CA . ALA A 1 678 ? 34.915 -24.891 -79.004 1.00 93.56 678 ALA A CA 1
ATOM 5176 C C . ALA A 1 678 ? 35.224 -26.255 -79.636 1.00 93.56 678 ALA A C 1
ATOM 5178 O O . ALA A 1 678 ? 36.091 -26.344 -80.518 1.00 93.56 678 ALA A O 1
ATOM 5179 N N . MET A 1 679 ? 34.520 -27.313 -79.228 1.00 93.56 679 MET A N 1
ATOM 5180 C CA . MET A 1 679 ? 34.653 -28.640 -79.833 1.00 93.56 679 MET A CA 1
ATOM 5181 C C . MET A 1 679 ? 34.213 -28.669 -81.298 1.00 93.56 679 MET A C 1
ATOM 5183 O O . MET A 1 679 ? 34.748 -29.464 -82.070 1.00 93.56 679 MET A O 1
ATOM 5187 N N . GLU A 1 680 ? 33.312 -27.776 -81.706 1.00 91.94 680 GLU A N 1
ATOM 5188 C CA . GLU A 1 680 ? 32.842 -27.673 -83.091 1.00 91.94 680 GLU A CA 1
ATOM 5189 C C . GLU A 1 680 ? 33.816 -26.902 -83.999 1.00 91.94 680 GLU A C 1
ATOM 5191 O O . GLU A 1 680 ? 33.674 -26.896 -85.224 1.00 91.94 680 GLU A O 1
ATOM 5196 N N . TRP A 1 681 ? 34.828 -26.245 -83.423 1.00 92.38 681 TRP A N 1
ATOM 5197 C CA . TRP A 1 681 ? 35.784 -25.426 -84.171 1.00 92.38 681 TRP A CA 1
ATOM 5198 C C . TRP A 1 681 ? 37.024 -26.221 -84.607 1.00 92.38 681 TRP A C 1
ATOM 5200 O O . TRP A 1 681 ? 37.386 -27.214 -83.969 1.00 92.38 681 TRP A O 1
ATOM 5210 N N . PRO A 1 682 ? 37.746 -25.761 -85.652 1.00 90.75 682 PRO A N 1
ATOM 5211 C CA . PRO A 1 682 ? 39.020 -26.348 -86.055 1.00 90.75 682 PRO A CA 1
ATOM 5212 C C . PRO A 1 682 ? 40.013 -26.500 -84.894 1.00 90.75 682 PRO A C 1
ATOM 5214 O O . PRO A 1 682 ? 40.180 -25.589 -84.087 1.00 90.75 682 PRO A O 1
ATOM 5217 N N . GLU A 1 683 ? 40.748 -27.616 -84.874 1.00 87.81 683 GLU A N 1
ATOM 5218 C CA . GLU A 1 683 ? 41.638 -28.021 -83.769 1.00 87.81 683 GLU A CA 1
ATOM 5219 C C . GLU A 1 683 ? 42.684 -26.959 -83.376 1.00 87.81 683 GLU A C 1
ATOM 5221 O O . GLU A 1 683 ? 43.063 -26.845 -82.213 1.00 87.81 683 GLU A O 1
ATOM 5226 N N . HIS A 1 684 ? 43.118 -26.132 -84.330 1.00 85.50 684 HIS A N 1
ATOM 5227 C CA . HIS A 1 684 ? 44.110 -25.080 -84.100 1.00 85.50 684 HIS A CA 1
ATOM 5228 C C . HIS A 1 684 ? 43.555 -23.827 -83.399 1.00 85.50 684 HIS A C 1
ATOM 5230 O O . HIS A 1 684 ? 44.347 -22.983 -82.978 1.00 85.50 684 HIS A O 1
ATOM 5236 N N . ILE A 1 685 ? 42.230 -23.683 -83.281 1.00 91.81 685 ILE A N 1
ATOM 5237 C CA . ILE A 1 685 ? 41.589 -22.524 -82.652 1.00 91.81 685 ILE A CA 1
ATOM 5238 C C . ILE A 1 685 ? 41.369 -22.805 -81.167 1.00 91.81 685 ILE A C 1
ATOM 5240 O O . ILE A 1 685 ? 40.749 -23.803 -80.789 1.00 91.81 685 ILE A O 1
ATOM 5244 N N . LYS A 1 686 ? 41.861 -21.895 -80.325 1.00 93.12 686 LYS A N 1
ATOM 5245 C CA . LYS A 1 686 ? 41.676 -21.929 -78.867 1.00 93.12 686 LYS A CA 1
ATOM 5246 C C . LYS A 1 686 ? 40.491 -21.074 -78.420 1.00 93.12 686 LYS A C 1
ATOM 5248 O O . LYS A 1 686 ? 40.178 -20.079 -79.071 1.00 93.12 686 LYS A O 1
ATOM 5253 N N . VAL A 1 687 ? 39.895 -21.408 -77.282 1.00 94.38 687 VAL A N 1
ATOM 5254 C CA . VAL A 1 687 ? 38.891 -20.582 -76.600 1.00 94.38 687 VAL A CA 1
ATOM 5255 C C . VAL A 1 687 ? 39.510 -19.927 -75.371 1.00 94.38 687 VAL A C 1
ATOM 5257 O O . VAL A 1 687 ? 40.142 -20.608 -74.567 1.00 94.38 687 VAL A O 1
ATOM 5260 N N . ALA A 1 688 ? 39.368 -18.611 -75.244 1.00 92.94 688 ALA A N 1
ATOM 5261 C CA . ALA A 1 688 ? 39.818 -17.843 -74.090 1.00 92.94 688 ALA A CA 1
ATOM 5262 C C . ALA A 1 688 ? 38.621 -17.454 -73.214 1.00 92.94 688 ALA A C 1
ATOM 5264 O O . ALA A 1 688 ? 37.640 -16.916 -73.724 1.00 92.94 688 ALA A O 1
ATOM 5265 N N . VAL A 1 689 ? 38.688 -17.742 -71.912 1.00 93.12 689 VAL A N 1
ATOM 5266 C CA . VAL A 1 689 ? 37.621 -17.460 -70.940 1.00 93.12 689 VAL A CA 1
ATOM 5267 C C . VAL A 1 689 ? 38.166 -16.601 -69.803 1.00 93.12 689 VAL A C 1
ATOM 5269 O O . VAL A 1 689 ? 39.159 -16.956 -69.167 1.00 93.12 689 VAL A O 1
ATOM 5272 N N . ASN A 1 690 ? 37.488 -15.485 -69.536 1.00 89.94 690 ASN A N 1
ATOM 5273 C CA . ASN A 1 690 ? 37.811 -14.576 -68.441 1.00 89.94 690 ASN A CA 1
ATOM 5274 C C . ASN A 1 690 ? 37.396 -15.164 -67.085 1.00 89.94 690 ASN A C 1
ATOM 5276 O O . ASN A 1 690 ? 36.275 -15.649 -66.929 1.00 89.94 690 ASN A O 1
ATOM 5280 N N . ILE A 1 691 ? 38.283 -15.071 -66.096 1.00 88.12 691 ILE A N 1
ATOM 5281 C CA . ILE A 1 691 ? 38.073 -15.563 -64.733 1.00 88.12 691 ILE A CA 1
ATOM 5282 C C . ILE A 1 691 ? 38.093 -14.394 -63.745 1.00 88.12 691 ILE A C 1
ATOM 5284 O O . ILE A 1 691 ? 39.043 -13.606 -63.706 1.00 88.12 691 ILE A O 1
ATOM 5288 N N . SER A 1 692 ? 37.056 -14.302 -62.907 1.00 85.38 692 SER A N 1
ATOM 5289 C CA . SER A 1 692 ? 37.001 -13.308 -61.829 1.00 85.38 692 SER A CA 1
ATOM 5290 C C . SER A 1 692 ? 37.983 -13.662 -60.702 1.00 85.38 692 SER A C 1
ATOM 5292 O O . SER A 1 692 ? 38.093 -14.837 -60.332 1.00 85.38 692 SER A O 1
ATOM 5294 N N . PRO A 1 693 ? 38.639 -12.671 -60.062 1.00 81.69 693 PRO A N 1
ATOM 5295 C CA . PRO A 1 693 ? 39.470 -12.910 -58.885 1.00 81.69 693 PRO A CA 1
ATOM 5296 C C . PRO A 1 693 ? 38.748 -13.671 -57.769 1.00 81.69 693 PRO A C 1
ATOM 5298 O O . PRO A 1 693 ? 39.367 -14.488 -57.090 1.00 81.69 693 PRO A O 1
ATOM 5301 N N . MET A 1 694 ? 37.439 -13.459 -57.598 1.00 81.19 694 MET A N 1
ATOM 5302 C CA . MET A 1 694 ? 36.641 -14.139 -56.570 1.00 81.19 694 MET A CA 1
ATOM 5303 C C . MET A 1 694 ? 36.577 -15.659 -56.773 1.00 81.19 694 MET A C 1
ATOM 5305 O O . MET A 1 694 ? 36.542 -16.398 -55.793 1.00 81.19 694 MET A O 1
ATOM 5309 N N . GLN A 1 695 ? 36.625 -16.135 -58.021 1.00 82.62 695 GLN A N 1
ATOM 5310 C CA . GLN A 1 695 ? 36.625 -17.569 -58.329 1.00 82.62 695 GLN A CA 1
ATOM 5311 C C . GLN A 1 695 ? 37.951 -18.239 -57.957 1.00 82.62 695 GLN A C 1
ATOM 5313 O O . GLN A 1 695 ? 37.967 -19.399 -57.571 1.00 82.62 695 GLN A O 1
ATOM 5318 N N . ILE A 1 696 ? 39.063 -17.505 -58.025 1.00 80.75 696 ILE A N 1
ATOM 5319 C CA . ILE A 1 696 ? 40.374 -18.009 -57.596 1.00 80.75 696 ILE A CA 1
ATOM 5320 C C . ILE A 1 696 ? 40.440 -18.083 -56.066 1.00 80.75 696 ILE A C 1
ATOM 5322 O O . ILE A 1 696 ? 40.959 -19.046 -55.511 1.00 80.75 696 ILE A O 1
ATOM 5326 N N . HIS A 1 697 ? 39.846 -17.108 -55.372 1.00 77.12 697 HIS A N 1
ATOM 5327 C CA . HIS A 1 697 ? 39.775 -17.108 -53.908 1.00 77.12 697 HIS A CA 1
ATOM 5328 C C . HIS A 1 697 ? 38.847 -18.193 -53.338 1.00 77.12 697 HIS A C 1
ATOM 5330 O O . HIS A 1 697 ? 38.994 -18.547 -52.170 1.00 77.12 697 HIS A O 1
ATOM 5336 N N . ALA A 1 698 ? 37.913 -18.728 -54.134 1.00 79.25 698 ALA A N 1
ATOM 5337 C CA . ALA A 1 698 ? 37.069 -19.851 -53.724 1.00 79.25 698 ALA A CA 1
ATOM 5338 C C . ALA A 1 698 ? 37.878 -21.146 -53.494 1.00 79.25 698 ALA A C 1
ATOM 5340 O O . ALA A 1 698 ? 37.466 -21.981 -52.691 1.00 79.25 698 ALA A O 1
ATOM 5341 N N . GLY A 1 699 ? 39.060 -21.272 -54.118 1.00 77.19 699 GLY A N 1
ATOM 5342 C CA . GLY A 1 699 ? 40.015 -22.358 -53.863 1.00 77.19 699 GLY A CA 1
ATOM 5343 C C . GLY A 1 699 ? 39.639 -23.719 -54.462 1.00 77.19 699 GLY A C 1
ATOM 5344 O O . GLY A 1 699 ? 40.203 -24.728 -54.051 1.00 77.19 699 GLY A O 1
ATOM 5345 N N . ASP A 1 700 ? 38.678 -23.758 -55.387 1.00 84.56 700 ASP A N 1
ATOM 5346 C CA . ASP A 1 700 ? 38.189 -24.963 -56.072 1.00 84.56 700 ASP A CA 1
ATOM 5347 C C . ASP A 1 700 ? 38.240 -24.852 -57.611 1.00 84.56 700 ASP A C 1
ATOM 5349 O O . ASP A 1 700 ? 37.850 -25.777 -58.330 1.00 84.56 700 ASP A O 1
ATOM 5353 N N . LEU A 1 701 ? 38.758 -23.742 -58.151 1.00 86.25 701 LEU A N 1
ATOM 5354 C CA . LEU A 1 701 ? 38.742 -23.454 -59.587 1.00 86.25 701 LEU A CA 1
ATOM 5355 C C . LEU A 1 701 ? 39.469 -24.527 -60.411 1.00 86.25 701 LEU A C 1
ATOM 5357 O O . LEU A 1 701 ? 38.998 -24.906 -61.486 1.00 86.25 701 LEU A O 1
ATOM 5361 N N . SER A 1 702 ? 40.601 -25.040 -59.924 1.00 86.31 702 SER A N 1
ATOM 5362 C CA . SER A 1 702 ? 41.335 -26.111 -60.607 1.00 86.31 702 SER A CA 1
ATOM 5363 C C . SER A 1 702 ? 40.521 -27.408 -60.738 1.00 86.31 702 SER A C 1
ATOM 5365 O O . SER A 1 702 ? 40.618 -28.114 -61.747 1.00 86.31 702 SER A O 1
ATOM 5367 N N . GLU A 1 703 ? 39.683 -27.724 -59.751 1.00 88.31 703 GLU A N 1
ATOM 5368 C CA . GLU A 1 703 ? 38.771 -28.865 -59.790 1.00 88.31 703 GLU A CA 1
ATOM 5369 C C . GLU A 1 703 ? 37.627 -28.619 -60.775 1.00 88.31 703 GLU A C 1
ATOM 5371 O O . GLU A 1 703 ? 37.358 -29.471 -61.625 1.00 88.31 703 GLU A O 1
ATOM 5376 N N . VAL A 1 704 ? 37.028 -27.426 -60.738 1.00 90.06 704 VAL A N 1
ATOM 5377 C CA . VAL A 1 704 ? 35.971 -27.016 -61.671 1.00 90.06 704 VAL A CA 1
ATOM 5378 C C . VAL A 1 704 ? 36.443 -27.130 -63.122 1.00 90.06 704 VAL A C 1
ATOM 5380 O O . VAL A 1 704 ? 35.799 -27.803 -63.925 1.00 90.06 704 VAL A O 1
ATOM 5383 N N . VAL A 1 705 ? 37.600 -26.554 -63.464 1.00 90.44 705 VAL A N 1
ATOM 5384 C CA . VAL A 1 705 ? 38.145 -26.595 -64.834 1.00 90.44 705 VAL A CA 1
ATOM 5385 C C . VAL A 1 705 ? 38.399 -28.033 -65.293 1.00 90.44 705 VAL A C 1
ATOM 5387 O O . VAL A 1 705 ? 38.066 -28.393 -66.422 1.00 90.44 705 VAL A O 1
ATOM 5390 N N . ARG A 1 706 ? 38.942 -28.886 -64.419 1.00 88.88 706 ARG A N 1
ATOM 5391 C CA . ARG A 1 706 ? 39.164 -30.310 -64.716 1.00 88.88 706 ARG A CA 1
ATOM 5392 C C . ARG A 1 706 ? 37.855 -31.035 -65.023 1.00 88.88 706 ARG A C 1
ATOM 5394 O O . ARG A 1 706 ? 37.799 -31.804 -65.985 1.00 88.88 706 ARG A O 1
ATOM 5401 N N . ASN A 1 707 ? 36.818 -30.785 -64.229 1.00 91.25 707 ASN A N 1
ATOM 5402 C CA . ASN A 1 707 ? 35.505 -31.393 -64.412 1.00 91.25 707 ASN A CA 1
ATOM 5403 C C . ASN A 1 707 ? 34.870 -30.940 -65.732 1.00 91.25 707 ASN A C 1
ATOM 5405 O O . ASN A 1 707 ? 34.378 -31.782 -66.479 1.00 91.25 707 ASN A O 1
ATOM 5409 N N . VAL A 1 708 ? 34.966 -29.650 -66.074 1.00 92.44 708 VAL A N 1
ATOM 5410 C CA . VAL A 1 708 ? 34.461 -29.112 -67.349 1.00 92.44 708 VAL A CA 1
ATOM 5411 C C . VAL A 1 708 ? 35.198 -29.710 -68.549 1.00 92.44 708 VAL A C 1
ATOM 5413 O O . VAL A 1 708 ? 34.557 -30.189 -69.481 1.00 92.44 708 VAL A O 1
ATOM 5416 N N . LEU A 1 709 ? 36.533 -29.751 -68.535 1.00 90.06 709 LEU A N 1
ATOM 5417 C CA . LEU A 1 709 ? 37.313 -30.356 -69.624 1.00 90.06 709 LEU A CA 1
ATOM 5418 C C . LEU A 1 709 ? 36.983 -31.845 -69.803 1.00 90.06 709 LEU A C 1
ATOM 5420 O O . LEU A 1 709 ? 36.877 -32.328 -70.927 1.00 90.06 709 LEU A O 1
ATOM 5424 N N . THR A 1 710 ? 36.772 -32.563 -68.697 1.00 90.19 710 THR A N 1
ATOM 5425 C CA . THR A 1 710 ? 36.386 -33.981 -68.728 1.00 90.19 710 THR A CA 1
ATOM 5426 C C . THR A 1 710 ? 34.974 -34.170 -69.284 1.00 90.19 710 THR A C 1
ATOM 5428 O O . THR A 1 710 ? 34.753 -35.080 -70.078 1.00 90.19 710 THR A O 1
ATOM 5431 N N . ALA A 1 711 ? 34.024 -33.318 -68.891 1.00 91.06 711 ALA A N 1
ATOM 5432 C CA . ALA A 1 711 ? 32.631 -33.405 -69.323 1.00 91.06 711 ALA A CA 1
ATOM 5433 C C . ALA A 1 711 ? 32.442 -33.025 -70.801 1.00 91.06 711 ALA A C 1
ATOM 5435 O O . ALA A 1 711 ? 31.688 -33.682 -71.511 1.00 91.06 711 ALA A O 1
ATOM 5436 N N . THR A 1 712 ? 33.144 -31.989 -71.263 1.00 91.88 712 THR A N 1
ATOM 5437 C CA . THR A 1 712 ? 33.033 -31.463 -72.637 1.00 91.88 712 THR A CA 1
ATOM 5438 C C . THR A 1 712 ? 33.939 -32.187 -73.634 1.00 91.88 712 THR A C 1
ATOM 5440 O O . THR A 1 712 ? 33.694 -32.158 -74.837 1.00 91.88 712 THR A O 1
ATOM 5443 N N . GLY A 1 713 ? 34.994 -32.848 -73.148 1.00 89.06 713 GLY A N 1
ATOM 5444 C CA . GLY A 1 713 ? 35.983 -33.529 -73.980 1.00 89.06 713 GLY A CA 1
ATOM 5445 C C . GLY A 1 713 ? 36.978 -32.593 -74.671 1.00 89.06 713 GLY A C 1
ATOM 5446 O O . GLY A 1 713 ? 37.784 -33.068 -75.474 1.00 89.06 713 GLY A O 1
ATOM 5447 N N . LEU A 1 714 ? 36.956 -31.287 -74.370 1.00 90.31 714 LEU A N 1
ATOM 5448 C CA . LEU A 1 714 ? 37.877 -30.326 -74.969 1.00 90.31 714 LEU A CA 1
ATOM 5449 C C . LEU A 1 714 ? 39.327 -30.667 -74.584 1.00 90.31 714 LEU A C 1
ATOM 5451 O O . LEU A 1 714 ? 39.649 -30.724 -73.392 1.00 90.31 714 LEU A O 1
ATOM 5455 N N . PRO A 1 715 ? 40.241 -30.851 -75.560 1.00 88.25 715 PRO A N 1
ATOM 5456 C CA . PRO A 1 715 ? 41.653 -30.997 -75.261 1.00 88.25 715 PRO A CA 1
ATOM 5457 C C . PRO A 1 715 ? 42.127 -29.779 -74.489 1.00 88.25 715 PRO A C 1
ATOM 5459 O O . PRO A 1 715 ? 41.972 -28.644 -74.938 1.00 88.25 715 PRO A O 1
ATOM 5462 N N . SER A 1 716 ? 42.740 -30.021 -73.338 1.00 85.50 716 SER A N 1
ATOM 5463 C CA . SER A 1 716 ? 43.056 -28.965 -72.388 1.00 85.50 716 SER A CA 1
ATOM 5464 C C . SER A 1 716 ? 43.863 -27.826 -73.051 1.00 85.50 716 SER A C 1
ATOM 5466 O O . SER A 1 716 ? 43.565 -26.660 -72.827 1.00 85.50 716 SER A O 1
ATOM 5468 N N . HIS A 1 717 ? 44.793 -28.129 -73.969 1.00 84.56 717 HIS A N 1
ATOM 5469 C CA . HIS A 1 717 ? 45.617 -27.138 -74.688 1.00 84.56 717 HIS A CA 1
ATOM 5470 C C . HIS A 1 717 ? 44.838 -26.137 -75.573 1.00 84.56 717 HIS A C 1
ATOM 5472 O O . HIS A 1 717 ? 45.428 -25.159 -76.060 1.00 84.56 717 HIS A O 1
ATOM 5478 N N . ARG A 1 718 ? 43.544 -26.394 -75.815 1.00 90.44 718 ARG A N 1
ATOM 5479 C CA . ARG A 1 718 ? 42.620 -25.507 -76.532 1.00 90.44 718 ARG A CA 1
ATOM 5480 C C . ARG A 1 718 ? 41.883 -24.532 -75.610 1.00 90.44 718 ARG A C 1
ATOM 5482 O O . ARG A 1 718 ? 41.325 -23.572 -76.129 1.00 90.44 718 ARG A O 1
ATOM 5489 N N . LEU A 1 719 ? 41.913 -24.724 -74.289 1.00 91.44 719 LEU A N 1
ATOM 5490 C CA . LEU A 1 719 ? 41.364 -23.781 -73.312 1.00 91.44 719 LEU A CA 1
ATOM 5491 C C . LEU A 1 719 ? 42.449 -22.810 -72.831 1.00 91.44 719 LEU A C 1
ATOM 5493 O O . LEU A 1 719 ? 43.537 -23.210 -72.417 1.00 91.44 719 LEU A O 1
ATOM 5497 N N . GLN A 1 720 ? 42.133 -21.523 -72.858 1.00 90.25 720 GLN A N 1
ATOM 5498 C CA . GLN A 1 720 ? 42.949 -20.440 -72.334 1.00 90.25 720 GLN A CA 1
ATOM 5499 C C . GLN A 1 720 ? 42.170 -19.711 -71.238 1.00 90.25 720 GLN A C 1
ATOM 5501 O O . GLN A 1 720 ? 41.022 -19.330 -71.439 1.00 90.25 720 GLN A O 1
ATOM 5506 N N . LEU A 1 721 ? 42.790 -19.522 -70.074 1.00 88.62 721 LEU A N 1
ATOM 5507 C CA . LEU A 1 721 ? 42.181 -18.782 -68.969 1.00 88.62 721 LEU A CA 1
ATOM 5508 C C . LEU A 1 721 ? 42.806 -17.390 -68.900 1.00 88.62 721 LEU A C 1
ATOM 5510 O O . LEU A 1 721 ? 44.034 -17.255 -68.872 1.00 88.62 721 LEU A O 1
ATOM 5514 N N . GLU A 1 722 ? 41.963 -16.365 -68.882 1.00 85.81 722 GLU A N 1
ATOM 5515 C CA . GLU A 1 722 ?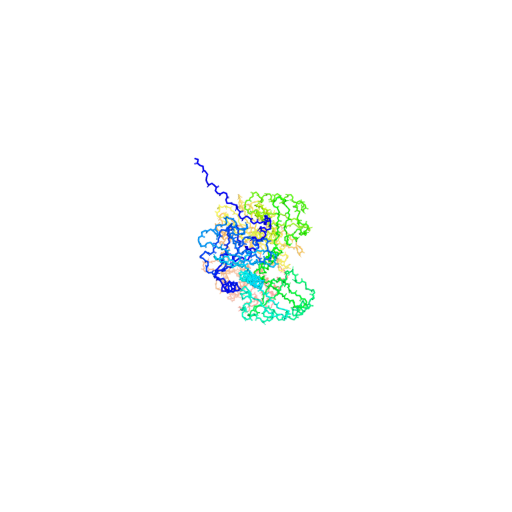 42.377 -14.967 -68.793 1.00 85.81 722 GLU A CA 1
ATOM 5516 C C . GLU A 1 722 ? 42.055 -14.419 -67.406 1.00 85.81 722 GLU A C 1
ATOM 5518 O O . GLU A 1 722 ? 40.955 -14.597 -66.882 1.00 85.81 722 GLU A O 1
ATOM 5523 N N . VAL A 1 723 ? 43.044 -13.776 -66.792 1.00 81.81 723 VAL A N 1
ATOM 5524 C CA . VAL A 1 723 ? 42.947 -13.195 -65.450 1.00 81.81 723 VAL A CA 1
ATOM 5525 C C . VAL A 1 723 ? 43.363 -11.733 -65.502 1.00 81.81 723 VAL A C 1
ATOM 5527 O O . VAL A 1 723 ? 44.187 -11.326 -66.323 1.00 81.81 723 VAL A O 1
ATOM 5530 N N . THR A 1 724 ? 42.785 -10.922 -64.622 1.00 71.69 724 THR A N 1
ATOM 5531 C CA . THR A 1 724 ? 43.124 -9.500 -64.518 1.00 71.69 724 THR A CA 1
ATOM 5532 C C . THR A 1 724 ? 44.342 -9.286 -63.612 1.00 71.69 724 THR A C 1
ATOM 5534 O O . THR A 1 724 ? 44.538 -10.000 -62.632 1.00 71.69 724 THR A O 1
ATOM 5537 N N . GLU A 1 725 ? 45.154 -8.260 -63.898 1.00 62.56 725 GLU A N 1
ATOM 5538 C CA . GLU A 1 725 ? 46.381 -7.930 -63.141 1.00 62.56 725 GLU A CA 1
ATOM 5539 C C . GLU A 1 725 ? 46.111 -7.657 -61.644 1.00 62.56 725 GLU A C 1
ATOM 5541 O O . GLU A 1 725 ? 46.941 -7.951 -60.783 1.00 62.56 725 GLU A O 1
ATOM 5546 N N . GLY A 1 726 ? 44.909 -7.165 -61.311 1.00 59.09 726 GLY A N 1
ATOM 5547 C CA . GLY A 1 726 ? 44.471 -6.893 -59.936 1.00 59.09 726 GLY A CA 1
ATOM 5548 C C . GLY A 1 726 ? 44.352 -8.130 -59.037 1.00 59.09 726 GLY A C 1
ATOM 5549 O O . GLY A 1 726 ? 44.209 -7.982 -57.822 1.00 59.09 726 GLY A O 1
ATOM 5550 N N . LEU A 1 727 ? 44.457 -9.335 -59.606 1.00 62.50 727 LEU A N 1
ATOM 5551 C CA . LEU A 1 727 ? 44.466 -10.605 -58.885 1.00 62.50 727 LEU A CA 1
ATOM 5552 C C . LEU A 1 727 ? 45.594 -10.690 -57.837 1.00 62.50 727 LEU A C 1
ATOM 5554 O O . LEU A 1 727 ? 45.400 -11.277 -56.779 1.00 62.50 727 LEU A O 1
ATOM 5558 N N . PHE A 1 728 ? 46.749 -10.063 -58.083 1.00 58.69 728 PHE A N 1
ATOM 5559 C CA . PHE A 1 728 ? 47.932 -10.184 -57.217 1.00 58.69 728 PHE A CA 1
ATOM 5560 C C . PHE A 1 728 ? 47.938 -9.251 -55.990 1.00 58.69 728 PHE A C 1
ATOM 5562 O O . PHE A 1 728 ? 48.926 -9.201 -55.258 1.00 58.69 728 PHE A O 1
ATOM 5569 N N . LEU A 1 729 ? 46.856 -8.502 -55.744 1.00 55.41 729 LEU A N 1
ATOM 5570 C CA . LEU A 1 729 ? 46.776 -7.519 -54.653 1.00 55.41 729 LEU A CA 1
ATOM 5571 C C . LEU A 1 729 ? 46.240 -8.087 -53.324 1.00 55.41 729 LEU A C 1
ATOM 5573 O O . LEU A 1 729 ? 46.361 -7.421 -52.294 1.00 55.41 729 LEU A O 1
ATOM 5577 N N . ARG A 1 730 ? 45.639 -9.285 -53.318 1.00 51.44 730 ARG A N 1
ATOM 5578 C CA . ARG A 1 730 ? 45.084 -9.949 -52.122 1.00 51.44 730 ARG A CA 1
ATOM 5579 C C . ARG A 1 730 ? 45.492 -11.428 -52.103 1.00 51.44 730 ARG A C 1
ATOM 5581 O O . ARG A 1 730 ? 45.462 -12.073 -53.138 1.00 51.44 730 ARG A O 1
ATOM 5588 N N . ASP A 1 731 ? 45.916 -11.921 -50.935 1.00 57.78 731 ASP A N 1
ATOM 5589 C CA . ASP A 1 731 ? 46.302 -13.320 -50.655 1.00 57.78 731 ASP A CA 1
ATOM 5590 C C . ASP A 1 731 ? 47.154 -14.019 -51.744 1.00 57.78 731 ASP A C 1
ATOM 5592 O O . ASP A 1 731 ? 46.724 -14.925 -52.467 1.00 57.78 731 ASP A O 1
ATOM 5596 N N . VAL A 1 732 ? 48.418 -13.590 -51.840 1.00 65.81 732 VAL A N 1
ATOM 5597 C CA . VAL A 1 732 ? 49.389 -14.041 -52.854 1.00 65.81 732 VAL A CA 1
ATOM 5598 C C . VAL A 1 732 ? 49.632 -15.559 -52.800 1.00 65.81 732 VAL A C 1
ATOM 5600 O O . VAL A 1 732 ? 49.703 -16.200 -53.847 1.00 65.81 732 VAL A O 1
ATOM 5603 N N . ASP A 1 733 ? 49.700 -16.154 -51.605 1.00 71.38 733 ASP A N 1
ATOM 5604 C CA . ASP A 1 733 ? 50.042 -17.575 -51.421 1.00 71.38 733 ASP A CA 1
ATOM 5605 C C . ASP A 1 733 ? 48.914 -18.543 -51.823 1.00 71.38 733 ASP A C 1
ATOM 5607 O O . ASP A 1 733 ? 49.172 -19.673 -52.248 1.00 71.38 733 ASP A O 1
ATOM 5611 N N . LEU A 1 734 ? 47.646 -18.140 -51.670 1.00 70.81 734 LEU A N 1
ATOM 5612 C CA . LEU A 1 734 ? 46.499 -18.931 -52.133 1.00 70.81 734 LEU A CA 1
ATOM 5613 C C . LEU A 1 734 ? 46.400 -18.863 -53.660 1.00 70.81 734 LEU A C 1
ATOM 5615 O O . LEU A 1 734 ? 46.345 -19.897 -54.324 1.00 70.81 734 LEU A O 1
ATOM 5619 N N . THR A 1 735 ? 46.474 -17.646 -54.200 1.00 70.94 735 THR A N 1
ATOM 5620 C CA . THR A 1 735 ? 46.442 -17.371 -55.640 1.00 70.94 735 THR A CA 1
ATOM 5621 C C . THR A 1 735 ? 47.542 -18.133 -56.381 1.00 70.94 735 THR A C 1
ATOM 5623 O O . THR A 1 735 ? 47.287 -18.755 -57.410 1.00 70.94 735 THR A O 1
ATOM 5626 N N . PHE A 1 736 ? 48.767 -18.145 -55.846 1.00 75.56 736 PHE A N 1
ATOM 5627 C CA . PHE A 1 736 ? 49.888 -18.848 -56.471 1.00 75.56 736 PHE A CA 1
ATOM 5628 C C . PHE A 1 736 ? 49.673 -20.369 -56.528 1.00 75.56 736 PHE A C 1
ATOM 5630 O O . PHE A 1 736 ? 49.922 -20.980 -57.567 1.00 75.56 736 PHE A O 1
ATOM 5637 N N . ARG A 1 737 ? 49.152 -20.977 -55.451 1.00 77.81 737 ARG A N 1
ATOM 5638 C CA . ARG A 1 737 ? 48.863 -22.422 -55.398 1.00 77.81 737 ARG A CA 1
ATOM 5639 C C . ARG A 1 737 ? 47.794 -22.842 -56.406 1.00 77.81 737 ARG A C 1
ATOM 5641 O O . ARG A 1 737 ? 47.991 -23.835 -57.102 1.00 77.81 737 ARG A O 1
ATOM 5648 N N . GLU A 1 738 ? 46.702 -22.089 -56.521 1.00 78.25 738 GLU A N 1
ATOM 5649 C CA . GLU A 1 738 ? 45.656 -22.363 -57.520 1.00 78.25 738 GLU A CA 1
ATOM 5650 C C . GLU A 1 738 ? 46.190 -22.244 -58.956 1.00 78.25 738 GLU A C 1
ATOM 5652 O O . GLU A 1 738 ? 45.947 -23.116 -59.792 1.00 78.25 738 GLU A O 1
ATOM 5657 N N . LEU A 1 739 ? 46.998 -21.217 -59.250 1.00 76.56 739 LEU A N 1
ATOM 5658 C CA . LEU A 1 739 ? 47.610 -21.053 -60.574 1.00 76.56 739 LEU A CA 1
ATOM 5659 C C . LEU A 1 739 ? 48.603 -22.180 -60.910 1.00 76.56 739 LEU A C 1
ATOM 5661 O O . LEU A 1 739 ? 48.666 -22.615 -62.064 1.00 76.56 739 LEU A O 1
ATOM 5665 N N . GLU A 1 740 ? 49.368 -22.685 -59.936 1.00 77.50 740 GLU A N 1
ATOM 5666 C CA . GLU A 1 740 ? 50.223 -23.866 -60.126 1.00 77.50 740 GLU A CA 1
ATOM 5667 C C . GLU A 1 740 ? 49.406 -25.129 -60.415 1.00 77.50 740 GLU A C 1
ATOM 5669 O O . GLU A 1 740 ? 49.745 -25.883 -61.334 1.00 77.50 740 GLU A O 1
ATOM 5674 N N . GLN A 1 741 ? 48.304 -25.343 -59.692 1.00 79.38 741 GLN A N 1
ATOM 5675 C CA . GLN A 1 741 ? 47.407 -26.473 -59.940 1.00 79.38 741 GLN A CA 1
ATOM 5676 C C . GLN A 1 741 ? 46.783 -26.398 -61.338 1.00 79.38 741 GLN A C 1
ATOM 5678 O O . GLN A 1 741 ? 46.815 -27.390 -62.071 1.00 79.38 741 GLN A O 1
ATOM 5683 N N . LEU A 1 742 ? 46.314 -25.222 -61.762 1.00 78.44 742 LEU A N 1
ATOM 5684 C CA . LEU A 1 742 ? 45.797 -24.999 -63.115 1.00 78.44 742 LEU A CA 1
ATOM 5685 C C . LEU A 1 742 ? 46.858 -25.256 -64.195 1.00 78.44 742 LEU A C 1
ATOM 5687 O O . LEU A 1 742 ? 46.571 -25.896 -65.206 1.00 78.44 742 LEU A O 1
ATOM 5691 N N . ARG A 1 743 ? 48.114 -24.842 -63.974 1.00 72.38 743 ARG A N 1
ATOM 5692 C CA . ARG A 1 743 ? 49.230 -25.159 -64.885 1.00 72.38 743 ARG A CA 1
ATOM 5693 C C . ARG A 1 743 ? 49.530 -26.659 -64.944 1.00 72.38 743 ARG A C 1
ATOM 5695 O O . ARG A 1 743 ? 49.868 -27.163 -66.016 1.00 72.38 743 ARG A O 1
ATOM 5702 N N . SER A 1 744 ? 49.399 -27.376 -63.825 1.00 71.31 744 SER A N 1
ATOM 5703 C CA . SER A 1 744 ? 49.658 -28.822 -63.752 1.00 71.31 744 SER A CA 1
ATOM 5704 C C . SER A 1 744 ? 48.663 -29.663 -64.566 1.00 71.31 744 SER A C 1
ATOM 5706 O O . SER A 1 744 ? 49.039 -30.688 -65.137 1.00 71.31 744 SER A O 1
ATOM 5708 N N . LEU A 1 745 ? 47.416 -29.192 -64.698 1.00 68.44 745 LEU A N 1
ATOM 5709 C CA . LEU A 1 745 ? 46.389 -29.810 -65.548 1.00 68.44 745 LEU A CA 1
ATOM 5710 C C . LEU A 1 745 ? 46.765 -29.762 -67.035 1.00 68.44 745 LEU A C 1
ATOM 5712 O O . LEU A 1 745 ? 46.417 -30.659 -67.802 1.00 68.44 745 LEU A O 1
ATOM 5716 N N . GLY A 1 746 ? 47.509 -28.733 -67.441 1.00 56.78 746 GLY A N 1
ATOM 5717 C CA . GLY A 1 746 ? 47.972 -28.568 -68.813 1.00 56.78 746 GLY A CA 1
ATOM 5718 C C . GLY A 1 746 ? 49.256 -29.323 -69.154 1.00 56.78 746 GLY A C 1
ATOM 5719 O O . GLY A 1 746 ? 49.432 -29.800 -70.278 1.00 56.78 746 GLY A O 1
ATOM 5720 N N . SER A 1 747 ? 50.157 -29.485 -68.184 1.00 45.44 747 SER A N 1
ATOM 5721 C CA . SER A 1 747 ? 51.469 -30.105 -68.399 1.00 45.44 747 SER A CA 1
ATOM 5722 C C . SER A 1 747 ? 51.432 -31.626 -68.579 1.00 45.44 747 SER A C 1
ATOM 5724 O O . SER A 1 747 ? 52.415 -32.190 -69.053 1.00 45.44 747 SER A O 1
ATOM 5726 N N . HIS A 1 748 ? 50.307 -32.295 -68.301 1.00 45.47 748 HIS A N 1
ATOM 5727 C CA . HIS A 1 748 ? 50.134 -33.711 -68.645 1.00 45.47 748 HIS A CA 1
ATOM 5728 C C . HIS A 1 748 ? 49.931 -33.958 -70.153 1.00 45.47 748 HIS A C 1
ATOM 5730 O O . HIS A 1 748 ? 50.093 -35.102 -70.577 1.00 45.47 748 HIS A O 1
ATOM 5736 N N . HIS A 1 749 ? 49.609 -32.941 -70.976 1.00 41.53 749 HIS A N 1
ATOM 5737 C CA . HIS A 1 749 ? 49.230 -33.138 -72.392 1.00 41.53 749 HIS A CA 1
ATOM 5738 C C . HIS A 1 749 ? 49.944 -32.268 -73.456 1.00 41.53 749 HIS A C 1
ATOM 5740 O O . HIS A 1 749 ? 49.734 -32.537 -74.635 1.00 41.53 749 HIS A O 1
ATOM 5746 N N . SER A 1 750 ? 50.792 -31.280 -73.121 1.00 32.19 750 SER A N 1
ATOM 5747 C CA . SER A 1 750 ? 51.906 -30.727 -73.953 1.00 32.19 750 SER A CA 1
ATOM 5748 C C . SER A 1 750 ? 52.330 -29.313 -73.507 1.00 32.19 750 SER A C 1
ATOM 5750 O O . SER A 1 750 ? 51.595 -28.587 -72.842 1.00 32.19 750 SER A O 1
ATOM 5752 N N . SER A 1 751 ? 53.556 -28.918 -73.866 1.00 31.14 751 SER A N 1
ATOM 5753 C CA . SER A 1 751 ? 54.227 -27.662 -73.504 1.00 31.14 751 SER A CA 1
ATOM 5754 C C . SER A 1 751 ? 53.694 -26.433 -74.267 1.00 31.14 751 SER A C 1
ATOM 5756 O O . SER A 1 751 ? 54.124 -26.156 -75.386 1.00 31.14 751 SER A O 1
ATOM 5758 N N . GLY A 1 752 ? 52.812 -25.654 -73.637 1.00 37.44 752 GLY A N 1
ATOM 5759 C CA . GLY A 1 752 ? 52.381 -24.315 -74.070 1.00 37.44 752 GLY A CA 1
ATOM 5760 C C . GLY A 1 752 ? 51.984 -23.448 -72.866 1.00 37.44 752 GLY A C 1
ATOM 5761 O O . GLY A 1 752 ? 51.695 -23.997 -71.813 1.00 37.44 752 GLY A O 1
ATOM 5762 N N . HIS A 1 753 ? 52.026 -22.112 -72.974 1.00 43.38 753 HIS A N 1
ATOM 5763 C CA . HIS A 1 753 ? 51.593 -21.173 -71.917 1.00 43.38 753 HIS A CA 1
ATOM 5764 C C . HIS A 1 753 ? 50.054 -21.024 -71.903 1.00 43.38 753 HIS A C 1
ATOM 5766 O O . HIS A 1 753 ? 49.464 -20.802 -72.959 1.00 43.38 753 HIS A O 1
ATOM 5772 N N . TRP A 1 754 ? 49.432 -21.130 -70.719 1.00 56.34 754 TRP A N 1
ATOM 5773 C CA . TRP A 1 754 ? 47.971 -21.258 -70.503 1.00 56.34 754 TRP A CA 1
ATOM 5774 C C . TRP A 1 754 ? 47.267 -19.993 -70.009 1.00 56.34 754 TRP A C 1
ATOM 5776 O O . TRP A 1 754 ? 46.047 -19.895 -70.094 1.00 56.34 754 TRP A O 1
ATOM 5786 N N . ILE A 1 755 ? 48.037 -19.043 -69.481 1.00 55.12 755 ILE A N 1
ATOM 5787 C CA . ILE A 1 755 ? 47.533 -17.828 -68.841 1.00 55.12 755 ILE A CA 1
ATOM 5788 C C . ILE A 1 755 ? 48.069 -16.644 -69.642 1.00 55.12 755 ILE A C 1
ATOM 5790 O O . ILE A 1 755 ? 49.283 -16.551 -69.853 1.00 55.12 755 ILE A O 1
ATOM 5794 N N . ARG A 1 756 ? 47.172 -15.782 -70.132 1.00 48.22 756 ARG A N 1
ATOM 5795 C CA . ARG A 1 756 ? 47.521 -14.494 -70.749 1.00 48.22 756 ARG A CA 1
ATOM 5796 C C . ARG A 1 756 ? 47.109 -13.361 -69.816 1.00 48.22 756 ARG A C 1
ATOM 5798 O O . ARG A 1 756 ? 45.975 -13.342 -69.349 1.00 48.22 756 ARG A O 1
ATOM 5805 N N . ASP A 1 757 ? 48.027 -12.422 -69.610 1.00 46.03 757 ASP A N 1
ATOM 5806 C CA . ASP A 1 757 ? 47.756 -11.152 -68.941 1.00 46.03 757 ASP A CA 1
ATOM 5807 C C . ASP A 1 757 ? 47.188 -10.163 -69.968 1.00 46.03 757 ASP A C 1
ATOM 5809 O O . ASP A 1 757 ? 47.856 -9.818 -70.949 1.00 46.03 757 ASP A O 1
ATOM 5813 N N . ASN A 1 758 ? 45.962 -9.686 -69.751 1.00 39.31 758 ASN A N 1
ATOM 5814 C CA . ASN A 1 758 ? 45.356 -8.657 -70.593 1.00 39.31 758 ASN A CA 1
ATOM 5815 C C . ASN A 1 758 ? 45.766 -7.259 -70.112 1.00 39.31 758 ASN A C 1
ATOM 5817 O O . ASN A 1 758 ? 45.083 -6.626 -69.312 1.00 39.31 758 ASN A O 1
ATOM 5821 N N . ALA A 1 759 ? 46.866 -6.737 -70.653 1.00 33.75 759 ALA A N 1
ATOM 5822 C CA . ALA A 1 759 ? 47.146 -5.306 -70.651 1.00 33.75 759 ALA A CA 1
ATOM 5823 C C . ALA A 1 759 ? 47.719 -4.910 -72.012 1.00 33.75 759 ALA A C 1
ATOM 5825 O O . ALA A 1 759 ? 48.882 -5.169 -72.285 1.00 33.75 759 ALA A O 1
ATOM 5826 N N . TRP A 1 760 ? 46.881 -4.334 -72.876 1.00 30.42 760 TRP A N 1
ATOM 5827 C CA . TRP A 1 760 ? 47.166 -3.180 -73.746 1.00 30.42 760 TRP A CA 1
ATOM 5828 C C . TRP A 1 760 ? 45.957 -2.966 -74.667 1.00 30.42 760 TRP A C 1
ATOM 5830 O O . TRP A 1 760 ? 45.951 -3.390 -75.815 1.00 30.42 760 TRP A O 1
ATOM 5840 N N . ASN A 1 761 ? 44.917 -2.309 -74.146 1.00 30.75 761 ASN A N 1
ATOM 5841 C CA . ASN A 1 761 ? 44.040 -1.432 -74.925 1.00 30.75 761 ASN A CA 1
ATOM 5842 C C . ASN A 1 761 ? 43.162 -0.612 -73.972 1.00 30.75 761 ASN A C 1
ATOM 5844 O O . ASN A 1 761 ? 42.288 -1.144 -73.302 1.00 30.75 761 ASN A O 1
ATOM 5848 N N . GLY A 1 762 ? 43.395 0.703 -73.930 1.00 31.44 762 GLY A N 1
ATOM 5849 C CA . GLY A 1 762 ? 42.453 1.649 -73.326 1.00 31.44 762 GLY A CA 1
ATOM 5850 C C . GLY A 1 762 ? 42.896 2.315 -72.024 1.00 31.44 762 GLY A C 1
ATOM 5851 O O . GLY A 1 762 ? 42.220 2.179 -71.015 1.00 31.44 762 GLY A O 1
ATOM 5852 N N . ARG A 1 763 ? 43.983 3.099 -72.062 1.00 29.06 763 ARG A N 1
ATOM 5853 C CA . ARG A 1 763 ? 44.079 4.465 -71.490 1.00 29.06 763 ARG A CA 1
ATOM 5854 C C . ARG A 1 763 ? 45.515 4.969 -71.621 1.00 29.06 763 ARG A C 1
ATOM 5856 O O . ARG A 1 763 ? 46.443 4.436 -71.024 1.00 29.06 763 ARG A O 1
ATOM 5863 N N . GLY A 1 764 ? 45.694 6.021 -72.419 1.00 35.66 764 GLY A N 1
ATOM 5864 C CA . GLY A 1 764 ? 46.942 6.771 -72.464 1.00 35.66 764 GLY A CA 1
ATOM 5865 C C . GLY A 1 764 ? 47.226 7.398 -71.100 1.00 35.66 764 GLY A C 1
ATOM 5866 O O . GLY A 1 764 ? 46.478 8.254 -70.640 1.00 35.66 764 GLY A O 1
ATOM 5867 N N . GLY A 1 765 ? 48.316 6.979 -70.468 1.00 27.17 765 GLY A N 1
ATOM 5868 C CA . GLY A 1 765 ? 48.824 7.550 -69.228 1.00 27.17 765 GLY A CA 1
ATOM 5869 C C . GLY A 1 765 ? 50.341 7.447 -69.224 1.00 27.17 765 GLY A C 1
ATOM 5870 O O . GLY A 1 765 ? 50.898 6.355 -69.191 1.00 27.17 765 GLY A O 1
ATOM 5871 N N . ARG A 1 766 ? 51.012 8.594 -69.346 1.00 28.50 766 ARG A N 1
ATOM 5872 C CA . ARG A 1 766 ? 52.474 8.718 -69.361 1.00 28.50 766 ARG A CA 1
ATOM 5873 C C . ARG A 1 766 ? 53.077 8.114 -68.089 1.00 28.50 766 ARG A C 1
ATOM 5875 O O . ARG A 1 766 ? 52.693 8.502 -66.991 1.00 28.50 766 ARG A O 1
ATOM 5882 N N . ARG A 1 767 ? 54.070 7.238 -68.264 1.00 26.48 767 ARG A N 1
ATOM 5883 C CA . ARG A 1 767 ? 54.968 6.766 -67.202 1.00 26.48 767 ARG A CA 1
ATOM 5884 C C . ARG A 1 767 ? 55.683 7.950 -66.535 1.00 26.48 767 ARG A C 1
ATOM 5886 O O . ARG A 1 767 ? 56.289 8.769 -67.232 1.00 26.48 767 ARG A O 1
ATOM 5893 N N . ARG A 1 768 ? 55.652 7.989 -65.205 1.00 28.78 768 ARG A N 1
ATOM 5894 C CA . ARG A 1 768 ? 56.761 8.437 -64.361 1.00 28.78 768 ARG A CA 1
ATOM 5895 C C . ARG A 1 768 ? 57.083 7.321 -63.390 1.00 28.78 768 ARG A C 1
ATOM 5897 O O . ARG A 1 768 ? 56.106 6.696 -62.924 1.00 28.78 768 ARG A O 1
#

pLDDT: mean 84.53, std 13.44, range [25.52, 96.75]

Foldseek 3Di:
DDDDPPPQPQLDAPDDPVLVVVLQVVLVLLVQPPDDADPLQQVLQVQLCVLQVAQKWFDWFAHPFKTATSYIGPDPDRIGTNSQDPQSVCQPPQAKDWQQFLVPDPSNPSRPQQDDQQHWGIKIWHFQAEPVGGTRTTGMGTDSDGHPDGDPSSSVSRNVSSPSVNVVSVVSSVVVVVVVVLVVQQPDLWWKWKAFLVQFTQDTHPNNCVVQVADRVRRGRDHCPSWADPVCVVVVVVLSNCVQQVHDDPQAPDWDWDWTAHNVRDIFIKIWHKHWDDDPVGIIMMMITIDGCHVVVVVVVVVVVVVVVVLVCQQPPCWWKWKAFLPQQATQDTHNNVCVQAVHDRVRRGRDHQVVRDVCRVVVVVQSVVQVVDQDKDWDWDWDQHPVRDIFIKIKIWHFQQDPPGGSGMIIMTIDGCRVVVVVVVVVVQVCFADPLQRAGEQVNVQVVVVVCLVVLFKKKKKKKAKAPLVVVCVPQNPVRSSLLNNVLSVLLVVLDDPQKGKYDYDDRMIMMIGGDPPRVVVVQVSLLSSQVSLQDWDDDPGDTDGIGMFMFMEIPPVQHSDPVRRVVQRVVQSVVCVVVVGSDYGYGDPVVVVVVVVLVVLLVQVVVCLVDPQKDWDWAFDADPVPRDTQEIETDIWGQRPPPGTDDPVSVCVSCLVVVVLLSVQLSSLLNQLLVCVVDDPRYAYEYEHELSNLVVLCVLVSNVVSCVVNVRLLVRYAYEYEPCSCVPDNPSSVVSVVSNVVVNVVRDDDDRYDYDDDDDDDDDDD

Radius of gyration: 70.45 Å; Cα contacts (8 Å, |Δi|>4): 1332; chains: 1; bounding box: 139×75×190 Å

Secondary structure (DSSP, 8-state):
-------------S--HHHHHHHHHHHHHTT-TTPPP-HHHHHHHHHHHHHTT-SEEEEEEE-SSEEEEEEEES-S-SEEETTT-GGGGGTT-SS-EEES-TTT-GGGTT-GGG-STT---EEEEEEEE-TTS-EEEEEEEEESS--S---HHHHHHHHHHHHHHHHHHHHHHHHHHHHHHHHHHHH-SSEEEEE-TTSBEEEE-HHHHHHHS--HHHHTTSBGGGTS-HHHHHHHHHHHHHHHTT---S-BTSEEEEEEE-TT--EEEEEEEEEEEEETTTEEEEEEEEEE-HHHHHHHHHHHHHHHHHHHHHHH-SSEEEEEETTT--EEEE-HHHHHHHTS-HHHHBT--HHHH-TTHHHHHHHHHHHHH-SS-EEEEEEEE-TTS-EEEEEEEEEEE--SSSTT-EEEEEEEE-HHHHHHHHHHHHHHHB-TTT-SBPHHHHHHHHHHHHHTT--EEEEEEEEETHHHHHHHH-HHHHHHHHHHHHHHHHHH--TTEEEEEEETTEEEEEEESS-HHHHHHHHHHHHHHHHTS-EE-SS-EE--EEEEEEEEETTT-SSHHHHHHHHHHHHHHHHHTTSS-EEE--HHHHHHHHHHHHHHHHHHHHTTTTTEEEEEEEEE-TTT-SEEEEEEEEEEEETTTEEEPHHHHHHHHHHHTTHHHHHHHHHHHHHHHHTTS-TT-EEEEEE-HHHHHTT-HHHHHHHHHHHH---GGGEEEEE-GGGGGS-HHHHHHHHHHHHHHHHTT-----EEE---SS------

Solvent-accessible surface area (backbone atoms only — not comparable to full-atom values): 41594 Å² total; per-residue (Å²): 139,82,85,85,81,77,80,68,80,75,61,69,67,90,62,52,74,67,60,48,50,54,28,49,50,54,45,61,72,43,70,55,81,96,51,78,80,48,68,74,51,45,52,51,26,52,48,44,10,59,62,68,74,40,76,20,16,26,34,35,35,55,55,97,67,29,26,39,42,65,21,72,35,87,57,94,65,63,54,43,53,34,66,54,36,74,50,50,76,31,52,87,33,92,56,64,47,76,39,45,35,34,90,76,35,78,93,38,64,89,37,69,57,50,51,70,98,82,15,43,16,21,41,38,32,11,33,22,51,46,100,88,68,40,39,39,21,17,33,30,34,43,35,70,55,61,45,96,77,76,61,68,69,41,57,49,51,34,40,55,50,12,52,51,51,34,52,56,49,54,57,50,39,58,52,53,54,53,52,52,55,52,54,57,51,45,71,35,84,46,20,39,36,28,27,43,56,89,41,30,23,75,41,56,28,57,27,31,23,71,69,31,64,45,49,48,86,69,42,48,72,32,53,64,66,69,40,40,40,81,92,49,40,71,59,49,52,56,52,48,58,41,41,44,73,69,42,92,62,88,47,63,85,37,77,42,80,45,67,32,23,27,72,88,66,52,72,46,46,28,38,39,35,37,48,77,50,75,44,93,91,77,40,31,30,39,37,40,44,37,41,83,38,53,71,63,51,50,54,53,48,51,52,51,50,53,50,54,49,51,54,49,53,52,46,67,35,87,40,23,37,36,31,22,37,52,85,80,47,22,28,74,44,54,25,51,32,32,23,68,61,60,70,46,54,48,84,74,42,48,72,34,37,46,61,80,75,35,98,64,10,65,62,54,50,52,50,51,52,53,31,68,74,44,97,56,79,36,73,52,75,45,81,44,74,30,86,85,71,52,75,40,36,30,43,34,41,30,41,67,40,67,45,98,87,41,81,57,34,29,36,41,34,40,37,33,82,41,43,66,58,52,52,50,51,54,48,51,58,43,58,65,38,25,30,90,74,47,66,34,26,17,44,66,49,44,50,56,48,49,52,52,32,51,77,64,73,50,58,33,28,42,36,36,34,39,45,45,65,51,66,58,47,27,76,73,63,34,61,71,44,40,51,50,49,50,26,52,50,39,52,52,54,58,73,72,53,55,97,55,50,48,58,24,43,63,48,99,64,33,33,35,36,40,39,52,64,83,63,45,70,62,52,49,50,54,48,48,56,50,48,34,58,63,52,46,46,73,43,80,51,99,80,48,76,46,74,37,43,26,19,25,4,28,21,42,38,62,89,52,31,82,47,69,68,48,31,49,52,35,8,52,53,12,23,51,49,12,50,71,74,71,37,62,36,76,25,66,50,53,74,75,63,44,55,54,54,52,50,48,55,49,49,48,56,51,48,62,56,32,72,82,44,89,36,60,46,74,47,75,48,78,40,62,36,92,88,74,74,42,69,45,30,28,39,54,41,72,41,40,50,42,94,85,80,40,76,50,60,54,76,58,56,52,52,47,20,57,79,70,62,45,38,54,61,50,48,52,52,52,51,42,54,50,36,49,58,46,63,79,46,63,88,76,44,25,38,32,41,73,49,60,62,69,42,55,73,67,71,49,49,52,58,53,54,51,51,42,35,64,74,53,62,36,62,59,92,34,55,31,46,31,47,60,81,73,50,73,78,57,64,58,73,60,50,51,52,49,53,51,51,46,50,53,68,38,63,80,80,53,99,72,90,55,71,51,78,81,80,88,85,90,76,97,70,85,86,129

Mean predicted aligned error: 20.41 Å

Sequence (768 aa):
MPRCNTEFMTFISTLSEAAETDRLTALWNMAILDTPAHRDFDEVTRLAALALGSESAAVSLVDDRRAWFKSRLCMPATEAPREHAFCTLALDSVVPIVILDTHADVRCEGNPLTLGPDGYRFYAGAPIVTSAGHCLGTLCVLDRQPRENVPPEQVQALADLAGIVTGLIEARRFRQIGEIATQVVDVTSDAILCVDGAGAITFWNRAAEVMFGHSSAQAIGQTLDIILPATHAAAHHRGFARASAGGRTTLVGKSVELTAKRIDSSEFPIELSLARWGSLEGGYNFAGIIRDATARRMLEREREQAKAFLDTVVDHLPAMLFVKDAETKRYLLVNRAGEELTGKSRNDMIGKTDPELFAQGAGYEQRDKAALAVKSVHLFESEFERPGGDSVTLRTKRIVVDGPNREREYIVGMSEDVTETRKAQAQVQRLAHYDSLTGLRNRGSFVDEIDRLIAAEAPFALISIDLDRFKAVNDQFGHLAGDAALAQIGDRLRAVAMVATTLARVGGDEFALIVTGPALAERSRILAATIVTALASPIVTRWATVQLGSSVGIALAPDDGDTTEELRQHADLALYRAKQQGRGVVCFFSAEMDRATQDRRGLERDLRAALDSDEITLAYQPVVSTKTEQITSVEALARWCHPIRGPIPPDLFISIAEESGLITQLGTRILCIACEEAMEWPEHIKVAVNISPMQIHAGDLSEVVRNVLTATGLPSHRLQLEVTEGLFLRDVDLTFRELEQLRSLGSHHSSGHWIRDNAWNGRGGRRR

Nearest PDB structures (foldseek):
  5m3c-assembly1_B  TM=8.051E-01  e=4.885E-30  Pseudomonas aeruginosa
  4rnh-assembly1_A-2  TM=5.226E-01  e=4.414E-29  Pseudomonas aeruginosa PAO1
  5xge-assembly1_A  TM=4.045E-01  e=3.146E-29  Pseudomonas aeruginosa PAO1
  3ign-assembly1_A  TM=9.092E-01  e=1.623E-13  Marinobacter nauticus VT8
  3icl-assembly2_B  TM=8.615E-01  e=4.097E-11  Methylococcus capsulatus